Protein 5E65 (pdb70)

B-factor: mean 44.1, std 22.12, range [16.95, 202.79]

Nearest PDB structures (foldseek):
  5e5w-assembly1_A  TM=1.001E+00  e=2.330E-92  Influenza D virus (D/swine/Oklahoma/1334/2011)
  5e64-assembly1_A  TM=1.001E+00  e=3.938E-92  Influenza D virus (D/swine/Oklahoma/1334/2011)
  5e64-assembly2_C  TM=9.935E-01  e=4.552E-89  Influenza D virus (D/swine/Oklahoma/1334/2011)
  1flc-assembly1_A  TM=9.755E-01  e=2.519E-59  Influenza C virus (C/Johannesburg/1/66)
  5jil-assembly1_A  TM=8.194E-01  e=3.064E-30  Rat coronavirus

CATH classification: 2.20.70.20

Solvent-accessible surface area: 49848 Å² total; per-residue (Å²): 43,43,6,9,0,26,4,45,5,23,134,58,16,47,84,22,73,18,145,63,12,35,0,44,0,70,118,53,79,98,9,17,26,61,4,125,59,68,150,12,0,0,3,50,56,45,191,55,12,9,0,0,0,2,21,5,2,6,70,98,34,150,73,49,92,28,3,2,1,4,81,87,75,6,3,125,73,9,82,16,68,34,24,0,0,0,0,0,0,3,0,7,6,37,88,76,50,69,50,63,0,69,5,60,0,80,1,1,0,2,0,2,0,3,23,6,5,44,69,36,58,30,69,3,41,14,50,80,30,53,101,11,3,51,26,0,0,3,77,0,1,68,10,0,58,50,0,36,22,1,0,1,2,64,61,2,111,41,124,41,72,25,136,102,12,78,87,10,90,6,110,32,2,87,81,47,23,8,120,4,2,44,23,45,20,16,99,71,2,74,56,118,174,66,61,42,113,71,2,27,1,26,0,44,2,36,102,59,54,72,158,24,104,5,45,70,0,1,0,10,0,0,12,4,8,10,50,58,110,70,81,2,45,84,76,1,34,40,20,0,24,0,2,0,48,38,69,143,44,90,110,37,10,24,22,26,17,129,132,41,88,51,142,14,125,81,129,43,41,40,52,5,37,3,35,2,71,52,20,80,37,29,74,15,40,0,64,0,1,14,66,21,0,0,0,1,42,16,4,2,2,0,6,73,90,28,12,24,2,0,1,1,0,21,4,49,40,7,60,86,86,147,40,20,71,3,6,22,69,0,0,102,109,8,71,0,0,3,14,8,108,18,66,55,26,11,31,2,80,7,18,9,20,14,1,5,134,36,2,67,130,20,0,55,0,0,47,48,140,59,6,31,0,2,3,62,32,4,14,2,94,38,94,14,3,0,0,89,92,39,1,43,4,0,3,0,1,94,10,1,25,64,9,59,38,48,157,12,24,41,14,2,3,26,54,2,0,9,24,53,62,123,45,132,166,3,11,92,77,25,36,132,24,76,60,56,80,66,12,0,2,8,8,12,92,50,91,73,79,70,80,40,96,94,83,45,49,117,78,20,62,30,118,48,6,42,124,12,20,125,98,29,88,98,84,16,61,74,44,28,113,38,3,26,50,132,10,84,104,29,86,27,34,85,48,122,58,34,103,137,96,2,51,56,102,5,131,70,33,27,38,62,3,24,102,31,38,21,96,11,0,6,93,9,3,97,53,1,57,64,17,3,60,92,18,5,72,113,14,29,157,107,2,58,77,59,0,109,92,37,41,43,2,8,1,119,1,88,64,155,83,2,91,77,80,27,14,80,121,1,2,85,122,51,55,6,8,0,22,3,57,2,28,136,37,17,38,86,16,67,17,144,66,13,35,0,25,0,41,41,11,70,59,6,14,22,44,5,127,61,68,151,10,0,0,2,50,69,39,185,49,11,6,0,0,0,2,20,6,2,6,67,100,34,148,91,48,87,35,2,2,1,4,82,90,74,9,2,124,62,11,83,16,66,36,25,0,0,0,0,0,0,3,0,4,5,36,88,71,53,54,53,59,0,70,5,64,2,67,1,1,0,1,0,2,1,3,22,6,5,47,68,34,58,29,66,3,40,14,51,80,32,54,87,10,3,52,32,0,0,1,67,0,1,88,8,0,53,56,0,20,21,1,0,1,0,61,64,1,109,36,152,28,68,25,136,90,16,76,76,8,88,14,110,38,2,85,85,43,22,9,106,4,2,45,22,45,15,10,94,64,4,101,51,184,112,81,45,48,111,66,0,36,4,53,0,44,2,36,101,61,53,74,160,25,102,4,48,71,0,1,0,11,0,0,20,3,7,8,36,55,100,76,86,0,46,95,65,0,28,30,34,0,9,1,3,0,48,34,71,134,48,82,112,35,16,26,22,24,15,137,131,50,86,47,126,14,144,78,116,46,42,31,60,4,37,3,36,6,81,50,24,79,37,31,70,15,41,0,82,0,0,13,51,18,0,0,0,2,42,19,4,1,2,1,6,75,81,26,14,45,0,0,1,2,0,21,4,48,42,12,98,100,94,144,40,21,68,2,6,16,68,0,0,94,103,11,103,0,0,3,15,8,108,14,80,35,42,11,96,12,107,25,62,74,13,14,1,5,126,27,2,72,116,21,0,61,0,0,36,49,144,52,8,31,0,0,2,64,32,3,15,2,93,35,103,16,1,2,0,80,98,39,1,45,4,0,2,0,1,96,9,0,23,67,11,95,14,46,109,7,26,23,8,2,0,14,52,4,0,11,21,55,64,123,49,132,167,4,12,96,68,9,35,152,27,86,54,58,82,60,10,0,3,5,11,11,102,34,89,76,76,64,82,49,107,71,98,48,56,109,85,22,57,31,89,52,8,32,116,26,15,117,111,29,80,96,83,13,62,78,43,33,117,39,8,20,46,150,8,83,102,26,66,26,24,96,59,116,59,33,96,134,96,4,51,59,99,4,107,57,33,14,38,95,2,22,100,43,38,22,96,12,0,7,90,9,3,96,50,1,60,63,16,2,56,91,21,5,80,109,16,30,164,119,11,44,79,74,0,103,86,34,39,41,1,9,1,124,1,90,101,138,46,12,114,68,82,28,21,75,123,4,5,68,151

Secondary structure (DSSP, 8-state):
-EEEEEEEE-TT-EEE--TT-EEEEEEEEES--BPP-B-S---S-TTSEEEEESGGG-TTSTTTTTT-SS-HHHHTTEEE-TT--HHHHHH--TTS-----EEE-SEEEEE--TTSSGGG---TTBS-HHHHHHHHHHHHHHHHHT-SEEEEE---EEEES-SS-EE--BGGGTTB--SSSEEEE-TT-B---B----EEEEEEE-SEETTEE-SEEEEE--EEE-S-HHHHTTTSSSS-EEEEE-SS--EEEEEETTTSPP-PPTTT--EEE--EEEE-SEEEEEEE-SSEEEE---EEEE-SS--PPEEEE-----TTS----HHHHHHHTSTTEEEE--SS---EEEETTEEEHHHHHHHGGGG-S---EEETTEEE-SS-SEESS--PSSEEEE--EE--GGGS-EEEEEEEEEE-S---/--SS-EEE--SS---EEEEEE--SSSS----B-S----HHHHHHHHHHHHTTHHHHHHHHT---EEEE--SS--HHHHHHHHHHHHHHHHHHHHHHHHHHHHHHHHHHHHHHHHHHHHSTTTS-BSSTTEEE--TTT--SHHHHHHH--/-EEEEEEEE-TT-EEE--TT-EEEEEEEEES--BPP-B-S---S-TTSEEEEESGGG-TTSTTTTTT-SS-HHHHTTEEE-TT--HHHHHH--TTS-----EEE-SEEEEE--TTSSGGG---TTBS-HHHHHHHHHHHHHHHHHT-SEEEEE---EEEES-SS-EE--BGGGTTB--SSSEEEE-TT-B---B----EEEEEEE-SEETTEE-SEEEEE--EEE-S-HHHHTTTSSS--EEEEE-TTS-EEEEEETTTSPP---TT---EEE--EEEE-SEEEEEEE-TTEEEE---EEEE--S--PPEEEE-----TTS----HHHHHHHTSTTEEEE--SS---BTTTBSS-BHHHHHHHGGGG-S-EEEEETTEEEESS-SEESS--PSSEEEE--EE--GGG--EEEEEEEEEE-S---/--SS--EE--SS---EEEEE---SSSS----B-S----HHHHHHHHHHHHTTHHHHHHHHT---EEEE--SS--HHHHHHHHHHHHHHHHHHHHHHHHHHHHHHHHHHHHHHHHHHHHS-SSS-BSSTTEEE--TTS--STTHHHHT--

InterPro domains:
  IPR003860 Haemagglutinin-esterase glycoprotein, haemagglutinin domain [PF02710] (154-310)
  IPR007142 Haemagglutinin-esterase glycoprotein, core [PF03996] (50-422)
  IPR008980 Viral capsid/haemagglutinin protein [SSF49818] (180-325)
  IPR014831 Haemagglutinin stalk, influenza C [PF08720] (456-628)

Radius of gyration: 42.48 Å; Cα contacts (8 Å, |Δi|>4): 2815; chains: 4; bounding box: 79×120×115 Å

Structure (mmCIF, N/CA/C/O backbone):
data_5E65
#
_entry.id   5E65
#
_cell.length_a   164.897
_cell.length_b   164.897
_cell.length_c   164.897
_cell.angle_alpha   90.00
_cell.angle_beta   90.00
_cell.angle_gamma   90.00
#
_symmetry.space_group_name_H-M   'P 21 3'
#
loop_
_entity.id
_entity.type
_entity.pdbx_description
1 polymer Hemagglutinin-esterase
2 polymer Hemagglutinin-esterase
3 branched alpha-D-mannopyranose-(1-3)-[alpha-D-mannopyranose-(1-6)]alpha-D-mannopyranose-(1-6)-beta-D-mannopyranose-(1-4)-2-acetamido-2-deoxy-beta-D-glucopyranose-(1-4)-2-acetamido-2-deoxy-beta-D-glucopyranose
4 branched 2-acetamido-2-deoxy-beta-D-glucopyranose-(1-4)-2-acetamido-2-deoxy-beta-D-glucopyranose
5 branched '9-O-acetyl-5-acetamido-3,5-dideoxy-D-glycero-alpha-D-galacto-non-2-ulopyranosonic acid-(2-3)-beta-D-galactopyranose'
6 non-polymer 2-acetamido-2-deoxy-beta-D-glucopyranose
7 water water
#
loop_
_atom_site.group_PDB
_atom_site.id
_atom_site.type_symbol
_atom_site.label_atom_id
_atom_site.label_alt_id
_atom_site.label_comp_id
_atom_site.label_asym_id
_atom_site.label_entity_id
_atom_site.label_seq_id
_atom_site.pdbx_PDB_ins_code
_atom_site.Cartn_x
_atom_site.Cartn_y
_atom_site.Cartn_z
_atom_site.occupancy
_atom_site.B_iso_or_equiv
_atom_site.auth_seq_id
_atom_site.auth_comp_id
_atom_site.auth_asym_id
_atom_site.auth_atom_id
_atom_site.pdbx_PDB_model_num
ATOM 1 N N . GLU A 1 1 ? 22.278 32.830 15.049 1.00 70.27 3 GLU A N 1
ATOM 2 C CA . GLU A 1 1 ? 21.565 32.930 13.781 1.00 69.65 3 GLU A CA 1
ATOM 3 C C . GLU A 1 1 ? 20.937 31.602 13.379 1.00 66.54 3 GLU A C 1
ATOM 4 O O . GLU A 1 1 ? 21.571 30.549 13.457 1.00 57.22 3 GLU A O 1
ATOM 10 N N . LEU A 1 2 ? 19.684 31.668 12.944 1.00 65.39 4 LEU A N 1
ATOM 11 C CA . LEU A 1 2 ? 18.967 30.498 12.462 1.00 59.95 4 LEU A CA 1
ATOM 12 C C . LEU A 1 2 ? 19.202 30.294 10.969 1.00 56.27 4 LEU A C 1
ATOM 13 O O . LEU A 1 2 ? 18.868 31.158 10.156 1.00 57.48 4 LEU A O 1
ATOM 18 N N . ILE A 1 3 ? 19.783 29.152 10.615 1.00 53.10 5 ILE A N 1
ATOM 19 C CA . ILE A 1 3 ? 20.026 28.820 9.215 1.00 56.81 5 ILE A CA 1
ATOM 20 C C . ILE A 1 3 ? 19.254 27.566 8.811 1.00 53.54 5 ILE A C 1
ATOM 21 O O . ILE A 1 3 ? 19.393 26.511 9.433 1.00 46.72 5 ILE A O 1
ATOM 26 N N . CYS A 1 4 ? 18.442 27.688 7.764 1.00 56.21 6 CYS A N 1
ATOM 27 C CA . CYS A 1 4 ? 17.546 26.607 7.368 1.00 54.98 6 CYS A CA 1
ATOM 28 C C . CYS A 1 4 ? 17.561 26.321 5.875 1.00 54.76 6 CYS A C 1
ATOM 29 O O . CYS A 1 4 ? 17.634 27.236 5.053 1.00 54.95 6 CYS A O 1
ATOM 32 N N . ILE A 1 5 ? 17.480 25.040 5.533 1.00 50.03 7 ILE A N 1
ATOM 33 C CA . ILE A 1 5 ? 17.121 24.643 4.181 1.00 49.67 7 ILE A CA 1
ATOM 34 C C . ILE A 1 5 ? 15.640 24.945 3.998 1.00 45.63 7 ILE A C 1
ATOM 35 O O . ILE A 1 5 ? 14.816 24.532 4.812 1.00 48.61 7 ILE A O 1
ATOM 40 N N . VAL A 1 6 ? 15.297 25.679 2.947 1.00 47.13 8 VAL A N 1
ATOM 41 C CA . VAL A 1 6 ? 13.902 26.039 2.725 1.00 48.47 8 VAL A CA 1
ATOM 42 C C . VAL A 1 6 ? 13.374 25.414 1.430 1.00 45.51 8 VAL A C 1
ATOM 43 O O . VAL A 1 6 ? 14.038 25.428 0.391 1.00 44.42 8 VAL A O 1
ATOM 47 N N . GLN A 1 7 ? 12.180 24.840 1.522 1.00 44.63 9 GLN A N 1
ATOM 48 C CA . GLN A 1 7 ? 11.537 24.184 0.392 1.00 44.43 9 GLN A CA 1
ATOM 49 C C . GLN A 1 7 ? 10.422 25.058 -0.167 1.00 43.41 9 GLN A C 1
ATOM 50 O O . GLN A 1 7 ? 9.511 25.452 0.563 1.00 43.96 9 GLN A O 1
ATOM 56 N N . ARG A 1 8 ? 10.488 25.364 -1.458 1.00 42.50 10 ARG A N 1
ATOM 57 C CA . ARG A 1 8 ? 9.449 26.185 -2.077 1.00 49.79 10 ARG A CA 1
ATOM 58 C C . ARG A 1 8 ? 9.027 25.676 -3.452 1.00 43.91 10 ARG A C 1
ATOM 59 O O . ARG A 1 8 ? 9.833 25.126 -4.200 1.00 41.86 10 ARG A O 1
ATOM 67 N N . VAL A 1 9 ? 7.753 25.875 -3.776 1.00 46.52 11 VAL A N 1
ATOM 68 C CA . VAL A 1 9 ? 7.220 25.482 -5.073 1.00 47.79 11 VAL A CA 1
ATOM 69 C C . VAL A 1 9 ? 6.631 26.669 -5.819 1.00 53.61 11 VAL A C 1
ATOM 70 O O . VAL A 1 9 ? 6.287 27.687 -5.216 1.00 53.16 11 VAL A O 1
ATOM 74 N N . ASN A 1 10 ? 6.520 26.519 -7.137 1.00 64.67 12 ASN A N 1
ATOM 75 C CA . ASN A 1 10 ? 5.940 27.530 -8.014 1.00 68.75 12 ASN A CA 1
ATOM 76 C C . ASN A 1 10 ? 4.488 27.239 -8.358 1.00 66.91 12 ASN A C 1
ATOM 77 O O . ASN A 1 10 ? 3.916 26.259 -7.888 1.00 65.55 12 ASN A O 1
ATOM 82 N N . GLU A 1 11 ? 3.899 28.091 -9.190 1.00 54.99 13 GLU A N 1
ATOM 83 C CA . GLU A 1 11 ? 2.584 27.822 -9.754 1.00 52.78 13 GLU A CA 1
ATOM 84 C C . GLU A 1 11 ? 2.698 26.671 -10.743 1.00 49.10 13 GLU A C 1
ATOM 85 O O . GLU A 1 11 ? 1.704 26.030 -11.092 1.00 46.20 13 GLU A O 1
ATOM 91 N N . SER A 1 12 ? 3.928 26.428 -11.193 1.00 45.22 14 SER A N 1
ATOM 92 C CA . SER A 1 12 ? 4.230 25.379 -12.157 1.00 45.15 14 SER A CA 1
ATOM 93 C C . SER A 1 12 ? 4.239 24.001 -11.504 1.00 42.44 14 SER A C 1
ATOM 94 O O . SER A 1 12 ? 4.145 22.984 -12.187 1.00 41.77 14 SER A O 1
ATOM 97 N N . PHE A 1 13 ? 4.370 23.978 -10.182 1.00 47.57 15 PHE A N 1
ATOM 98 C CA . PHE A 1 13 ? 4.350 22.733 -9.425 1.00 44.84 15 PHE A CA 1
ATOM 99 C C . PHE A 1 13 ? 2.921 22.298 -9.127 1.00 49.67 15 PHE A C 1
ATOM 100 O O . PHE A 1 13 ? 2.091 23.102 -8.700 1.00 50.99 15 PHE A O 1
ATOM 108 N N . SER A 1 14 ? 2.639 21.020 -9.352 1.00 51.13 16 SER A N 1
ATOM 109 C CA . SER A 1 14 ? 1.353 20.444 -8.985 1.00 49.34 16 SER A CA 1
ATOM 110 C C . SER A 1 14 ? 1.563 19.314 -7.980 1.00 47.37 16 SER A C 1
ATOM 111 O O . SER A 1 14 ? 2.588 18.630 -8.005 1.00 49.79 16 SER A O 1
ATOM 114 N N . LEU A 1 15 ? 0.593 19.130 -7.092 1.00 44.51 17 LEU A N 1
ATOM 115 C CA . LEU A 1 15 ? 0.720 18.173 -6.000 1.00 40.79 17 LEU A CA 1
ATOM 116 C C . LEU A 1 15 ? 0.222 16.785 -6.398 1.00 39.42 17 LEU A C 1
ATOM 117 O O . LEU A 1 15 ? -0.894 16.637 -6.885 1.00 36.28 17 LEU A O 1
ATOM 122 N N . HIS A 1 16 ? 1.060 15.773 -6.186 1.00 41.23 18 HIS A N 1
ATOM 123 C CA . HIS A 1 16 ? 0.676 14.386 -6.432 1.00 39.22 18 HIS A CA 1
ATOM 124 C C . HIS A 1 16 ? 0.562 13.616 -5.123 1.00 36.51 18 HIS A C 1
ATOM 125 O O . HIS A 1 16 ? 1.510 13.560 -4.341 1.00 36.12 18 HIS A O 1
ATOM 132 N N . SER A 1 17 ? -0.606 13.033 -4.883 1.00 31.53 19 SER A N 1
ATOM 133 C CA . SER A 1 17 ? -0.880 12.377 -3.609 1.00 31.06 19 SER A CA 1
ATOM 134 C C . SER A 1 17 ? -0.317 10.959 -3.533 1.00 31.70 19 SER A C 1
ATOM 135 O O . SER A 1 17 ? -0.229 10.248 -4.536 1.00 32.63 19 SER A O 1
ATOM 138 N N . GLY A 1 18 ? 0.067 10.559 -2.327 1.00 28.05 20 GLY A N 1
ATOM 139 C CA . GLY A 1 18 ? 0.562 9.220 -2.085 1.00 26.61 20 GLY A CA 1
ATOM 140 C C . GLY A 1 18 ? 0.022 8.702 -0.769 1.00 27.61 20 GLY A C 1
ATOM 141 O O . GLY A 1 18 ? -0.430 9.484 0.068 1.00 27.69 20 GLY A O 1
ATOM 142 N N . PHE A 1 19 ? 0.040 7.385 -0.600 1.00 26.30 21 PHE A N 1
ATOM 143 C CA . PHE A 1 19 ? -0.276 6.768 0.684 1.00 30.43 21 PHE A CA 1
ATOM 144 C C . PHE A 1 19 ? 0.958 6.755 1.575 1.00 31.37 21 PHE A C 1
ATOM 145 O O . PHE A 1 19 ? 1.707 5.776 1.598 1.00 27.80 21 PHE A O 1
ATOM 153 N N . GLY A 1 20 ? 1.180 7.843 2.302 1.00 29.66 22 GLY A N 1
ATOM 154 C CA . GLY A 1 20 ? 2.361 7.942 3.140 1.00 32.94 22 GLY A CA 1
ATOM 155 C C . GLY A 1 20 ? 3.347 8.983 2.644 1.00 36.05 22 GLY A C 1
ATOM 156 O O . GLY A 1 20 ? 4.549 8.858 2.859 1.00 41.31 22 GLY A O 1
ATOM 157 N N . GLY A 1 21 ? 2.839 10.014 1.978 1.00 31.17 23 GLY A N 1
ATOM 158 C CA . GLY A 1 21 ? 3.680 11.103 1.517 1.00 31.85 23 GLY A CA 1
ATOM 159 C C . GLY A 1 21 ? 3.295 11.604 0.141 1.00 30.68 23 GLY A C 1
ATOM 160 O O . GLY A 1 21 ? 3.095 10.820 -0.780 1.00 32.77 23 GLY A O 1
ATOM 161 N N . ASN A 1 22 ? 3.189 12.919 0.007 1.00 31.51 24 ASN A N 1
ATOM 162 C CA . ASN A 1 22 ? 2.863 13.540 -1.266 1.00 31.84 24 ASN A CA 1
ATOM 163 C C . ASN A 1 22 ? 4.123 14.067 -1.948 1.00 35.04 24 ASN A C 1
ATOM 164 O O . ASN A 1 22 ? 5.187 14.144 -1.328 1.00 33.89 24 ASN A O 1
ATOM 169 N N . VAL A 1 23 ? 3.994 14.431 -3.221 1.00 28.68 25 VAL A N 1
ATOM 170 C CA . VAL A 1 23 ? 5.123 14.918 -4.012 1.00 34.58 25 VAL A CA 1
ATOM 171 C C . VAL A 1 23 ? 4.729 16.116 -4.876 1.00 36.69 25 VAL A C 1
ATOM 172 O O . VAL A 1 23 ? 3.734 16.065 -5.598 1.00 35.43 25 VAL A O 1
ATOM 176 N N . TYR A 1 24 ? 5.506 17.194 -4.786 1.00 37.45 26 TYR A N 1
ATOM 177 C CA . TYR A 1 24 ? 5.385 18.320 -5.710 1.00 37.36 26 TYR A CA 1
ATOM 178 C C . TYR A 1 24 ? 6.333 18.135 -6.886 1.00 38.16 26 TYR A C 1
ATOM 179 O O . TYR A 1 24 ? 7.501 17.807 -6.694 1.00 37.83 26 TYR A O 1
ATOM 188 N N . SER A 1 25 ? 5.834 18.356 -8.098 1.00 36.24 27 SER A N 1
ATOM 189 C CA . SER A 1 25 ? 6.674 18.309 -9.288 1.00 36.57 27 SER A CA 1
ATOM 190 C C . SER A 1 25 ? 6.103 19.199 -10.385 1.00 34.57 27 SER A C 1
ATOM 191 O O . SER A 1 25 ? 4.941 19.593 -10.332 1.00 37.05 27 SER A O 1
ATOM 194 N N . MET A 1 26 ? 6.928 19.516 -11.377 1.00 49.16 28 MET A N 1
ATOM 195 C CA . MET A 1 26 ? 6.498 20.357 -12.490 1.00 54.57 28 MET A CA 1
ATOM 196 C C . MET A 1 26 ? 6.111 19.530 -13.700 1.00 54.72 28 MET A C 1
ATOM 197 O O . MET A 1 26 ? 5.257 19.930 -14.490 1.00 60.69 28 MET A O 1
ATOM 202 N N . LYS A 1 27 ? 6.757 18.379 -13.844 1.00 46.35 29 LYS A N 1
ATOM 203 C CA . LYS A 1 27 ? 6.528 17.511 -14.986 1.00 48.17 29 LYS A CA 1
ATOM 204 C C . LYS A 1 27 ? 5.961 16.170 -14.536 1.00 47.20 29 LYS A C 1
ATOM 205 O O . LYS A 1 27 ? 6.197 15.727 -13.411 1.00 46.01 29 LYS A O 1
ATOM 211 N N . THR A 1 28 ? 5.203 15.532 -15.417 1.00 45.12 30 THR A N 1
ATOM 212 C CA . THR A 1 28 ? 4.727 14.182 -15.170 1.00 45.48 30 THR A CA 1
ATOM 213 C C . THR A 1 28 ? 5.071 13.312 -16.365 1.00 43.60 30 THR A C 1
ATOM 214 O O . THR A 1 28 ? 5.268 13.813 -17.468 1.00 45.88 30 THR A O 1
ATOM 218 N N . GLU A 1 29 ? 5.161 12.008 -16.132 1.00 40.39 31 GLU A N 1
ATOM 219 C CA . GLU A 1 29 ? 5.345 11.044 -17.207 1.00 37.59 31 GLU A CA 1
ATOM 220 C C . GLU A 1 29 ? 4.352 9.909 -17.013 1.00 36.61 31 GLU A C 1
ATOM 221 O O . GLU A 1 29 ? 4.132 9.459 -15.887 1.00 35.73 31 GLU A O 1
ATOM 227 N N . PRO A 1 30 ? 3.725 9.458 -18.106 1.00 34.71 32 PRO A N 1
ATOM 228 C CA . PRO A 1 30 ? 2.788 8.339 -17.983 1.00 33.12 32 PRO A CA 1
ATOM 229 C C . PRO A 1 30 ? 3.487 7.093 -17.431 1.00 31.60 32 PRO A C 1
ATOM 230 O O . PRO A 1 30 ? 4.652 6.844 -17.741 1.00 30.54 32 PRO A O 1
ATOM 234 N N . MET A 1 31 ? 2.779 6.338 -16.600 1.00 34.89 33 MET A N 1
ATOM 235 C CA . MET A 1 31 ? 3.358 5.189 -15.914 1.00 38.34 33 MET A CA 1
ATOM 236 C C . MET A 1 3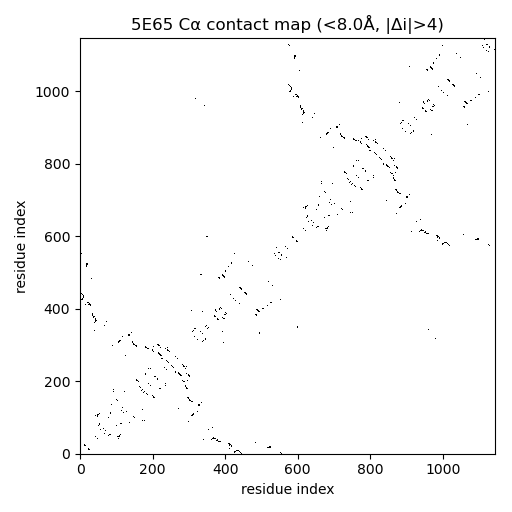1 ? 3.568 4.014 -16.855 1.00 37.62 33 MET A C 1
ATOM 237 O O . MET A 1 31 ? 4.502 3.236 -16.677 1.00 38.05 33 MET A O 1
ATOM 242 N N . THR A 1 32 ? 2.683 3.879 -17.840 1.00 30.97 34 THR A N 1
ATOM 243 C CA . THR A 1 32 ? 2.811 2.842 -18.862 1.00 28.35 34 THR A CA 1
ATOM 244 C C . THR A 1 32 ? 2.032 3.258 -20.107 1.00 28.94 34 THR A C 1
ATOM 245 O O . THR A 1 32 ? 1.538 4.378 -20.175 1.00 30.16 34 THR A O 1
ATOM 249 N N . GLY A 1 33 ? 1.919 2.368 -21.089 1.00 31.05 35 GLY A N 1
ATOM 250 C CA . GLY A 1 33 ? 1.335 2.745 -22.366 1.00 30.37 35 GLY A CA 1
ATOM 251 C C . GLY A 1 33 ? 0.700 1.615 -23.151 1.00 33.45 35 GLY A C 1
ATOM 252 O O . GLY A 1 33 ? 0.366 0.568 -22.597 1.00 30.90 35 GLY A O 1
ATOM 253 N N . PHE A 1 34 ? 0.526 1.833 -24.450 1.00 29.67 36 PHE A N 1
ATOM 254 C CA . PHE A 1 34 ? -0.133 0.859 -25.305 1.00 31.69 36 PHE A CA 1
ATOM 255 C C . PHE A 1 34 ? 0.866 -0.048 -26.006 1.00 34.77 36 PHE A C 1
ATOM 256 O O . PHE A 1 34 ? 1.968 0.378 -26.334 1.00 29.78 36 PHE A O 1
ATOM 264 N N . THR A 1 35 ? 0.462 -1.293 -26.241 1.00 25.64 37 THR A N 1
ATOM 265 C CA . THR A 1 35 ? 1.258 -2.234 -27.021 1.00 30.74 37 THR A CA 1
ATOM 266 C C . THR A 1 35 ? 0.804 -2.217 -28.477 1.00 30.82 37 THR A C 1
ATOM 267 O O . THR A 1 35 ? -0.397 -2.270 -28.750 1.00 29.95 37 THR A O 1
ATOM 271 N N . ASN A 1 36 ? 1.753 -2.136 -29.409 1.00 29.41 38 ASN A N 1
ATOM 272 C CA . ASN A 1 36 ? 1.411 -2.150 -30.828 1.00 33.82 38 ASN A CA 1
ATOM 273 C C . ASN A 1 36 ? 0.671 -3.430 -31.211 1.00 32.96 38 ASN A C 1
ATOM 274 O O . ASN A 1 36 ? 0.859 -4.480 -30.594 1.00 33.02 38 ASN A O 1
ATOM 279 N N . VAL A 1 37 ? -0.189 -3.324 -32.216 1.00 27.79 39 VAL A N 1
ATOM 280 C CA . VAL A 1 37 ? -0.891 -4.477 -32.760 1.00 27.00 39 VAL A CA 1
ATOM 281 C C . VAL A 1 37 ? -0.489 -4.657 -34.217 1.00 30.45 39 VAL A C 1
ATOM 282 O O . VAL A 1 37 ? -0.574 -3.718 -35.007 1.00 30.03 39 VAL A O 1
ATOM 286 N N . THR A 1 38 ? -0.044 -5.861 -34.563 1.00 28.67 40 THR A N 1
ATOM 287 C CA . THR A 1 38 ? 0.398 -6.164 -35.922 1.00 25.61 40 THR A CA 1
ATOM 288 C C . THR A 1 38 ? -0.635 -7.009 -36.663 1.00 27.89 40 THR A C 1
ATOM 289 O O . THR A 1 38 ? -1.026 -8.070 -36.183 1.00 26.67 40 THR A O 1
ATOM 293 N N . LYS A 1 39 ? -1.074 -6.547 -37.832 1.00 28.48 41 LYS A N 1
ATOM 294 C CA . LYS A 1 39 ? -2.027 -7.316 -38.628 1.00 31.81 41 LYS A CA 1
ATOM 295 C C . LYS A 1 39 ? -1.398 -8.582 -39.190 1.00 32.14 41 LYS A C 1
ATOM 296 O O . LYS A 1 39 ? -0.208 -8.611 -39.492 1.00 34.29 41 LYS A O 1
ATOM 302 N N . GLY A 1 40 ? -2.201 -9.629 -39.335 1.00 28.48 42 GLY A N 1
ATOM 303 C CA . GLY A 1 40 ? -1.714 -10.864 -39.917 1.00 29.93 42 GLY A CA 1
ATOM 304 C C . GLY A 1 40 ? -1.822 -12.054 -38.986 1.00 30.88 42 GLY A C 1
ATOM 305 O O . GLY A 1 40 ? -2.475 -11.982 -37.947 1.00 27.09 42 GLY A O 1
ATOM 306 N N . ALA A 1 41 ? -1.173 -13.149 -39.360 1.00 26.30 43 ALA A N 1
ATOM 307 C CA . ALA A 1 41 ? -1.261 -14.393 -38.601 1.00 26.04 43 ALA A CA 1
ATOM 308 C C . ALA A 1 41 ? -0.025 -14.607 -37.740 1.00 24.96 43 ALA A C 1
ATOM 309 O O . ALA A 1 41 ? 1.066 -14.154 -38.078 1.00 26.87 43 ALA A O 1
ATOM 311 N N . SER A 1 42 ? -0.204 -15.292 -36.616 1.00 25.95 44 SER A N 1
ATOM 312 C CA . SER A 1 42 ? 0.920 -15.643 -35.757 1.00 25.53 44 SER A CA 1
ATOM 313 C C . SER A 1 42 ? 0.511 -16.757 -34.804 1.00 24.48 44 SER A C 1
ATOM 314 O O . SER A 1 42 ? -0.592 -17.300 -34.912 1.00 28.63 44 SER A O 1
ATOM 317 N N . VAL A 1 43 ? 1.397 -17.097 -33.872 1.00 25.19 45 VAL A N 1
ATOM 318 C CA . VAL A 1 43 ? 1.116 -18.141 -32.889 1.00 24.90 45 VAL A CA 1
ATOM 319 C C . VAL A 1 43 ? 1.717 -17.768 -31.541 1.00 28.87 45 VAL A C 1
ATOM 320 O O . VAL A 1 43 ? 2.741 -17.090 -31.483 1.00 29.28 45 VAL A O 1
ATOM 324 N N . ILE A 1 44 ? 1.079 -18.201 -30.455 1.00 28.29 46 ILE A N 1
ATOM 325 C CA . ILE A 1 44 ? 1.613 -17.947 -29.115 1.00 28.37 46 ILE A CA 1
ATOM 326 C C . ILE A 1 44 ? 2.539 -19.068 -28.651 1.00 28.69 46 ILE A C 1
ATOM 327 O O . ILE A 1 44 ? 3.333 -18.879 -27.730 1.00 25.91 46 ILE A O 1
ATOM 332 N N . ASN A 1 45 ? 2.447 -20.227 -29.297 1.00 27.54 47 ASN A N 1
ATOM 333 C CA . ASN A 1 45 ? 3.287 -21.369 -28.940 1.00 33.26 47 ASN A CA 1
ATOM 334 C C . ASN A 1 45 ? 3.876 -22.068 -30.175 1.00 28.17 47 ASN A C 1
ATOM 335 O O . ASN A 1 45 ? 3.197 -22.853 -30.829 1.00 25.34 47 ASN A O 1
ATOM 340 N N . GLN A 1 46 ? 5.143 -21.792 -30.471 1.00 28.82 48 GLN A N 1
ATOM 341 C CA . GLN A 1 46 ? 5.797 -22.331 -31.661 1.00 34.25 48 GLN A CA 1
ATOM 342 C C . GLN A 1 46 ? 5.902 -23.858 -31.674 1.00 38.58 48 GLN A C 1
ATOM 343 O O . GLN A 1 46 ? 6.119 -24.451 -32.727 1.00 35.29 48 GLN A O 1
ATOM 349 N N . LYS A 1 47 ? 5.737 -24.492 -30.517 1.00 41.25 49 LYS A N 1
ATOM 350 C CA . LYS A 1 47 ? 5.884 -25.942 -30.423 1.00 42.07 49 LYS A CA 1
ATOM 351 C C . LYS A 1 47 ? 4.549 -26.688 -30.495 1.00 42.93 49 LYS A C 1
ATOM 352 O O . LYS A 1 47 ? 4.520 -27.914 -30.447 1.00 42.82 49 LYS A O 1
ATOM 358 N N . ASP A 1 48 ? 3.440 -25.964 -30.600 1.00 35.04 50 ASP A N 1
ATOM 359 C CA . ASP A 1 48 ? 2.150 -26.640 -30.715 1.00 39.61 50 ASP A CA 1
ATOM 360 C C . ASP A 1 48 ? 1.213 -25.956 -31.711 1.00 34.45 50 ASP A C 1
ATOM 361 O O . ASP A 1 48 ? 0.150 -25.455 -31.329 1.00 31.52 50 ASP A O 1
ATOM 366 N N . TRP A 1 49 ? 1.600 -25.939 -32.984 1.00 30.53 51 TRP A N 1
ATOM 367 C CA . TRP A 1 49 ? 0.709 -25.440 -34.028 1.00 30.41 51 TRP A CA 1
ATOM 368 C C . TRP A 1 49 ? 0.930 -26.163 -35.347 1.00 29.69 51 TRP A C 1
ATOM 369 O O . TRP A 1 49 ? 2.006 -26.699 -35.593 1.00 28.03 51 TRP A O 1
ATOM 380 N N . ILE A 1 50 ? -0.097 -26.159 -36.195 1.00 27.94 52 ILE A N 1
ATOM 381 C CA . ILE A 1 50 ? -0.056 -26.883 -37.459 1.00 27.49 52 ILE A CA 1
ATOM 382 C C . ILE A 1 50 ? -0.697 -26.069 -38.587 1.00 31.23 52 ILE A C 1
ATOM 383 O O . ILE A 1 50 ? -1.710 -25.396 -38.390 1.00 24.23 52 ILE A O 1
ATOM 388 N N . GLY A 1 51 ? -0.089 -26.119 -39.768 1.00 30.17 53 GLY A N 1
ATOM 389 C CA . GLY A 1 51 ? -0.623 -25.424 -40.921 1.00 23.58 53 GLY A CA 1
ATOM 390 C C . GLY A 1 51 ? -1.056 -26.404 -41.987 1.00 28.48 53 GLY A C 1
ATOM 391 O O . GLY A 1 51 ? -0.437 -27.459 -42.156 1.00 28.31 53 GLY A O 1
ATOM 392 N N . PHE A 1 52 ? -2.128 -26.066 -42.697 1.00 24.99 54 PHE A N 1
ATOM 393 C CA . PHE A 1 52 ? -2.581 -26.859 -43.837 1.00 26.38 54 PHE A CA 1
ATOM 394 C C . PHE A 1 52 ? -2.658 -25.960 -45.061 1.00 30.33 54 PHE A C 1
ATOM 395 O O . PHE A 1 52 ? -3.317 -24.918 -45.027 1.00 22.43 54 PHE A O 1
ATOM 403 N N . GLY A 1 53 ? -1.994 -26.346 -46.148 1.00 30.96 55 GLY A N 1
ATOM 404 C CA . GLY A 1 53 ? -1.911 -25.453 -47.289 1.00 29.51 55 GLY A CA 1
ATOM 405 C C . GLY A 1 53 ? -1.749 -26.065 -48.664 1.00 30.83 55 GLY A C 1
ATOM 406 O O . GLY A 1 53 ? -2.032 -27.243 -48.887 1.00 31.35 55 GLY A O 1
ATOM 407 N N . ASP A 1 54 ? -1.299 -25.229 -49.595 1.00 26.48 56 ASP A N 1
ATOM 408 C CA . ASP A 1 54 ? -1.113 -25.621 -50.983 1.00 31.22 56 ASP A CA 1
ATOM 409 C C . ASP A 1 54 ? 0.294 -25.227 -51.444 1.00 27.83 56 ASP A C 1
ATOM 410 O O . ASP A 1 54 ? 1.224 -25.208 -50.639 1.00 28.38 56 ASP A O 1
ATOM 415 N N . ALA A 1 55 ? 0.445 -24.895 -52.722 1.00 25.37 57 ALA A N 1
ATOM 416 C CA . ALA A 1 55 ? 1.753 -24.528 -53.273 1.00 26.05 57 ALA A CA 1
ATOM 417 C C . ALA A 1 55 ? 2.423 -23.375 -52.522 1.00 28.51 57 ALA A C 1
ATOM 418 O O . ALA A 1 55 ? 3.651 -23.328 -52.407 1.00 27.51 57 ALA A O 1
ATOM 420 N N . ARG A 1 56 ? 1.615 -22.450 -52.010 1.00 23.37 58 ARG A N 1
ATOM 421 C CA . ARG A 1 56 ? 2.134 -21.222 -51.415 1.00 24.85 58 ARG A CA 1
ATOM 422 C C . ARG A 1 56 ? 2.814 -21.462 -50.060 1.00 23.43 58 ARG A C 1
ATOM 423 O O . ARG A 1 56 ? 3.390 -20.545 -49.486 1.00 25.36 58 ARG A O 1
ATOM 431 N N . THR A 1 57 ? 2.729 -22.688 -49.547 1.00 25.03 59 THR A N 1
ATOM 432 C CA . THR A 1 57 ? 3.467 -23.069 -48.343 1.00 27.71 59 THR A CA 1
ATOM 433 C C . THR A 1 57 ? 4.126 -24.437 -48.516 1.00 32.65 59 THR A C 1
ATOM 434 O O . THR A 1 57 ? 4.415 -25.125 -47.538 1.00 29.26 59 THR A O 1
ATOM 438 N N . ASP A 1 58 ? 4.360 -24.823 -49.765 1.00 30.27 60 ASP A N 1
ATOM 439 C CA . ASP A 1 58 ? 4.933 -26.129 -50.082 1.00 29.28 60 ASP A CA 1
ATOM 440 C C . ASP A 1 58 ? 6.424 -25.995 -50.404 1.00 30.48 60 ASP A C 1
ATOM 441 O O . ASP A 1 58 ? 6.794 -25.534 -51.484 1.00 26.06 60 ASP A O 1
ATOM 446 N N . LEU A 1 59 ? 7.278 -26.397 -49.464 1.00 31.65 61 LEU A N 1
ATOM 447 C CA . LEU A 1 59 ? 8.723 -26.265 -49.654 1.00 33.83 61 LEU A CA 1
ATOM 448 C C . LEU A 1 59 ? 9.281 -27.174 -50.761 1.00 32.00 61 LEU A C 1
ATOM 449 O O . LEU A 1 59 ? 10.417 -26.984 -51.199 1.00 33.11 61 LEU A O 1
ATOM 454 N N . THR A 1 60 ? 8.493 -28.150 -51.209 1.00 27.13 62 THR A N 1
ATOM 455 C CA . THR A 1 60 ? 8.937 -29.059 -52.267 1.00 30.46 62 THR A CA 1
ATOM 456 C C . THR A 1 60 ? 8.596 -28.561 -53.670 1.00 34.44 62 THR A C 1
ATOM 457 O O . THR A 1 60 ? 8.952 -29.209 -54.655 1.00 32.51 62 THR A O 1
ATOM 461 N N . ASN A 1 61 ? 7.899 -27.430 -53.761 1.00 34.64 63 ASN A N 1
ATOM 462 C CA . ASN A 1 61 ? 7.600 -26.823 -55.058 1.00 35.29 63 ASN A CA 1
ATOM 463 C C . ASN A 1 61 ? 8.885 -26.457 -55.790 1.00 31.72 63 ASN A C 1
ATOM 464 O O . ASN A 1 61 ? 9.833 -25.969 -55.170 1.00 29.18 63 ASN A O 1
ATOM 469 N N . ASP A 1 62 ? 8.907 -26.692 -57.103 1.00 40.49 64 ASP A N 1
ATOM 470 C CA . ASP A 1 62 ? 10.095 -26.462 -57.933 1.00 36.19 64 ASP A CA 1
ATOM 471 C C . ASP A 1 62 ? 10.619 -25.030 -57.858 1.00 40.63 64 ASP A C 1
ATOM 472 O O . ASP A 1 62 ? 11.807 -24.792 -58.072 1.00 36.68 64 ASP A O 1
ATOM 477 N N . GLN A 1 63 ? 9.735 -24.079 -57.564 1.00 32.55 65 GLN A N 1
ATOM 478 C CA . GLN A 1 63 ? 10.118 -22.669 -57.564 1.00 30.72 65 GLN A CA 1
ATOM 479 C C . GLN A 1 63 ? 10.299 -22.094 -56.153 1.00 33.57 65 GLN A C 1
ATOM 480 O O . GLN A 1 63 ? 10.357 -20.875 -55.981 1.00 35.91 65 GLN A O 1
ATOM 486 N N . PHE A 1 64 ? 10.386 -22.960 -55.147 1.00 31.84 66 PHE A N 1
ATOM 487 C CA . PHE A 1 64 ? 10.661 -22.513 -53.777 1.00 31.20 66 PHE A CA 1
ATOM 488 C C . PHE A 1 64 ? 12.035 -21.858 -53.728 1.00 33.96 66 PHE A C 1
ATOM 489 O O . PHE A 1 64 ? 12.977 -22.367 -54.331 1.00 37.08 66 PHE A O 1
ATOM 497 N N . PRO A 1 65 ? 12.170 -20.735 -52.997 1.00 40.09 67 PRO A N 1
ATOM 498 C CA . PRO A 1 65 ? 11.170 -20.074 -52.152 1.00 37.40 67 PRO A CA 1
ATOM 499 C C . PRO A 1 65 ? 10.388 -18.961 -52.853 1.00 40.72 67 PRO A C 1
ATOM 500 O O . PRO A 1 65 ? 9.617 -18.266 -52.187 1.00 34.96 67 PRO A O 1
ATOM 504 N N . ALA A 1 66 ? 10.586 -18.790 -54.159 1.00 32.46 68 ALA A N 1
ATOM 505 C CA . ALA A 1 66 ? 9.903 -17.733 -54.905 1.00 31.51 68 ALA A CA 1
ATOM 506 C C . ALA A 1 66 ? 8.397 -17.960 -54.939 1.00 27.92 68 ALA A C 1
ATOM 507 O O . ALA A 1 66 ? 7.615 -17.015 -55.049 1.00 25.68 68 ALA A O 1
ATOM 509 N N . SER A 1 67 ? 7.998 -19.221 -54.847 1.00 30.76 69 SER A N 1
ATOM 510 C CA . SER A 1 67 ? 6.589 -19.589 -54.889 1.00 33.80 69 SER A CA 1
ATOM 511 C C . SER A 1 67 ? 5.937 -19.633 -53.507 1.00 26.51 69 SER A C 1
ATOM 512 O O . SER A 1 67 ? 4.785 -20.037 -53.380 1.00 34.08 69 SER A O 1
ATOM 515 N N . SER A 1 68 ? 6.667 -19.220 -52.479 1.00 29.48 70 SER A N 1
ATOM 516 C CA . SER A 1 68 ? 6.202 -19.389 -51.104 1.00 30.29 70 SER A CA 1
ATOM 517 C C . SER A 1 68 ? 5.829 -18.077 -50.418 1.00 26.50 70 SER A C 1
ATOM 518 O O . SER A 1 68 ? 6.490 -17.055 -50.600 1.00 27.31 70 SER A O 1
ATOM 521 N N . ASP A 1 69 ? 4.777 -18.117 -49.609 1.00 29.24 71 ASP A N 1
ATOM 522 C CA . ASP A 1 69 ? 4.378 -16.945 -48.840 1.00 29.61 71 ASP A CA 1
ATOM 523 C C . ASP A 1 69 ? 4.949 -17.008 -47.431 1.00 30.72 71 ASP A C 1
ATOM 524 O O . ASP A 1 69 ? 4.698 -16.120 -46.609 1.00 27.48 71 ASP A O 1
ATOM 529 N N . VAL A 1 70 ? 5.722 -18.059 -47.158 1.00 24.57 72 VAL A N 1
ATOM 530 C CA . VAL A 1 70 ? 6.394 -18.207 -45.865 1.00 27.19 72 VAL A CA 1
ATOM 531 C C . VAL A 1 70 ? 7.828 -18.703 -46.035 1.00 27.26 72 VAL A C 1
ATOM 532 O O . VAL A 1 70 ? 8.130 -19.415 -46.985 1.00 24.89 72 VAL A O 1
ATOM 536 N N . PRO A 1 71 ? 8.721 -18.328 -45.107 1.00 31.51 73 PRO A N 1
ATOM 537 C CA . PRO A 1 71 ? 10.092 -18.842 -45.175 1.00 32.04 73 PRO A CA 1
ATOM 538 C C . PRO A 1 71 ? 10.164 -20.335 -44.858 1.00 30.72 73 PRO A C 1
ATOM 539 O O . PRO A 1 71 ? 9.181 -20.913 -44.390 1.00 29.42 73 PRO A O 1
ATOM 543 N N . LEU A 1 72 ? 11.322 -20.938 -45.116 1.00 31.30 74 LEU A N 1
ATOM 544 C CA . LEU A 1 72 ? 11.535 -22.374 -44.942 1.00 29.16 74 LEU A CA 1
ATOM 545 C C . LEU A 1 72 ? 11.090 -22.905 -43.575 1.00 30.07 74 LEU A C 1
ATOM 546 O O . LEU A 1 72 ? 10.349 -23.888 -43.501 1.00 24.81 74 LEU A O 1
ATOM 551 N N . ALA A 1 73 ? 11.535 -22.252 -42.503 1.00 25.64 75 ALA A N 1
ATOM 552 C CA . ALA A 1 73 ? 11.266 -22.731 -41.146 1.00 28.94 75 ALA A CA 1
ATOM 553 C C . ALA A 1 73 ? 9.771 -22.805 -40.850 1.00 30.38 75 ALA A C 1
ATOM 554 O O . ALA A 1 73 ? 9.307 -23.715 -40.164 1.00 32.50 75 ALA A O 1
ATOM 556 N N . VAL A 1 74 ? 9.019 -21.844 -41.373 1.00 28.81 76 VAL A N 1
ATOM 557 C CA . VAL A 1 74 ? 7.570 -21.861 -41.238 1.00 29.43 76 VAL A CA 1
ATOM 558 C C . VAL A 1 74 ? 6.946 -22.923 -42.144 1.00 26.81 76 VAL A C 1
ATOM 559 O O . VAL A 1 74 ? 5.992 -23.598 -41.757 1.00 26.25 76 VAL A O 1
ATOM 563 N N . ALA A 1 75 ? 7.487 -23.078 -43.349 1.00 27.43 77 ALA A N 1
ATOM 564 C CA . ALA A 1 75 ? 6.974 -24.086 -44.280 1.00 28.36 77 ALA A CA 1
ATOM 565 C C . ALA A 1 75 ? 7.094 -25.506 -43.715 1.00 28.37 77 ALA A C 1
ATOM 566 O O . ALA A 1 75 ? 6.263 -26.363 -43.998 1.00 27.44 77 ALA A O 1
ATOM 568 N N . LYS A 1 76 ? 8.125 -25.756 -42.914 1.00 25.41 78 LYS A N 1
ATOM 569 C CA . LYS A 1 76 ? 8.297 -27.080 -42.317 1.00 29.00 78 LYS A CA 1
ATOM 570 C C . LYS A 1 76 ? 7.143 -27.418 -41.369 1.00 29.94 78 LYS A C 1
ATOM 571 O O . LYS A 1 76 ? 6.858 -28.590 -41.120 1.00 27.23 78 LYS A O 1
ATOM 577 N N . LYS A 1 77 ? 6.474 -26.385 -40.859 1.00 26.42 79 LYS A N 1
ATOM 578 C CA . LYS A 1 77 ? 5.355 -26.568 -39.934 1.00 29.04 79 LYS A CA 1
ATOM 579 C C . LYS A 1 77 ? 4.026 -26.756 -40.659 1.00 27.01 79 LYS A C 1
ATOM 580 O O . LYS A 1 77 ? 2.996 -26.967 -40.023 1.00 28.07 79 LYS A O 1
ATOM 586 N N . PHE A 1 78 ? 4.044 -26.664 -41.987 1.00 26.48 80 PHE A N 1
ATOM 587 C CA . PHE A 1 78 ? 2.832 -26.834 -42.791 1.00 24.73 80 PHE A CA 1
ATOM 588 C C . PHE A 1 78 ? 2.736 -28.236 -43.373 1.00 27.04 80 PHE A C 1
ATOM 589 O O . PHE A 1 78 ? 3.748 -28.878 -43.658 1.00 27.58 80 PHE A O 1
ATOM 597 N N . ARG A 1 79 ? 1.507 -28.706 -43.542 1.00 29.16 81 ARG A N 1
ATOM 598 C CA . ARG A 1 79 ? 1.234 -29.897 -44.328 1.00 30.61 81 ARG A CA 1
ATOM 599 C C . ARG A 1 79 ? 0.607 -29.418 -45.627 1.00 30.81 81 ARG A C 1
ATOM 600 O O . ARG A 1 79 ? -0.586 -29.126 -45.671 1.00 30.05 81 ARG A O 1
ATOM 608 N N . SER A 1 80 ? 1.420 -29.315 -46.675 1.00 29.77 82 SER A N 1
ATOM 609 C CA . SER A 1 80 ? 0.976 -28.723 -47.935 1.00 29.91 82 SER A CA 1
ATOM 610 C C . SER A 1 80 ? 1.459 -29.508 -49.145 1.00 29.68 82 SER A C 1
ATOM 611 O O . SER A 1 80 ? 2.518 -30.126 -49.111 1.00 30.43 82 SER A O 1
ATOM 614 N N . LEU A 1 81 ? 0.669 -29.466 -50.211 1.00 30.28 83 LEU A N 1
ATOM 615 C CA . LEU A 1 81 ? 1.087 -29.958 -51.516 1.00 30.15 83 LEU A CA 1
ATOM 616 C C . LEU A 1 81 ? 0.543 -29.026 -52.586 1.00 32.69 83 LEU A C 1
ATOM 617 O O . LEU A 1 81 ? -0.610 -28.582 -52.513 1.00 31.43 83 LEU A O 1
ATOM 622 N N . SER A 1 82 ? 1.384 -28.717 -53.565 1.00 29.91 84 SER A N 1
ATOM 623 C CA . SER A 1 82 ? 0.992 -27.892 -54.695 1.00 30.80 84 SER A CA 1
ATOM 624 C C . SER A 1 82 ? -0.251 -28.454 -55.374 1.00 27.66 84 SER A C 1
ATOM 625 O O . SER A 1 82 ? -0.335 -29.655 -55.632 1.00 29.86 84 SER A O 1
ATOM 628 N N . GLY A 1 83 ? -1.216 -27.582 -55.648 1.00 26.79 85 GLY A N 1
ATOM 629 C CA . GLY A 1 83 ? -2.450 -27.978 -56.300 1.00 27.28 85 GLY A CA 1
ATOM 630 C C . GLY A 1 83 ? -3.543 -28.515 -55.392 1.00 24.61 85 GLY A C 1
ATOM 631 O O . GLY A 1 83 ? -4.649 -28.776 -55.854 1.00 29.62 85 GLY A O 1
ATOM 632 N N . ALA A 1 84 ? -3.254 -28.674 -54.103 1.00 24.04 86 ALA A N 1
ATOM 633 C CA . ALA A 1 84 ? -4.199 -29.331 -53.192 1.00 24.97 86 ALA A CA 1
ATOM 634 C C . ALA A 1 84 ? -5.158 -28.370 -52.494 1.00 23.90 86 ALA A C 1
ATOM 635 O O . ALA A 1 84 ? -4.917 -27.165 -52.446 1.00 25.25 86 ALA A O 1
ATOM 637 N N . SER A 1 85 ? -6.244 -28.925 -51.956 1.00 28.61 87 SER A N 1
ATOM 638 C CA . SER A 1 85 ? -7.136 -28.205 -51.046 1.00 27.24 87 SER A CA 1
ATOM 639 C C . SER A 1 85 ? -7.933 -29.208 -50.223 1.00 29.02 87 SER A C 1
ATOM 640 O O . SER A 1 85 ? -8.151 -30.336 -50.667 1.00 25.51 87 SER A O 1
ATOM 643 N N . LEU A 1 86 ? -8.358 -28.800 -49.026 1.00 28.11 88 LEU A N 1
ATOM 644 C CA . LEU A 1 86 ? -9.168 -29.666 -48.170 1.00 28.75 88 LEU A CA 1
ATOM 645 C C . LEU A 1 86 ? -10.368 -30.173 -48.932 1.00 27.70 88 LEU A C 1
ATOM 646 O O . LEU A 1 86 ? -10.694 -31.354 -48.878 1.00 27.82 88 LEU A O 1
ATOM 651 N N . MET A 1 87 ? -11.022 -29.263 -49.648 1.00 31.05 89 MET A N 1
ATOM 652 C CA . MET A 1 87 ? -12.230 -29.607 -50.380 1.00 31.72 89 MET A CA 1
ATOM 653 C C . MET A 1 87 ? -11.922 -30.563 -51.527 1.00 30.84 89 MET A C 1
ATOM 654 O O . MET A 1 87 ? -12.666 -31.512 -51.761 1.00 30.45 89 MET A O 1
ATOM 659 N N . LEU A 1 88 ? -10.831 -30.313 -52.244 1.00 27.57 90 LEU A N 1
ATOM 660 C CA . LEU A 1 88 ? -10.429 -31.227 -53.310 1.00 32.68 90 LEU A CA 1
ATOM 661 C C . LEU A 1 88 ? -10.243 -32.647 -52.771 1.00 32.08 90 LEU A C 1
ATOM 662 O O . LEU A 1 88 ? -10.671 -33.615 -53.396 1.00 28.97 90 LEU A O 1
ATOM 667 N N . SER A 1 89 ? -9.625 -32.758 -51.599 1.00 28.34 91 SER A N 1
ATOM 668 C CA . SER A 1 89 ? -9.367 -34.063 -50.988 1.00 29.92 91 SER A CA 1
ATOM 669 C C . SER A 1 89 ? -10.635 -34.681 -50.417 1.00 32.76 91 SER A C 1
ATOM 670 O O . SER A 1 89 ? -10.723 -35.900 -50.276 1.00 30.78 91 SER A O 1
ATOM 673 N N . ALA A 1 90 ? -11.617 -33.844 -50.089 1.00 32.96 92 ALA A N 1
ATOM 674 C CA . ALA A 1 90 ? -12.880 -34.339 -49.546 1.00 33.27 92 ALA A CA 1
ATOM 675 C C . ALA A 1 90 ? -13.658 -35.129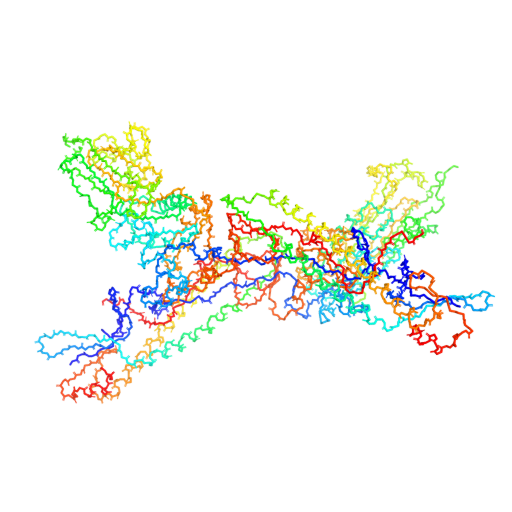 -50.590 1.00 31.13 92 ALA A C 1
ATOM 676 O O . ALA A 1 90 ? -14.206 -36.186 -50.290 1.00 31.12 92 ALA A O 1
ATOM 678 N N . PHE A 1 91 ? -13.702 -34.607 -51.812 1.00 32.63 93 PHE A N 1
ATOM 679 C CA . PHE A 1 91 ? -14.482 -35.214 -52.891 1.00 33.38 93 PHE A CA 1
ATOM 680 C C . PHE A 1 91 ? -13.634 -36.052 -53.833 1.00 35.95 93 PHE A C 1
ATOM 681 O O . PHE A 1 91 ? -14.097 -37.062 -54.368 1.00 36.95 93 PHE A O 1
ATOM 689 N N . GLY A 1 92 ? -12.402 -35.607 -54.057 1.00 26.66 94 GLY A N 1
ATOM 690 C CA . GLY A 1 92 ? -11.523 -36.257 -55.011 1.00 31.47 94 GLY A CA 1
ATOM 691 C C . GLY A 1 92 ? -12.074 -36.258 -56.427 1.00 35.27 94 GLY A C 1
ATOM 692 O O . GLY A 1 92 ? -12.405 -37.313 -56.962 1.00 38.67 94 GLY A O 1
ATOM 693 N N . PRO A 1 93 ? -12.178 -35.071 -57.046 1.00 35.79 95 PRO A N 1
ATOM 694 C CA . PRO A 1 93 ? -12.639 -35.007 -58.436 1.00 41.29 95 PRO A CA 1
ATOM 695 C C . PRO A 1 93 ? -11.558 -35.509 -59.387 1.00 38.50 95 PRO A C 1
ATOM 696 O O . PRO A 1 93 ? -10.377 -35.409 -59.058 1.00 37.64 95 PRO A O 1
ATOM 700 N N . PRO A 1 94 ? -11.960 -36.051 -60.547 1.00 38.03 96 PRO A N 1
ATOM 701 C CA . PRO A 1 94 ? -11.055 -36.595 -61.565 1.00 37.61 96 PRO A CA 1
ATOM 702 C C . PRO A 1 94 ? -9.932 -35.648 -61.960 1.00 38.24 96 PRO A C 1
ATOM 703 O O . PRO A 1 94 ? -10.195 -34.493 -62.294 1.00 37.76 96 PRO A O 1
ATOM 707 N N . GLY A 1 95 ? -8.696 -36.136 -61.915 1.00 41.07 97 GLY A N 1
ATOM 708 C CA . GLY A 1 95 ? -7.554 -35.378 -62.391 1.00 36.74 97 GLY A CA 1
ATOM 709 C C . GLY A 1 95 ? -7.021 -34.297 -61.465 1.00 39.78 97 GLY A C 1
ATOM 710 O O . GLY A 1 95 ? -6.028 -33.643 -61.786 1.00 39.08 97 GLY A O 1
ATOM 711 N N . LYS A 1 96 ? -7.672 -34.094 -60.324 1.00 37.03 98 LYS A N 1
ATOM 712 C CA . LYS A 1 96 ? -7.213 -33.082 -59.372 1.00 38.58 98 LYS A CA 1
ATOM 713 C C . LYS A 1 96 ? -6.232 -33.705 -58.380 1.00 34.49 98 LYS A C 1
ATOM 714 O O . LYS A 1 96 ? -6.221 -34.920 -58.203 1.00 34.95 98 LYS A O 1
ATOM 720 N N . VAL A 1 97 ? -5.396 -32.898 -57.736 1.00 34.40 99 VAL A N 1
ATOM 721 C CA . VAL A 1 97 ? -4.447 -33.493 -56.808 1.00 35.34 99 VAL A CA 1
ATOM 722 C C . VAL A 1 97 ? -5.171 -33.832 -55.493 1.00 37.90 99 VAL A C 1
ATOM 723 O O . VAL A 1 97 ? -6.078 -33.118 -55.049 1.00 38.21 99 VAL A O 1
ATOM 727 N N . ASP A 1 98 ? -4.782 -34.963 -54.912 1.00 31.89 100 ASP A N 1
ATOM 728 C CA . ASP A 1 98 ? -5.520 -35.595 -53.825 1.00 36.84 100 ASP A CA 1
ATOM 729 C C . ASP A 1 98 ? -4.600 -35.814 -52.621 1.00 33.01 100 ASP A C 1
ATOM 730 O O . ASP A 1 98 ? -4.107 -36.913 -52.398 1.00 36.92 100 ASP A O 1
ATOM 735 N N . TYR A 1 99 ? -4.383 -34.755 -51.848 1.00 36.21 101 TYR A N 1
ATOM 736 C CA . TYR A 1 99 ? -3.449 -34.783 -50.725 1.00 32.61 101 TYR A CA 1
ATOM 737 C C . TYR A 1 99 ? -4.129 -35.245 -49.442 1.00 32.39 101 TYR A C 1
ATOM 738 O O . TYR A 1 99 ? -5.246 -34.818 -49.131 1.00 26.23 101 TYR A O 1
ATOM 747 N N . LEU A 1 100 ? -3.459 -36.131 -48.708 1.00 27.76 102 LEU A N 1
ATOM 748 C CA . LEU A 1 100 ? -3.976 -36.600 -47.431 1.00 27.83 102 LEU A CA 1
ATOM 749 C C . LEU A 1 100 ? -3.530 -35.645 -46.329 1.00 29.09 102 LEU A C 1
ATOM 750 O O . LEU A 1 100 ? -2.462 -35.806 -45.730 1.00 27.98 102 LEU A O 1
ATOM 755 N N . TYR A 1 101 ? -4.348 -34.633 -46.081 1.00 24.87 103 TYR A N 1
ATOM 756 C CA . TYR A 1 101 ? -4.069 -33.680 -45.020 1.00 25.94 103 TYR A CA 1
ATOM 757 C C . TYR A 1 101 ? -4.191 -34.355 -43.664 1.00 22.00 103 TYR A C 1
ATOM 758 O O . TYR A 1 101 ? -5.208 -34.977 -43.374 1.00 21.92 103 TYR A O 1
ATOM 767 N N . GLN A 1 102 ? -3.166 -34.236 -42.832 1.00 22.82 104 GLN A N 1
ATOM 768 C CA . GLN A 1 102 ? -3.284 -34.712 -41.461 1.00 25.48 104 GLN A CA 1
ATOM 769 C C . GLN A 1 102 ? -2.239 -34.064 -40.584 1.00 25.96 104 GLN A C 1
ATOM 770 O O . GLN A 1 102 ? -1.114 -33.828 -41.013 1.00 30.18 104 GLN A O 1
ATOM 776 N N . GLY A 1 103 ? -2.624 -33.751 -39.354 1.00 29.16 105 GLY A N 1
ATOM 777 C CA . GLY A 1 103 ? -1.691 -33.165 -38.415 1.00 28.73 105 GLY A CA 1
ATOM 778 C C . GLY A 1 103 ? -2.319 -32.852 -37.076 1.00 29.50 105 GLY A C 1
ATOM 779 O O . GLY A 1 103 ? -3.525 -32.979 -36.897 1.00 30.18 105 GLY A O 1
ATOM 780 N N . CYS A 1 104 ? -1.478 -32.445 -36.134 1.00 30.33 106 CYS A N 1
ATOM 781 C CA . CYS A 1 104 ? -1.911 -32.063 -34.802 1.00 27.30 106 CYS A CA 1
ATOM 782 C C . CYS A 1 104 ? -1.314 -30.720 -34.451 1.00 28.53 106 CYS A C 1
ATOM 783 O O . CYS A 1 104 ? -0.170 -30.434 -34.802 1.00 29.63 106 CYS A O 1
ATOM 786 N N . GLY A 1 105 ? -2.087 -29.906 -33.743 1.00 29.12 107 GLY A N 1
ATOM 787 C CA . GLY A 1 105 ? -1.638 -28.597 -33.306 1.00 25.11 107 GLY A CA 1
ATOM 788 C C . GLY A 1 105 ? -2.792 -27.868 -32.649 1.00 27.63 107 GLY A C 1
ATOM 789 O O . GLY A 1 105 ? -3.876 -27.775 -33.218 1.00 26.56 107 GLY A O 1
ATOM 790 N N . LYS A 1 106 ? -2.573 -27.367 -31.441 1.00 34.48 108 LYS A N 1
ATOM 791 C CA . LYS A 1 106 ? -3.633 -26.669 -30.725 1.00 33.97 108 LYS A CA 1
ATOM 792 C C . LYS A 1 106 ? -3.980 -25.367 -31.445 1.00 30.44 108 LYS A C 1
ATOM 793 O O . LYS A 1 106 ? -5.146 -24.977 -31.503 1.00 31.41 108 LYS A O 1
ATOM 799 N N . GLU A 1 107 ? -2.962 -24.699 -31.985 1.00 25.11 109 GLU A N 1
ATOM 800 C CA . GLU A 1 107 ? -3.179 -23.563 -32.878 1.00 27.64 109 GLU A CA 1
ATOM 801 C C . GLU A 1 107 ? -3.147 -24.055 -34.331 1.00 29.66 109 GLU A C 1
ATOM 802 O O . GLU A 1 107 ? -2.277 -24.838 -34.710 1.00 27.73 109 GLU A O 1
ATOM 808 N N . LYS A 1 108 ? -4.101 -23.608 -35.140 1.00 30.87 110 LYS A N 1
ATOM 809 C CA . LYS A 1 108 ? -4.236 -24.118 -36.504 1.00 25.70 110 LYS A CA 1
ATOM 810 C C . LYS A 1 108 ? -4.321 -22.997 -37.536 1.00 28.95 110 LYS A C 1
ATOM 811 O O . LYS A 1 108 ? -5.059 -22.024 -37.357 1.00 26.00 110 LYS A O 1
ATOM 817 N N . VAL A 1 109 ? -3.572 -23.145 -38.623 1.00 25.64 111 VAL A N 1
ATOM 818 C CA . VAL A 1 109 ? -3.612 -22.182 -39.720 1.00 23.21 111 VAL A CA 1
ATOM 819 C C . VAL A 1 109 ? -4.081 -22.855 -41.008 1.00 28.92 111 VAL A C 1
ATOM 820 O O . VAL A 1 109 ? -3.428 -23.770 -41.530 1.00 27.69 111 VAL A O 1
ATOM 824 N N . PHE A 1 110 ? -5.229 -22.417 -41.510 1.00 24.08 112 PHE A N 1
ATOM 825 C CA . PHE A 1 110 ? -5.738 -22.923 -42.777 1.00 23.24 112 PHE A CA 1
ATOM 826 C C . PHE A 1 110 ? -5.456 -21.924 -43.904 1.00 29.02 112 PHE A C 1
ATOM 827 O O . PHE A 1 110 ? -6.103 -20.878 -43.995 1.00 26.36 112 PHE A O 1
ATOM 835 N N . TYR A 1 111 ? -4.492 -22.254 -44.762 1.00 26.25 113 TYR A N 1
ATOM 836 C CA . TYR A 1 111 ? -4.151 -21.407 -45.906 1.00 25.39 113 TYR A CA 1
ATOM 837 C C . TYR A 1 111 ? -4.274 -22.199 -47.208 1.00 25.32 113 TYR A C 1
ATOM 838 O O . TYR A 1 111 ? -3.280 -22.562 -47.834 1.00 23.01 113 TYR A O 1
ATOM 847 N N . GLU A 1 112 ? -5.507 -22.412 -47.630 1.00 29.71 114 GLU A N 1
ATOM 848 C CA . GLU A 1 112 ? -5.802 -23.355 -48.684 1.00 31.73 114 GLU A CA 1
ATOM 849 C C . GLU A 1 112 ? -7.245 -23.128 -49.139 1.00 31.91 114 GLU A C 1
ATOM 850 O O . GLU A 1 112 ? -8.014 -22.483 -48.430 1.00 31.79 114 GLU A O 1
ATOM 856 N N . GLY A 1 113 ? -7.609 -23.629 -50.317 1.00 26.01 115 GLY A N 1
ATOM 857 C CA . GLY A 1 113 ? -8.981 -23.535 -50.784 1.00 26.75 115 GLY A CA 1
ATOM 858 C C . GLY A 1 113 ? -9.078 -23.049 -52.216 1.00 25.09 115 GLY A C 1
ATOM 859 O O . GLY A 1 113 ? -9.970 -23.449 -52.953 1.00 25.00 115 GLY A O 1
ATOM 860 N N . VAL A 1 114 ? -8.134 -22.197 -52.607 1.00 22.37 116 VAL A N 1
ATOM 861 C CA . VAL A 1 114 ? -8.149 -21.563 -53.924 1.00 27.89 116 VAL A CA 1
ATOM 862 C C . VAL A 1 114 ? -8.114 -22.583 -55.069 1.00 28.04 116 VAL A C 1
ATOM 863 O O . VAL A 1 114 ? -8.603 -22.311 -56.168 1.00 26.85 116 VAL A O 1
ATOM 867 N N . ASN A 1 115 ? -7.580 -23.773 -54.805 1.00 31.21 117 ASN A N 1
ATOM 868 C CA . ASN A 1 115 ? -7.437 -24.776 -55.860 1.00 29.89 117 ASN A CA 1
ATOM 869 C C . ASN A 1 115 ? -8.741 -25.449 -56.276 1.00 32.32 117 ASN A C 1
ATOM 870 O O . ASN A 1 115 ? -8.771 -26.204 -57.250 1.00 32.46 117 ASN A O 1
ATOM 875 N N . TRP A 1 116 ? -9.818 -25.187 -55.544 1.00 28.62 118 TRP A N 1
ATOM 876 C CA . TRP A 1 116 ? -11.149 -25.481 -56.068 1.00 32.40 118 TRP A CA 1
ATOM 877 C C . TRP A 1 116 ? -12.013 -24.226 -55.945 1.00 33.66 118 TRP A C 1
ATOM 878 O O . TRP A 1 116 ? -12.792 -24.067 -55.005 1.00 33.26 118 TRP A O 1
ATOM 889 N N . SER A 1 117 ? -11.840 -23.336 -56.914 1.00 38.68 119 SER A N 1
ATOM 890 C CA . SER A 1 117 ? -12.600 -22.103 -57.024 1.00 34.83 119 SER A CA 1
ATOM 891 C C . SER A 1 117 ? -13.410 -22.203 -58.320 1.00 39.48 119 SER A C 1
ATOM 892 O O . SER A 1 117 ? -13.324 -23.226 -59.000 1.00 39.66 119 SER A O 1
ATOM 895 N N . PRO A 1 118 ? -14.205 -21.168 -58.670 1.00 32.78 120 PRO A N 1
ATOM 896 C CA . PRO A 1 118 ? -14.889 -21.265 -59.969 1.00 34.48 120 PRO A CA 1
ATOM 897 C C . PRO A 1 118 ? -13.935 -21.454 -61.157 1.00 34.90 120 PRO A C 1
ATOM 898 O O . PRO A 1 118 ? -14.333 -22.038 -62.163 1.00 37.33 120 PRO A O 1
ATOM 902 N N . GLU A 1 119 ? -12.696 -20.984 -61.024 1.00 37.55 121 GLU A N 1
ATOM 903 C CA . GLU A 1 119 ? -11.676 -21.127 -62.064 1.00 40.38 121 GLU A CA 1
ATOM 904 C C . GLU A 1 119 ? -11.406 -22.584 -62.440 1.00 42.62 121 GLU A C 1
ATOM 905 O O . GLU A 1 119 ? -11.025 -22.880 -63.572 1.00 40.29 121 GLU A O 1
ATOM 911 N N . ALA A 1 120 ? -11.605 -23.485 -61.484 1.00 38.39 122 ALA A N 1
ATOM 912 C CA . ALA A 1 120 ? -11.345 -24.903 -61.694 1.00 42.85 122 ALA A CA 1
ATOM 913 C C . ALA A 1 120 ? -12.269 -25.486 -62.763 1.00 38.27 122 ALA A C 1
ATOM 914 O O . ALA A 1 120 ? -11.885 -26.398 -63.490 1.00 41.54 122 ALA A O 1
ATOM 916 N N . GLY A 1 121 ? -13.486 -24.957 -62.847 1.00 44.36 123 GLY A N 1
ATOM 917 C CA . GLY A 1 121 ? -14.444 -25.388 -63.850 1.00 44.96 123 GLY A CA 1
ATOM 918 C C . GLY A 1 121 ? -14.940 -26.808 -63.653 1.00 48.04 123 GLY A C 1
ATOM 919 O O . GLY A 1 121 ? -15.355 -27.464 -64.605 1.00 46.12 123 GLY A O 1
ATOM 920 N N . ILE A 1 122 ? -14.893 -27.287 -62.415 1.00 47.45 124 ILE A N 1
ATOM 921 C CA . ILE A 1 122 ? -15.385 -28.622 -62.099 1.00 44.15 124 ILE A CA 1
ATOM 922 C C . ILE A 1 122 ? -16.905 -28.628 -62.146 1.00 38.71 124 ILE A C 1
ATOM 923 O O . ILE A 1 122 ? -17.553 -27.808 -61.502 1.00 43.74 124 ILE A O 1
ATOM 928 N N . ASP A 1 123 ? -17.464 -29.552 -62.920 1.00 40.95 125 ASP A N 1
ATOM 929 C CA . ASP A 1 123 ? -18.908 -29.641 -63.118 1.00 39.69 125 ASP A CA 1
ATOM 930 C C . ASP A 1 123 ? -19.477 -30.757 -62.255 1.00 40.84 125 ASP A C 1
ATOM 931 O O . ASP A 1 123 ? -19.883 -30.519 -61.117 1.00 43.02 125 ASP A O 1
ATOM 936 N N . CYS A 1 124 ? -19.507 -31.968 -62.809 1.00 37.36 126 CYS A N 1
ATOM 937 C CA . CYS A 1 124 ? -19.982 -33.157 -62.099 1.00 43.78 126 CYS A CA 1
ATOM 938 C C . CYS A 1 124 ? -21.383 -32.971 -61.521 1.00 46.05 126 CYS A C 1
ATOM 939 O O . CYS A 1 124 ? -21.638 -33.365 -60.381 1.00 45.26 126 CYS A O 1
ATOM 942 N N . PHE A 1 125 ? -22.271 -32.359 -62.304 1.00 46.12 127 PHE A N 1
ATOM 943 C CA . PHE A 1 125 ? -23.655 -32.078 -61.899 1.00 45.88 127 PHE A CA 1
ATOM 944 C C . PHE A 1 125 ? -23.767 -31.134 -60.700 1.00 47.24 127 PHE A C 1
ATOM 945 O O . PHE A 1 125 ? -24.825 -31.043 -60.085 1.00 49.32 127 PHE A O 1
ATOM 953 N N . GLY A 1 126 ? -22.687 -30.437 -60.364 1.00 42.56 128 GLY A N 1
ATOM 954 C CA . GLY A 1 126 ? -22.696 -29.557 -59.209 1.00 36.77 128 GLY A CA 1
ATOM 955 C C . GLY A 1 126 ? -23.720 -28.440 -59.333 1.00 44.79 128 GLY A C 1
ATOM 956 O O . GLY A 1 126 ? -23.689 -27.666 -60.288 1.00 40.59 128 GLY A O 1
ATOM 957 N N . SER A 1 127 ? -24.636 -28.367 -58.371 1.00 49.81 129 SER A N 1
ATOM 958 C CA . SER A 1 127 ? -25.653 -27.320 -58.352 1.00 47.27 129 SER A CA 1
ATOM 959 C C . SER A 1 127 ? -25.000 -25.961 -58.169 1.00 48.76 129 SER A C 1
ATOM 960 O O . SER A 1 127 ? -25.334 -24.999 -58.862 1.00 49.83 129 SER A O 1
ATOM 963 N N . ASN A 1 128 ? -24.055 -25.901 -57.237 1.00 46.30 130 ASN A N 1
ATOM 964 C CA . ASN A 1 128 ? -23.343 -24.674 -56.913 1.00 40.26 130 ASN A CA 1
ATOM 965 C C . ASN A 1 128 ? -22.196 -24.996 -55.958 1.00 41.48 130 ASN A C 1
ATOM 966 O O . ASN A 1 128 ? -22.377 -25.015 -54.737 1.00 40.19 130 ASN A O 1
ATOM 971 N N . TRP A 1 129 ? -21.019 -25.247 -56.524 1.00 38.99 131 TRP A N 1
ATOM 972 C CA . TRP A 1 129 ? -19.868 -25.689 -55.745 1.00 40.52 131 TRP A CA 1
ATOM 973 C C . TRP A 1 129 ? -19.394 -24.619 -54.769 1.00 41.19 131 TRP A C 1
ATOM 974 O O . TRP A 1 129 ? -18.884 -24.937 -53.695 1.00 40.58 131 TRP A O 1
ATOM 985 N N . THR A 1 130 ? -19.574 -23.355 -55.138 1.00 41.57 132 THR A N 1
ATOM 986 C CA . THR A 1 130 ? -19.256 -22.250 -54.243 1.00 35.35 132 THR A CA 1
ATOM 987 C C . THR A 1 130 ? -20.090 -22.349 -52.965 1.00 40.17 132 THR A C 1
ATOM 988 O O . THR A 1 130 ? -19.572 -22.157 -51.865 1.00 41.87 132 THR A O 1
ATOM 992 N N . GLN A 1 131 ? -21.373 -22.671 -53.111 1.00 39.37 133 GLN A N 1
ATOM 993 C CA . GLN A 1 131 ? -22.230 -22.934 -51.954 1.00 43.86 133 GLN A CA 1
ATOM 994 C C . GLN A 1 131 ? -21.757 -24.168 -51.174 1.00 42.67 133 GLN A C 1
ATOM 995 O O . GLN A 1 131 ? -21.673 -24.147 -49.944 1.00 37.63 133 GLN A O 1
ATOM 1001 N N . THR A 1 132 ? -21.457 -25.243 -51.895 1.00 34.67 134 THR A N 1
ATOM 1002 C CA . THR A 1 132 ? -20.930 -26.453 -51.273 1.00 33.92 134 THR A CA 1
ATOM 1003 C C . THR A 1 132 ? -19.618 -26.160 -50.535 1.00 33.86 134 THR A C 1
ATOM 1004 O O . THR A 1 132 ? -19.395 -26.642 -49.423 1.00 35.24 134 THR A O 1
ATOM 1008 N N . LYS A 1 133 ? -18.770 -25.347 -51.159 1.00 35.93 135 LYS A N 1
ATOM 1009 C CA . LYS A 1 133 ? -17.495 -24.925 -50.581 1.00 32.92 135 LYS A CA 1
ATOM 1010 C C . LYS A 1 133 ? -17.673 -24.223 -49.234 1.00 34.03 135 LYS A C 1
ATOM 1011 O O . LYS A 1 133 ? -17.062 -24.607 -48.234 1.00 31.25 135 LYS A O 1
ATOM 1017 N N . LYS A 1 134 ? -18.507 -23.188 -49.219 1.00 31.49 136 LYS A N 1
ATOM 1018 C CA . LYS A 1 134 ? -18.804 -22.447 -48.001 1.00 30.73 136 LYS A CA 1
ATOM 1019 C C . LYS A 1 134 ? -19.331 -23.369 -46.900 1.00 30.35 136 LYS A C 1
ATOM 1020 O O . LYS A 1 134 ? -18.920 -23.272 -45.743 1.00 32.79 136 LYS A O 1
ATOM 1026 N N . ASP A 1 135 ? -20.234 -24.267 -47.274 1.00 25.30 137 ASP A N 1
ATOM 1027 C CA . ASP A 1 135 ? -20.834 -25.193 -46.329 1.00 32.90 137 ASP A CA 1
ATOM 1028 C C . ASP A 1 135 ? -19.801 -26.189 -45.795 1.00 34.89 137 ASP A C 1
ATOM 1029 O O . ASP A 1 135 ? -19.812 -26.535 -44.615 1.00 33.25 137 ASP A O 1
ATOM 1034 N N . PHE A 1 136 ? -18.904 -26.636 -46.666 1.00 31.76 138 PHE A N 1
ATOM 1035 C CA . PHE A 1 136 ? -17.891 -27.612 -46.280 1.00 30.03 138 PHE A CA 1
ATOM 1036 C C . PHE A 1 136 ? -16.900 -27.025 -45.285 1.00 28.76 138 PHE A C 1
ATOM 1037 O O . PHE A 1 136 ? -16.646 -27.611 -44.233 1.00 28.93 138 PHE A O 1
ATOM 1045 N N . TYR A 1 137 ? -16.345 -25.861 -45.608 1.00 28.32 139 TYR A N 1
ATOM 1046 C CA . TYR A 1 137 ? -15.358 -25.249 -44.730 1.00 28.16 139 TYR A CA 1
ATOM 1047 C C . TYR A 1 137 ? -15.968 -24.795 -43.405 1.00 31.73 139 TYR A C 1
ATOM 1048 O O . TYR A 1 137 ? -15.279 -24.783 -42.387 1.00 28.60 139 TYR A O 1
ATOM 1057 N N . SER A 1 138 ? -17.254 -24.446 -43.413 1.00 29.33 140 SER A N 1
ATOM 1058 C CA . SER A 1 138 ? -17.963 -24.128 -42.169 1.00 35.49 140 SER A CA 1
ATOM 1059 C C . SER A 1 138 ? -17.909 -25.300 -41.187 1.00 28.69 140 SER A C 1
ATOM 1060 O O . SER A 1 138 ? -17.574 -25.128 -40.018 1.00 31.32 140 SER A O 1
ATOM 1063 N N . ARG A 1 139 ? -18.235 -26.491 -41.677 1.00 32.06 141 ARG A N 1
ATOM 1064 C CA . ARG A 1 139 ? -18.193 -27.697 -40.862 1.00 32.14 141 ARG A CA 1
ATOM 1065 C C . ARG A 1 139 ? -16.776 -28.022 -40.393 1.00 30.60 141 ARG A C 1
ATOM 1066 O O . ARG A 1 139 ? -16.574 -28.422 -39.247 1.00 31.59 141 ARG A O 1
ATOM 1074 N N . ILE A 1 140 ? -15.802 -27.845 -41.282 1.00 30.22 142 ILE A N 1
ATOM 1075 C CA . ILE A 1 140 ? -14.400 -28.083 -40.952 1.00 30.40 142 ILE A CA 1
ATOM 1076 C C . ILE A 1 140 ? -13.945 -27.175 -39.814 1.00 31.22 142 ILE A C 1
ATOM 1077 O O . ILE A 1 140 ? -13.357 -27.640 -38.836 1.00 29.20 142 ILE A O 1
ATOM 1082 N N . TYR A 1 141 ? -14.224 -25.880 -39.952 1.00 31.27 143 TYR A N 1
ATOM 1083 C CA . TYR A 1 141 ? -13.774 -24.875 -38.992 1.00 30.87 143 TYR A CA 1
ATOM 1084 C C . TYR A 1 141 ? -14.428 -25.075 -37.627 1.00 29.21 143 TYR A C 1
ATOM 1085 O O . TYR A 1 141 ? -13.786 -24.912 -36.589 1.00 33.01 143 TYR A O 1
ATOM 1094 N N . GLU A 1 142 ? -15.712 -25.414 -37.634 1.00 29.22 144 GLU A N 1
ATOM 1095 C CA . GLU A 1 142 ? -16.430 -25.682 -36.391 1.00 37.27 144 GLU A CA 1
ATOM 1096 C C . GLU A 1 142 ? -15.834 -26.888 -35.667 1.00 36.42 144 GLU A C 1
ATOM 1097 O O . GLU A 1 142 ? -15.603 -26.850 -34.458 1.00 37.00 144 GLU A O 1
ATOM 1103 N N . ALA A 1 143 ? -15.576 -27.958 -36.413 1.00 31.06 145 ALA A N 1
ATOM 1104 C CA . ALA A 1 143 ? -15.017 -29.172 -35.824 1.00 35.15 145 ALA A CA 1
ATOM 1105 C C . ALA A 1 143 ? -13.563 -28.976 -35.392 1.00 30.74 145 ALA A C 1
ATOM 1106 O O . ALA A 1 143 ? -13.148 -29.476 -34.345 1.00 31.58 145 ALA A O 1
ATOM 1108 N N . ALA A 1 144 ? -12.801 -28.238 -36.196 1.00 25.78 146 ALA A N 1
ATOM 1109 C CA . ALA A 1 144 ? -11.385 -28.004 -35.921 1.00 29.93 146 ALA A CA 1
ATOM 1110 C C . ALA A 1 144 ? -11.197 -27.152 -34.681 1.00 32.46 146 ALA A C 1
ATOM 1111 O O . ALA A 1 144 ? -10.189 -27.257 -33.973 1.00 29.90 146 ALA A O 1
ATOM 1113 N N . ARG A 1 145 ? -12.179 -26.301 -34.426 1.00 30.25 147 ARG A N 1
ATOM 1114 C CA . ARG A 1 145 ? -12.120 -25.371 -33.316 1.00 33.90 147 ARG A CA 1
ATOM 1115 C C . ARG A 1 145 ? -11.994 -26.083 -31.970 1.00 31.58 147 ARG A C 1
ATOM 1116 O O . ARG A 1 145 ? -11.352 -25.572 -31.055 1.00 33.75 147 ARG A O 1
ATOM 1124 N N . SER A 1 146 ? -12.597 -27.264 -31.852 1.00 32.05 148 SER A N 1
ATOM 1125 C CA . SER A 1 146 ? -12.596 -27.991 -30.581 1.00 34.07 148 SER A CA 1
ATOM 1126 C C . SER A 1 146 ? -11.769 -29.266 -30.648 1.00 36.55 148 SER A C 1
ATOM 1127 O O . SER A 1 146 ? -11.895 -30.144 -29.785 1.00 38.44 148 SER A O 1
ATOM 1130 N N . SER A 1 147 ? -10.934 -29.368 -31.676 1.00 29.42 149 SER A N 1
ATOM 1131 C CA . SER A 1 147 ? -10.108 -30.549 -31.873 1.00 29.52 149 SER A CA 1
ATOM 1132 C C . SER A 1 147 ? -8.634 -30.193 -31.811 1.00 31.42 149 SER A C 1
ATOM 1133 O O . SER A 1 147 ? -8.232 -29.075 -32.152 1.00 28.07 149 SER A O 1
ATOM 1136 N N . THR A 1 148 ? -7.825 -31.149 -31.374 1.00 30.24 150 THR A N 1
ATOM 1137 C CA . THR A 1 148 ? -6.382 -30.965 -31.359 1.00 26.02 150 THR A CA 1
ATOM 1138 C C . THR A 1 148 ? -5.790 -31.324 -32.723 1.00 28.98 150 THR A C 1
ATOM 1139 O O . THR A 1 148 ? -4.848 -30.678 -33.192 1.00 29.31 150 THR A O 1
ATOM 1143 N N . CYS A 1 149 ? -6.368 -32.346 -33.356 1.00 26.37 151 CYS A N 1
ATOM 1144 C CA . CYS A 1 149 ? -5.846 -32.894 -34.603 1.00 26.61 151 CYS A CA 1
ATOM 1145 C C . CYS A 1 149 ? -6.904 -32.934 -35.697 1.00 27.59 151 CYS A C 1
ATOM 1146 O O . CYS A 1 149 ? -8.093 -32.739 -35.449 1.00 28.01 151 CYS A O 1
ATOM 1149 N N . MET A 1 150 ? -6.449 -33.202 -36.914 1.00 24.86 152 MET A N 1
ATOM 1150 C CA . MET A 1 150 ? -7.330 -33.386 -38.053 1.00 27.04 152 MET A CA 1
ATOM 1151 C C . MET A 1 150 ? -6.681 -34.349 -39.030 1.00 29.88 152 MET A C 1
ATOM 1152 O O . MET A 1 150 ? -5.475 -34.288 -39.258 1.00 28.58 152 MET A O 1
ATOM 1157 N N . THR A 1 151 ? -7.473 -35.238 -39.613 1.00 25.83 153 THR A N 1
ATOM 1158 C CA . THR A 1 151 ? -6.957 -36.051 -40.696 1.00 29.12 153 THR A CA 1
ATOM 1159 C C . THR A 1 151 ? -8.039 -36.343 -41.717 1.00 26.42 153 THR A C 1
ATOM 1160 O O . THR A 1 151 ? -9.196 -36.558 -41.371 1.00 28.56 153 THR A O 1
ATOM 1164 N N . LEU A 1 152 ? -7.657 -36.320 -42.987 1.00 26.59 154 LEU A N 1
ATOM 1165 C CA . LEU A 1 152 ? -8.505 -36.882 -44.019 1.00 28.19 154 LEU A CA 1
ATOM 1166 C C . LEU A 1 152 ? -8.660 -38.370 -43.730 1.00 28.44 154 LEU A C 1
ATOM 1167 O O . LEU A 1 152 ? -7.712 -39.019 -43.285 1.00 28.86 154 LEU A O 1
ATOM 1172 N N . VAL A 1 153 ? -9.861 -38.897 -43.928 1.00 25.82 155 VAL A N 1
ATOM 1173 C CA . VAL A 1 153 ? -10.056 -40.339 -43.962 1.00 28.48 155 VAL A CA 1
ATOM 1174 C C . VAL A 1 153 ? -10.357 -40.659 -45.415 1.00 28.93 155 VAL A C 1
ATOM 1175 O O . VAL A 1 153 ? -11.439 -40.359 -45.905 1.00 26.19 155 VAL A O 1
ATOM 1179 N N . ASN A 1 154 ? -9.383 -41.236 -46.112 1.00 30.65 156 ASN A N 1
ATOM 1180 C CA . ASN A 1 154 ? -9.442 -41.302 -47.568 1.00 29.47 156 ASN A CA 1
ATOM 1181 C C . ASN A 1 154 ? -10.317 -42.437 -48.102 1.00 32.37 156 ASN A C 1
ATOM 1182 O O . ASN A 1 154 ? -10.521 -42.549 -49.313 1.00 32.42 156 ASN A O 1
ATOM 1187 N N . SER A 1 155 ? -10.842 -43.264 -47.203 1.00 30.63 157 SER A N 1
ATOM 1188 C CA . SER A 1 155 ? -11.700 -44.377 -47.601 1.00 33.69 157 SER A CA 1
ATOM 1189 C C . SER A 1 155 ? -12.506 -44.934 -46.431 1.00 32.55 157 SER A C 1
ATOM 1190 O O . SER A 1 155 ? -11.951 -45.539 -45.515 1.00 37.92 157 SER A O 1
ATOM 1193 N N . LEU A 1 156 ? -13.818 -44.714 -46.468 1.00 32.77 158 LEU A N 1
ATOM 1194 C CA . LEU A 1 156 ? -14.744 -45.292 -45.495 1.00 30.57 158 LEU A CA 1
ATOM 1195 C C . LEU A 1 156 ? -15.081 -46.722 -45.879 1.00 31.74 158 LEU A C 1
ATOM 1196 O O . LEU A 1 156 ? -15.180 -47.031 -47.063 1.00 30.56 158 LEU A O 1
ATOM 1201 N N . ASP A 1 157 ? -15.268 -47.590 -44.889 1.00 33.27 159 ASP A N 1
ATOM 1202 C CA . ASP A 1 157 ? -15.837 -48.909 -45.148 1.00 36.41 159 ASP A CA 1
ATOM 1203 C C . ASP A 1 157 ? -17.274 -48.754 -45.642 1.00 39.34 159 ASP A C 1
ATOM 1204 O O . ASP A 1 157 ? -18.114 -48.168 -44.954 1.00 38.90 159 ASP A O 1
ATOM 1209 N N . THR A 1 158 ? -17.557 -49.273 -46.833 1.00 38.46 160 THR A N 1
ATOM 1210 C CA . THR A 1 158 ? -18.899 -49.176 -47.405 1.00 41.98 160 THR A CA 1
ATOM 1211 C C . THR A 1 158 ? -19.388 -50.512 -47.958 1.00 44.93 160 THR A C 1
ATOM 1212 O O . THR A 1 158 ? -18.595 -51.356 -48.371 1.00 45.33 160 THR A O 1
ATOM 1216 N N . LYS A 1 159 ? -20.705 -50.687 -47.964 1.00 49.69 161 LYS A N 1
ATOM 1217 C CA . LYS A 1 159 ? -21.328 -51.890 -48.500 1.00 51.99 161 LYS A CA 1
ATOM 1218 C C . LYS A 1 159 ? -22.705 -51.570 -49.074 1.00 53.95 161 LYS A C 1
ATOM 1219 O O . LYS A 1 159 ? -23.558 -51.014 -48.383 1.00 57.98 161 LYS A O 1
ATOM 1225 N N . ILE A 1 160 ? -22.915 -51.918 -50.337 1.00 48.98 162 ILE A N 1
ATOM 1226 C CA . ILE A 1 160 ? -24.220 -51.749 -50.964 1.00 54.39 162 ILE A CA 1
ATOM 1227 C C . ILE A 1 160 ? -24.960 -53.085 -51.027 1.00 55.55 162 ILE A C 1
ATOM 1228 O O . ILE A 1 160 ? -24.341 -54.147 -51.124 1.00 54.23 162 ILE A O 1
ATOM 1233 N N . SER A 1 161 ? -26.286 -53.028 -50.966 1.00 46.85 163 SER A N 1
ATOM 1234 C CA . SER A 1 161 ? -27.096 -54.239 -50.943 1.00 47.40 163 SER A CA 1
ATOM 1235 C C . SER A 1 161 ? -27.239 -54.836 -52.333 1.00 46.24 163 SER A C 1
ATOM 1236 O O . SER A 1 161 ? -27.261 -56.054 -52.494 1.00 58.21 163 SER A O 1
ATOM 1239 N N . SER A 1 162 ? -27.334 -53.974 -53.336 1.00 49.04 164 SER A N 1
ATOM 1240 C CA . SER A 1 162 ? -27.564 -54.426 -54.700 1.00 53.12 164 SER A CA 1
ATOM 1241 C C . SER A 1 162 ? -26.378 -55.206 -55.253 1.00 56.44 164 SER A C 1
ATOM 1242 O O . SER A 1 162 ? -25.229 -54.939 -54.907 1.00 55.29 164 SER A O 1
ATOM 1245 N N . THR A 1 163 ? -26.676 -56.172 -56.116 1.00 74.31 165 THR A N 1
ATOM 1246 C CA . THR A 1 163 ? -25.654 -56.990 -56.758 1.00 72.62 165 THR A CA 1
ATOM 1247 C C . THR A 1 163 ? -25.566 -56.639 -58.240 1.00 74.04 165 THR A C 1
ATOM 1248 O O . THR A 1 163 ? -24.596 -56.976 -58.919 1.00 74.32 165 THR A O 1
ATOM 1252 N N . THR A 1 164 ? -26.590 -55.952 -58.732 1.00 65.78 166 THR A N 1
ATOM 1253 C CA . THR A 1 164 ? -26.666 -55.586 -60.140 1.00 64.84 166 THR A CA 1
ATOM 1254 C C . THR A 1 164 ? -26.151 -54.171 -60.377 1.00 64.84 166 THR A C 1
ATOM 1255 O O . THR A 1 164 ? -25.671 -53.852 -61.466 1.00 64.47 166 THR A O 1
ATOM 1259 N N . ALA A 1 165 ? -26.254 -53.332 -59.350 1.00 68.66 167 ALA A N 1
ATOM 1260 C CA . ALA A 1 165 ? -25.821 -51.940 -59.435 1.00 71.66 167 ALA A CA 1
ATOM 1261 C C . ALA A 1 165 ? -24.341 -51.839 -59.793 1.00 68.47 167 ALA A C 1
ATOM 1262 O O . ALA A 1 165 ? -23.536 -52.669 -59.372 1.00 69.94 167 ALA A O 1
ATOM 1264 N N . THR A 1 166 ? -23.992 -50.822 -60.577 1.00 59.76 168 THR A N 1
ATOM 1265 C CA . THR A 1 166 ? -22.615 -50.632 -61.023 1.00 56.53 168 THR A CA 1
ATOM 1266 C C . THR A 1 166 ? -22.151 -49.186 -60.831 1.00 55.67 168 THR A C 1
ATOM 1267 O O . THR A 1 166 ? -22.964 -48.290 -60.604 1.00 56.70 168 THR A O 1
ATOM 1271 N N . ALA A 1 167 ? -20.841 -48.972 -60.931 1.00 57.45 169 ALA A N 1
ATOM 1272 C CA . ALA A 1 167 ? -20.237 -47.667 -60.661 1.00 54.09 169 ALA A CA 1
ATOM 1273 C C . ALA A 1 167 ? -20.668 -46.600 -61.666 1.00 58.75 169 ALA A C 1
ATOM 1274 O O . ALA A 1 167 ? -20.737 -46.857 -62.865 1.00 61.18 169 ALA A O 1
ATOM 1276 N N . GLY A 1 168 ? -20.935 -45.396 -61.168 1.00 65.99 170 GLY A N 1
ATOM 1277 C CA . GLY A 1 168 ? -21.460 -44.319 -61.991 1.00 67.23 170 GLY A CA 1
ATOM 1278 C C . GLY A 1 168 ? -20.433 -43.485 -62.738 1.00 68.55 170 GLY A C 1
ATOM 1279 O O . GLY A 1 168 ? -19.336 -43.226 -62.239 1.00 66.00 170 GLY A O 1
ATOM 1280 N N . THR A 1 169 ? -20.808 -43.047 -63.936 1.00 62.97 171 THR A N 1
ATOM 1281 C CA . THR A 1 169 ? -19.933 -42.257 -64.798 1.00 61.43 171 THR A CA 1
ATOM 1282 C C . THR A 1 169 ? -20.737 -41.150 -65.478 1.00 66.30 171 THR A C 1
ATOM 1283 O O . THR A 1 169 ? -21.889 -41.363 -65.849 1.00 65.68 171 THR A O 1
ATOM 1287 N N . ALA A 1 170 ? -20.143 -39.966 -65.623 1.00 58.00 172 ALA A N 1
ATOM 1288 C CA . ALA A 1 170 ? -20.843 -38.846 -66.246 1.00 59.06 172 ALA A CA 1
ATOM 1289 C C . ALA A 1 170 ? -19.958 -38.026 -67.175 1.00 57.51 172 ALA A C 1
ATOM 1290 O O . ALA A 1 170 ? -18.817 -37.700 -66.837 1.00 55.80 172 ALA A O 1
ATOM 1292 N N . SER A 1 171 ? -20.508 -37.682 -68.338 1.00 57.24 173 SER A N 1
ATOM 1293 C CA . SER A 1 171 ? -19.823 -36.826 -69.306 1.00 53.29 173 SER A CA 1
ATOM 1294 C C . SER A 1 171 ? -19.418 -35.484 -68.699 1.00 50.38 173 SER A C 1
ATOM 1295 O O . SER A 1 171 ? -18.431 -34.889 -69.115 1.00 47.54 173 SER A O 1
ATOM 1298 N N . SER A 1 172 ? -20.173 -35.024 -67.704 1.00 61.26 174 SER A N 1
ATOM 1299 C CA . SER A 1 172 ? -19.906 -33.749 -67.054 1.00 57.32 174 SER A CA 1
ATOM 1300 C C . SER A 1 172 ? -18.801 -33.857 -66.016 1.00 58.03 174 SER A C 1
ATOM 1301 O O . SER A 1 172 ? -18.321 -32.845 -65.505 1.00 55.27 174 SER A O 1
ATOM 1304 N N . CYS A 1 173 ? -18.399 -35.085 -65.711 1.00 47.68 175 CYS A N 1
ATOM 1305 C CA . CYS A 1 173 ? -17.355 -35.318 -64.728 1.00 48.72 175 CYS A CA 1
ATOM 1306 C C . CYS A 1 173 ? -16.201 -36.089 -65.359 1.00 48.04 175 CYS A C 1
ATOM 1307 O O . CYS A 1 173 ? -15.815 -37.148 -64.865 1.00 47.39 175 CYS A O 1
ATOM 1310 N N . SER A 1 174 ? -15.674 -35.556 -66.461 1.00 51.06 176 SER A N 1
ATOM 1311 C CA . SER A 1 174 ? -14.519 -36.132 -67.157 1.00 52.90 176 SER A CA 1
ATOM 1312 C C . SER A 1 174 ? -14.727 -37.594 -67.541 1.00 53.40 176 SER A C 1
ATOM 1313 O O . SER A 1 174 ? -13.770 -38.370 -67.584 1.00 51.82 176 SER A O 1
ATOM 1316 N N . SER A 1 175 ? -15.978 -37.957 -67.816 1.00 50.16 177 SER A N 1
ATOM 1317 C CA . SER A 1 175 ? -16.353 -39.337 -68.125 1.00 58.51 177 SER A CA 1
ATOM 1318 C C . SER A 1 175 ? -15.929 -40.277 -66.999 1.00 53.85 177 SER A C 1
ATOM 1319 O O . SER A 1 175 ? -15.524 -41.414 -67.238 1.00 49.24 177 SER A O 1
ATOM 1322 N N . SER A 1 176 ? -16.024 -39.781 -65.771 1.00 56.80 178 SER A N 1
ATOM 1323 C CA . SER A 1 176 ? -15.660 -40.541 -64.586 1.00 52.98 178 SER A CA 1
ATOM 1324 C C . SER A 1 176 ? -16.533 -40.066 -63.435 1.00 57.29 178 SER A C 1
ATOM 1325 O O . SER A 1 176 ? -17.673 -39.646 -63.654 1.00 56.96 178 SER A O 1
ATOM 1328 N N . TRP A 1 177 ? -16.007 -40.122 -62.214 1.00 42.29 179 TRP A N 1
ATOM 1329 C CA . TRP A 1 177 ? -16.756 -39.647 -61.059 1.00 41.00 179 TRP A CA 1
ATOM 1330 C C . TRP A 1 177 ? -15.853 -39.294 -59.869 1.00 39.22 179 TRP A C 1
ATOM 1331 O O . TRP A 1 177 ? -14.671 -39.626 -59.852 1.00 38.85 179 TRP A O 1
ATOM 1342 N N . MET A 1 178 ? -16.430 -38.600 -58.892 1.00 44.81 180 MET A N 1
ATOM 1343 C CA . MET A 1 178 ? -15.762 -38.281 -57.635 1.00 44.04 180 MET A CA 1
ATOM 1344 C C . MET A 1 178 ? -15.259 -39.532 -56.928 1.00 38.83 180 MET A C 1
ATOM 1345 O O . MET A 1 178 ? -15.787 -40.619 -57.137 1.00 41.33 180 MET A O 1
ATOM 1350 N N . LYS A 1 179 ? -14.248 -39.368 -56.083 1.00 38.31 181 LYS A N 1
ATOM 1351 C CA . LYS A 1 179 ? -13.876 -40.409 -55.139 1.00 37.78 181 LYS A CA 1
ATOM 1352 C C . LYS A 1 179 ? -14.944 -40.501 -54.050 1.00 40.69 181 LYS A C 1
ATOM 1353 O O . LYS A 1 179 ? -15.263 -41.584 -53.568 1.00 41.69 181 LYS A O 1
ATOM 1359 N N . SER A 1 180 ? -15.488 -39.348 -53.667 1.00 33.88 182 SER A N 1
ATOM 1360 C CA . SER A 1 180 ? -16.566 -39.275 -52.685 1.00 31.24 182 SER A CA 1
ATOM 1361 C C . SER A 1 180 ? -17.542 -38.149 -53.036 1.00 35.77 182 SER A C 1
ATOM 1362 O O . SER A 1 180 ? -17.131 -37.002 -53.228 1.00 29.44 182 SER A O 1
ATOM 1365 N N . PRO A 1 181 ? -18.842 -38.466 -53.102 1.00 31.21 183 PRO A N 1
ATOM 1366 C CA . PRO A 1 181 ? -19.436 -39.779 -52.830 1.00 36.66 183 PRO A CA 1
ATOM 1367 C C . PRO A 1 181 ? -19.278 -40.762 -53.982 1.00 36.66 183 PRO A C 1
ATOM 1368 O O . PRO A 1 181 ? -19.013 -40.350 -55.107 1.00 38.32 183 PRO A O 1
ATOM 1372 N N . LEU A 1 182 ? -19.444 -42.049 -53.698 1.00 40.00 184 LEU A N 1
ATOM 1373 C CA . LEU A 1 182 ? -19.494 -43.050 -54.754 1.00 42.24 184 LEU A CA 1
ATOM 1374 C C . LEU A 1 182 ? -20.879 -43.078 -55.379 1.00 44.75 184 LEU A C 1
ATOM 1375 O O . LEU A 1 182 ? -21.878 -42.787 -54.722 1.00 45.41 184 LEU A O 1
ATOM 1380 N N . TRP A 1 183 ? -20.927 -43.436 -56.655 1.00 51.64 185 TRP A N 1
ATOM 1381 C CA . TRP A 1 183 ? -22.161 -43.392 -57.426 1.00 52.18 185 TRP A CA 1
ATOM 1382 C C . TRP A 1 183 ? -22.516 -44.779 -57.938 1.00 53.71 185 TRP A C 1
ATOM 1383 O O . TRP A 1 183 ? -21.759 -45.370 -58.704 1.00 49.95 185 TRP A O 1
ATOM 1394 N N . TYR A 1 184 ? -23.664 -45.298 -57.514 1.00 53.77 186 TYR A N 1
ATOM 1395 C CA . TYR A 1 184 ? -24.102 -46.616 -57.958 1.00 61.43 186 TYR A CA 1
ATOM 1396 C C . TYR A 1 184 ? -25.427 -46.543 -58.703 1.00 63.18 186 TYR A C 1
ATOM 1397 O O . TYR A 1 184 ? -26.400 -45.973 -58.212 1.00 66.09 186 TYR A O 1
ATOM 1406 N N . ALA A 1 185 ? -25.455 -47.133 -59.892 1.00 63.76 187 ALA A N 1
ATOM 1407 C CA . ALA A 1 185 ? -26.627 -47.043 -60.749 1.00 65.87 187 ALA A CA 1
ATOM 1408 C C . ALA A 1 185 ? -27.145 -48.412 -61.178 1.00 68.27 187 ALA A C 1
ATOM 1409 O O . ALA A 1 185 ? -26.367 -49.332 -61.437 1.00 59.14 187 ALA A O 1
ATOM 1411 N N . GLU A 1 186 ? -28.471 -48.527 -61.244 1.00 79.53 188 GLU A N 1
ATOM 1412 C CA . GLU A 1 186 ? -29.136 -49.715 -61.771 1.00 76.61 188 GLU A CA 1
ATOM 1413 C C . GLU A 1 186 ? -29.600 -49.461 -63.201 1.00 82.07 188 GLU A C 1
ATOM 1414 O O . GLU A 1 186 ? -30.491 -48.642 -63.439 1.00 88.12 188 GLU A O 1
ATOM 1420 N N . SER A 1 187 ? -28.999 -50.173 -64.149 1.00 76.75 189 SER A N 1
ATOM 1421 C CA . SER A 1 187 ? -29.257 -49.952 -65.569 1.00 78.68 189 SER A CA 1
ATOM 1422 C C . SER A 1 187 ? -30.661 -50.371 -66.019 1.00 84.79 189 SER A C 1
ATOM 1423 O O . SER A 1 187 ? -31.116 -49.983 -67.096 1.00 82.40 189 SER A O 1
ATOM 1426 N N . SER A 1 188 ? -31.346 -51.155 -65.193 1.00 87.50 190 SER A N 1
ATOM 1427 C CA . SER A 1 188 ? -32.598 -51.783 -65.607 1.00 87.82 190 SER A CA 1
ATOM 1428 C C . SER A 1 188 ? -33.842 -50.972 -65.253 1.00 93.20 190 SER A C 1
ATOM 1429 O O . SER A 1 188 ? -34.942 -51.291 -65.704 1.00 96.88 190 SER A O 1
ATOM 1432 N N . VAL A 1 189 ? -33.681 -49.931 -64.446 1.00 72.24 191 VAL A N 1
ATOM 1433 C CA . VAL A 1 189 ? -34.831 -49.119 -64.063 1.00 79.33 191 VAL A CA 1
ATOM 1434 C C . VAL A 1 189 ? -35.209 -48.150 -65.182 1.00 85.23 191 VAL A C 1
ATOM 1435 O O . VAL A 1 189 ? -34.479 -47.201 -65.465 1.00 84.37 191 VAL A O 1
ATOM 1439 N N . ASN A 1 190 ? -36.357 -48.399 -65.809 1.00 97.49 192 ASN A N 1
ATOM 1440 C CA . ASN A 1 190 ? -36.835 -47.583 -66.921 1.00 96.23 192 ASN A CA 1
ATOM 1441 C C . ASN A 1 190 ? -38.330 -47.281 -66.799 1.00 101.17 192 ASN A C 1
ATOM 1442 O O . ASN A 1 190 ? -39.159 -48.183 -66.933 1.00 103.19 192 ASN A O 1
ATOM 1447 N N . PRO A 1 191 ? -38.673 -46.003 -66.570 1.00 127.50 193 PRO A N 1
ATOM 1448 C CA . PRO A 1 191 ? -40.072 -45.585 -66.401 1.00 129.60 193 PRO A CA 1
ATOM 1449 C C . PRO A 1 191 ? -40.916 -45.827 -67.646 1.00 128.58 193 PRO A C 1
ATOM 1450 O O . PRO A 1 191 ? -40.798 -45.074 -68.615 1.00 126.77 193 PRO A O 1
ATOM 1454 N N . PRO A 1 195 ? -41.712 -47.797 -70.298 1.00 128.67 197 PRO A N 1
ATOM 1455 C CA . PRO A 1 195 ? -42.040 -49.224 -70.396 1.00 131.15 197 PRO A CA 1
ATOM 1456 C C . PRO A 1 195 ? -42.553 -49.832 -69.088 1.00 134.29 197 PRO A C 1
ATOM 1457 O O . PRO A 1 195 ? -43.615 -49.432 -68.605 1.00 136.16 197 PRO A O 1
ATOM 1461 N N . GLN A 1 196 ? -41.804 -50.771 -68.517 1.00 118.49 198 GLN A N 1
ATOM 1462 C CA . GLN A 1 196 ? -42.368 -51.672 -67.513 1.00 116.92 198 GLN A CA 1
ATOM 1463 C C . GLN A 1 196 ? -41.667 -51.689 -66.151 1.00 113.98 198 GLN A C 1
ATOM 1464 O O . GLN A 1 196 ? -42.261 -52.105 -65.157 1.00 112.97 198 GLN A O 1
ATOM 1470 N N . VAL A 1 197 ? -40.417 -51.239 -66.093 1.00 112.14 199 VAL A N 1
ATOM 1471 C CA . VAL A 1 197 ? -39.564 -51.555 -64.947 1.00 107.29 199 VAL A CA 1
ATOM 1472 C C . VAL A 1 197 ? -39.332 -50.402 -63.965 1.00 105.93 199 VAL A C 1
ATOM 1473 O O . VAL A 1 197 ? -38.980 -49.289 -64.359 1.00 103.51 199 VAL A O 1
ATOM 1477 N N . CYS A 1 198 ? -39.510 -50.688 -62.677 1.00 96.04 200 CYS A N 1
ATOM 1478 C CA . CYS A 1 198 ? -39.290 -49.694 -61.630 1.00 99.35 200 CYS A CA 1
ATOM 1479 C C . CYS A 1 198 ? -38.123 -50.064 -60.714 1.00 96.34 200 CYS A C 1
ATOM 1480 O O . CYS A 1 198 ? -37.596 -49.214 -59.994 1.00 85.94 200 CYS A O 1
ATOM 1483 N N . GLY A 1 199 ? -37.725 -51.332 -60.743 1.00 100.50 201 GLY A N 1
ATOM 1484 C CA . GLY A 1 199 ? -36.598 -51.796 -59.953 1.00 88.42 201 GLY A CA 1
ATOM 1485 C C . GLY A 1 199 ? -36.871 -51.850 -58.462 1.00 86.50 201 GLY A C 1
ATOM 1486 O O . GLY A 1 199 ? -38.005 -51.657 -58.016 1.00 84.45 201 GLY A O 1
ATOM 1487 N N . THR A 1 200 ? -35.819 -52.112 -57.690 1.00 84.62 202 THR A N 1
ATOM 1488 C CA . THR A 1 200 ? -35.932 -52.253 -56.242 1.00 77.50 202 THR A CA 1
ATOM 1489 C C . THR A 1 200 ? -35.141 -51.167 -55.518 1.00 77.46 202 THR A C 1
ATOM 1490 O O . THR A 1 200 ? -34.048 -50.788 -55.944 1.00 76.09 202 THR A O 1
ATOM 1494 N N . GLU A 1 201 ? -35.714 -50.671 -54.428 1.00 67.29 203 GLU A N 1
ATOM 1495 C CA . GLU A 1 201 ? -35.085 -49.670 -53.581 1.00 66.05 203 GLU A CA 1
ATOM 1496 C C . GLU A 1 201 ? -33.668 -50.076 -53.171 1.00 65.05 203 GLU A C 1
ATOM 1497 O O . GLU A 1 201 ? -33.429 -51.208 -52.752 1.00 68.04 203 GLU A O 1
ATOM 1503 N N . GLN A 1 202 ? -32.727 -49.150 -53.329 1.00 64.07 204 GLN A N 1
ATOM 1504 C CA . GLN A 1 202 ? -31.318 -49.437 -53.086 1.00 62.02 204 GLN A CA 1
ATOM 1505 C C . GLN A 1 202 ? -30.924 -49.173 -51.644 1.00 55.67 204 GLN A C 1
ATOM 1506 O O . GLN A 1 202 ? -31.432 -48.250 -51.007 1.00 59.23 204 GLN A O 1
ATOM 1512 N N . SER A 1 203 ? -30.002 -49.986 -51.140 1.00 63.47 205 SER A N 1
ATOM 1513 C CA . SER A 1 203 ? -29.559 -49.876 -49.758 1.00 63.21 205 SER A CA 1
ATOM 1514 C C . SER A 1 203 ? -28.035 -49.864 -49.662 1.00 55.35 205 SER A C 1
ATOM 1515 O O . SER A 1 203 ? -27.342 -50.425 -50.509 1.00 53.31 205 SER A O 1
ATOM 1518 N N . ALA A 1 204 ? -27.521 -49.219 -48.622 1.00 48.30 206 ALA A N 1
ATOM 1519 C CA . ALA A 1 204 ? -26.086 -49.162 -48.395 1.00 47.69 206 ALA A CA 1
ATOM 1520 C C . ALA A 1 204 ? -25.764 -48.781 -46.956 1.00 45.75 206 ALA A C 1
ATOM 1521 O O . ALA A 1 204 ? -26.571 -48.159 -46.267 1.00 45.71 206 ALA A O 1
ATOM 1523 N N . THR A 1 205 ? -24.582 -49.173 -46.499 1.00 45.94 207 THR A N 1
ATOM 1524 C CA . THR A 1 205 ? -24.087 -48.710 -45.215 1.00 44.60 207 THR A CA 1
ATOM 1525 C C . THR A 1 205 ? -22.701 -48.109 -45.380 1.00 44.38 207 THR A C 1
ATOM 1526 O O . THR A 1 205 ? -21.929 -48.535 -46.239 1.00 43.10 207 THR A O 1
ATOM 1530 N N . PHE A 1 206 ? -22.393 -47.113 -44.561 1.00 34.15 208 PHE A N 1
ATOM 1531 C CA . PHE A 1 206 ? -21.039 -46.596 -44.483 1.00 33.39 208 PHE A CA 1
ATOM 1532 C C . PHE A 1 206 ? -20.665 -46.410 -43.021 1.00 35.10 208 PHE A C 1
ATOM 1533 O O . PHE A 1 206 ? -21.504 -46.051 -42.191 1.00 36.32 208 PHE A O 1
ATOM 1541 N N . THR A 1 207 ? -19.405 -46.680 -42.702 1.00 34.71 209 THR A N 1
ATOM 1542 C CA . THR A 1 207 ? -18.952 -46.613 -41.323 1.00 31.82 209 THR A CA 1
ATOM 1543 C C . THR A 1 207 ? -17.968 -45.470 -41.124 1.00 33.22 209 THR A C 1
ATOM 1544 O O . THR A 1 207 ? -17.017 -45.311 -41.887 1.00 32.65 209 THR A O 1
ATOM 1548 N N . LEU A 1 208 ? -18.219 -44.662 -40.102 1.00 32.71 210 LEU A N 1
ATOM 1549 C CA . LEU A 1 208 ? -17.259 -43.664 -39.668 1.00 31.16 210 LEU A CA 1
ATOM 1550 C C . LEU A 1 208 ? -16.457 -44.287 -38.535 1.00 30.98 210 LEU A C 1
ATOM 1551 O O . LEU A 1 208 ? -17.021 -44.638 -37.504 1.00 30.86 210 LEU A O 1
ATOM 1556 N N . PRO A 1 209 ? -15.140 -44.441 -38.726 1.00 30.13 211 PRO A N 1
ATOM 1557 C CA . PRO A 1 209 ? -14.329 -45.165 -37.745 1.00 31.45 211 PRO A CA 1
ATOM 1558 C C . PRO A 1 209 ? -14.135 -44.390 -36.447 1.00 34.71 211 PRO A C 1
ATOM 1559 O O . PRO A 1 209 ? -14.332 -43.171 -36.410 1.00 33.86 211 PRO A O 1
ATOM 1563 N N . THR A 1 210 ? -13.744 -45.097 -35.392 1.00 31.15 212 THR A N 1
ATOM 1564 C CA . THR A 1 210 ? -13.417 -44.451 -34.130 1.00 31.49 212 THR A CA 1
ATOM 1565 C C . THR A 1 210 ? -11.978 -43.942 -34.169 1.00 31.24 212 THR A C 1
ATOM 1566 O O . THR A 1 210 ? -11.566 -43.147 -33.324 1.00 27.65 212 THR A O 1
ATOM 1570 N N . SER A 1 211 ? -11.213 -44.402 -35.157 1.00 24.02 213 SER A N 1
ATOM 1571 C CA . SER A 1 211 ? -9.856 -43.907 -35.339 1.00 23.58 213 SER A CA 1
ATOM 1572 C C . SER A 1 211 ? -9.376 -44.123 -36.765 1.00 24.87 213 SER A C 1
ATOM 1573 O O . SER A 1 211 ? -9.973 -44.876 -37.531 1.00 24.98 213 SER A O 1
ATOM 1576 N N . PHE A 1 212 ? -8.288 -43.446 -37.112 1.00 27.73 214 PHE A N 1
ATOM 1577 C CA . PHE A 1 212 ? -7.672 -43.578 -38.424 1.00 25.85 214 PHE A CA 1
ATOM 1578 C C . PHE A 1 212 ? -6.177 -43.362 -38.255 1.00 21.31 214 PHE A C 1
ATOM 1579 O O . PHE A 1 212 ? -5.736 -42.260 -37.933 1.00 26.06 214 PHE A O 1
ATOM 1587 N N . GLY A 1 213 ? -5.399 -44.420 -38.445 1.00 28.93 215 GLY A N 1
ATOM 1588 C CA . GLY A 1 213 ? -3.991 -44.376 -38.106 1.00 26.65 215 GLY A CA 1
ATOM 1589 C C . GLY A 1 213 ? -3.834 -44.014 -36.640 1.00 25.68 215 GLY A C 1
ATOM 1590 O O . GLY A 1 213 ? -4.517 -44.566 -35.781 1.00 26.03 215 GLY A O 1
ATOM 1591 N N . ILE A 1 214 ? -2.953 -43.063 -36.357 1.00 21.76 216 ILE A N 1
ATOM 1592 C CA . ILE A 1 214 ? -2.677 -42.670 -34.984 1.00 26.73 216 ILE A CA 1
ATOM 1593 C C . ILE A 1 214 ? -3.696 -41.660 -34.453 1.00 30.27 216 ILE A C 1
ATOM 1594 O O . ILE A 1 214 ? -3.602 -41.227 -33.308 1.00 33.95 216 ILE A O 1
ATOM 1599 N N . TYR A 1 215 ? -4.668 -41.292 -35.283 1.00 29.88 217 TYR A N 1
ATOM 1600 C CA . TYR A 1 215 ? -5.612 -40.230 -34.937 1.00 27.39 217 TYR A CA 1
ATOM 1601 C C . TYR A 1 215 ? -6.921 -40.764 -34.374 1.00 29.28 217 TYR A C 1
ATOM 1602 O O . TYR A 1 215 ? -7.589 -41.588 -34.997 1.00 27.99 217 TYR A O 1
ATOM 1611 N N . LYS A 1 216 ? -7.274 -40.281 -33.187 1.00 23.72 218 LYS A N 1
ATOM 1612 C CA . LYS A 1 216 ? -8.552 -40.595 -32.564 1.00 27.74 218 LYS A CA 1
ATOM 1613 C C . LYS A 1 216 ? -9.666 -39.790 -33.215 1.00 27.76 218 LYS A C 1
ATOM 1614 O O . LYS A 1 216 ? -9.523 -38.586 -33.433 1.00 26.91 218 LYS A O 1
ATOM 1620 N N . CYS A 1 217 ? -10.771 -40.458 -33.520 1.00 28.71 219 CYS A N 1
ATOM 1621 C CA . CYS A 1 217 ? -11.919 -39.806 -34.129 1.00 29.61 219 CYS A CA 1
ATOM 1622 C C . CYS A 1 217 ? -13.080 -39.720 -33.142 1.00 32.93 219 CYS A C 1
ATOM 1623 O O . CYS A 1 217 ? -13.606 -40.748 -32.707 1.00 26.90 219 CYS A O 1
ATOM 1626 N N . ASN A 1 218 ? -13.472 -38.498 -32.784 1.00 25.60 220 ASN A N 1
ATOM 1627 C CA . ASN A 1 218 ? -14.686 -38.273 -31.997 1.00 27.59 220 ASN A CA 1
ATOM 1628 C C . ASN A 1 218 ? -15.789 -37.697 -32.872 1.00 31.07 220 ASN A C 1
ATOM 1629 O O . ASN A 1 218 ? -16.973 -37.836 -32.563 1.00 31.42 220 ASN A O 1
ATOM 1634 N N . LYS A 1 219 ? -15.390 -37.034 -33.956 1.00 33.64 221 LYS A N 1
ATOM 1635 C CA . LYS A 1 219 ? -16.329 -36.369 -34.861 1.00 33.21 221 LYS A CA 1
ATOM 1636 C C . LYS A 1 219 ? -15.879 -36.508 -36.316 1.00 31.98 221 LYS A C 1
ATOM 1637 O O . LYS A 1 219 ? -14.682 -36.494 -36.606 1.00 26.73 221 LYS A O 1
ATOM 1643 N N . HIS A 1 220 ? -16.846 -36.632 -37.221 1.00 32.27 222 HIS A N 1
ATOM 1644 C CA . HIS A 1 220 ? -16.572 -36.721 -38.651 1.00 31.96 222 HIS A CA 1
ATOM 1645 C C . HIS A 1 220 ? -17.339 -35.675 -39.451 1.00 34.94 222 HIS A C 1
ATOM 1646 O O . HIS A 1 220 ? -18.544 -35.515 -39.278 1.00 34.44 222 HIS A O 1
ATOM 1653 N N . VAL A 1 221 ? -16.634 -34.964 -40.326 1.00 33.96 223 VAL A N 1
ATOM 1654 C CA . VAL A 1 221 ? -17.285 -34.134 -41.333 1.00 33.29 223 VAL A CA 1
ATOM 1655 C C . VAL A 1 221 ? -17.460 -34.951 -42.607 1.00 35.15 223 VAL A C 1
ATOM 1656 O O . VAL A 1 221 ? -16.476 -35.374 -43.226 1.00 31.77 223 VAL A O 1
ATOM 1660 N N . VAL A 1 222 ? -18.712 -35.192 -42.983 1.00 33.01 224 VAL A N 1
ATOM 1661 C CA . VAL A 1 222 ? -19.022 -35.953 -44.192 1.00 35.82 224 VAL A CA 1
ATOM 1662 C C . VAL A 1 222 ? -20.066 -35.222 -45.029 1.00 37.65 224 VAL A C 1
ATOM 1663 O O . VAL A 1 222 ? -20.758 -34.339 -44.531 1.00 42.53 224 VAL A O 1
ATOM 1667 N N . GLN A 1 223 ? -20.179 -35.592 -46.299 1.00 35.07 225 GLN A N 1
ATOM 1668 C CA . GLN A 1 223 ? -21.235 -35.052 -47.144 1.00 37.76 225 GLN A CA 1
ATOM 1669 C C . GLN A 1 223 ? -22.336 -36.084 -47.331 1.00 42.36 225 GLN A C 1
ATOM 1670 O O . GLN A 1 223 ? -22.082 -37.221 -47.744 1.00 41.56 225 GLN A O 1
ATOM 1676 N N . LEU A 1 224 ? -23.558 -35.686 -47.003 1.00 43.52 226 LEU A N 1
ATOM 1677 C CA . LEU A 1 224 ? -24.725 -36.518 -47.246 1.00 42.84 226 LEU A CA 1
ATOM 1678 C C . LEU A 1 224 ? -25.406 -36.030 -48.517 1.00 43.00 226 LEU A C 1
ATOM 1679 O O . LEU A 1 224 ? -26.407 -35.310 -48.470 1.00 50.24 226 LEU A O 1
ATOM 1684 N N . CYS A 1 225 ? -24.837 -36.418 -49.652 1.00 44.09 227 CYS A N 1
ATOM 1685 C CA . CYS A 1 225 ? -25.260 -35.914 -50.951 1.00 47.29 227 CYS A CA 1
ATOM 1686 C C . CYS A 1 225 ? -26.599 -36.489 -51.403 1.00 54.00 227 CYS A C 1
ATOM 1687 O O . CYS A 1 225 ? -27.025 -37.554 -50.955 1.00 48.15 227 CYS A O 1
ATOM 1690 N N . TYR A 1 226 ? -27.253 -35.759 -52.300 1.00 44.82 228 TYR A N 1
ATOM 1691 C CA . TYR A 1 226 ? -28.493 -36.193 -52.923 1.00 50.58 228 TYR A CA 1
ATOM 1692 C C . TYR A 1 226 ? -28.630 -35.494 -54.269 1.00 52.46 228 TYR A C 1
ATOM 1693 O O . TYR A 1 226 ? -28.046 -34.431 -54.485 1.00 50.47 228 TYR A O 1
ATOM 1702 N N . PHE A 1 227 ? -29.392 -36.088 -55.177 1.00 49.72 229 PHE A N 1
ATOM 1703 C CA . PHE A 1 227 ? -29.624 -35.457 -56.464 1.00 54.37 229 PHE A CA 1
ATOM 1704 C C . PHE A 1 227 ? -30.822 -34.520 -56.401 1.00 59.66 229 PHE A C 1
ATOM 1705 O O . PHE A 1 227 ? -31.791 -34.776 -55.687 1.00 59.64 229 PHE A O 1
ATOM 1713 N N . VAL A 1 228 ? -30.732 -33.420 -57.141 1.00 61.41 230 VAL A N 1
ATOM 1714 C CA . VAL A 1 228 ? -31.794 -32.428 -57.168 1.00 62.07 230 VAL A CA 1
ATOM 1715 C C . VAL A 1 228 ? -32.421 -32.349 -58.552 1.00 64.13 230 VAL A C 1
ATOM 1716 O O . VAL A 1 228 ? -31.747 -32.049 -59.541 1.00 65.07 230 VAL A O 1
ATOM 1720 N N . TYR A 1 229 ? -33.715 -32.645 -58.605 1.00 78.03 231 TYR A N 1
ATOM 1721 C CA . TYR A 1 229 ? -34.516 -32.528 -59.821 1.00 81.19 231 TYR A CA 1
ATOM 1722 C C . TYR A 1 229 ? -35.489 -31.374 -59.625 1.00 83.70 231 TYR A C 1
ATOM 1723 O O . TYR A 1 229 ? -35.764 -30.975 -58.490 1.00 88.26 231 TYR A O 1
ATOM 1732 N N . GLU A 1 230 ? -36.013 -30.834 -60.721 1.00 85.19 232 GLU A N 1
ATOM 1733 C CA . GLU A 1 230 ? -36.828 -29.629 -60.615 1.00 92.36 232 GLU A CA 1
ATOM 1734 C C . GLU A 1 230 ? -38.299 -29.949 -60.374 1.00 91.73 232 GLU A C 1
ATOM 1735 O O . GLU A 1 230 ? -39.012 -29.191 -59.721 1.00 89.57 232 GLU A O 1
ATOM 1741 N N . ASN A 1 231 ? -38.732 -31.080 -60.918 1.00 78.36 233 ASN A N 1
ATOM 1742 C CA . ASN A 1 231 ? -40.031 -31.671 -60.554 1.00 81.89 233 ASN A CA 1
ATOM 1743 C C . ASN A 1 231 ? -40.056 -33.187 -60.774 1.00 82.18 233 ASN A C 1
ATOM 1744 O O . ASN A 1 231 ? -39.153 -33.760 -61.383 1.00 79.64 233 ASN A O 1
ATOM 1749 N N . LYS A 1 232 ? -41.098 -33.819 -60.243 1.00 86.69 234 LYS A N 1
ATOM 1750 C CA . LYS A 1 232 ? -41.248 -35.268 -60.226 1.00 85.51 234 LYS A CA 1
ATOM 1751 C C . LYS A 1 232 ? -41.464 -35.792 -61.638 1.00 86.27 234 LYS A C 1
ATOM 1752 O O . LYS A 1 232 ? -41.084 -36.912 -61.971 1.00 82.53 234 LYS A O 1
ATOM 1758 N N . ALA A 1 233 ? -42.083 -34.959 -62.461 1.00 105.94 235 ALA A N 1
ATOM 1759 C CA . ALA A 1 233 ? -42.228 -35.253 -63.878 1.00 106.41 235 ALA A CA 1
ATOM 1760 C C . ALA A 1 233 ? -40.854 -35.338 -64.532 1.00 102.70 235 ALA A C 1
ATOM 1761 O O . ALA A 1 233 ? -40.580 -36.243 -65.318 1.00 100.08 235 ALA A O 1
ATOM 1763 N N . LYS A 1 234 ? -39.991 -34.390 -64.176 1.00 108.40 236 LYS A N 1
ATOM 1764 C CA . LYS A 1 234 ? -38.618 -34.378 -64.667 1.00 106.80 236 LYS A CA 1
ATOM 1765 C C . LYS A 1 234 ? -37.825 -35.552 -64.102 1.00 106.15 236 LYS A C 1
ATOM 1766 O O . LYS A 1 234 ? -36.904 -36.051 -64.750 1.00 101.10 236 LYS A O 1
ATOM 1772 N N . PHE A 1 235 ? -38.180 -35.995 -62.897 1.00 82.60 237 PHE A N 1
ATOM 1773 C CA . PHE A 1 235 ? -37.494 -37.135 -62.293 1.00 79.97 237 PHE A CA 1
ATOM 1774 C C . PHE A 1 235 ? -37.952 -38.452 -62.894 1.00 80.53 237 PHE A C 1
ATOM 1775 O O . PHE A 1 235 ? -37.155 -39.378 -63.065 1.00 74.26 237 PHE A O 1
ATOM 1783 N N . ASN A 1 236 ? -39.241 -38.532 -63.217 1.00 94.15 238 ASN A N 1
ATOM 1784 C CA . ASN A 1 236 ? -39.813 -39.747 -63.788 1.00 99.34 238 ASN A CA 1
ATOM 1785 C C . ASN A 1 236 ? -39.300 -40.020 -65.199 1.00 94.48 238 ASN A C 1
ATOM 1786 O O . ASN A 1 236 ? -39.778 -40.927 -65.875 1.00 99.28 238 ASN A O 1
ATOM 1791 N N . THR A 1 237 ? -38.334 -39.222 -65.638 1.00 89.83 239 THR A N 1
ATOM 1792 C CA . THR A 1 237 ? -37.594 -39.505 -66.853 1.00 87.95 239 THR A CA 1
ATOM 1793 C C . THR A 1 237 ? -36.549 -40.575 -66.544 1.00 84.19 239 THR A C 1
ATOM 1794 O O . THR A 1 237 ? -36.036 -41.233 -67.447 1.00 81.25 239 THR A O 1
ATOM 1798 N N . PHE A 1 238 ? -36.249 -40.750 -65.256 1.00 82.03 240 PHE A N 1
ATOM 1799 C CA . PHE A 1 238 ? -35.251 -41.726 -64.823 1.00 81.53 240 PHE A CA 1
ATOM 1800 C C . PHE A 1 238 ? -35.794 -42.778 -63.853 1.00 83.40 240 PHE A C 1
ATOM 1801 O O . PHE A 1 238 ? -35.494 -43.964 -63.990 1.00 81.49 240 PHE A O 1
ATOM 1809 N N . GLY A 1 239 ? -36.584 -42.348 -62.875 1.00 115.43 241 GLY A N 1
ATOM 1810 C CA . GLY A 1 239 ? -37.051 -43.257 -61.840 1.00 116.04 241 GLY A CA 1
ATOM 1811 C C . GLY A 1 239 ? -38.549 -43.274 -61.594 1.00 120.61 241 GLY A C 1
ATOM 1812 O O . GLY A 1 239 ? -39.249 -42.305 -61.891 1.00 120.32 241 GLY A O 1
ATOM 1813 N N . CYS A 1 240 ? -39.039 -44.386 -61.049 1.00 86.08 242 CYS A N 1
ATOM 1814 C CA . CYS A 1 240 ? -40.450 -44.515 -60.694 1.00 88.80 242 CYS A CA 1
ATOM 1815 C C . CYS A 1 240 ? -40.733 -43.856 -59.351 1.00 89.76 242 CYS A C 1
ATOM 1816 O O . CYS A 1 240 ? -39.937 -43.959 -58.417 1.00 91.00 242 CYS A O 1
ATOM 1819 N N . GLY A 1 241 ? -41.873 -43.181 -59.259 1.00 92.41 243 GLY A N 1
ATOM 1820 C CA . GLY A 1 241 ? -42.210 -42.416 -58.075 1.00 90.39 243 GLY A CA 1
ATOM 1821 C C . GLY A 1 241 ? -41.291 -41.220 -57.929 1.00 92.69 243 GLY A C 1
ATOM 1822 O O . GLY A 1 241 ? -40.482 -40.930 -58.810 1.00 93.41 243 GLY A O 1
ATOM 1823 N N . ASP A 1 242 ? -41.415 -40.523 -56.809 1.00 128.82 244 ASP A N 1
ATOM 1824 C CA . ASP A 1 242 ? -40.573 -39.369 -56.538 1.00 132.45 244 ASP A CA 1
ATOM 1825 C C . ASP A 1 242 ? -39.133 -39.787 -56.252 1.00 126.35 244 ASP A C 1
ATOM 1826 O O . ASP A 1 242 ? -38.858 -40.959 -55.986 1.00 127.37 244 ASP A O 1
ATOM 1831 N N . TYR A 1 243 ? -38.221 -38.821 -56.291 1.00 84.44 245 TYR A N 1
ATOM 1832 C CA . TYR A 1 243 ? -36.843 -39.068 -55.887 1.00 80.39 245 TYR A CA 1
ATOM 1833 C C . TYR A 1 243 ? -36.728 -39.092 -54.375 1.00 80.88 245 TYR A C 1
ATOM 1834 O O . TYR A 1 243 ? -37.364 -38.298 -53.680 1.00 80.66 245 TYR A O 1
ATOM 1843 N N . TYR A 1 244 ? -35.916 -40.009 -53.865 1.00 70.17 246 TYR A N 1
ATOM 1844 C CA . TYR A 1 244 ? -35.544 -39.960 -52.463 1.00 67.72 246 TYR A CA 1
ATOM 1845 C C . TYR A 1 244 ? -34.184 -40.603 -52.251 1.00 60.27 246 TYR A C 1
ATOM 1846 O O . TYR A 1 244 ? -33.849 -41.612 -52.864 1.00 56.97 246 TYR A O 1
ATOM 1855 N N . GLN A 1 245 ? -33.396 -39.966 -51.398 1.00 68.39 247 GLN A N 1
ATOM 1856 C CA . GLN A 1 245 ? -32.119 -40.485 -50.945 1.00 60.99 247 GLN A CA 1
ATOM 1857 C C . GLN A 1 245 ? -32.010 -40.082 -49.489 1.00 56.77 247 GLN A C 1
ATOM 1858 O O . GLN A 1 245 ? -31.777 -38.915 -49.182 1.00 55.81 247 GLN A O 1
ATOM 1864 N N . ASN A 1 246 ? -32.220 -41.035 -48.589 1.00 57.08 248 ASN A N 1
ATOM 1865 C CA . ASN A 1 246 ? -32.268 -40.716 -47.167 1.00 59.18 248 ASN A CA 1
ATOM 1866 C C . ASN A 1 246 ? -31.132 -41.344 -46.368 1.00 54.71 248 ASN A C 1
ATOM 1867 O O . ASN A 1 246 ? -30.660 -42.437 -46.683 1.00 53.89 248 ASN A O 1
ATOM 1872 N N . TYR A 1 247 ? -30.701 -40.635 -45.331 1.00 52.00 249 TYR A N 1
ATOM 1873 C CA . TYR A 1 247 ? -29.603 -41.080 -44.488 1.00 47.21 249 TYR A CA 1
ATOM 1874 C C . TYR A 1 247 ? -30.080 -41.328 -43.058 1.00 48.16 249 TYR A C 1
ATOM 1875 O O . TYR A 1 247 ? -30.726 -40.472 -42.452 1.00 51.17 249 TYR A O 1
ATOM 1884 N N . TYR A 1 248 ? -29.759 -42.500 -42.523 1.00 45.31 250 TYR A N 1
ATOM 1885 C CA . TYR A 1 248 ? -30.187 -42.876 -41.179 1.00 44.57 250 TYR A CA 1
ATOM 1886 C C . TYR A 1 248 ? -28.998 -43.291 -40.323 1.00 41.31 250 TYR A C 1
ATOM 1887 O O . TYR A 1 248 ? -28.029 -43.850 -40.840 1.00 39.00 250 TYR A O 1
ATOM 1896 N N . ASP A 1 249 ? -29.072 -43.033 -39.018 1.00 49.79 251 ASP A N 1
ATOM 1897 C CA . ASP A 1 249 ? -28.080 -43.580 -38.097 1.00 48.94 251 ASP A CA 1
ATOM 1898 C C . ASP A 1 249 ? -28.434 -45.029 -37.768 1.00 52.03 251 ASP A C 1
ATOM 1899 O O . ASP A 1 249 ? -29.320 -45.612 -38.395 1.00 54.55 251 ASP A O 1
ATOM 1904 N N . GLY A 1 250 ? -27.749 -45.603 -36.786 1.00 50.45 252 GLY A N 1
ATOM 1905 C CA . GLY A 1 250 ? -27.937 -47.002 -36.443 1.00 60.05 252 GLY A CA 1
ATOM 1906 C C . GLY A 1 250 ? -29.355 -47.396 -36.062 1.00 68.43 252 GLY A C 1
ATOM 1907 O O . GLY A 1 250 ? -29.774 -48.531 -36.295 1.00 68.80 252 GLY A O 1
ATOM 1908 N N . ASN A 1 251 ? -30.101 -46.459 -35.487 1.00 66.10 253 ASN A N 1
ATOM 1909 C CA . ASN A 1 251 ? -31.435 -46.757 -34.969 1.00 72.59 253 ASN A CA 1
ATOM 1910 C C . ASN A 1 251 ? -32.556 -46.484 -35.968 1.00 73.49 253 ASN A C 1
ATOM 1911 O O . ASN A 1 251 ? -33.642 -47.059 -35.864 1.00 77.89 253 ASN A O 1
ATOM 1916 N N . GLY A 1 252 ? -32.295 -45.603 -36.930 1.00 59.96 254 GLY A N 1
ATOM 1917 C CA . GLY A 1 252 ? -33.274 -45.292 -37.955 1.00 59.54 254 GLY A CA 1
ATOM 1918 C C . GLY A 1 252 ? -33.684 -43.833 -37.983 1.00 52.60 254 GLY A C 1
ATOM 1919 O O . GLY A 1 252 ? -34.612 -43.456 -38.695 1.00 60.02 254 GLY A O 1
ATOM 1920 N N . ASN A 1 253 ? -32.995 -43.006 -37.207 1.00 58.91 255 ASN A N 1
ATOM 1921 C CA . ASN A 1 253 ? -33.269 -41.575 -37.208 1.00 58.05 255 ASN A CA 1
ATOM 1922 C C . ASN A 1 253 ? -32.735 -40.902 -38.464 1.00 55.52 255 ASN A C 1
ATOM 1923 O O . ASN A 1 253 ? -31.531 -40.925 -38.721 1.00 56.76 255 ASN A O 1
ATOM 1928 N N . LEU A 1 254 ? -33.641 -40.317 -39.244 1.00 47.12 256 LEU A N 1
ATOM 1929 C CA . LEU A 1 254 ? -33.286 -39.555 -40.441 1.00 47.28 256 LEU A CA 1
ATOM 1930 C C . LEU A 1 254 ? -32.328 -38.414 -40.102 1.00 46.78 256 LEU A C 1
ATOM 1931 O O . LEU A 1 254 ? -32.636 -37.566 -39.262 1.00 44.79 256 LEU A O 1
ATOM 1936 N N . ILE A 1 255 ? -31.164 -38.393 -40.744 1.00 55.35 257 ILE A N 1
ATOM 1937 C CA . ILE A 1 255 ? -30.152 -37.390 -40.412 1.00 53.38 257 ILE A CA 1
ATOM 1938 C C . ILE A 1 255 ? -29.746 -36.533 -41.603 1.00 47.95 257 ILE A C 1
ATOM 1939 O O . ILE A 1 255 ? -28.998 -35.568 -41.450 1.00 48.78 257 ILE A O 1
ATOM 1944 N N . GLY A 1 256 ? -30.233 -36.883 -42.786 1.00 43.75 258 GLY A N 1
ATOM 1945 C CA . GLY A 1 256 ? -29.891 -36.127 -43.974 1.00 45.44 258 GLY A CA 1
ATOM 1946 C C . GLY A 1 256 ? -30.517 -36.680 -45.234 1.00 44.57 258 GLY A C 1
ATOM 1947 O O . GLY A 1 256 ? -31.255 -37.662 -45.192 1.00 52.96 258 GLY A O 1
ATOM 1948 N N . GLY A 1 257 ? -30.220 -36.038 -46.358 1.00 44.49 259 GLY A N 1
ATOM 1949 C CA . GLY A 1 257 ? -30.723 -36.472 -47.647 1.00 47.35 259 GLY A CA 1
ATOM 1950 C C . GLY A 1 257 ? -31.866 -35.615 -48.160 1.00 54.82 259 GLY A C 1
ATOM 1951 O O . GLY A 1 257 ? -32.191 -34.582 -47.574 1.00 48.76 259 GLY A O 1
ATOM 1952 N N . MET A 1 258 ? -32.471 -36.049 -49.262 1.00 57.14 260 MET A N 1
ATOM 1953 C CA . MET A 1 258 ? -33.610 -35.351 -49.849 1.00 64.38 260 MET A CA 1
ATOM 1954 C C . MET A 1 258 ? -34.733 -36.334 -50.170 1.00 69.29 260 MET A C 1
ATOM 1955 O O . MET A 1 258 ? -34.570 -37.236 -50.993 1.00 68.78 260 MET A O 1
ATOM 1960 N N . ASP A 1 259 ? -35.871 -36.154 -49.509 1.00 71.08 261 ASP A N 1
ATOM 1961 C CA . ASP A 1 259 ? -37.025 -37.020 -49.716 1.00 82.06 261 ASP A CA 1
ATOM 1962 C C . ASP A 1 259 ? -38.166 -36.221 -50.334 1.00 84.96 261 ASP A C 1
ATOM 1963 O O . ASP A 1 259 ? -38.705 -35.310 -49.705 1.00 81.66 261 ASP A O 1
ATOM 1968 N N . ASN A 1 260 ? -38.534 -36.563 -51.565 1.00 77.99 262 ASN A N 1
ATOM 1969 C CA . ASN A 1 260 ? -39.543 -35.795 -52.286 1.00 84.75 262 ASN A CA 1
ATOM 1970 C C . ASN A 1 260 ? -40.958 -36.336 -52.124 1.00 86.75 262 ASN A C 1
ATOM 1971 O O . ASN A 1 260 ? -41.886 -35.858 -52.773 1.00 89.27 262 ASN A O 1
ATOM 1976 N N . ARG A 1 261 ? -41.113 -37.348 -51.273 1.00 87.89 263 ARG A N 1
ATOM 1977 C CA . ARG A 1 261 ? -42.433 -37.834 -50.888 1.00 86.34 263 ARG A CA 1
ATOM 1978 C C . ARG A 1 261 ? -43.126 -36.838 -49.969 1.00 85.76 263 ARG A C 1
ATOM 1979 O O . ARG A 1 261 ? -44.352 -36.860 -49.839 1.00 94.83 263 ARG A O 1
ATOM 1987 N N . VAL A 1 262 ? -42.330 -35.981 -49.327 1.00 91.89 264 VAL A N 1
ATOM 1988 C CA . VAL A 1 262 ? -42.811 -35.023 -48.329 1.00 94.74 264 VAL A CA 1
ATOM 1989 C C . VAL A 1 262 ? -42.299 -33.589 -48.542 1.00 94.43 264 VAL A C 1
ATOM 1990 O O . VAL A 1 262 ? -42.963 -32.622 -48.155 1.00 92.75 264 VAL A O 1
ATOM 1994 N N . ALA A 1 263 ? -41.114 -33.459 -49.134 1.00 110.14 265 ALA A N 1
ATOM 1995 C CA . ALA A 1 263 ? -40.511 -32.147 -49.368 1.00 118.13 265 ALA A CA 1
ATOM 1996 C C . ALA A 1 263 ? -40.736 -31.712 -50.805 1.00 119.59 265 ALA A C 1
ATOM 1997 O O . ALA A 1 263 ? -40.724 -32.536 -51.721 1.00 119.38 265 ALA A O 1
ATOM 1999 N N . ALA A 1 264 ? -40.951 -30.415 -50.992 1.00 74.89 266 ALA A N 1
ATOM 2000 C CA . ALA A 1 264 ? -41.112 -29.851 -52.324 1.00 80.43 266 ALA A CA 1
ATOM 2001 C C . ALA A 1 264 ? -39.808 -29.925 -53.113 1.00 78.97 266 ALA A C 1
ATOM 2002 O O . ALA A 1 264 ? -38.724 -29.800 -52.544 1.00 69.90 266 ALA A O 1
ATOM 2004 N N . TYR A 1 265 ? -39.920 -30.139 -54.421 1.00 92.34 267 TYR A N 1
ATOM 2005 C CA . TYR A 1 265 ? -38.770 -30.057 -55.316 1.00 87.94 267 TYR A CA 1
ATOM 2006 C C . TYR A 1 265 ? -38.263 -28.619 -55.374 1.00 83.26 267 TYR A C 1
ATOM 2007 O O . TYR A 1 265 ? -39.046 -27.676 -55.259 1.00 84.92 267 TYR A O 1
ATOM 2016 N N . ARG A 1 266 ? -36.957 -28.447 -55.550 1.00 92.45 268 ARG A N 1
ATOM 2017 C CA . ARG A 1 266 ? -36.388 -27.109 -55.663 1.00 94.83 268 ARG A CA 1
ATOM 2018 C C . ARG A 1 266 ? -35.305 -27.045 -56.732 1.00 88.37 268 ARG A C 1
ATOM 2019 O O . ARG A 1 266 ? -34.379 -26.239 -56.641 1.00 84.49 268 ARG A O 1
ATOM 2027 N N . GLY A 1 267 ? -35.420 -27.895 -57.745 1.00 68.43 269 GLY A N 1
ATOM 2028 C CA . GLY A 1 267 ? -34.483 -27.860 -58.850 1.00 68.42 269 GLY A CA 1
ATOM 2029 C C . GLY A 1 267 ? -34.709 -26.619 -59.686 1.00 73.15 269 GLY A C 1
ATOM 2030 O O . GLY A 1 267 ? -35.847 -26.199 -59.894 1.00 76.45 269 GLY A O 1
ATOM 2031 N N . ILE A 1 268 ? -33.618 -26.026 -60.154 1.00 83.81 270 ILE A N 1
ATOM 2032 C CA . ILE A 1 268 ? -33.677 -24.809 -60.957 1.00 80.38 270 ILE A CA 1
ATOM 2033 C C . ILE A 1 268 ? -34.254 -25.113 -62.339 1.00 82.71 270 ILE A C 1
ATOM 2034 O O . ILE A 1 268 ? -33.999 -26.180 -62.902 1.00 82.77 270 ILE A O 1
ATOM 2039 N N . ALA A 1 269 ? -35.037 -24.172 -62.863 1.00 88.53 271 ALA A N 1
ATOM 2040 C CA . ALA A 1 269 ? -35.767 -24.331 -64.120 1.00 90.66 271 ALA A CA 1
ATOM 2041 C C . ALA A 1 269 ? -34.889 -24.743 -65.299 1.00 85.52 271 ALA A C 1
ATOM 2042 O O . ALA A 1 269 ? -33.946 -24.036 -65.664 1.00 83.46 271 ALA A O 1
ATOM 2044 N N . ASN A 1 270 ? -35.215 -25.897 -65.881 1.00 79.27 272 ASN A N 1
ATOM 2045 C CA . ASN A 1 270 ? -34.509 -26.447 -67.041 1.00 82.52 272 ASN A CA 1
ATOM 2046 C C . ASN A 1 270 ? -32.993 -26.579 -66.853 1.00 79.31 272 ASN A C 1
ATOM 2047 O O . ASN A 1 270 ? -32.246 -26.736 -67.823 1.00 76.48 272 ASN A O 1
ATOM 2052 N N . ALA A 1 271 ? -32.537 -26.495 -65.608 1.00 84.38 273 ALA A N 1
ATOM 2053 C CA . ALA A 1 271 ? -31.121 -26.655 -65.312 1.00 77.84 273 ALA A CA 1
ATOM 2054 C C . ALA A 1 271 ? -30.707 -28.098 -65.561 1.00 72.71 273 ALA A C 1
ATOM 2055 O O . ALA A 1 271 ? -29.581 -28.370 -65.973 1.00 69.45 273 ALA A O 1
ATOM 2057 N N . GLY A 1 272 ? -31.638 -29.017 -65.323 1.00 81.81 274 GLY A N 1
ATOM 2058 C CA . GLY A 1 272 ? -31.365 -30.437 -65.441 1.00 77.49 274 GLY A CA 1
ATOM 2059 C C . GLY A 1 272 ? -31.048 -31.022 -64.080 1.00 71.91 274 GLY A C 1
ATOM 2060 O O . GLY A 1 272 ? -31.312 -30.396 -63.053 1.00 73.08 274 GLY A O 1
ATOM 2061 N N . VAL A 1 273 ? -30.475 -32.221 -64.067 1.00 69.34 275 VAL A N 1
ATOM 2062 C CA . VAL A 1 273 ? -30.116 -32.863 -62.810 1.00 68.51 275 VAL A CA 1
ATOM 2063 C C . VAL A 1 273 ? -28.937 -32.147 -62.152 1.00 60.99 275 VAL A C 1
ATOM 2064 O O . VAL A 1 273 ? -27.946 -31.808 -62.803 1.00 59.65 275 VAL A O 1
ATOM 2068 N N . LYS A 1 274 ? -29.069 -31.889 -60.858 1.00 67.53 276 LYS A N 1
ATOM 2069 C CA . LYS A 1 274 ? -27.989 -31.295 -60.084 1.00 64.76 276 LYS A CA 1
ATOM 2070 C C . LYS A 1 274 ? -27.718 -32.134 -58.841 1.00 63.28 276 LYS A C 1
ATOM 2071 O O . LYS A 1 274 ? -28.590 -32.874 -58.379 1.00 59.49 276 LYS A O 1
ATOM 2077 N N . ILE A 1 275 ? -26.508 -32.026 -58.305 1.00 53.10 277 ILE A N 1
ATOM 2078 C CA . ILE A 1 275 ? -26.187 -32.707 -57.060 1.00 49.92 277 ILE A CA 1
ATOM 2079 C C . ILE A 1 275 ? -25.879 -31.684 -55.969 1.00 48.32 277 ILE A C 1
ATOM 2080 O O . ILE A 1 275 ? -25.184 -30.691 -56.200 1.00 51.86 277 ILE A O 1
ATOM 2085 N N . GLU A 1 276 ? -26.446 -31.907 -54.789 1.00 49.17 278 GLU A N 1
ATOM 2086 C CA . GLU A 1 276 ? -26.144 -31.082 -53.628 1.00 54.88 278 GLU A CA 1
ATOM 2087 C C . GLU A 1 276 ? -25.416 -31.938 -52.606 1.00 47.94 278 GLU A C 1
ATOM 2088 O O . GLU A 1 276 ? -25.720 -33.117 -52.449 1.00 47.62 278 GLU A O 1
ATOM 2094 N N . CYS A 1 277 ? -24.444 -31.346 -51.923 1.00 51.43 279 CYS A N 1
ATOM 2095 C CA . CYS A 1 277 ? -23.616 -32.095 -50.987 1.00 51.33 279 CYS A CA 1
ATOM 2096 C C . CYS A 1 277 ? -23.372 -31.315 -49.707 1.00 47.86 279 CYS A C 1
ATOM 2097 O O . CYS A 1 277 ? -22.251 -30.863 -49.454 1.00 41.68 279 CYS A O 1
ATOM 2100 N N . PRO A 1 278 ? -24.428 -31.149 -48.893 1.00 40.82 280 PRO A N 1
ATOM 2101 C CA . PRO A 1 278 ? -24.252 -30.483 -47.605 1.00 40.49 280 PRO A CA 1
ATOM 2102 C C . PRO A 1 278 ? -23.360 -31.316 -46.698 1.00 40.18 280 PRO A C 1
ATOM 2103 O O . PRO A 1 278 ? -23.443 -32.546 -46.715 1.00 40.92 280 PRO A O 1
ATOM 2107 N N . SER A 1 279 ? -22.504 -30.653 -45.935 1.00 38.20 281 SER A N 1
ATOM 2108 C CA . SER A 1 279 ? -21.633 -31.341 -45.000 1.00 42.83 281 SER A CA 1
ATOM 2109 C C . SER A 1 279 ? -22.266 -31.379 -43.618 1.00 45.36 281 SER A C 1
ATOM 2110 O O . SER A 1 279 ? -22.862 -30.398 -43.168 1.00 46.72 281 SER A O 1
ATOM 2113 N N . LYS A 1 280 ? -22.139 -32.514 -42.943 1.00 42.80 282 LYS A N 1
ATOM 2114 C CA . LYS A 1 280 ? -22.647 -32.626 -41.585 1.00 43.89 282 LYS A CA 1
ATOM 2115 C C . LYS A 1 280 ? -21.581 -33.182 -40.658 1.00 42.36 282 LYS A C 1
ATOM 2116 O O . LYS A 1 280 ? -20.703 -33.931 -41.088 1.00 39.31 282 LYS A O 1
ATOM 2122 N N . ILE A 1 281 ? -21.646 -32.786 -39.391 1.00 40.40 283 ILE A N 1
ATOM 2123 C CA . ILE A 1 281 ? -20.763 -33.337 -38.376 1.00 38.05 283 ILE A CA 1
ATOM 2124 C C . ILE A 1 281 ? -21.455 -34.515 -37.698 1.00 43.04 283 ILE A C 1
ATOM 2125 O O . ILE A 1 281 ? -22.498 -34.356 -37.060 1.00 44.04 283 ILE A O 1
ATOM 2130 N N . LEU A 1 282 ? -20.875 -35.701 -37.859 1.00 41.66 284 LEU A N 1
ATOM 2131 C CA . LEU A 1 282 ? -21.474 -36.930 -37.356 1.00 37.48 284 LEU A CA 1
ATOM 2132 C C . LEU A 1 282 ? -20.536 -37.667 -36.408 1.00 37.82 284 LEU A C 1
ATOM 2133 O O . LEU A 1 282 ? -19.317 -37.609 -36.566 1.00 35.05 284 LEU A O 1
ATOM 2138 N N . ASN A 1 283 ? -21.106 -38.353 -35.420 1.00 40.93 285 ASN A N 1
ATOM 2139 C CA . ASN A 1 283 ? -20.323 -39.202 -34.523 1.00 36.99 285 ASN A CA 1
ATOM 2140 C C . ASN A 1 283 ? -19.854 -40.454 -35.259 1.00 33.76 285 ASN A C 1
ATOM 2141 O O . ASN A 1 283 ? -20.408 -40.800 -36.300 1.00 37.52 285 ASN A O 1
ATOM 2146 N N . PRO A 1 284 ? -18.822 -41.129 -34.730 1.00 32.52 286 PRO A N 1
ATOM 2147 C CA . PRO A 1 284 ? -18.429 -42.417 -35.313 1.00 27.57 286 PRO A CA 1
ATOM 2148 C C . PRO A 1 284 ? -19.542 -43.452 -35.173 1.00 31.87 286 PRO A C 1
ATOM 2149 O O . PRO A 1 284 ? -20.258 -43.438 -34.175 1.00 32.79 286 PRO A O 1
ATOM 2153 N N . GLY A 1 285 ? -19.686 -44.330 -36.161 1.00 33.03 287 GLY A N 1
ATOM 2154 C CA . GLY A 1 285 ? -20.672 -45.393 -36.102 1.00 34.74 287 GLY A CA 1
ATOM 2155 C C . GLY A 1 285 ? -21.009 -45.906 -37.485 1.00 37.25 287 GLY A C 1
ATOM 2156 O O . GLY A 1 285 ? -20.377 -45.517 -38.462 1.00 39.46 287 GLY A O 1
ATOM 2157 N N . THR A 1 286 ? -22.010 -46.776 -37.573 1.00 32.96 288 THR A N 1
ATOM 2158 C CA . THR A 1 286 ? -22.438 -47.312 -38.859 1.00 35.65 288 THR A CA 1
ATOM 2159 C C . THR A 1 286 ? -23.759 -46.672 -39.277 1.00 42.71 288 THR A C 1
ATOM 2160 O O . THR A 1 286 ? -24.692 -46.596 -38.482 1.00 43.66 288 THR A O 1
ATOM 2164 N N . TYR A 1 287 ? -23.833 -46.219 -40.526 1.00 39.14 289 TYR A N 1
ATOM 2165 C CA . TYR A 1 287 ? -24.986 -45.465 -41.004 1.00 44.39 289 TYR A CA 1
ATOM 2166 C C . TYR A 1 287 ? -25.627 -46.131 -42.217 1.00 44.20 289 TYR A C 1
ATOM 2167 O O . TYR A 1 287 ? -24.939 -46.736 -43.031 1.00 43.40 289 TYR A O 1
ATOM 2176 N N . SER A 1 288 ? -26.947 -46.012 -42.332 1.00 43.52 290 SER A N 1
ATOM 2177 C CA . SER A 1 288 ? -27.691 -46.664 -43.409 1.00 46.99 290 SER A CA 1
ATOM 2178 C C . SER A 1 288 ? -28.148 -45.668 -44.467 1.00 50.11 290 SER A C 1
ATOM 2179 O O . SER A 1 288 ? -28.267 -44.471 -44.203 1.00 47.95 290 SER A O 1
ATOM 2182 N N . ILE A 1 289 ? -28.409 -46.177 -45.665 1.00 46.82 291 ILE A N 1
ATOM 2183 C CA . ILE A 1 289 ? -28.902 -45.355 -46.760 1.00 49.46 291 ILE A CA 1
ATOM 2184 C C . ILE A 1 289 ? -30.044 -46.049 -47.484 1.00 53.71 291 ILE A C 1
ATOM 2185 O O . ILE A 1 289 ? -29.963 -47.233 -47.801 1.00 49.96 291 ILE A O 1
ATOM 2190 N N . LYS A 1 290 ? -31.107 -45.300 -47.746 1.00 62.05 292 LYS A N 1
ATOM 2191 C CA . LYS A 1 290 ? -32.204 -45.790 -48.562 1.00 64.81 292 LYS A CA 1
ATOM 2192 C C . LYS A 1 290 ? -32.402 -44.815 -49.719 1.00 65.34 292 LYS A C 1
ATOM 2193 O O . LYS A 1 290 ? -32.443 -43.603 -49.502 1.00 67.73 292 LYS A O 1
ATOM 2199 N N . SER A 1 291 ? -32.500 -45.331 -50.942 1.00 55.78 293 SER A N 1
ATOM 2200 C CA . SER A 1 291 ? -32.607 -44.474 -52.120 1.00 55.41 293 SER A CA 1
ATOM 2201 C C . SER A 1 291 ? -33.547 -45.042 -53.180 1.00 64.99 293 SER A C 1
ATOM 2202 O O . SER A 1 291 ? -33.924 -46.213 -53.126 1.00 64.03 293 SER A O 1
ATOM 2205 N N . THR A 1 292 ? -33.918 -44.197 -54.142 1.00 80.25 294 THR A N 1
ATOM 2206 C CA . THR A 1 292 ? -34.623 -44.640 -55.340 1.00 85.26 294 THR A CA 1
ATOM 2207 C C . THR A 1 292 ? -33.818 -45.733 -56.034 1.00 80.66 294 THR A C 1
ATOM 2208 O O . THR A 1 292 ? -32.590 -45.724 -55.983 1.00 82.06 294 THR A O 1
ATOM 2212 N N . PRO A 1 293 ? -34.512 -46.685 -56.678 1.00 70.70 295 PRO A N 1
ATOM 2213 C CA . PRO A 1 293 ? -33.888 -47.859 -57.299 1.00 67.90 295 PRO A CA 1
ATOM 2214 C C . PRO A 1 293 ? -32.723 -47.566 -58.246 1.00 68.82 295 PRO A C 1
ATOM 2215 O O . PRO A 1 293 ? -31.712 -48.263 -58.173 1.00 67.68 295 PRO A O 1
ATOM 2219 N N . ARG A 1 294 ? -32.847 -46.570 -59.115 1.00 78.69 296 ARG A N 1
ATOM 2220 C CA . ARG A 1 294 ? -31.827 -46.375 -60.143 1.00 80.99 296 ARG A CA 1
ATOM 2221 C C . ARG A 1 294 ? -30.545 -45.714 -59.624 1.00 75.64 296 ARG A C 1
ATOM 2222 O O . ARG A 1 294 ? -29.451 -46.095 -60.026 1.00 73.86 296 ARG A O 1
ATOM 2230 N N . PHE A 1 295 ? -30.668 -44.736 -58.733 1.00 68.37 297 PHE A N 1
ATOM 2231 C CA . PHE A 1 295 ? -29.486 -44.000 -58.283 1.00 65.89 297 PHE A CA 1
ATOM 2232 C C . PHE A 1 295 ? -29.246 -44.097 -56.779 1.00 62.22 297 PHE A C 1
ATOM 2233 O O . PHE A 1 295 ? -30.166 -43.927 -55.980 1.00 63.27 297 PHE A O 1
ATOM 2241 N N . LEU A 1 296 ? -27.998 -44.375 -56.409 1.00 59.56 298 LEU A N 1
ATOM 2242 C CA . LEU A 1 296 ? -27.591 -44.428 -55.007 1.00 56.15 298 LEU A CA 1
ATOM 2243 C C . LEU A 1 296 ? -26.282 -43.670 -54.796 1.00 49.49 298 LEU A C 1
ATOM 2244 O O . LEU A 1 296 ? -25.302 -43.901 -55.504 1.00 49.99 298 LEU A O 1
ATOM 2249 N N . LEU A 1 297 ? -26.272 -42.762 -53.827 1.00 48.24 299 LEU A N 1
ATOM 2250 C CA . LEU A 1 297 ? -25.059 -42.033 -53.476 1.00 49.04 299 LEU A CA 1
ATOM 2251 C C . LEU A 1 297 ? -24.589 -42.464 -52.094 1.00 41.56 299 LEU A C 1
ATOM 2252 O O . LEU A 1 297 ? -25.382 -42.523 -51.158 1.00 42.87 299 LEU A O 1
ATOM 2257 N N . VAL A 1 298 ? -23.302 -42.782 -51.976 1.00 46.96 300 VAL A N 1
ATOM 2258 C CA . VAL A 1 298 ? -22.731 -43.257 -50.716 1.00 41.23 300 VAL A CA 1
ATOM 2259 C C . VAL A 1 298 ? -21.451 -42.503 -50.369 1.00 37.68 300 VAL A C 1
ATOM 2260 O O . VAL A 1 298 ? -20.520 -42.455 -51.174 1.00 36.61 300 VAL A O 1
ATOM 2264 N N . PRO A 1 299 ? -21.403 -41.908 -49.166 1.00 39.80 301 PRO A N 1
ATOM 2265 C CA . PRO A 1 299 ? -20.209 -41.188 -48.715 1.00 34.77 301 PRO A CA 1
ATOM 2266 C C . PRO A 1 299 ? -19.029 -42.140 -48.614 1.00 36.05 301 PRO A C 1
ATOM 2267 O O . PRO A 1 299 ? -19.203 -43.259 -48.132 1.00 37.06 301 PRO A O 1
ATOM 2271 N N . LYS A 1 300 ? -17.855 -41.706 -49.061 1.00 37.22 302 LYS A N 1
ATOM 2272 C CA . LYS A 1 300 ? -16.702 -42.594 -49.153 1.00 35.31 302 LYS A CA 1
ATOM 2273 C C . LYS A 1 300 ? -15.482 -41.993 -48.460 1.00 34.88 302 LYS A C 1
ATOM 2274 O O . LYS A 1 300 ? -14.455 -42.655 -48.302 1.00 35.32 302 LYS A O 1
ATOM 2280 N N . ARG A 1 301 ? -15.597 -40.735 -48.048 1.00 34.28 303 ARG A N 1
ATOM 2281 C CA . ARG A 1 301 ? -14.516 -40.066 -47.331 1.00 30.82 303 ARG A CA 1
ATOM 2282 C C . ARG A 1 301 ? -15.047 -39.223 -46.182 1.00 30.35 303 ARG A C 1
ATOM 2283 O O . ARG A 1 301 ? -16.240 -38.942 -46.103 1.00 31.60 303 ARG A O 1
ATOM 2291 N N . SER A 1 302 ? -14.153 -38.834 -45.282 1.00 33.43 304 SER A N 1
ATOM 2292 C CA . SER A 1 302 ? -14.508 -37.917 -44.210 1.00 30.51 304 SER A CA 1
ATOM 2293 C C . SER A 1 302 ? -13.281 -37.166 -43.745 1.00 31.56 304 SER A C 1
ATOM 2294 O O . SER A 1 302 ? -12.161 -37.456 -44.171 1.00 28.37 304 SER A O 1
ATOM 2297 N N . TYR A 1 303 ? -13.506 -36.196 -42.869 1.00 28.82 305 TYR A N 1
ATOM 2298 C CA . TYR A 1 303 ? -12.433 -35.608 -42.097 1.00 26.31 305 TYR A CA 1
ATOM 2299 C C . TYR A 1 303 ? -12.662 -35.948 -40.633 1.00 29.30 305 TYR A C 1
ATOM 2300 O O . TYR A 1 303 ? -13.726 -35.679 -40.069 1.00 28.99 305 TYR A O 1
ATOM 2309 N N . CYS A 1 304 ? -11.648 -36.563 -40.039 1.00 31.33 306 CYS A N 1
ATOM 2310 C CA . CYS A 1 304 ? -11.701 -37.048 -38.670 1.00 27.78 306 CYS A CA 1
ATOM 2311 C C . CYS A 1 304 ? -11.145 -36.012 -37.707 1.00 27.59 306 CYS A C 1
ATOM 2312 O O . CYS A 1 304 ? -10.060 -35.477 -37.925 1.00 25.74 306 CYS A O 1
ATOM 2315 N N . PHE A 1 305 ? -11.903 -35.722 -36.652 1.00 27.46 307 PHE A N 1
ATOM 2316 C CA .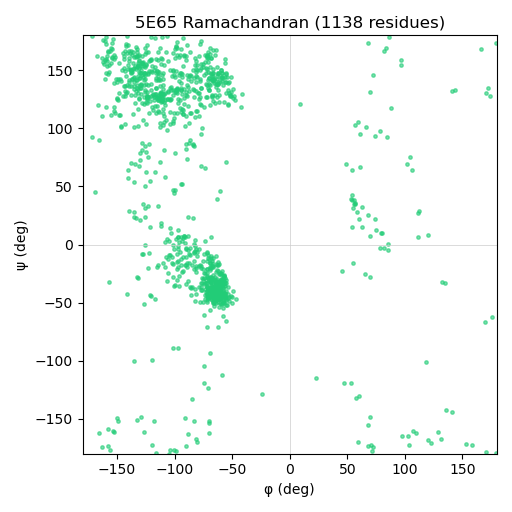 PHE A 1 305 ? -11.474 -34.801 -35.603 1.00 23.39 307 PHE A CA 1
ATOM 2317 C C . PHE A 1 305 ? -11.610 -35.446 -34.232 1.00 26.86 307 PHE A C 1
ATOM 2318 O O . PHE A 1 305 ? -12.409 -36.360 -34.039 1.00 25.67 307 PHE A O 1
ATOM 2326 N N . ASP A 1 306 ? -10.849 -34.946 -33.268 1.00 30.40 308 ASP A N 1
ATOM 2327 C CA . ASP A 1 306 ? -11.064 -35.336 -31.886 1.00 31.97 308 ASP A CA 1
ATOM 2328 C C . ASP A 1 306 ? -11.856 -34.248 -31.162 1.00 35.89 308 ASP A C 1
ATOM 2329 O O . ASP A 1 306 ? -12.267 -33.263 -31.775 1.00 32.19 308 ASP A O 1
ATOM 2334 N N . THR A 1 307 ? -12.072 -34.434 -29.862 1.00 31.91 309 THR A N 1
ATOM 2335 C CA . THR A 1 307 ? -12.698 -33.406 -29.030 1.00 33.09 309 THR A CA 1
ATOM 2336 C C . THR A 1 307 ? -11.815 -33.103 -27.823 1.00 36.11 309 THR A C 1
ATOM 2337 O O . THR A 1 307 ? -12.309 -32.760 -26.752 1.00 37.59 309 THR A O 1
ATOM 2341 N N . ASP A 1 308 ? -10.506 -33.234 -28.000 1.00 30.02 310 ASP A N 1
ATOM 2342 C CA . ASP A 1 308 ? -9.568 -32.936 -26.925 1.00 34.38 310 ASP A CA 1
ATOM 2343 C C . ASP A 1 308 ? -9.328 -31.436 -26.765 1.00 37.50 310 ASP A C 1
ATOM 2344 O O . ASP A 1 308 ? -8.608 -31.010 -25.863 1.00 35.03 310 ASP A O 1
ATOM 2349 N N . GLY A 1 309 ? -9.918 -30.638 -27.650 1.00 34.49 311 GLY A N 1
ATOM 2350 C CA . GLY A 1 309 ? -9.825 -29.195 -27.531 1.00 31.33 311 GLY A CA 1
ATOM 2351 C C . GLY A 1 309 ? -8.741 -28.558 -28.383 1.00 35.72 311 GLY A C 1
ATOM 2352 O O . GLY A 1 309 ? -7.745 -29.194 -28.738 1.00 26.91 311 GLY A O 1
ATOM 2353 N N . GLY A 1 310 ? -8.952 -27.287 -28.709 1.00 29.85 312 GLY A N 1
ATOM 2354 C CA . GLY A 1 310 ? -7.992 -26.492 -29.447 1.00 32.32 312 GLY A CA 1
ATOM 2355 C C . GLY A 1 310 ? -8.282 -25.014 -29.253 1.00 33.78 312 GLY A C 1
ATOM 2356 O O . GLY A 1 310 ? -9.264 -24.646 -28.611 1.00 34.92 312 GLY A O 1
ATOM 2357 N N . TYR A 1 311 ? -7.416 -24.167 -29.797 1.00 30.04 313 TYR A N 1
ATOM 2358 C CA . TYR A 1 311 ? -7.589 -22.721 -29.739 1.00 30.47 313 TYR A CA 1
ATOM 2359 C C . TYR A 1 311 ? -8.458 -22.262 -30.906 1.00 28.63 313 TYR A C 1
ATOM 2360 O O . TYR A 1 311 ? -8.686 -23.029 -31.843 1.00 29.22 313 TYR A O 1
ATOM 2369 N N . PRO A 1 312 ? -8.959 -21.014 -30.856 1.00 31.72 314 PRO A N 1
ATOM 2370 C CA . PRO A 1 312 ? -9.578 -20.481 -32.075 1.00 30.30 314 PRO A CA 1
ATOM 2371 C C . PRO A 1 312 ? -8.625 -20.614 -33.263 1.00 29.73 314 PRO A C 1
ATOM 2372 O O . PRO A 1 312 ? -7.422 -20.434 -33.094 1.00 28.84 314 PRO A O 1
ATOM 2376 N N . ILE A 1 313 ? -9.147 -20.967 -34.429 1.00 28.75 315 ILE A N 1
ATOM 2377 C CA . ILE A 1 313 ? -8.304 -21.222 -35.593 1.00 31.36 315 ILE A CA 1
ATOM 2378 C C . ILE A 1 313 ? -8.081 -19.949 -36.401 1.00 32.61 315 ILE A C 1
ATOM 2379 O O . ILE A 1 313 ? -8.816 -18.972 -36.247 1.00 27.39 315 ILE A O 1
ATOM 2384 N N . GLN A 1 314 ? -7.057 -19.967 -37.249 1.00 26.54 316 GLN A N 1
ATOM 2385 C CA . GLN A 1 314 ? -6.806 -18.885 -38.194 1.00 23.25 316 GLN A CA 1
ATOM 2386 C C . GLN A 1 314 ? -7.001 -19.367 -39.627 1.00 28.94 316 GLN A C 1
ATOM 2387 O O . GLN A 1 314 ? -6.414 -20.368 -40.039 1.00 24.36 316 GLN A O 1
ATOM 2393 N N . VAL A 1 315 ? -7.831 -18.658 -40.383 1.00 26.59 317 VAL A N 1
ATOM 2394 C CA . VAL A 1 315 ? -8.040 -18.979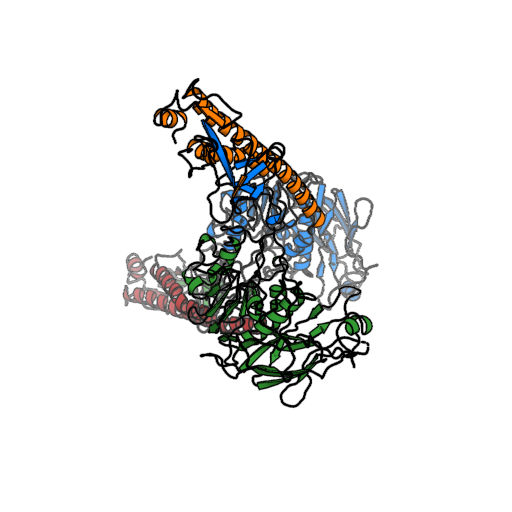 -41.784 1.00 24.06 317 VAL A CA 1
ATOM 2395 C C . VAL A 1 315 ? -7.517 -17.851 -42.666 1.00 29.47 317 VAL A C 1
ATOM 2396 O O . VAL A 1 315 ? -7.861 -16.682 -42.479 1.00 25.50 317 VAL A O 1
ATOM 2400 N N . VAL A 1 316 ? -6.670 -18.214 -43.622 1.00 29.78 318 VAL A N 1
ATOM 2401 C CA . VAL A 1 316 ? -6.021 -17.241 -44.487 1.00 28.14 318 VAL A CA 1
ATOM 2402 C C . VAL A 1 316 ? -6.756 -17.183 -45.819 1.00 28.62 318 VAL A C 1
ATOM 2403 O O . VAL A 1 316 ? -7.106 -18.221 -46.394 1.00 24.43 318 VAL A O 1
ATOM 2407 N N . GLN A 1 317 ? -7.027 -15.964 -46.277 1.00 27.50 319 GLN A N 1
ATOM 2408 C CA . GLN A 1 317 ? -7.680 -15.734 -47.562 1.00 25.09 319 GLN A CA 1
ATOM 2409 C C . GLN A 1 317 ? -6.997 -16.540 -48.666 1.00 23.37 319 GLN A C 1
ATOM 2410 O O . GLN A 1 317 ? -5.783 -16.457 -48.841 1.00 25.87 319 GLN A O 1
ATOM 2416 N N . SER A 1 318 ? -7.776 -17.328 -49.396 1.00 26.05 320 SER A N 1
ATOM 2417 C CA . SER A 1 318 ? -7.218 -18.180 -50.439 1.00 29.62 320 SER A CA 1
ATOM 2418 C C . SER A 1 318 ? -7.843 -17.872 -51.796 1.00 26.33 320 SER A C 1
ATOM 2419 O O . SER A 1 318 ? -8.815 -18.510 -52.207 1.00 28.12 320 SER A O 1
ATOM 2422 N N . GLU A 1 319 ? -7.267 -16.894 -52.488 1.00 27.23 321 GLU A N 1
ATOM 2423 C CA . GLU A 1 319 ? -7.789 -16.433 -53.768 1.00 29.73 321 GLU A CA 1
ATOM 2424 C C . GLU A 1 319 ? -6.690 -16.363 -54.821 1.00 29.40 321 GLU A C 1
ATOM 2425 O O . GLU A 1 319 ? -5.510 -16.274 -54.494 1.00 29.48 321 GLU A O 1
ATOM 2431 N N . TRP A 1 320 ? -7.094 -16.393 -56.087 1.00 29.49 322 TRP A N 1
ATOM 2432 C CA . TRP A 1 320 ? -6.164 -16.249 -57.200 1.00 30.13 322 TRP A CA 1
ATOM 2433 C C . TRP A 1 320 ? -5.735 -14.797 -57.423 1.00 30.80 322 TRP A C 1
ATOM 2434 O O . TRP A 1 320 ? -6.237 -13.873 -56.779 1.00 32.29 322 TRP A O 1
ATOM 2445 N N . SER A 1 321 ? -4.808 -14.608 -58.358 1.00 33.82 323 SER A N 1
ATOM 2446 C CA . SER A 1 321 ? -4.511 -13.288 -58.900 1.00 31.90 323 SER A CA 1
ATOM 2447 C C . SER A 1 321 ? -5.720 -12.806 -59.688 1.00 33.56 323 SER A C 1
ATOM 2448 O O . SER A 1 321 ? -6.617 -13.597 -59.985 1.00 34.12 323 SER A O 1
ATOM 2451 N N . ALA A 1 322 ? -5.735 -11.521 -60.036 1.00 36.30 324 ALA A N 1
ATOM 2452 C CA . ALA A 1 322 ? -6.911 -10.894 -60.647 1.00 46.09 324 ALA A CA 1
ATOM 2453 C C . ALA A 1 322 ? -7.362 -11.586 -61.934 1.00 42.28 324 ALA A C 1
ATOM 2454 O O . ALA A 1 322 ? -8.550 -11.618 -62.247 1.00 48.76 324 ALA A O 1
ATOM 2456 N N . SER A 1 323 ? -6.411 -12.155 -62.663 1.00 44.77 325 SER A N 1
ATOM 2457 C CA . SER A 1 323 ? -6.692 -12.769 -63.961 1.00 53.35 325 SER A CA 1
ATOM 2458 C C . SER A 1 323 ? -7.576 -14.015 -63.884 1.00 54.72 325 SER A C 1
ATOM 2459 O O . SER A 1 323 ? -8.177 -14.420 -64.882 1.00 54.97 325 SER A O 1
ATOM 2462 N N . ARG A 1 324 ? -7.661 -14.626 -62.706 1.00 47.62 326 ARG A N 1
ATOM 2463 C CA . ARG A 1 324 ? -8.448 -15.845 -62.557 1.00 43.68 326 ARG A CA 1
ATOM 2464 C C . ARG A 1 324 ? -9.741 -15.613 -61.774 1.00 39.55 326 ARG A C 1
ATOM 2465 O O . ARG A 1 324 ? -9.903 -14.586 -61.117 1.00 42.03 326 ARG A O 1
ATOM 2473 N N . ARG A 1 325 ? -10.654 -16.577 -61.848 1.00 33.29 327 ARG A N 1
ATOM 2474 C CA . ARG A 1 325 ? -11.947 -16.471 -61.177 1.00 40.77 327 ARG A CA 1
ATOM 2475 C C . ARG A 1 325 ? -11.927 -17.101 -59.780 1.00 37.03 327 ARG A C 1
ATOM 2476 O O . ARG A 1 325 ? -11.821 -18.320 -59.636 1.00 37.56 327 ARG A O 1
ATOM 2484 N N . SER A 1 326 ? -12.044 -16.255 -58.760 1.00 38.02 328 SER A N 1
ATOM 2485 C CA . SER A 1 326 ? -11.974 -16.683 -57.367 1.00 36.20 328 SER A CA 1
ATOM 2486 C C . SER A 1 326 ? -13.336 -16.664 -56.683 1.00 38.42 328 SER A C 1
ATOM 2487 O O . SER A 1 326 ? -14.351 -16.314 -57.286 1.00 37.23 328 SER A O 1
ATOM 2490 N N . ASP A 1 327 ? -13.347 -17.048 -55.413 1.00 37.58 329 ASP A N 1
ATOM 2491 C CA . ASP A 1 327 ? -14.530 -16.912 -54.575 1.00 31.11 329 ASP A CA 1
ATOM 2492 C C . ASP A 1 327 ? -14.087 -16.483 -53.189 1.00 34.01 329 ASP A C 1
ATOM 2493 O O . ASP A 1 327 ? -12.893 -16.478 -52.895 1.00 31.90 329 ASP A O 1
ATOM 2498 N N . ASN A 1 328 ? -15.043 -16.135 -52.333 1.00 33.45 330 ASN A N 1
ATOM 2499 C CA . ASN A 1 328 ? -14.720 -15.782 -50.961 1.00 24.90 330 ASN A CA 1
ATOM 2500 C C . ASN A 1 328 ? -15.479 -16.677 -49.988 1.00 28.87 330 ASN A C 1
ATOM 2501 O O . ASN A 1 328 ? -15.855 -16.259 -48.894 1.00 31.03 330 ASN A O 1
ATOM 2506 N N . ALA A 1 329 ? -15.693 -17.919 -50.410 1.00 27.81 331 ALA A N 1
ATOM 2507 C CA . ALA A 1 329 ? -16.394 -18.922 -49.614 1.00 30.61 331 ALA A CA 1
ATOM 2508 C C . ALA A 1 329 ? -15.726 -19.234 -48.267 1.00 26.89 331 ALA A C 1
ATOM 2509 O O . ALA A 1 329 ? -16.418 -19.393 -47.261 1.00 26.16 331 ALA A O 1
ATOM 2511 N N . THR A 1 330 ? -14.398 -19.335 -48.232 1.00 28.68 332 THR A N 1
ATOM 2512 C CA . THR A 1 330 ? -13.741 -19.651 -46.961 1.00 31.25 332 THR A CA 1
ATOM 2513 C C . THR A 1 330 ? -13.799 -18.446 -46.024 1.00 28.66 332 THR A C 1
ATOM 2514 O O . THR A 1 330 ? -13.800 -18.605 -44.804 1.00 30.91 332 THR A O 1
ATOM 2518 N N . GLU A 1 331 ? -13.861 -17.244 -46.595 1.00 32.64 333 GLU A N 1
ATOM 2519 C CA . GLU A 1 331 ? -14.042 -16.032 -45.795 1.00 29.27 333 GLU A CA 1
ATOM 2520 C C . GLU A 1 331 ? -15.391 -16.040 -45.089 1.00 29.20 333 GLU A C 1
ATOM 2521 O O . GLU A 1 331 ? -15.487 -15.775 -43.889 1.00 33.85 333 GLU A O 1
ATOM 2527 N N . GLU A 1 332 ? -16.437 -16.348 -45.841 1.00 27.27 334 GLU A N 1
ATOM 2528 C CA . GLU A 1 332 ? -17.782 -16.312 -45.293 1.00 33.21 334 GLU A CA 1
ATOM 2529 C C . GLU A 1 332 ? -18.035 -17.514 -44.389 1.00 33.83 334 GLU A C 1
ATOM 2530 O O . GLU A 1 332 ? -18.820 -17.426 -43.447 1.00 28.91 334 GLU A O 1
ATOM 2536 N N . ALA A 1 333 ? -17.368 -18.631 -44.674 1.00 28.72 335 ALA A N 1
ATOM 2537 C CA . ALA A 1 333 ? -17.415 -19.784 -43.782 1.00 29.27 335 ALA A CA 1
ATOM 2538 C C . ALA A 1 333 ? -16.815 -19.402 -42.441 1.00 27.77 335 ALA A C 1
ATOM 2539 O O . ALA A 1 333 ? -17.354 -19.723 -41.381 1.00 28.87 335 ALA A O 1
ATOM 2541 N N . CYS A 1 334 ? -15.696 -18.695 -42.498 1.00 30.91 336 CYS A N 1
ATOM 2542 C CA . CYS A 1 334 ? -14.994 -18.299 -41.293 1.00 34.13 336 CYS A CA 1
ATOM 2543 C C . CYS A 1 334 ? -15.793 -17.274 -40.495 1.00 37.03 336 CYS A C 1
ATOM 2544 O O . CYS A 1 334 ? -15.890 -17.369 -39.270 1.00 33.38 336 CYS A O 1
ATOM 2547 N N . LEU A 1 335 ? -16.369 -16.303 -41.197 1.00 35.05 337 LEU A N 1
ATOM 2548 C CA . LEU A 1 335 ? -17.117 -15.221 -40.557 1.00 35.69 337 LEU A CA 1
ATOM 2549 C C . LEU A 1 335 ? -18.317 -15.716 -39.749 1.00 36.26 337 LEU A C 1
ATOM 2550 O O . LEU A 1 335 ? -18.636 -15.155 -38.703 1.00 34.94 337 LEU A O 1
ATOM 2555 N N . GLN A 1 336 ? -18.988 -16.753 -40.241 1.00 28.87 338 GLN A N 1
ATOM 2556 C CA . GLN A 1 336 ? -20.171 -17.272 -39.562 1.00 32.37 338 GLN A CA 1
ATOM 2557 C C . GLN A 1 336 ? -19.841 -18.383 -38.564 1.00 34.76 338 GLN A C 1
ATOM 2558 O O . GLN A 1 336 ? -20.739 -18.935 -37.929 1.00 34.50 338 GLN A O 1
ATOM 2564 N N . THR A 1 337 ? -18.560 -18.708 -38.415 1.00 32.41 339 THR A N 1
ATOM 2565 C CA . THR A 1 337 ? -18.172 -19.786 -37.512 1.00 33.01 339 THR A CA 1
ATOM 2566 C C . THR A 1 337 ? -17.467 -19.265 -36.268 1.00 34.33 339 THR A C 1
ATOM 2567 O O . THR A 1 337 ? -16.448 -18.574 -36.359 1.00 28.71 339 THR A O 1
ATOM 2571 N N . GLU A 1 338 ? -18.022 -19.606 -35.107 1.00 34.41 340 GLU A N 1
ATOM 2572 C CA . GLU A 1 338 ? -17.420 -19.275 -33.815 1.00 38.97 340 GLU A CA 1
ATOM 2573 C C . GLU A 1 338 ? -15.978 -19.754 -33.725 1.00 35.40 340 GLU A C 1
ATOM 2574 O O . GLU A 1 338 ? -15.661 -20.854 -34.167 1.00 35.19 340 GLU A O 1
ATOM 2580 N N . GLY A 1 339 ? -15.115 -18.931 -33.141 1.00 32.08 341 GLY A N 1
ATOM 2581 C CA . GLY A 1 339 ? -13.739 -19.323 -32.903 1.00 28.34 341 GLY A CA 1
ATOM 2582 C C . GLY A 1 339 ? -12.877 -19.356 -34.151 1.00 35.73 341 GLY A C 1
ATOM 2583 O O . GLY A 1 339 ? -11.857 -20.031 -34.174 1.00 34.37 341 GLY A O 1
ATOM 2584 N N . CYS A 1 340 ? -13.277 -18.631 -35.191 1.00 32.05 342 CYS A N 1
ATOM 2585 C CA . CYS A 1 340 ? -12.477 -18.566 -36.411 1.00 32.70 342 CYS A CA 1
ATOM 2586 C C . CYS A 1 340 ? -11.977 -17.145 -36.704 1.00 30.45 342 CYS A C 1
ATOM 2587 O O . CYS A 1 340 ? -12.750 -16.186 -36.706 1.00 30.82 342 CYS A O 1
ATOM 2590 N N . ILE A 1 341 ? -10.678 -17.025 -36.950 1.00 28.18 343 ILE A N 1
ATOM 2591 C CA . ILE A 1 341 ? -10.036 -15.739 -37.218 1.00 24.11 343 ILE A CA 1
ATOM 2592 C C . ILE A 1 341 ? -9.570 -15.667 -38.673 1.00 31.01 343 ILE A C 1
ATOM 2593 O O . ILE A 1 341 ? -8.795 -16.511 -39.123 1.00 30.21 343 ILE A O 1
ATOM 2598 N N . PHE A 1 342 ? -10.044 -14.669 -39.411 1.00 29.22 344 PHE A N 1
ATOM 2599 C CA . PHE A 1 342 ? -9.755 -14.590 -40.844 1.00 27.70 344 PHE A CA 1
ATOM 2600 C C . PHE A 1 342 ? -8.679 -13.560 -41.159 1.00 27.08 344 PHE A C 1
ATOM 2601 O O . PHE A 1 342 ? -8.719 -12.442 -40.650 1.00 27.36 344 PHE A O 1
ATOM 2609 N N . ILE A 1 343 ? -7.709 -13.951 -41.985 1.00 25.73 345 ILE A N 1
ATOM 2610 C CA . ILE A 1 343 ? -6.633 -13.056 -42.400 1.00 26.69 345 ILE A CA 1
ATOM 2611 C C . ILE A 1 343 ? -6.836 -12.670 -43.868 1.00 28.69 345 ILE A C 1
ATOM 2612 O O . ILE A 1 343 ? -6.947 -13.536 -44.739 1.00 26.97 345 ILE A O 1
ATOM 2617 N N . LYS A 1 344 ? -6.888 -11.371 -44.135 1.00 28.63 346 LYS A N 1
ATOM 2618 C CA . LYS A 1 344 ? -7.300 -10.872 -45.447 1.00 29.47 346 LYS A CA 1
ATOM 2619 C C . LYS A 1 344 ? -6.348 -9.807 -45.991 1.00 27.58 346 LYS A C 1
ATOM 2620 O O . LYS A 1 344 ? -5.962 -8.888 -45.272 1.00 29.55 346 LYS A O 1
ATOM 2626 N N . LYS A 1 345 ? -5.970 -9.948 -47.259 1.00 29.98 347 LYS A N 1
ATOM 2627 C CA . LYS A 1 345 ? -5.139 -8.963 -47.955 1.00 29.12 347 LYS A CA 1
ATOM 2628 C C . LYS A 1 345 ? -5.954 -7.721 -48.330 1.00 30.79 347 LYS A C 1
ATOM 2629 O O . LYS A 1 345 ? -7.163 -7.808 -48.525 1.00 28.77 347 LYS A O 1
ATOM 2635 N N . THR A 1 346 ? -5.286 -6.576 -48.442 1.00 31.68 348 THR A N 1
ATOM 2636 C CA . THR A 1 346 ? -5.943 -5.341 -48.866 1.00 30.12 348 THR A CA 1
ATOM 2637 C C . THR A 1 346 ? -5.600 -4.985 -50.319 1.00 36.84 348 THR A C 1
ATOM 2638 O O . THR A 1 346 ? -6.181 -4.065 -50.900 1.00 37.65 348 THR A O 1
ATOM 2642 N N . THR A 1 347 ? -4.643 -5.706 -50.894 1.00 28.56 349 THR A N 1
ATOM 2643 C CA . THR A 1 347 ? -4.234 -5.490 -52.280 1.00 35.58 349 THR A CA 1
ATOM 2644 C C . THR A 1 347 ? -4.344 -6.816 -53.042 1.00 33.64 349 THR A C 1
ATOM 2645 O O . THR A 1 347 ? -4.482 -7.867 -52.419 1.00 30.51 349 THR A O 1
ATOM 2649 N N . PRO A 1 348 ? -4.305 -6.781 -54.388 1.00 39.80 350 PRO A N 1
ATOM 2650 C CA . PRO A 1 348 ? -4.466 -8.058 -55.098 1.00 40.23 350 PRO A CA 1
ATOM 2651 C C . PRO A 1 348 ? -3.279 -9.006 -54.924 1.00 31.74 350 PRO A C 1
ATOM 2652 O O . PRO A 1 348 ? -2.195 -8.588 -54.512 1.00 30.81 350 PRO A O 1
ATOM 2656 N N . TYR A 1 349 ? -3.488 -10.277 -55.244 1.00 31.75 351 TYR A N 1
ATOM 2657 C CA . TYR A 1 349 ? -2.417 -11.260 -55.141 1.00 30.71 351 TYR A CA 1
ATOM 2658 C C . TYR A 1 349 ? -1.508 -11.198 -56.369 1.00 33.16 351 TYR A C 1
ATOM 2659 O O . TYR A 1 349 ? -1.936 -11.493 -57.484 1.00 32.97 351 TYR A O 1
ATOM 2668 N N . VAL A 1 350 ? -0.255 -10.811 -56.151 1.00 33.20 352 VAL A N 1
ATOM 2669 C CA . VAL A 1 350 ? 0.734 -10.728 -57.220 1.00 33.31 352 VAL A CA 1
ATOM 2670 C C . VAL A 1 350 ? 1.971 -11.556 -56.878 1.00 34.04 352 VAL A C 1
ATOM 2671 O O . VAL A 1 350 ? 2.803 -11.136 -56.076 1.00 33.17 352 VAL A O 1
ATOM 2675 N N . GLY A 1 351 ? 2.096 -12.726 -57.495 1.00 33.52 353 GLY A N 1
ATOM 2676 C CA . GLY A 1 351 ? 3.139 -13.665 -57.121 1.00 35.92 353 GLY A CA 1
ATOM 2677 C C . GLY A 1 351 ? 4.499 -13.401 -57.736 1.00 38.99 353 GLY A C 1
ATOM 2678 O O . GLY A 1 351 ? 4.608 -12.811 -58.812 1.00 40.75 353 GLY A O 1
ATOM 2679 N N . GLU A 1 352 ? 5.543 -13.857 -57.051 1.00 42.77 354 GLU A N 1
ATOM 2680 C CA . GLU A 1 352 ? 6.909 -13.702 -57.531 1.00 36.83 354 GLU A CA 1
ATOM 2681 C C . GLU A 1 352 ? 7.307 -14.836 -58.473 1.00 44.32 354 GLU A C 1
ATOM 2682 O O . GLU A 1 352 ? 7.937 -14.603 -59.506 1.00 47.76 354 GLU A O 1
ATOM 2688 N N . ALA A 1 353 ? 6.944 -16.063 -58.109 1.00 50.69 355 ALA A N 1
ATOM 2689 C CA . ALA A 1 353 ? 7.211 -17.222 -58.957 1.00 52.25 355 ALA A CA 1
ATOM 2690 C C . ALA A 1 353 ? 6.468 -17.077 -60.275 1.00 53.74 355 ALA A C 1
ATOM 2691 O O . ALA A 1 353 ? 7.075 -16.859 -61.326 1.00 50.97 355 ALA A O 1
ATOM 2693 N N . ALA A 1 354 ? 5.150 -17.219 -60.200 1.00 43.01 356 ALA A N 1
ATOM 2694 C CA . ALA A 1 354 ? 4.264 -16.917 -61.315 1.00 45.50 356 ALA A CA 1
ATOM 2695 C C . ALA A 1 354 ? 3.195 -15.949 -60.810 1.00 46.16 356 ALA A C 1
ATOM 2696 O O . ALA A 1 354 ? 3.384 -15.314 -59.773 1.00 47.06 356 ALA A O 1
ATOM 2698 N N . ASP A 1 355 ? 2.078 -15.838 -61.524 1.00 36.73 357 ASP A N 1
ATOM 2699 C CA . ASP A 1 355 ? 1.018 -14.909 -61.129 1.00 36.96 357 ASP A CA 1
ATOM 2700 C C . ASP A 1 355 ? 0.450 -15.222 -59.741 1.00 38.42 357 ASP A C 1
ATOM 2701 O O . ASP A 1 355 ? 0.113 -14.315 -58.975 1.00 33.68 357 ASP A O 1
ATOM 2706 N N . ASN A 1 356 ? 0.360 -16.508 -59.416 1.00 34.32 358 ASN A N 1
ATOM 2707 C CA . ASN A 1 356 ? -0.454 -16.943 -58.290 1.00 33.87 358 ASN A CA 1
ATOM 2708 C C . ASN A 1 356 ? 0.303 -17.496 -57.082 1.00 33.37 358 ASN A C 1
ATOM 2709 O O . ASN A 1 356 ? -0.293 -18.165 -56.234 1.00 26.70 358 ASN A O 1
ATOM 2714 N N . ALA A 1 357 ? 1.597 -17.201 -56.984 1.00 32.65 359 ALA A N 1
ATOM 2715 C CA . ALA A 1 357 ? 2.408 -17.738 -55.893 1.00 33.59 359 ALA A CA 1
ATOM 2716 C C . ALA A 1 357 ? 3.597 -16.848 -55.538 1.00 33.57 359 ALA A C 1
ATOM 2717 O O . ALA A 1 357 ? 4.482 -16.622 -56.365 1.00 34.73 359 ALA A O 1
ATOM 2719 N N . GLY A 1 358 ? 3.613 -16.354 -54.300 1.00 28.67 360 GLY A N 1
ATOM 2720 C CA . GLY A 1 358 ? 4.729 -15.577 -53.787 1.00 31.40 360 GLY A CA 1
ATOM 2721 C C . GLY A 1 358 ? 4.446 -14.089 -53.678 1.00 32.71 360 GLY A C 1
ATOM 2722 O O . GLY A 1 358 ? 5.104 -13.285 -54.338 1.00 34.61 360 GLY A O 1
ATOM 2723 N N . ASP A 1 359 ? 3.490 -13.724 -52.824 1.00 29.48 361 ASP A N 1
ATOM 2724 C CA . ASP A 1 359 ? 2.965 -12.353 -52.757 1.00 26.82 361 ASP A CA 1
ATOM 2725 C C . ASP A 1 359 ? 3.574 -11.541 -51.610 1.00 31.18 361 ASP A C 1
ATOM 2726 O O . ASP A 1 359 ? 3.621 -12.006 -50.480 1.00 28.31 361 ASP A O 1
ATOM 2731 N N . ILE A 1 360 ? 4.029 -10.324 -51.898 1.00 31.98 362 ILE A N 1
ATOM 2732 C CA . ILE A 1 360 ? 4.723 -9.506 -50.894 1.00 33.39 362 ILE A CA 1
ATOM 2733 C C . ILE A 1 360 ? 3.863 -9.170 -49.674 1.00 32.83 362 ILE A C 1
ATOM 2734 O O . ILE A 1 360 ? 4.333 -9.252 -48.535 1.00 30.38 362 ILE A O 1
ATOM 2739 N N . GLU A 1 361 ? 2.609 -8.797 -49.906 1.00 32.49 363 GLU A N 1
ATOM 2740 C CA . GLU A 1 361 ? 1.719 -8.456 -48.802 1.00 31.49 363 GLU A CA 1
ATOM 2741 C C . GLU A 1 361 ? 1.431 -9.677 -47.928 1.00 31.46 363 GLU A C 1
ATOM 2742 O O . GLU A 1 361 ? 1.487 -9.595 -46.701 1.00 30.25 363 GLU A O 1
ATOM 2748 N N . MET A 1 362 ? 1.119 -10.806 -48.560 1.00 28.81 364 MET A N 1
ATOM 2749 C CA . MET A 1 362 ? 0.799 -12.011 -47.807 1.00 33.06 364 MET A CA 1
ATOM 2750 C C . MET A 1 362 ? 1.996 -12.473 -46.990 1.00 33.39 364 MET A C 1
ATOM 2751 O O . MET A 1 362 ? 1.841 -12.944 -45.861 1.00 28.29 364 MET A O 1
ATOM 2756 N N . ARG A 1 363 ? 3.191 -12.318 -47.553 1.00 27.29 365 ARG A N 1
ATOM 2757 C CA . ARG A 1 363 ? 4.402 -12.672 -46.829 1.00 32.40 365 ARG A CA 1
ATOM 2758 C C . ARG A 1 363 ? 4.540 -11.807 -45.580 1.00 33.75 365 ARG A C 1
ATOM 2759 O O . ARG A 1 363 ? 4.978 -12.284 -44.531 1.00 32.70 365 ARG A O 1
ATOM 2767 N N . GLN A 1 364 ? 4.143 -10.544 -45.688 1.00 29.89 366 GLN A N 1
ATOM 2768 C CA . GLN A 1 364 ? 4.176 -9.636 -44.553 1.00 34.09 366 GLN A CA 1
ATOM 2769 C C . GLN A 1 364 ? 3.164 -10.084 -43.499 1.00 36.25 366 GLN A C 1
ATOM 2770 O O . GLN A 1 364 ? 3.472 -10.142 -42.305 1.00 28.43 366 GLN A O 1
ATOM 2776 N N . LEU A 1 365 ? 1.962 -10.421 -43.961 1.00 29.09 367 LEU A N 1
ATOM 2777 C CA . LEU A 1 365 ? 0.884 -10.868 -43.086 1.00 31.24 367 LEU A CA 1
ATOM 2778 C C . LEU A 1 365 ? 1.141 -12.233 -42.444 1.00 34.47 367 LEU A C 1
ATOM 2779 O O . LEU A 1 365 ? 0.651 -12.506 -41.344 1.00 34.59 367 LEU A O 1
ATOM 2784 N N . LEU A 1 366 ? 1.906 -13.090 -43.114 1.00 26.24 368 LEU A N 1
ATOM 2785 C CA . LEU A 1 366 ? 2.184 -14.417 -42.571 1.00 25.42 368 LEU A CA 1
ATOM 2786 C C . LEU A 1 366 ? 3.522 -14.496 -41.840 1.00 26.45 368 LEU A C 1
ATOM 2787 O O . LEU A 1 366 ? 3.850 -15.529 -41.258 1.00 23.06 368 LEU A O 1
ATOM 2792 N N . SER A 1 367 ? 4.276 -13.402 -41.861 1.00 28.31 369 SER A N 1
ATOM 2793 C CA . SER A 1 367 ? 5.599 -13.353 -41.250 1.00 30.63 369 SER A CA 1
ATOM 2794 C C . SER A 1 367 ? 5.568 -13.647 -39.752 1.00 37.25 369 SER A C 1
ATOM 2795 O O . SER A 1 367 ? 6.527 -14.177 -39.200 1.00 33.75 369 SER A O 1
ATOM 2798 N N . GLY A 1 368 ? 4.465 -13.294 -39.099 1.00 30.43 370 GLY A N 1
ATOM 2799 C CA . GLY A 1 368 ? 4.309 -13.534 -37.677 1.00 29.77 370 GLY A CA 1
ATOM 2800 C C . GLY A 1 368 ? 4.301 -15.005 -37.291 1.00 28.83 370 GLY A C 1
ATOM 2801 O O . GLY A 1 368 ? 4.498 -15.345 -36.129 1.00 23.09 370 GLY A O 1
ATOM 2802 N N . LEU A 1 369 ? 4.083 -15.883 -38.262 1.00 28.36 371 LEU A N 1
ATOM 2803 C CA . LEU A 1 369 ? 4.067 -17.314 -37.987 1.00 30.98 371 LEU A CA 1
ATOM 2804 C C . LEU A 1 369 ? 5.445 -17.835 -37.568 1.00 29.88 371 LEU A C 1
ATOM 2805 O O . LEU A 1 369 ? 5.571 -18.957 -37.072 1.00 29.28 371 LEU A O 1
ATOM 2810 N N . GLY A 1 370 ? 6.471 -17.010 -37.748 1.00 30.36 372 GLY A N 1
ATOM 2811 C CA . GLY A 1 370 ? 7.823 -17.393 -37.384 1.00 29.51 372 GLY A CA 1
ATOM 2812 C C . GLY A 1 370 ? 8.344 -16.697 -36.140 1.00 37.23 372 GLY A C 1
ATOM 2813 O O . GLY A 1 370 ? 9.504 -16.869 -35.779 1.00 35.40 372 GLY A O 1
ATOM 2814 N N . ASN A 1 371 ? 7.495 -15.910 -35.480 1.00 33.18 373 ASN A N 1
ATOM 2815 C CA . ASN A 1 371 ? 7.924 -15.161 -34.298 1.00 31.80 373 ASN A CA 1
ATOM 2816 C C . ASN A 1 371 ? 7.917 -16.030 -33.050 1.00 33.00 373 ASN A C 1
ATOM 2817 O O . ASN A 1 371 ? 7.124 -16.963 -32.941 1.00 32.65 373 ASN A O 1
ATOM 2822 N N . ASN A 1 372 ? 8.791 -15.716 -32.102 1.00 32.57 374 ASN A N 1
ATOM 2823 C CA . ASN A 1 372 ? 8.849 -16.485 -30.863 1.00 35.36 374 ASN A CA 1
ATOM 2824 C C . ASN A 1 372 ? 8.303 -15.712 -29.661 1.00 38.39 374 ASN A C 1
ATOM 2825 O O . ASN A 1 372 ? 8.307 -16.219 -28.543 1.00 38.45 374 ASN A O 1
ATOM 2830 N N . ASP A 1 373 ? 7.817 -14.493 -29.889 1.00 31.11 375 ASP A N 1
ATOM 2831 C CA . ASP A 1 373 ? 7.409 -13.640 -28.775 1.00 30.89 375 ASP A CA 1
ATOM 2832 C C . ASP A 1 373 ? 5.976 -13.108 -28.866 1.00 28.85 375 ASP A C 1
ATOM 2833 O O . ASP A 1 373 ? 5.653 -12.090 -28.260 1.00 34.02 375 ASP A O 1
ATOM 2838 N N . THR A 1 374 ? 5.118 -13.798 -29.607 1.00 29.34 376 THR A N 1
ATOM 2839 C CA . THR A 1 374 ? 3.712 -13.415 -29.694 1.00 28.10 376 THR A CA 1
ATOM 2840 C C . THR A 1 374 ? 2.946 -13.977 -28.498 1.00 29.16 376 THR A C 1
ATOM 2841 O O . THR A 1 374 ? 3.016 -15.174 -28.233 1.00 29.05 376 THR A O 1
ATOM 2845 N N . VAL A 1 375 ? 2.227 -13.128 -27.766 1.00 27.31 377 VAL A N 1
ATOM 2846 C CA . VAL A 1 375 ? 1.480 -13.613 -26.604 1.00 29.42 377 VAL A CA 1
ATOM 2847 C C . VAL A 1 375 ? -0.030 -13.623 -26.830 1.00 29.72 377 VAL A C 1
ATOM 2848 O O . VAL A 1 375 ? -0.754 -14.322 -26.121 1.00 31.73 377 VAL A O 1
ATOM 2852 N N . CYS A 1 376 ? -0.503 -12.858 -27.811 1.00 25.10 378 CYS A N 1
ATOM 2853 C CA . CYS A 1 376 ? -1.935 -12.772 -28.081 1.00 23.96 378 CYS A CA 1
ATOM 2854 C C . CYS A 1 376 ? -2.208 -12.810 -29.577 1.00 25.62 378 CYS A C 1
ATOM 2855 O O . CYS A 1 376 ? -1.514 -12.162 -30.344 1.00 26.00 378 CYS A O 1
ATOM 2858 N N . VAL A 1 377 ? -3.219 -13.576 -29.978 1.00 25.54 379 VAL A N 1
ATOM 2859 C CA . VAL A 1 377 ? -3.657 -13.634 -31.367 1.00 23.78 379 VAL A CA 1
ATOM 2860 C C . VAL A 1 377 ? -5.141 -13.296 -31.432 1.00 28.10 379 VAL A C 1
ATOM 2861 O O . VAL A 1 377 ? -5.943 -13.892 -30.715 1.00 22.85 379 VAL A O 1
ATOM 2865 N N . SER A 1 378 ? -5.500 -12.333 -32.279 1.00 26.02 380 SER A N 1
ATOM 2866 C CA . SER A 1 378 ? -6.881 -11.859 -32.371 1.00 24.21 380 SER A CA 1
ATOM 2867 C C . SER A 1 378 ? -7.287 -11.534 -33.806 1.00 27.48 380 SER A C 1
ATOM 2868 O O . SER A 1 378 ? -6.458 -11.524 -34.717 1.00 26.14 380 SER A O 1
ATOM 2871 N N . GLN A 1 379 ? -8.570 -11.240 -33.991 1.00 29.43 381 GLN A N 1
ATOM 2872 C CA . GLN A 1 379 ? -9.092 -10.833 -35.291 1.00 24.03 381 GLN A CA 1
ATOM 2873 C C . GLN A 1 379 ? -8.544 -9.454 -35.691 1.00 26.98 381 GLN A C 1
ATOM 2874 O O . GLN A 1 379 ? -8.617 -9.073 -36.855 1.00 32.10 381 GLN A O 1
ATOM 2880 N N . SER A 1 380 ? -7.982 -8.720 -34.727 1.00 27.01 382 SER A N 1
ATOM 2881 C CA . SER A 1 380 ? -7.354 -7.419 -34.995 1.00 28.30 382 SER A CA 1
ATOM 2882 C C . SER A 1 380 ? -5.870 -7.549 -35.331 1.00 26.13 382 SER A C 1
ATOM 2883 O O . SER A 1 380 ? -5.233 -6.583 -35.754 1.00 28.35 382 SER A O 1
ATOM 2886 N N . GLY A 1 381 ? -5.313 -8.737 -35.128 1.00 24.79 383 GLY A N 1
ATOM 2887 C CA . GLY A 1 381 ? -3.881 -8.924 -35.261 1.00 22.60 383 GLY A CA 1
ATOM 2888 C C . GLY A 1 381 ? -3.281 -9.473 -33.974 1.00 28.39 383 GLY A C 1
ATOM 2889 O O . GLY A 1 381 ? -4.010 -9.843 -33.058 1.00 26.00 383 GLY A O 1
ATOM 2890 N N . TYR A 1 382 ? -1.954 -9.518 -33.900 1.00 26.02 384 TYR A N 1
ATOM 2891 C CA . TYR A 1 382 ? -1.277 -10.142 -32.769 1.00 25.79 384 TYR A CA 1
ATOM 2892 C C . TYR A 1 382 ? -0.382 -9.150 -32.046 1.00 21.55 384 TYR A C 1
ATOM 2893 O O . TYR A 1 382 ? 0.019 -8.136 -32.614 1.00 24.42 384 TYR A O 1
ATOM 2902 N N . THR A 1 383 ? -0.069 -9.451 -30.790 1.00 24.60 385 THR A N 1
ATOM 2903 C CA . THR A 1 383 ? 0.724 -8.550 -29.955 1.00 27.58 385 THR A CA 1
ATOM 2904 C C . THR A 1 383 ? 1.836 -9.266 -29.205 1.00 28.87 385 THR A C 1
ATOM 2905 O O . THR A 1 383 ? 1.819 -10.492 -29.055 1.00 26.30 385 THR A O 1
ATOM 2909 N N . LYS A 1 384 ? 2.796 -8.477 -28.730 1.00 26.01 386 LYS A N 1
ATOM 2910 C CA . LYS A 1 384 ? 3.806 -8.944 -27.789 1.00 26.24 386 LYS A CA 1
ATOM 2911 C C . LYS A 1 384 ? 3.386 -8.560 -26.369 1.00 30.48 386 LYS A C 1
ATOM 2912 O O . LYS A 1 384 ? 2.392 -7.852 -26.180 1.00 24.74 386 LYS A O 1
ATOM 2918 N N . GLY A 1 385 ? 4.145 -9.015 -25.378 1.00 31.61 387 GLY A N 1
ATOM 2919 C CA . GLY A 1 385 ? 3.784 -8.804 -23.988 1.00 29.53 387 GLY A CA 1
ATOM 2920 C C . GLY A 1 385 ? 4.429 -7.576 -23.383 1.00 35.50 387 GLY A C 1
ATOM 2921 O O . GLY A 1 385 ? 5.064 -7.657 -22.334 1.00 40.12 387 GLY A O 1
ATOM 2922 N N . GLU A 1 386 ? 4.275 -6.434 -24.044 1.00 32.98 388 GLU A N 1
ATOM 2923 C CA . GLU A 1 386 ? 4.872 -5.199 -23.549 1.00 36.99 388 GLU A CA 1
ATOM 2924 C C . GLU A 1 386 ? 4.108 -4.646 -22.355 1.00 31.61 388 GLU A C 1
ATOM 2925 O O . GLU A 1 386 ? 4.660 -4.498 -21.268 1.00 34.38 388 GLU A O 1
ATOM 2931 N N . THR A 1 387 ? 2.838 -4.327 -22.578 1.00 28.80 389 THR A N 1
ATOM 2932 C CA . THR A 1 387 ? 1.976 -3.760 -21.545 1.00 27.35 389 THR A CA 1
ATOM 2933 C C . THR A 1 387 ? 0.647 -4.507 -21.542 1.00 26.40 389 THR A C 1
ATOM 2934 O O . THR A 1 387 ? 0.378 -5.281 -22.456 1.00 24.05 389 THR A O 1
ATOM 2938 N N . PRO A 1 388 ? -0.185 -4.297 -20.507 1.00 27.07 390 PRO A N 1
ATOM 2939 C CA . PRO A 1 388 ? -1.509 -4.928 -20.542 1.00 28.99 390 PRO A CA 1
ATOM 2940 C C . PRO A 1 388 ? -2.543 -4.162 -21.365 1.00 25.31 390 PRO A C 1
ATOM 2941 O O . PRO A 1 388 ? -3.700 -4.584 -21.397 1.00 28.61 390 PRO A O 1
ATOM 2945 N N . PHE A 1 389 ? -2.137 -3.077 -22.021 1.00 23.75 391 PHE A N 1
ATOM 2946 C CA . PHE A 1 389 ? -3.082 -2.171 -22.686 1.00 26.38 391 PHE A CA 1
ATOM 2947 C C . PHE A 1 389 ? -2.879 -2.000 -24.195 1.00 24.59 391 PHE A C 1
ATOM 2948 O O . PHE A 1 389 ? -1.760 -2.068 -24.693 1.00 25.78 391 PHE A O 1
ATOM 2956 N N . VAL A 1 390 ? -3.980 -1.752 -24.901 1.00 26.32 392 VAL A N 1
ATOM 2957 C CA . VAL A 1 390 ? -3.958 -1.373 -26.313 1.00 24.42 392 VAL A CA 1
ATOM 2958 C C . VAL A 1 390 ? -4.848 -0.155 -26.537 1.00 26.68 392 VAL A C 1
ATOM 2959 O O . VAL A 1 390 ? -5.794 0.080 -25.779 1.00 23.13 392 VAL A O 1
ATOM 2963 N N . LYS A 1 391 ? -4.546 0.616 -27.578 1.00 31.12 393 LYS A N 1
ATOM 2964 C CA . LYS A 1 391 ? -5.281 1.849 -27.846 1.00 26.49 393 LYS A CA 1
ATOM 2965 C C . LYS A 1 391 ? -6.706 1.562 -28.300 1.00 25.20 393 LYS A C 1
ATOM 2966 O O . LYS A 1 391 ? -7.644 2.260 -27.921 1.00 28.87 393 LYS A O 1
ATOM 2972 N N . ASP A 1 392 ? -6.864 0.537 -29.123 1.00 26.68 394 ASP A N 1
ATOM 2973 C CA . ASP A 1 392 ? -8.183 0.112 -29.557 1.00 29.91 394 ASP A CA 1
ATOM 2974 C C . ASP A 1 392 ? -8.402 -1.349 -29.186 1.00 31.28 394 ASP A C 1
ATOM 2975 O O . ASP A 1 392 ? -7.443 -2.091 -28.974 1.00 29.60 394 ASP A O 1
ATOM 2980 N N . TYR A 1 393 ? -9.665 -1.749 -29.097 1.00 23.65 395 TYR A N 1
ATOM 2981 C CA . TYR A 1 393 ? -10.008 -3.125 -28.778 1.00 23.15 395 TYR A CA 1
ATOM 2982 C C . TYR A 1 393 ? -9.287 -4.111 -29.673 1.00 26.93 395 TYR A C 1
ATOM 2983 O O . TYR A 1 393 ? -9.059 -3.848 -30.856 1.00 28.18 395 TYR A O 1
ATOM 2992 N N . LEU A 1 394 ? -8.912 -5.238 -29.088 1.00 25.35 396 LEU A N 1
ATOM 2993 C CA . LEU A 1 394 ? -8.547 -6.405 -29.864 1.00 21.95 396 LEU A CA 1
ATOM 2994 C C . LEU A 1 394 ? -9.837 -7.157 -30.133 1.00 23.56 396 LEU A C 1
ATOM 2995 O O . LEU A 1 394 ? -10.480 -7.645 -29.206 1.00 25.38 396 LEU A O 1
ATOM 3000 N N . SER A 1 395 ? -10.242 -7.213 -31.397 1.00 25.95 397 SER A N 1
ATOM 3001 C CA . SER A 1 395 ? -11.499 -7.854 -31.749 1.00 22.17 397 SER A CA 1
ATOM 3002 C C . SER A 1 395 ? -11.398 -9.365 -31.629 1.00 24.09 397 SER A C 1
ATOM 3003 O O . SER A 1 395 ? -10.397 -9.960 -32.027 1.00 24.01 397 SER A O 1
ATOM 3006 N N . PRO A 1 396 ? -12.445 -9.987 -31.076 1.00 28.39 398 PRO A N 1
ATOM 3007 C CA . PRO A 1 396 ? -12.539 -11.444 -31.009 1.00 26.93 398 PRO A CA 1
ATOM 3008 C C . PRO A 1 396 ? -12.850 -12.017 -32.394 1.00 27.88 398 PRO A C 1
ATOM 3009 O O . PRO A 1 396 ? -13.269 -11.259 -33.264 1.00 27.25 398 PRO A O 1
ATOM 3013 N N . PRO A 1 397 ? -12.640 -13.328 -32.605 1.00 26.30 399 PRO A N 1
ATOM 3014 C CA . PRO A 1 397 ? -12.058 -14.291 -31.663 1.00 23.30 399 PRO A CA 1
ATOM 3015 C C . PRO A 1 397 ? -10.617 -13.955 -31.296 1.00 25.47 399 PRO A C 1
ATOM 3016 O O . PRO A 1 397 ? -9.920 -13.298 -32.071 1.00 25.53 399 PRO A O 1
ATOM 3020 N N . LYS A 1 398 ? -10.203 -14.367 -30.103 1.00 25.64 400 LYS A N 1
ATOM 3021 C CA . LYS A 1 398 ? -8.848 -14.121 -29.633 1.00 26.33 400 LYS A CA 1
ATOM 3022 C C . LYS A 1 398 ? -8.478 -15.070 -28.508 1.00 24.02 400 LYS A C 1
ATOM 3023 O O . LYS A 1 398 ? -9.353 -15.618 -27.840 1.00 23.88 400 LYS A O 1
ATOM 3029 N N . TYR A 1 399 ? -7.175 -15.253 -28.303 1.00 24.23 401 TYR A N 1
ATOM 3030 C CA . TYR A 1 399 ? -6.676 -16.107 -27.233 1.00 26.03 401 TYR A CA 1
ATOM 3031 C C . TYR A 1 399 ? -5.247 -15.722 -26.849 1.00 26.84 401 TYR A C 1
ATOM 3032 O O . TYR A 1 399 ? -4.499 -15.158 -27.659 1.00 24.04 401 TYR A O 1
ATOM 3041 N N . GLY A 1 400 ? -4.874 -16.023 -25.609 1.00 28.23 402 GLY A N 1
ATOM 3042 C CA . GLY A 1 400 ? -3.550 -15.708 -25.100 1.00 25.09 402 GLY A CA 1
ATOM 3043 C C . GLY A 1 400 ? -3.598 -14.593 -24.069 1.00 29.17 402 GLY A C 1
ATOM 3044 O O . GLY A 1 400 ? -4.654 -14.294 -23.519 1.00 30.30 402 GLY A O 1
ATOM 3045 N N . ARG A 1 401 ? -2.451 -13.976 -23.813 1.00 22.35 403 ARG A N 1
ATOM 3046 C CA . ARG A 1 401 ? -2.356 -12.867 -22.871 1.00 23.08 403 ARG A CA 1
ATOM 3047 C C . ARG A 1 401 ? -2.757 -11.583 -23.582 1.00 25.24 403 ARG A C 1
ATOM 3048 O O . ARG A 1 401 ? -1.914 -10.842 -24.075 1.00 24.94 403 ARG A O 1
ATOM 3056 N N . CYS A 1 402 ? -4.055 -11.321 -23.634 1.00 26.10 404 CYS A N 1
ATOM 3057 C CA . CYS A 1 402 ? -4.565 -10.301 -24.533 1.00 27.50 404 CYS A CA 1
ATOM 3058 C C . CYS A 1 402 ? -4.797 -8.976 -23.819 1.00 27.42 404 CYS A C 1
ATOM 3059 O O . CYS A 1 402 ? -5.344 -8.929 -22.712 1.00 22.45 404 CYS A O 1
ATOM 3062 N N . GLN A 1 403 ? -4.338 -7.909 -24.464 1.00 25.84 405 GLN A N 1
ATOM 3063 C CA . GLN A 1 403 ? -4.387 -6.568 -23.905 1.00 27.06 405 GLN A CA 1
ATOM 3064 C C . GLN A 1 403 ? -5.804 -6.019 -23.851 1.00 24.84 405 GLN A C 1
ATOM 3065 O O . GLN A 1 403 ? -6.683 -6.452 -24.600 1.00 24.95 405 GLN A O 1
ATOM 3071 N N . LEU A 1 404 ? -6.007 -5.052 -22.962 1.00 25.54 406 LEU A N 1
ATOM 3072 C CA . LEU A 1 404 ? -7.309 -4.416 -22.784 1.00 26.91 406 LEU A CA 1
ATOM 3073 C C . LEU A 1 404 ? -7.271 -2.971 -23.265 1.00 23.30 406 LEU A C 1
ATOM 3074 O O . LEU A 1 404 ? -6.251 -2.295 -23.129 1.00 23.98 406 LEU A O 1
ATOM 3079 N N . LYS A 1 405 ? -8.381 -2.493 -23.816 1.00 24.83 407 LYS A N 1
ATOM 3080 C CA . LYS A 1 405 ? -8.474 -1.095 -24.213 1.00 26.84 407 LYS A CA 1
ATOM 3081 C C . LYS A 1 405 ? -8.805 -0.180 -23.038 1.00 27.36 407 LYS A C 1
ATOM 3082 O O . LYS A 1 405 ? -9.725 -0.448 -22.272 1.00 27.83 407 LYS A O 1
ATOM 3088 N N . THR A 1 406 ? -8.049 0.902 -22.908 1.00 22.78 408 THR A N 1
ATOM 3089 C CA . THR A 1 406 ? -8.382 1.969 -21.971 1.00 24.27 408 THR A CA 1
ATOM 3090 C C . THR A 1 406 ? -7.988 3.300 -22.609 1.00 28.03 408 THR A C 1
ATOM 3091 O O . THR A 1 406 ? -7.077 3.340 -23.436 1.00 25.77 408 THR A O 1
ATOM 3095 N N . ASP A 1 407 ? -8.675 4.381 -22.247 1.00 33.49 409 ASP A N 1
ATOM 3096 C CA . ASP A 1 407 ? -8.310 5.703 -22.749 1.00 31.59 409 ASP A CA 1
ATOM 3097 C C . ASP A 1 407 ? -6.951 6.095 -22.195 1.00 33.33 409 ASP A C 1
ATOM 3098 O O . ASP A 1 407 ? -6.622 5.766 -21.055 1.00 33.58 409 ASP A O 1
ATOM 3103 N N . SER A 1 408 ? -6.166 6.797 -23.005 1.00 29.33 410 SER A N 1
ATOM 3104 C CA . SER A 1 408 ? -4.841 7.240 -22.600 1.00 33.00 410 SER A CA 1
ATOM 3105 C C . SER A 1 408 ? -4.910 8.136 -21.361 1.00 29.33 410 SER A C 1
ATOM 3106 O O . SER A 1 408 ? -3.993 8.153 -20.544 1.00 31.48 410 SER A O 1
ATOM 3109 N N . GLY A 1 409 ? -6.010 8.866 -21.217 1.00 29.11 411 GLY A N 1
ATOM 3110 C CA . GLY A 1 409 ? -6.190 9.752 -20.080 1.00 31.58 411 GLY A CA 1
ATOM 3111 C C . GLY A 1 409 ? -6.379 9.049 -18.743 1.00 30.06 411 GLY A C 1
ATOM 3112 O O . GLY A 1 409 ? -6.183 9.647 -17.685 1.00 26.86 411 GLY A O 1
ATOM 3113 N N . ARG A 1 410 ? -6.764 7.779 -18.777 1.00 28.63 412 ARG A N 1
ATOM 3114 C CA . ARG A 1 410 ? -6.983 7.044 -17.538 1.00 30.06 412 ARG A CA 1
ATOM 3115 C C . ARG A 1 410 ? -5.708 6.353 -17.059 1.00 32.10 412 ARG A C 1
ATOM 3116 O O . ARG A 1 410 ? -5.682 5.749 -15.989 1.00 35.01 412 ARG A O 1
ATOM 3124 N N . ILE A 1 411 ? -4.650 6.447 -17.856 1.00 28.70 413 ILE A N 1
ATOM 3125 C CA . ILE A 1 411 ? -3.355 5.924 -17.448 1.00 31.05 413 ILE A CA 1
ATOM 3126 C C . ILE A 1 411 ? -2.689 6.924 -16.520 1.00 28.35 413 ILE A C 1
ATOM 3127 O O . ILE A 1 411 ? -2.373 8.040 -16.924 1.00 29.32 413 ILE A O 1
ATOM 3132 N N . PRO A 1 412 ? -2.487 6.530 -15.258 1.00 32.66 414 PRO A N 1
ATOM 3133 C CA . PRO A 1 412 ? -1.967 7.478 -14.272 1.00 35.97 414 PRO A CA 1
ATOM 3134 C C . PRO A 1 412 ? -0.516 7.852 -14.566 1.00 36.10 414 PRO A C 1
ATOM 3135 O O . PRO A 1 412 ? 0.183 7.146 -15.298 1.00 36.79 414 PRO A O 1
ATOM 3139 N N . THR A 1 413 ? -0.082 8.969 -14.000 1.00 34.69 415 THR A N 1
ATOM 3140 C CA . THR A 1 413 ? 1.240 9.511 -14.272 1.00 36.80 415 THR A CA 1
ATOM 3141 C C . THR A 1 413 ? 2.127 9.437 -13.037 1.00 34.78 415 THR A C 1
ATOM 3142 O O . THR A 1 413 ? 1.651 9.169 -11.936 1.00 32.21 415 THR A O 1
ATOM 3146 N N . LEU A 1 414 ? 3.417 9.684 -13.219 1.00 37.22 416 LEU A N 1
ATOM 3147 C CA . LEU A 1 414 ? 4.331 9.784 -12.090 1.00 37.68 416 LEU A CA 1
ATOM 3148 C C . LEU A 1 414 ? 5.089 11.102 -12.181 1.00 38.02 416 LEU A C 1
ATOM 3149 O O . LEU A 1 414 ? 5.345 11.593 -13.279 1.00 40.50 416 LEU A O 1
ATOM 3154 N N . PRO A 1 415 ? 5.432 11.692 -11.027 1.00 38.24 417 PRO A N 1
ATOM 3155 C CA . PRO A 1 415 ? 6.196 12.942 -11.011 1.00 40.49 417 PRO A CA 1
ATOM 3156 C C . PRO A 1 415 ? 7.612 12.776 -11.552 1.00 43.30 417 PRO A C 1
ATOM 3157 O O . PRO A 1 415 ? 8.261 11.752 -11.322 1.00 42.64 417 PRO A O 1
ATOM 3161 N N . SER A 1 416 ? 8.077 13.786 -12.277 1.00 39.17 418 SER A N 1
ATOM 3162 C CA . SER A 1 416 ? 9.432 13.795 -12.810 1.00 41.22 418 SER A CA 1
ATOM 3163 C C . SER A 1 416 ? 10.015 15.202 -12.728 1.00 39.93 418 SER A C 1
ATOM 3164 O O . SER A 1 416 ? 9.343 16.133 -12.283 1.00 35.91 418 SER A O 1
ATOM 3167 N N . GLY A 1 417 ? 11.261 15.356 -13.166 1.00 34.69 419 GLY A N 1
ATOM 3168 C CA . GLY A 1 417 ? 11.942 16.635 -13.069 1.00 29.60 419 GLY A CA 1
ATOM 3169 C C . GLY A 1 417 ? 12.226 16.976 -11.619 1.00 30.55 419 GLY A C 1
ATOM 3170 O O . GLY A 1 417 ? 12.324 16.087 -10.778 1.00 33.62 419 GLY A O 1
ATOM 3171 N N . LEU A 1 418 ? 12.358 18.264 -11.326 1.00 36.93 420 LEU A N 1
ATOM 3172 C CA . LEU A 1 418 ? 12.589 18.719 -9.961 1.00 37.56 420 LEU A CA 1
ATOM 3173 C C . LEU A 1 418 ? 11.426 18.321 -9.064 1.00 40.70 420 LEU A C 1
ATOM 3174 O O . LEU A 1 418 ? 10.270 18.603 -9.373 1.00 40.55 420 LEU A O 1
ATOM 3179 N N . ILE A 1 419 ? 11.747 17.686 -7.941 1.00 37.62 421 ILE A N 1
ATOM 3180 C CA . ILE A 1 419 ? 10.743 17.081 -7.076 1.00 39.95 421 ILE A CA 1
ATOM 3181 C C . ILE A 1 419 ? 10.922 17.498 -5.613 1.00 39.79 421 ILE A C 1
ATOM 3182 O O . ILE A 1 419 ? 12.037 17.504 -5.094 1.00 39.52 421 ILE A O 1
ATOM 3187 N N . ILE A 1 420 ? 9.819 17.854 -4.960 1.00 36.25 422 ILE A N 1
AT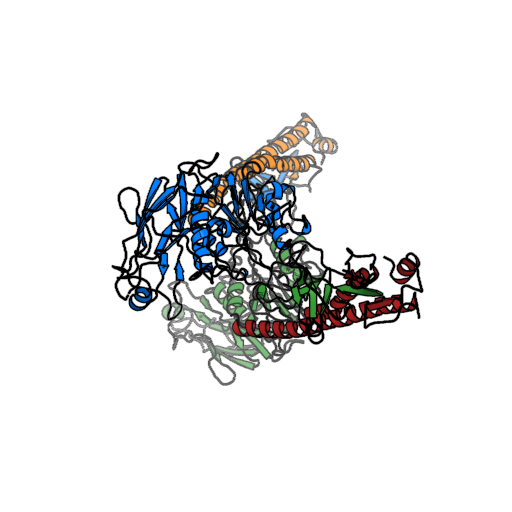OM 3188 C CA . ILE A 1 420 ? 9.832 18.212 -3.541 1.00 38.46 422 ILE A CA 1
ATOM 3189 C C . ILE A 1 420 ? 8.801 17.391 -2.763 1.00 35.95 422 ILE A C 1
ATOM 3190 O O . ILE A 1 420 ? 7.626 17.355 -3.126 1.00 34.53 422 ILE A O 1
ATOM 3195 N N . PRO A 1 421 ? 9.240 16.729 -1.684 1.00 30.35 423 PRO A N 1
ATOM 3196 C CA . PRO A 1 421 ? 8.331 15.918 -0.874 1.00 29.39 423 PRO A CA 1
ATOM 3197 C C . PRO A 1 421 ? 7.464 16.772 0.041 1.00 35.72 423 PRO A C 1
ATOM 3198 O O . PRO A 1 421 ? 7.865 17.867 0.440 1.00 36.77 423 PRO A O 1
ATOM 3202 N N . GLN A 1 422 ? 6.276 16.274 0.360 1.00 34.18 424 GLN A N 1
ATOM 3203 C CA . GLN A 1 422 ? 5.361 16.999 1.225 1.00 36.78 424 GLN A CA 1
ATOM 3204 C C . GLN A 1 422 ? 4.596 16.029 2.109 1.00 40.53 424 GLN A C 1
ATOM 3205 O O . GLN A 1 422 ? 4.138 14.982 1.648 1.00 34.93 424 GLN A O 1
ATOM 3211 N N . ALA A 1 423 ? 4.476 16.381 3.385 1.00 35.74 425 ALA A N 1
ATOM 3212 C CA . ALA A 1 423 ? 3.741 15.571 4.342 1.00 38.40 425 ALA A CA 1
ATOM 3213 C C . ALA A 1 423 ? 3.250 16.460 5.472 1.00 39.03 425 ALA A C 1
ATOM 3214 O O . ALA A 1 423 ? 3.756 17.564 5.662 1.00 44.15 425 ALA A O 1
ATOM 3216 N N . GLY A 1 424 ? 2.258 15.983 6.214 1.00 39.58 426 GLY A N 1
ATOM 3217 C CA . GLY A 1 424 ? 1.617 16.804 7.221 1.00 38.57 426 GLY A CA 1
ATOM 3218 C C . GLY A 1 424 ? 0.766 17.865 6.553 1.00 43.24 426 GLY A C 1
ATOM 3219 O O . GLY A 1 424 ? 0.663 17.911 5.326 1.00 42.95 426 GLY A O 1
ATOM 3220 N N . THR A 1 425 ? 0.156 18.724 7.359 1.00 39.26 427 THR A N 1
ATOM 3221 C CA . THR A 1 425 ? -0.733 19.753 6.841 1.00 41.23 427 THR A CA 1
ATOM 3222 C C . THR A 1 425 ? 0.014 21.042 6.498 1.00 42.02 427 THR A C 1
ATOM 3223 O O . THR A 1 425 ? -0.491 21.868 5.738 1.00 43.96 427 THR A O 1
ATOM 3227 N N . ASP A 1 426 ? 1.210 21.205 7.062 1.00 41.28 428 ASP A N 1
ATOM 3228 C CA . ASP A 1 426 ? 2.065 22.367 6.797 1.00 50.30 428 ASP A CA 1
ATOM 3229 C C . ASP A 1 426 ? 1.403 23.700 7.147 1.00 52.99 428 ASP A C 1
ATOM 3230 O O . ASP A 1 426 ? 1.718 24.732 6.554 1.00 56.80 428 ASP A O 1
ATOM 3235 N N . SER A 1 427 ? 0.490 23.672 8.111 1.00 62.10 429 SER A N 1
ATOM 3236 C CA . SER A 1 427 ? -0.196 24.878 8.553 1.00 68.41 429 SER A CA 1
ATOM 3237 C C . SER A 1 427 ? -0.377 24.860 10.064 1.00 74.96 429 SER A C 1
ATOM 3238 O O . SER A 1 427 ? -1.180 24.082 10.583 1.00 76.54 429 SER A O 1
ATOM 3241 N N . PHE B 2 9 ? 11.725 27.277 5.852 1.00 70.92 9 PHE B N 1
ATOM 3242 C CA . PHE B 2 9 ? 11.330 27.209 7.252 1.00 62.82 9 PHE B CA 1
ATOM 3243 C C . PHE B 2 9 ? 11.779 25.872 7.846 1.00 58.45 9 PHE B C 1
ATOM 3244 O O . PHE B 2 9 ? 11.554 25.598 9.024 1.00 58.86 9 PHE B O 1
ATOM 3252 N N . GLY B 2 10 ? 12.410 25.040 7.017 1.00 51.11 10 GLY B N 1
ATOM 3253 C CA . GLY B 2 10 ? 13.070 23.833 7.494 1.00 53.40 10 GLY B CA 1
ATOM 3254 C C . GLY B 2 10 ? 12.446 22.454 7.290 1.00 57.32 10 GLY B C 1
ATOM 3255 O O . GLY B 2 10 ? 11.913 21.858 8.232 1.00 63.65 10 GLY B O 1
ATOM 3256 N N . LEU B 2 11 ? 12.512 21.954 6.059 1.00 45.93 11 LEU B N 1
ATOM 3257 C CA . LEU B 2 11 ? 12.324 20.529 5.730 1.00 44.82 11 LEU B CA 1
ATOM 3258 C C . LEU B 2 11 ? 11.026 19.835 6.183 1.00 43.61 11 LEU B C 1
ATOM 3259 O O . LEU B 2 11 ? 10.698 18.756 5.685 1.00 40.21 11 LEU B O 1
ATOM 3264 N N . LEU B 2 12 ? 10.296 20.434 7.113 1.00 33.39 12 LEU B N 1
ATOM 3265 C CA . LEU B 2 12 ? 8.989 19.914 7.497 1.00 35.66 12 LEU B CA 1
ATOM 3266 C C . LEU B 2 12 ? 7.895 20.681 6.772 1.00 36.30 12 LEU B C 1
ATOM 3267 O O . LEU B 2 12 ? 6.719 20.319 6.825 1.00 37.50 12 LEU B O 1
ATOM 3272 N N . PHE B 2 13 ? 8.295 21.752 6.096 1.00 41.85 13 PHE B N 1
ATOM 3273 C CA . PHE B 2 13 ? 7.344 22.656 5.466 1.00 40.32 13 PHE B CA 1
ATOM 3274 C C . PHE B 2 13 ? 7.696 22.929 4.015 1.00 35.30 13 PHE B C 1
ATOM 3275 O O . PHE B 2 13 ? 8.867 22.968 3.638 1.00 35.83 13 PHE B O 1
ATOM 3283 N N . VAL B 2 14 ? 6.664 23.134 3.209 1.00 40.69 14 VAL B N 1
ATOM 3284 C CA . VAL B 2 14 ? 6.828 23.580 1.837 1.00 41.77 14 VAL B CA 1
ATOM 3285 C C . VAL B 2 14 ? 6.027 24.861 1.652 1.00 47.76 14 VAL B C 1
ATOM 3286 O O . VAL B 2 14 ? 4.843 24.910 1.989 1.00 49.54 14 VAL B O 1
ATOM 3290 N N . GLY B 2 15 ? 6.672 25.901 1.135 1.00 54.13 15 GLY B N 1
ATOM 3291 C CA . GLY B 2 15 ? 6.013 27.183 0.950 1.00 49.73 15 GLY B CA 1
ATOM 3292 C C . GLY B 2 15 ? 5.813 27.548 -0.508 1.00 51.00 15 GLY B C 1
ATOM 3293 O O . GLY B 2 15 ? 6.480 27.014 -1.394 1.00 48.35 15 GLY B O 1
ATOM 3294 N N . PHE B 2 16 ? 4.890 28.471 -0.754 1.00 54.23 16 PHE B N 1
ATOM 3295 C CA . PHE B 2 16 ? 4.569 28.896 -2.109 1.00 61.18 16 PHE B CA 1
ATOM 3296 C C . PHE B 2 16 ? 5.182 30.259 -2.413 1.00 58.12 16 PHE B C 1
ATOM 3297 O O . PHE B 2 16 ? 5.372 31.075 -1.515 1.00 67.54 16 PHE B O 1
ATOM 3305 N N . VAL B 2 17 ? 5.500 30.493 -3.680 1.00 54.15 17 VAL B N 1
ATOM 3306 C CA . VAL B 2 17 ? 6.011 31.786 -4.123 1.00 55.82 17 VAL B CA 1
ATOM 3307 C C . VAL B 2 17 ? 5.312 32.194 -5.412 1.00 58.84 17 VAL B C 1
ATOM 3308 O O . VAL B 2 17 ? 5.004 31.350 -6.252 1.00 62.18 17 VAL B O 1
ATOM 3312 N N . ALA B 2 18 ? 5.062 33.490 -5.565 1.00 89.82 18 ALA B N 1
ATOM 3313 C CA . ALA B 2 18 ? 4.240 33.985 -6.664 1.00 84.52 18 ALA B CA 1
ATOM 3314 C C . ALA B 2 18 ? 5.062 34.366 -7.891 1.00 87.49 18 ALA B C 1
ATOM 3315 O O . ALA B 2 18 ? 6.290 34.276 -7.878 1.00 90.42 18 ALA B O 1
ATOM 3317 N N . GLY B 2 19 ? 4.359 34.780 -8.945 1.00 88.99 19 GLY B N 1
ATOM 3318 C CA . GLY B 2 19 ? 4.964 35.312 -10.157 1.00 86.05 19 GLY B CA 1
ATOM 3319 C C . GLY B 2 19 ? 6.120 34.503 -10.702 1.00 81.58 19 GLY B C 1
ATOM 3320 O O . GLY B 2 19 ? 5.963 33.337 -11.057 1.00 90.48 19 GLY B O 1
ATOM 3321 N N . GLY B 2 20 ? 7.287 35.134 -10.774 1.00 74.45 20 GLY B N 1
ATOM 3322 C CA . GLY B 2 20 ? 8.504 34.441 -11.145 1.00 74.15 20 GLY B CA 1
ATOM 3323 C C . GLY B 2 20 ? 8.949 33.583 -9.979 1.00 75.01 20 GLY B C 1
ATOM 3324 O O . GLY B 2 20 ? 8.209 32.704 -9.541 1.00 81.98 20 GLY B O 1
ATOM 3325 N N . VAL B 2 21 ? 10.148 33.857 -9.471 1.00 63.27 21 VAL B N 1
ATOM 3326 C CA . VAL B 2 21 ? 10.694 33.184 -8.290 1.00 62.01 21 VAL B CA 1
ATOM 3327 C C . VAL B 2 21 ? 10.808 31.668 -8.463 1.00 62.60 21 VAL B C 1
ATOM 3328 O O . VAL B 2 21 ? 9.813 30.947 -8.402 1.00 57.74 21 VAL B O 1
ATOM 3332 N N . ALA B 2 22 ? 12.034 31.192 -8.658 1.00 60.84 22 ALA B N 1
ATOM 3333 C CA . ALA B 2 22 ? 12.294 29.768 -8.847 1.00 57.24 22 ALA B CA 1
ATOM 3334 C C . ALA B 2 22 ? 11.834 28.927 -7.656 1.00 60.71 22 ALA B C 1
ATOM 3335 O O . ALA B 2 22 ? 11.924 29.356 -6.505 1.00 60.74 22 ALA B O 1
ATOM 3337 N N . GLY B 2 23 ? 11.337 27.727 -7.939 1.00 62.23 23 GLY B N 1
ATOM 3338 C CA . GLY B 2 23 ? 10.979 26.788 -6.893 1.00 53.14 23 GLY B CA 1
ATOM 3339 C C . GLY B 2 23 ? 12.129 25.835 -6.642 1.00 54.44 23 GLY B C 1
ATOM 3340 O O . GLY B 2 23 ? 13.032 25.718 -7.469 1.00 55.97 23 GLY B O 1
ATOM 3341 N N . GLY B 2 24 ? 12.108 25.153 -5.501 1.00 48.41 24 GLY B N 1
ATOM 3342 C CA . GLY B 2 24 ? 13.150 24.189 -5.199 1.00 46.95 24 GLY B CA 1
ATOM 3343 C C . GLY B 2 24 ? 13.690 24.266 -3.786 1.00 46.85 24 GLY B C 1
ATOM 3344 O O . GLY B 2 24 ? 12.947 24.504 -2.833 1.00 46.22 24 GLY B O 1
ATOM 3345 N N . TYR B 2 25 ? 14.996 24.051 -3.656 1.00 43.21 25 TYR B N 1
ATOM 3346 C CA . TYR B 2 25 ? 15.656 24.026 -2.357 1.00 50.26 25 TYR B CA 1
ATOM 3347 C C . TYR B 2 25 ? 16.639 25.185 -2.223 1.00 53.60 25 TYR B C 1
ATOM 3348 O O . TYR B 2 25 ? 17.515 25.358 -3.067 1.00 53.50 25 TYR B O 1
ATOM 3357 N N . PHE B 2 26 ? 16.496 25.973 -1.161 1.00 43.47 26 PHE B N 1
ATOM 3358 C CA . PHE B 2 26 ? 17.300 27.183 -0.996 1.00 46.02 26 PHE B CA 1
ATOM 3359 C C . PHE B 2 26 ? 17.827 27.338 0.432 1.00 49.67 26 PHE B C 1
ATOM 3360 O O . PHE B 2 26 ? 17.365 26.659 1.351 1.00 49.65 26 PHE B O 1
ATOM 3368 N N . TRP B 2 27 ? 18.802 28.225 0.616 1.00 53.81 27 TRP B N 1
ATOM 3369 C CA . TRP B 2 27 ? 19.298 28.538 1.953 1.00 56.37 27 TRP B CA 1
ATOM 3370 C C . TRP B 2 27 ? 18.596 29.767 2.519 1.00 58.59 27 TRP B C 1
ATOM 3371 O O . TRP B 2 27 ? 18.450 30.781 1.836 1.00 59.13 27 TRP B O 1
ATOM 3382 N N . GLY B 2 28 ? 18.157 29.663 3.771 1.00 53.96 28 GLY B N 1
ATOM 3383 C CA . GLY B 2 28 ? 17.439 30.741 4.428 1.00 57.52 28 GLY B CA 1
ATOM 3384 C C . GLY B 2 28 ? 18.057 31.117 5.763 1.00 62.72 28 GLY B C 1
ATOM 3385 O O . GLY B 2 28 ? 18.526 30.249 6.498 1.00 64.80 28 GLY B O 1
ATOM 3386 N N . ARG B 2 29 ? 18.069 32.413 6.069 1.00 55.62 29 ARG B N 1
ATOM 3387 C CA . ARG B 2 29 ? 18.651 32.918 7.314 1.00 64.75 29 ARG B CA 1
ATOM 3388 C C . ARG B 2 29 ? 17.692 33.903 7.976 1.00 68.18 29 ARG B C 1
ATOM 3389 O O . ARG B 2 29 ? 16.792 34.431 7.322 1.00 69.95 29 ARG B O 1
ATOM 3397 N N . SER B 2 30 ? 17.885 34.167 9.264 1.00 88.95 30 SER B N 1
ATOM 3398 C CA . SER B 2 30 ? 16.885 34.927 10.009 1.00 96.63 30 SER B CA 1
ATOM 3399 C C . SER B 2 30 ? 17.384 36.238 10.621 1.00 109.94 30 SER B C 1
ATOM 3400 O O . SER B 2 30 ? 17.470 37.260 9.936 1.00 111.90 30 SER B O 1
ATOM 3403 N N . ASN B 2 31 ? 17.690 36.206 11.915 1.00 96.71 31 ASN B N 1
ATOM 3404 C CA . ASN B 2 31 ? 17.900 37.429 12.688 1.00 102.69 31 ASN B CA 1
ATOM 3405 C C . ASN B 2 31 ? 19.340 37.941 12.707 1.00 111.27 31 ASN B C 1
ATOM 3406 O O . ASN B 2 31 ? 20.211 37.416 12.011 1.00 103.69 31 ASN B O 1
ATOM 3411 N N . GLY B 2 32 ? 19.577 38.975 13.510 1.00 164.10 32 GLY B N 1
ATOM 3412 C CA . GLY B 2 32 ? 20.899 39.564 13.631 1.00 173.67 32 GLY B CA 1
ATOM 3413 C C . GLY B 2 32 ? 20.953 40.799 14.515 1.00 178.83 32 GLY B C 1
ATOM 3414 O O . GLY B 2 32 ? 21.637 40.808 15.540 1.00 181.59 32 GLY B O 1
ATOM 3415 N N . GLY B 2 33 ? 20.232 41.844 14.118 1.00 144.49 33 GLY B N 1
ATOM 3416 C CA . GLY B 2 33 ? 20.263 43.109 14.831 1.00 147.40 33 GLY B CA 1
ATOM 3417 C C . GLY B 2 33 ? 19.181 43.257 15.884 1.00 149.34 33 GLY B C 1
ATOM 3418 O O . GLY B 2 33 ? 19.317 44.051 16.817 1.00 142.06 33 GLY B O 1
ATOM 3419 N N . GLY B 2 34 ? 18.102 42.495 15.733 1.00 199.58 34 GLY B N 1
ATOM 3420 C CA . GLY B 2 34 ? 16.996 42.541 16.673 1.00 198.72 34 GLY B CA 1
ATOM 3421 C C . GLY B 2 34 ? 16.142 43.788 16.527 1.00 202.23 34 GLY B C 1
ATOM 3422 O O . GLY B 2 34 ? 16.442 44.826 17.120 1.00 202.79 34 GLY B O 1
ATOM 3423 N N . GLY B 2 35 ? 15.076 43.690 15.737 1.00 127.82 35 GLY B N 1
ATOM 3424 C CA . GLY B 2 35 ? 14.744 42.461 15.038 1.00 119.09 35 GLY B CA 1
ATOM 3425 C C . GLY B 2 35 ? 15.266 42.470 13.614 1.00 119.34 35 GLY B C 1
ATOM 3426 O O . GLY B 2 35 ? 15.307 43.521 12.975 1.00 118.69 35 GLY B O 1
ATOM 3427 N N . GLY B 2 36 ? 15.666 41.299 13.117 1.00 166.25 36 GLY B N 1
ATOM 3428 C CA . GLY B 2 36 ? 16.165 41.151 11.756 1.00 159.49 36 GLY B CA 1
ATOM 3429 C C . GLY B 2 36 ? 15.059 41.314 10.730 1.00 160.02 36 GLY B C 1
ATOM 3430 O O . GLY B 2 36 ? 14.079 42.010 11.009 1.00 165.66 36 GLY B O 1
ATOM 3431 N N . ALA B 2 37 ? 15.187 40.668 9.565 1.00 171.13 37 ALA B N 1
ATOM 3432 C CA . ALA B 2 37 ? 14.215 40.875 8.471 1.00 167.15 37 ALA B CA 1
ATOM 3433 C C . ALA B 2 37 ? 14.315 39.886 7.279 1.00 161.07 37 ALA B C 1
ATOM 3434 O O . ALA B 2 37 ? 14.261 40.323 6.113 1.00 159.74 37 ALA B O 1
ATOM 3436 N N . SER B 2 38 ? 14.457 38.585 7.578 1.00 140.88 38 SER B N 1
ATOM 3437 C CA . SER B 2 38 ? 14.518 37.494 6.593 1.00 131.49 38 SER B CA 1
ATOM 3438 C C . SER B 2 38 ? 15.765 37.495 5.715 1.00 127.54 38 SER B C 1
ATOM 3439 O O . SER B 2 38 ? 16.576 38.417 5.788 1.00 135.21 38 SER B O 1
ATOM 3442 N N . VAL B 2 39 ? 15.886 36.432 4.910 1.00 67.00 39 VAL B N 1
ATOM 3443 C CA . VAL B 2 39 ? 16.674 36.355 3.672 1.00 69.39 39 VAL B CA 1
ATOM 3444 C C . VAL B 2 39 ? 16.733 34.918 3.122 1.00 62.89 39 VAL B C 1
ATOM 3445 O O . VAL B 2 39 ? 16.949 33.944 3.853 1.00 55.27 39 VAL B O 1
ATOM 3449 N N . SER B 2 40 ? 16.523 34.800 1.816 1.00 61.86 40 SER B N 1
ATOM 3450 C CA . SER B 2 40 ? 16.585 33.516 1.139 1.00 58.92 40 SER B CA 1
ATOM 3451 C C . SER B 2 40 ? 17.491 33.623 -0.077 1.00 60.67 40 SER B C 1
ATOM 3452 O O . SER B 2 40 ? 17.331 34.524 -0.899 1.00 64.87 40 SER B O 1
ATOM 3455 N N . SER B 2 41 ? 18.439 32.700 -0.189 1.00 66.73 41 SER B N 1
ATOM 3456 C CA . SER B 2 41 ? 19.435 32.741 -1.257 1.00 73.99 41 SER B CA 1
ATOM 3457 C C . SER B 2 41 ? 18.839 32.428 -2.627 1.00 78.25 41 SER B C 1
ATOM 3458 O O . SER B 2 41 ? 17.651 32.652 -2.874 1.00 75.57 41 SER B O 1
ATOM 3461 N N . THR B 2 42 ? 19.677 31.910 -3.519 1.00 94.10 42 THR B N 1
ATOM 3462 C CA . THR B 2 42 ? 19.202 31.426 -4.809 1.00 93.58 42 THR B CA 1
ATOM 3463 C C . THR B 2 42 ? 19.829 30.062 -5.146 1.00 94.87 42 THR B C 1
ATOM 3464 O O . THR B 2 42 ? 20.426 29.866 -6.202 1.00 100.20 42 THR B O 1
ATOM 3468 N N . GLN B 2 43 ? 19.664 29.132 -4.207 1.00 113.92 43 GLN B N 1
ATOM 3469 C CA . GLN B 2 43 ? 20.022 27.715 -4.334 1.00 115.06 43 GLN B CA 1
ATOM 3470 C C . GLN B 2 43 ? 21.526 27.468 -4.370 1.00 122.84 43 GLN B C 1
ATOM 3471 O O . GLN B 2 43 ? 22.269 28.103 -5.122 1.00 125.79 43 GLN B O 1
ATOM 3477 N N . ALA B 2 44 ? 21.958 26.521 -3.542 1.00 144.61 44 ALA B N 1
ATOM 3478 C CA . ALA B 2 44 ? 23.369 26.177 -3.418 1.00 147.26 44 ALA B CA 1
ATOM 3479 C C . ALA B 2 44 ? 23.793 25.065 -4.368 1.00 150.38 44 ALA B C 1
ATOM 3480 O O . ALA B 2 44 ? 23.250 24.927 -5.463 1.00 151.94 44 ALA B O 1
ATOM 3482 N N . GLY B 2 45 ? 24.778 24.280 -3.942 1.00 129.84 45 GLY B N 1
ATOM 3483 C CA . GLY B 2 45 ? 25.287 23.187 -4.749 1.00 128.29 45 GLY B CA 1
ATOM 3484 C C . GLY B 2 45 ? 24.746 21.838 -4.314 1.00 127.45 45 GLY B C 1
ATOM 3485 O O . GLY B 2 45 ? 25.498 20.870 -4.173 1.00 125.10 45 GLY B O 1
ATOM 3486 N N . PHE B 2 46 ? 23.435 21.772 -4.100 1.00 100.63 46 PHE B N 1
ATOM 3487 C CA . PHE B 2 46 ? 22.793 20.517 -3.731 1.00 92.86 46 PHE B CA 1
ATOM 3488 C C . PHE B 2 46 ? 22.697 19.569 -4.916 1.00 91.99 46 PHE B C 1
ATOM 3489 O O . PHE B 2 46 ? 21.600 19.258 -5.384 1.00 85.99 46 PHE B O 1
ATOM 3497 N N . ASP B 2 47 ? 23.848 19.112 -5.401 1.00 89.70 47 ASP B N 1
ATOM 3498 C CA . ASP B 2 47 ? 23.873 18.159 -6.499 1.00 85.99 47 ASP B CA 1
ATOM 3499 C C . ASP B 2 47 ? 23.551 16.765 -5.975 1.00 79.48 47 ASP B C 1
ATOM 3500 O O . ASP B 2 47 ? 23.201 15.870 -6.747 1.00 80.13 47 ASP B O 1
ATOM 3505 N N . LYS B 2 48 ? 23.677 16.583 -4.663 1.00 61.38 48 LYS B N 1
ATOM 3506 C CA . LYS B 2 48 ? 23.273 15.334 -4.025 1.00 61.15 48 LYS B CA 1
ATOM 3507 C C . LYS B 2 48 ? 21.787 15.093 -4.240 1.00 58.25 48 LYS B C 1
ATOM 3508 O O . LYS B 2 48 ? 21.374 13.996 -4.615 1.00 59.42 48 LYS B O 1
ATOM 3514 N N . ILE B 2 49 ? 20.990 16.129 -4.001 1.00 53.24 49 ILE B N 1
ATOM 3515 C CA . ILE B 2 49 ? 19.547 16.053 -4.176 1.00 53.37 49 ILE B CA 1
ATOM 3516 C C . ILE B 2 49 ? 19.177 15.710 -5.614 1.00 55.47 49 ILE B C 1
ATOM 3517 O O . ILE B 2 49 ? 18.293 14.889 -5.848 1.00 52.71 49 ILE B O 1
ATOM 3522 N N . GLY B 2 50 ? 19.847 16.341 -6.574 1.00 48.95 50 GLY B N 1
ATOM 3523 C CA . GLY B 2 50 ? 19.581 16.080 -7.977 1.00 48.12 50 GLY B CA 1
ATOM 3524 C C . GLY B 2 50 ? 19.908 14.644 -8.336 1.00 49.52 50 GLY B C 1
ATOM 3525 O O . GLY B 2 50 ? 19.201 14.008 -9.117 1.00 47.06 50 GLY B O 1
ATOM 3526 N N . LYS B 2 51 ? 20.987 14.136 -7.748 1.00 50.99 51 LYS B N 1
ATOM 3527 C CA . LYS B 2 51 ? 21.440 12.773 -7.993 1.00 51.78 51 LYS B CA 1
ATOM 3528 C C . LYS B 2 51 ? 20.499 11.765 -7.329 1.00 49.55 51 LYS B C 1
ATOM 3529 O O . LYS B 2 51 ? 20.182 10.722 -7.899 1.00 46.41 51 LYS B O 1
ATOM 3535 N N . ASP B 2 52 ? 20.043 12.089 -6.125 1.00 44.10 52 ASP B N 1
ATOM 3536 C CA . ASP B 2 52 ? 19.124 11.219 -5.407 1.00 46.58 52 ASP B CA 1
ATOM 3537 C C . ASP B 2 52 ? 17.778 11.144 -6.120 1.00 41.00 52 ASP B C 1
ATOM 3538 O O . ASP B 2 52 ? 17.200 10.066 -6.252 1.00 41.11 52 ASP B O 1
ATOM 3543 N N . ILE B 2 53 ? 17.288 12.293 -6.575 1.00 40.03 53 ILE B N 1
ATOM 3544 C CA . ILE B 2 53 ? 16.069 12.348 -7.371 1.00 38.86 53 ILE B CA 1
ATOM 3545 C C . ILE B 2 53 ? 16.160 11.404 -8.570 1.00 40.54 53 ILE B C 1
ATOM 3546 O O . ILE B 2 53 ? 15.232 10.638 -8.839 1.00 36.89 53 ILE B O 1
ATOM 3551 N N . GLN B 2 54 ? 17.295 11.449 -9.263 1.00 43.28 54 GLN B N 1
ATOM 3552 C CA . GLN B 2 54 ? 17.543 10.607 -10.432 1.00 48.56 54 GLN B CA 1
ATOM 3553 C C . GLN B 2 54 ? 17.460 9.121 -10.090 1.00 44.05 54 GLN B C 1
ATOM 3554 O O . GLN B 2 54 ? 16.861 8.335 -10.824 1.00 39.78 54 GLN B O 1
ATOM 3560 N N . GLN B 2 55 ? 18.066 8.747 -8.969 1.00 46.50 55 GLN B N 1
ATOM 3561 C CA . GLN B 2 55 ? 18.088 7.359 -8.531 1.00 42.56 55 GLN B CA 1
ATOM 3562 C C . GLN B 2 55 ? 16.689 6.891 -8.132 1.00 43.98 55 GLN B C 1
ATOM 3563 O O . GLN B 2 55 ? 16.238 5.829 -8.562 1.00 42.03 55 GLN B O 1
ATOM 3569 N N . LEU B 2 56 ? 16.002 7.696 -7.323 1.00 40.34 56 LEU B N 1
ATOM 3570 C CA . LEU B 2 56 ? 14.649 7.375 -6.882 1.00 35.66 56 LEU B CA 1
ATOM 3571 C C . LEU B 2 56 ? 13.682 7.192 -8.053 1.00 41.48 56 LEU B C 1
ATOM 3572 O O . LEU B 2 56 ? 12.844 6.286 -8.032 1.00 39.06 56 LEU B O 1
ATOM 3577 N N . ARG B 2 57 ? 13.797 8.043 -9.071 1.00 41.78 57 ARG B N 1
ATOM 3578 C CA . ARG B 2 57 ? 12.908 7.954 -10.225 1.00 40.02 57 ARG B CA 1
ATOM 3579 C C . ARG B 2 57 ? 13.158 6.672 -10.995 1.00 42.43 57 ARG B C 1
ATOM 3580 O O . ARG B 2 57 ? 12.220 6.000 -11.433 1.00 40.67 57 ARG B O 1
ATOM 3588 N N . ASN B 2 58 ? 14.430 6.329 -11.153 1.00 39.74 58 ASN B N 1
ATOM 3589 C CA . ASN B 2 58 ? 14.783 5.124 -11.877 1.00 41.88 58 ASN B CA 1
ATOM 3590 C C . ASN B 2 58 ? 14.381 3.875 -11.098 1.00 38.11 58 ASN B C 1
ATOM 3591 O O . ASN B 2 58 ? 14.090 2.836 -11.686 1.00 36.76 58 ASN B O 1
ATOM 3596 N N . ASP B 2 59 ? 14.347 3.986 -9.772 1.00 40.67 59 ASP B N 1
ATOM 3597 C CA . ASP B 2 59 ? 13.945 2.863 -8.929 1.00 39.62 59 ASP B CA 1
ATOM 3598 C C . ASP B 2 59 ? 12.461 2.500 -9.066 1.00 37.78 59 ASP B C 1
ATOM 3599 O O . ASP B 2 59 ? 12.038 1.455 -8.584 1.00 38.10 59 ASP B O 1
ATOM 3604 N N . THR B 2 60 ? 11.674 3.355 -9.715 1.00 32.23 60 THR B N 1
ATOM 3605 C CA . THR B 2 60 ? 10.250 3.079 -9.890 1.00 35.88 60 THR B CA 1
ATOM 3606 C C . THR B 2 60 ? 10.010 2.040 -10.984 1.00 35.47 60 THR B C 1
ATOM 3607 O O . THR B 2 60 ? 8.954 1.412 -11.028 1.00 33.58 60 THR B O 1
ATOM 3611 N N . ASN B 2 61 ? 10.996 1.856 -11.856 1.00 44.21 61 ASN B N 1
ATOM 3612 C CA . ASN B 2 61 ? 10.891 0.878 -12.938 1.00 47.39 61 ASN B CA 1
ATOM 3613 C C . ASN B 2 61 ? 10.524 -0.522 -12.457 1.00 43.62 61 ASN B C 1
ATOM 3614 O O . ASN B 2 61 ? 9.786 -1.238 -13.133 1.00 49.59 61 ASN B O 1
ATOM 3619 N N . ALA B 2 62 ? 11.036 -0.909 -11.293 1.00 38.28 62 ALA B N 1
ATOM 3620 C CA . ALA B 2 62 ? 10.757 -2.232 -10.737 1.00 40.05 62 ALA B CA 1
ATOM 3621 C C . ALA B 2 62 ? 9.258 -2.461 -10.553 1.00 34.45 62 ALA B C 1
ATOM 3622 O O . ALA B 2 62 ? 8.724 -3.487 -10.967 1.00 34.31 62 ALA B O 1
ATOM 3624 N N . ALA B 2 63 ? 8.584 -1.498 -9.933 1.00 41.88 63 ALA B N 1
ATOM 3625 C CA . ALA B 2 63 ? 7.153 -1.620 -9.684 1.00 44.27 63 ALA B CA 1
ATOM 3626 C C . ALA B 2 63 ? 6.360 -1.586 -10.993 1.00 41.49 63 ALA B C 1
ATOM 3627 O O . ALA B 2 63 ? 5.346 -2.264 -11.133 1.00 39.99 63 ALA B O 1
ATOM 3629 N N . ILE B 2 64 ? 6.839 -0.804 -11.954 1.00 38.36 64 ILE B N 1
ATOM 3630 C CA . ILE B 2 64 ? 6.151 -0.645 -13.230 1.00 40.82 64 ILE B CA 1
ATOM 3631 C C . ILE B 2 64 ? 6.271 -1.914 -14.080 1.00 40.70 64 ILE B C 1
ATOM 3632 O O . ILE B 2 64 ? 5.291 -2.374 -14.677 1.00 38.37 64 ILE B O 1
ATOM 3637 N N . GLU B 2 65 ? 7.476 -2.479 -14.120 1.00 33.87 65 GLU B N 1
ATOM 3638 C CA . GLU B 2 65 ? 7.729 -3.728 -14.833 1.00 35.01 65 GLU B CA 1
ATOM 3639 C C . GLU B 2 65 ? 6.902 -4.874 -14.261 1.00 32.50 65 GLU B C 1
ATOM 3640 O O . GLU B 2 65 ? 6.432 -5.740 -14.999 1.00 30.40 65 GLU B O 1
ATOM 3646 N N . GLY B 2 66 ? 6.730 -4.881 -12.944 1.00 32.37 66 GLY B N 1
ATOM 3647 C CA . GLY B 2 66 ? 5.881 -5.872 -12.305 1.00 29.93 66 GLY B CA 1
ATOM 3648 C C . GLY B 2 66 ? 4.469 -5.799 -12.862 1.00 33.05 66 GLY B C 1
ATOM 3649 O O . GLY B 2 66 ? 3.861 -6.822 -13.176 1.00 31.57 66 GLY B O 1
ATOM 3650 N N . PHE B 2 67 ? 3.947 -4.582 -12.997 1.00 35.20 67 PHE B N 1
ATOM 3651 C CA . PHE B 2 67 ? 2.603 -4.392 -13.530 1.00 32.70 67 PHE B CA 1
ATOM 3652 C C . PHE B 2 67 ? 2.523 -4.746 -15.007 1.00 31.19 67 PHE B C 1
ATOM 3653 O O . PHE B 2 67 ? 1.583 -5.407 -15.441 1.00 27.43 67 PHE B O 1
ATOM 3661 N N . ASN B 2 68 ? 3.497 -4.285 -15.783 1.00 30.83 68 ASN B N 1
ATOM 3662 C CA . ASN B 2 68 ? 3.469 -4.520 -17.218 1.00 30.10 68 ASN B CA 1
ATOM 3663 C C . ASN B 2 68 ? 3.576 -6.009 -17.527 1.00 28.45 68 ASN B C 1
ATOM 3664 O O . ASN B 2 68 ? 2.975 -6.491 -18.482 1.00 26.32 68 ASN B O 1
ATOM 3669 N N . GLY B 2 69 ? 4.316 -6.739 -16.694 1.00 32.57 69 GLY B N 1
ATOM 3670 C CA . GLY B 2 69 ? 4.541 -8.157 -16.920 1.00 30.43 69 GLY B CA 1
ATOM 3671 C C . GLY B 2 69 ? 3.321 -9.034 -16.691 1.00 31.98 69 GLY B C 1
ATOM 3672 O O . GLY B 2 69 ? 3.332 -10.219 -17.019 1.00 36.33 69 GLY B O 1
ATOM 3673 N N . ARG B 2 70 ? 2.259 -8.458 -16.140 1.00 33.48 70 ARG B N 1
ATOM 3674 C CA . ARG B 2 70 ? 1.093 -9.243 -15.739 1.00 31.76 70 ARG B CA 1
ATOM 3675 C C . ARG B 2 70 ? -0.100 -9.015 -16.667 1.00 31.61 70 ARG B C 1
ATOM 3676 O O . ARG B 2 70 ? -0.740 -7.964 -16.632 1.00 32.78 70 ARG B O 1
ATOM 3684 N N . ILE B 2 71 ? -0.394 -10.011 -17.499 1.00 29.19 71 ILE B N 1
ATOM 3685 C CA . ILE B 2 71 ? -1.469 -9.917 -18.486 1.00 27.88 71 ILE B CA 1
ATOM 3686 C C . ILE B 2 71 ? -2.292 -11.200 -18.443 1.00 25.91 71 ILE B C 1
ATOM 3687 O O . ILE B 2 71 ? -1.756 -12.286 -18.647 1.00 24.76 71 ILE B O 1
ATOM 3692 N N . ALA B 2 72 ? -3.589 -11.076 -18.178 1.00 22.26 72 ALA B N 1
ATOM 3693 C CA . ALA B 2 72 ? -4.436 -12.244 -17.969 1.00 26.73 72 ALA B CA 1
ATOM 3694 C C . ALA B 2 72 ? -4.677 -13.022 -19.261 1.00 30.50 72 ALA B C 1
ATOM 3695 O O . ALA B 2 72 ? -4.989 -12.447 -20.303 1.00 26.14 72 ALA B O 1
ATOM 3697 N N . HIS B 2 73 ? -4.546 -14.340 -19.181 1.00 31.42 73 HIS B N 1
ATOM 3698 C CA . HIS B 2 73 ? -4.881 -15.197 -20.307 1.00 30.64 73 HIS B CA 1
ATOM 3699 C C . HIS B 2 73 ? -6.383 -15.174 -20.569 1.00 33.50 73 HIS B C 1
ATOM 3700 O O . HIS B 2 73 ? -7.191 -15.144 -19.640 1.00 33.11 73 HIS B O 1
ATOM 3707 N N . ASP B 2 74 ? -6.756 -15.192 -21.841 1.00 30.27 74 ASP B N 1
ATOM 3708 C CA . ASP B 2 74 ? -8.161 -15.184 -22.208 1.00 30.33 74 ASP B CA 1
ATOM 3709 C C . ASP B 2 74 ? -8.369 -16.109 -23.400 1.00 31.16 74 ASP B C 1
ATOM 3710 O O . ASP B 2 74 ? -7.410 -16.511 -24.064 1.00 27.00 74 ASP B O 1
ATOM 3715 N N . GLU B 2 75 ? -9.619 -16.460 -23.657 1.00 20.58 75 GLU B N 1
ATOM 3716 C CA . GLU B 2 75 ? -9.964 -17.163 -24.878 1.00 27.97 75 GLU B CA 1
ATOM 3717 C C . GLU B 2 75 ? -11.404 -16.844 -25.234 1.00 30.33 75 GLU B C 1
ATOM 3718 O O . GLU B 2 75 ? -12.324 -17.185 -24.491 1.00 32.24 75 GLU B O 1
ATOM 3724 N N . GLN B 2 76 ? -11.600 -16.169 -26.361 1.00 26.45 76 GLN B N 1
ATOM 3725 C CA . GLN B 2 76 ? -12.946 -15.849 -26.811 1.00 29.71 76 GLN B CA 1
ATOM 3726 C C . GLN B 2 76 ? -13.166 -16.380 -28.219 1.00 31.83 76 GLN B C 1
ATOM 3727 O O . GLN B 2 76 ? -12.369 -16.117 -29.121 1.00 31.61 76 GLN B O 1
ATOM 3733 N N . ALA B 2 77 ? -14.240 -17.141 -28.394 1.00 26.51 77 ALA B N 1
ATOM 3734 C CA . ALA B 2 77 ? -14.588 -17.700 -29.694 1.00 31.33 77 ALA B CA 1
ATOM 3735 C C . ALA B 2 77 ? -15.646 -16.827 -30.355 1.00 30.33 77 ALA B C 1
ATOM 3736 O O . ALA B 2 77 ? -15.907 -16.926 -31.556 1.00 29.44 77 ALA B O 1
ATOM 3738 N N . ILE B 2 78 ? -16.242 -15.969 -29.538 1.00 30.25 78 ILE B N 1
ATOM 3739 C CA . ILE B 2 78 ? -17.323 -15.089 -29.943 1.00 34.92 78 ILE B CA 1
ATOM 3740 C C . ILE B 2 78 ? -16.856 -14.162 -31.070 1.00 35.97 78 ILE B C 1
ATOM 3741 O O . ILE B 2 78 ? -15.668 -13.844 -31.164 1.00 32.82 78 ILE B O 1
ATOM 3746 N N . LYS B 2 79 ? -17.772 -13.754 -31.944 1.00 33.65 79 LYS B N 1
ATOM 3747 C CA . LYS B 2 79 ? -17.381 -12.978 -33.122 1.00 35.94 79 LYS B CA 1
ATOM 3748 C C . LYS B 2 79 ? -17.645 -11.481 -32.963 1.00 40.92 79 LYS B C 1
ATOM 3749 O O . LYS B 2 79 ? -17.109 -10.666 -33.715 1.00 39.09 79 LYS B O 1
ATOM 3755 N N . ASN B 2 80 ? -18.479 -11.130 -31.991 1.00 38.77 80 ASN B N 1
ATOM 3756 C CA . ASN B 2 80 ? -18.791 -9.735 -31.710 1.00 41.96 80 ASN B CA 1
ATOM 3757 C C . ASN B 2 80 ? -18.214 -9.306 -30.367 1.00 37.75 80 ASN B C 1
ATOM 3758 O O . ASN B 2 80 ? -18.408 -9.983 -29.359 1.00 32.56 80 ASN B O 1
ATOM 3763 N N . LEU B 2 81 ? -17.503 -8.185 -30.366 1.00 32.75 81 LEU B N 1
ATOM 3764 C CA . LEU B 2 81 ? -16.924 -7.623 -29.151 1.00 32.70 81 LEU B CA 1
ATOM 3765 C C . LEU B 2 81 ? -17.926 -7.535 -27.992 1.00 30.65 81 LEU B C 1
ATOM 3766 O O . LEU B 2 81 ? -19.027 -7.017 -28.152 1.00 31.41 81 LEU B O 1
ATOM 3771 N N . ALA B 2 82 ? -17.548 -8.068 -26.835 1.00 26.84 82 ALA B N 1
ATOM 3772 C CA . ALA B 2 82 ? -18.327 -7.872 -25.616 1.00 32.44 82 ALA B CA 1
ATOM 3773 C C . ALA B 2 82 ? -17.810 -6.613 -24.927 1.00 30.31 82 ALA B C 1
ATOM 3774 O O . ALA B 2 82 ? -16.998 -6.684 -24.003 1.00 27.22 82 ALA B O 1
ATOM 3776 N N . LYS B 2 83 ? -18.290 -5.467 -25.401 1.00 30.83 83 LYS B N 1
ATOM 3777 C CA . LYS B 2 83 ? -17.712 -4.167 -25.079 1.00 33.48 83 LYS B CA 1
ATOM 3778 C C . LYS B 2 83 ? -17.766 -3.839 -23.592 1.00 32.88 83 LYS B C 1
ATOM 3779 O O . LYS B 2 83 ? -16.803 -3.326 -23.022 1.00 25.07 83 LYS B O 1
ATOM 3785 N N . GLU B 2 84 ? -18.902 -4.131 -22.973 1.00 27.99 84 GLU B N 1
ATOM 3786 C CA . GLU B 2 84 ? -19.102 -3.819 -21.564 1.00 26.76 84 GLU B CA 1
ATOM 3787 C C . GLU B 2 84 ? -18.187 -4.645 -20.662 1.00 25.96 84 GLU B C 1
ATOM 3788 O O . GLU B 2 84 ? -17.666 -4.138 -19.672 1.00 26.63 84 GLU B O 1
ATOM 3794 N N . ILE B 2 85 ? -17.991 -5.914 -21.010 1.00 25.68 85 ILE B N 1
ATOM 3795 C CA . ILE B 2 85 ? -17.083 -6.791 -20.268 1.00 30.89 85 ILE B CA 1
ATOM 3796 C C . ILE B 2 85 ? -15.629 -6.365 -20.461 1.00 29.37 85 ILE B C 1
ATOM 3797 O O . ILE B 2 85 ? -14.851 -6.287 -19.510 1.00 32.72 85 ILE B O 1
ATOM 3802 N N . GLU B 2 86 ? -15.281 -6.091 -21.709 1.00 34.34 86 GLU B N 1
ATOM 3803 C CA . GLU B 2 86 ? -13.977 -5.547 -22.069 1.00 32.33 86 GLU B CA 1
ATOM 3804 C C . GLU B 2 86 ? -13.660 -4.287 -21.243 1.00 37.22 86 GLU B C 1
ATOM 3805 O O . GLU B 2 86 ? -12.580 -4.172 -20.656 1.00 34.17 86 GLU B O 1
ATOM 3811 N N . ASP B 2 87 ? -14.610 -3.355 -21.176 1.00 24.67 87 ASP B N 1
ATOM 3812 C CA . ASP B 2 87 ? -14.396 -2.105 -20.445 1.00 20.12 87 ASP B CA 1
ATOM 3813 C C . ASP B 2 87 ? -14.284 -2.310 -18.933 1.00 21.38 87 ASP B C 1
ATOM 3814 O O . ASP B 2 87 ? -13.504 -1.629 -18.271 1.00 21.31 87 ASP B O 1
ATOM 3819 N N . ALA B 2 88 ? -15.069 -3.237 -18.393 1.00 22.13 88 ALA B N 1
ATOM 3820 C CA . ALA B 2 88 ? -15.029 -3.541 -16.966 1.00 23.68 88 ALA B CA 1
ATOM 3821 C C . ALA B 2 88 ? -13.656 -4.066 -16.549 1.00 23.67 88 ALA B C 1
ATOM 3822 O O . ALA B 2 88 ? -13.119 -3.664 -15.522 1.00 21.31 88 ALA B O 1
ATOM 3824 N N . ARG B 2 89 ? -13.099 -4.966 -17.351 1.00 24.78 89 ARG B N 1
ATOM 3825 C CA . ARG B 2 89 ? -11.784 -5.538 -17.069 1.00 27.01 89 ARG B CA 1
ATOM 3826 C C . ARG B 2 89 ? -10.701 -4.469 -17.078 1.00 22.66 89 ARG B C 1
ATOM 3827 O O . ARG B 2 89 ? -9.827 -4.458 -16.210 1.00 27.26 89 ARG B O 1
ATOM 3835 N N . ALA B 2 90 ? -10.764 -3.574 -18.061 1.00 21.08 90 ALA B N 1
ATOM 3836 C CA . ALA B 2 90 ? -9.842 -2.445 -18.133 1.00 22.19 90 ALA B CA 1
ATOM 3837 C C . ALA B 2 90 ? -9.959 -1.545 -16.907 1.00 22.81 90 ALA B C 1
ATOM 3838 O O . ALA B 2 90 ? -8.953 -1.121 -16.336 1.00 23.10 90 ALA B O 1
ATOM 3840 N N . GLU B 2 91 ? -11.195 -1.255 -16.511 1.00 21.18 91 GLU B N 1
ATOM 3841 C CA . GLU B 2 91 ? -11.457 -0.383 -15.370 1.00 22.39 91 GLU B CA 1
ATOM 3842 C C . GLU B 2 91 ? -10.864 -0.983 -14.094 1.00 22.76 91 GLU B C 1
ATOM 3843 O O . GLU B 2 91 ? -10.317 -0.271 -13.252 1.00 24.59 91 GLU B O 1
ATOM 3849 N N . ALA B 2 92 ? -10.952 -2.300 -13.961 1.00 22.22 92 ALA B N 1
ATOM 3850 C CA . ALA B 2 92 ? -10.398 -2.964 -12.786 1.00 24.23 92 ALA B CA 1
ATOM 3851 C C . ALA B 2 92 ? -8.872 -2.895 -12.799 1.00 22.66 92 ALA B C 1
ATOM 3852 O O . ALA B 2 92 ? -8.236 -2.668 -11.765 1.00 23.23 92 ALA B O 1
ATOM 3854 N N . LEU B 2 93 ? -8.285 -3.071 -13.977 1.00 21.01 93 LEU B N 1
ATOM 3855 C CA . LEU B 2 93 ? -6.838 -2.998 -14.114 1.00 24.18 93 LEU B CA 1
ATOM 3856 C C . LEU B 2 93 ? -6.330 -1.583 -13.835 1.00 25.20 93 LEU B C 1
ATOM 3857 O O . LEU B 2 93 ? -5.292 -1.402 -13.193 1.00 26.25 93 LEU B O 1
ATOM 3862 N N . VAL B 2 94 ? -7.070 -0.586 -14.312 1.00 21.83 94 VAL B N 1
ATOM 3863 C CA . VAL B 2 94 ? -6.731 0.811 -14.073 1.00 21.30 94 VAL B CA 1
ATOM 3864 C C . VAL B 2 94 ? -6.814 1.126 -12.580 1.00 25.13 94 VAL B C 1
ATOM 3865 O O . VAL B 2 94 ? -5.993 1.869 -12.045 1.00 28.17 94 VAL B O 1
ATOM 3869 N N . GLY B 2 95 ? -7.799 0.535 -11.909 1.00 30.09 95 GLY B N 1
ATOM 3870 C CA . GLY B 2 95 ? -7.926 0.663 -10.467 1.00 29.54 95 GLY B CA 1
ATOM 3871 C C . GLY B 2 95 ? -6.692 0.153 -9.742 1.00 28.99 95 GLY B C 1
ATOM 3872 O O . GLY B 2 95 ? -6.127 0.857 -8.906 1.00 30.32 95 GLY B O 1
ATOM 3873 N N . GLU B 2 96 ? -6.266 -1.065 -10.067 1.00 24.56 96 GLU B N 1
ATOM 3874 C CA . GLU B 2 96 ? -5.026 -1.612 -9.518 1.00 31.44 96 GLU B CA 1
ATOM 3875 C C . GLU B 2 96 ? -3.832 -0.689 -9.783 1.00 29.40 96 GLU B C 1
ATOM 3876 O O . GLU B 2 96 ? -3.049 -0.395 -8.883 1.00 27.11 96 GLU B O 1
ATOM 3882 N N . LEU B 2 97 ? -3.706 -0.231 -11.024 1.00 26.40 97 LEU B N 1
ATOM 3883 C CA . LEU B 2 97 ? -2.625 0.671 -11.407 1.00 24.69 97 LEU B CA 1
ATOM 3884 C C . LEU B 2 97 ? -2.636 1.956 -10.577 1.00 29.35 97 LEU B C 1
ATOM 3885 O O . LEU B 2 97 ? -1.576 2.507 -10.259 1.00 28.04 97 LEU B O 1
ATOM 3890 N N . GLY B 2 98 ? -3.830 2.421 -10.215 1.00 26.54 98 GLY B N 1
ATOM 3891 C CA . GLY B 2 98 ? -3.972 3.627 -9.411 1.00 23.79 98 GLY B CA 1
ATOM 3892 C C . GLY B 2 98 ? -3.462 3.455 -7.991 1.00 28.07 98 GLY B C 1
ATOM 3893 O O . GLY B 2 98 ? -2.891 4.374 -7.409 1.00 28.27 98 GLY B O 1
ATOM 3894 N N . ILE B 2 99 ? -3.672 2.270 -7.429 1.00 28.98 99 ILE B N 1
ATOM 3895 C CA . ILE B 2 99 ? -3.166 1.960 -6.096 1.00 31.25 99 ILE B CA 1
ATOM 3896 C C . ILE B 2 99 ? -1.638 1.878 -6.108 1.00 28.80 99 ILE B C 1
ATOM 3897 O O . ILE B 2 99 ? -0.976 2.454 -5.250 1.00 27.82 99 ILE B O 1
ATOM 3902 N N . ILE B 2 100 ? -1.086 1.168 -7.087 1.00 24.26 100 ILE B N 1
ATOM 3903 C CA . ILE B 2 100 ? 0.364 1.098 -7.272 1.00 25.49 100 ILE B CA 1
ATOM 3904 C C . ILE B 2 100 ? 0.969 2.494 -7.423 1.00 26.26 100 ILE B C 1
ATOM 3905 O O . ILE B 2 100 ? 2.009 2.788 -6.832 1.00 26.33 100 ILE B O 1
ATOM 3910 N N . ARG B 2 101 ? 0.302 3.349 -8.197 1.00 27.19 101 ARG B N 1
ATOM 3911 C CA . ARG B 2 101 ? 0.708 4.741 -8.360 1.00 27.81 101 ARG B CA 1
ATOM 3912 C C . ARG B 2 101 ? 0.824 5.467 -7.022 1.00 31.83 101 ARG B C 1
ATOM 3913 O O . ARG B 2 101 ? 1.839 6.103 -6.730 1.00 28.71 101 ARG B O 1
ATOM 3921 N N . SER B 2 102 ? -0.236 5.379 -6.224 1.00 28.13 102 SER B N 1
ATOM 3922 C CA . SER B 2 102 ? -0.274 6.005 -4.907 1.00 30.14 102 SER B CA 1
ATOM 3923 C C . SER B 2 102 ? 0.796 5.438 -3.978 1.00 31.03 102 SER B C 1
ATOM 3924 O O . SER B 2 102 ? 1.306 6.140 -3.102 1.00 30.77 102 SER B O 1
ATOM 3927 N N . LEU B 2 103 ? 1.130 4.168 -4.163 1.00 25.82 103 LEU B N 1
ATOM 3928 C CA . LEU B 2 103 ? 2.204 3.564 -3.389 1.00 23.17 103 LEU B CA 1
ATOM 3929 C C . LEU B 2 103 ? 3.552 4.103 -3.850 1.00 31.16 103 LEU B C 1
ATOM 3930 O O . LEU B 2 103 ? 4.410 4.429 -3.027 1.00 31.68 103 LEU B O 1
ATOM 3935 N N . ILE B 2 104 ? 3.730 4.220 -5.165 1.00 25.75 104 ILE B N 1
ATOM 3936 C CA . ILE B 2 104 ? 4.992 4.706 -5.712 1.00 28.99 104 ILE B CA 1
ATOM 3937 C C . ILE B 2 104 ? 5.253 6.169 -5.333 1.00 27.87 104 ILE B C 1
ATOM 3938 O O . ILE B 2 104 ? 6.344 6.512 -4.888 1.00 29.20 104 ILE B O 1
ATOM 3943 N N . VAL B 2 105 ? 4.250 7.023 -5.503 1.00 34.87 105 VAL B N 1
ATOM 3944 C CA . VAL B 2 105 ? 4.384 8.438 -5.168 1.00 32.34 105 VAL B CA 1
ATOM 3945 C C . VAL B 2 105 ? 4.790 8.619 -3.706 1.00 35.29 105 VAL B C 1
ATOM 3946 O O . VAL B 2 105 ? 5.668 9.425 -3.394 1.00 36.47 105 VAL B O 1
ATOM 3950 N N . ALA B 2 106 ? 4.171 7.852 -2.815 1.00 26.44 106 ALA B N 1
ATOM 3951 C CA . ALA B 2 106 ? 4.532 7.899 -1.404 1.00 27.73 106 ALA B CA 1
ATOM 3952 C C . ALA B 2 106 ? 5.929 7.339 -1.157 1.00 30.22 106 ALA B C 1
ATOM 3953 O O . ALA B 2 106 ? 6.655 7.812 -0.279 1.00 31.70 106 ALA B O 1
ATOM 3955 N N . ASN B 2 107 ? 6.304 6.323 -1.922 1.00 27.47 107 ASN B N 1
ATOM 3956 C CA . ASN B 2 107 ? 7.607 5.712 -1.738 1.00 29.87 107 ASN B CA 1
ATOM 3957 C C . ASN B 2 107 ? 8.714 6.683 -2.158 1.00 33.26 107 ASN B C 1
ATOM 3958 O O . ASN B 2 107 ? 9.770 6.750 -1.524 1.00 30.73 107 ASN B O 1
ATOM 3963 N N . ILE B 2 108 ? 8.459 7.439 -3.223 1.00 33.38 108 ILE B N 1
ATOM 3964 C CA . ILE B 2 108 ? 9.352 8.522 -3.626 1.00 38.34 108 ILE B CA 1
ATOM 3965 C C . ILE B 2 108 ? 9.431 9.608 -2.553 1.00 39.12 108 ILE B C 1
ATOM 3966 O O . ILE B 2 108 ? 10.514 10.090 -2.216 1.00 37.34 108 ILE B O 1
ATOM 3971 N N . SER B 2 109 ? 8.275 9.984 -2.017 1.00 30.79 109 SER B N 1
ATOM 3972 C CA . SER B 2 109 ? 8.199 11.099 -1.083 1.00 32.89 109 SER B CA 1
ATOM 3973 C C . SER B 2 109 ? 8.981 10.796 0.183 1.00 35.72 109 SER B C 1
ATOM 3974 O O . SER B 2 109 ? 9.808 11.596 0.625 1.00 36.53 109 SER B O 1
ATOM 3977 N N . MET B 2 110 ? 8.714 9.627 0.752 1.00 33.59 110 MET B N 1
ATOM 3978 C CA . MET B 2 110 ? 9.371 9.186 1.970 1.00 34.38 110 MET B CA 1
ATOM 3979 C C . MET B 2 110 ? 10.880 9.013 1.788 1.00 38.59 110 MET B C 1
ATOM 3980 O O . MET B 2 110 ? 11.659 9.386 2.664 1.00 35.46 110 MET B O 1
ATOM 3985 N N . ASN B 2 111 ? 11.294 8.437 0.662 1.00 30.36 111 ASN B N 1
ATOM 3986 C CA . ASN B 2 111 ? 12.716 8.209 0.428 1.00 32.40 111 ASN B CA 1
ATOM 3987 C C . ASN B 2 111 ? 13.477 9.482 0.043 1.00 32.31 111 ASN B C 1
ATOM 3988 O O . ASN B 2 111 ? 14.672 9.595 0.316 1.00 34.14 111 ASN B O 1
ATOM 3993 N N . LEU B 2 112 ? 12.792 10.434 -0.584 1.00 30.58 112 LEU B N 1
ATOM 3994 C CA . LEU B 2 112 ? 13.390 11.743 -0.856 1.00 35.24 112 LEU B CA 1
ATOM 3995 C C . LEU B 2 112 ? 13.538 12.543 0.437 1.00 38.77 112 LEU B C 1
ATOM 3996 O O . LEU B 2 112 ? 14.591 13.128 0.701 1.00 36.88 112 LEU B O 1
ATOM 4001 N N . LYS B 2 113 ? 12.478 12.559 1.239 1.00 36.25 113 LYS B N 1
ATOM 4002 C CA . LYS B 2 113 ? 12.507 13.213 2.542 1.00 35.74 113 LYS B CA 1
ATOM 4003 C C . LYS B 2 113 ? 13.641 12.661 3.408 1.00 41.25 113 LYS B C 1
ATOM 4004 O O . LYS B 2 113 ? 14.376 13.424 4.040 1.00 41.74 113 LYS B O 1
ATOM 4010 N N . GLU B 2 114 ? 13.797 11.340 3.414 1.00 35.60 114 GLU B N 1
ATOM 4011 C CA . GLU B 2 114 ? 14.887 10.706 4.146 1.00 35.33 114 GLU B CA 1
ATOM 4012 C C . GLU B 2 114 ? 16.248 11.113 3.578 1.00 40.23 114 GLU B C 1
ATOM 4013 O O . GLU B 2 114 ? 17.178 11.401 4.329 1.00 38.68 114 GLU B O 1
ATOM 4019 N N . SER B 2 115 ? 16.361 11.139 2.253 1.00 37.14 115 SER B N 1
ATOM 4020 C CA . SER B 2 115 ? 17.593 11.577 1.603 1.00 40.28 115 SER B CA 1
ATOM 4021 C C . SER B 2 115 ? 17.922 13.022 1.971 1.00 41.70 115 SER B C 1
ATOM 4022 O O . SER B 2 115 ? 19.089 13.392 2.081 1.00 41.75 115 SER B O 1
ATOM 4025 N N . LEU B 2 116 ? 16.889 13.835 2.166 1.00 36.09 116 LEU B N 1
ATOM 4026 C CA . LEU B 2 116 ? 17.087 15.215 2.588 1.00 37.50 116 LEU B CA 1
ATOM 4027 C C . LEU B 2 116 ? 17.556 15.266 4.040 1.00 42.21 116 LEU B C 1
ATOM 4028 O O . LEU B 2 116 ? 18.406 16.084 4.392 1.00 43.19 116 LEU B O 1
ATOM 4033 N N . TYR B 2 117 ? 17.008 14.385 4.876 1.00 43.38 117 TYR B N 1
ATOM 4034 C CA . TYR B 2 117 ? 17.448 14.280 6.266 1.00 44.90 117 TYR B CA 1
ATOM 4035 C C . TYR B 2 117 ? 18.914 13.874 6.301 1.00 47.99 117 TYR B C 1
ATOM 4036 O O . TYR B 2 117 ? 19.680 14.330 7.150 1.00 48.62 117 TYR B O 1
ATOM 4045 N N . GLU B 2 118 ? 19.295 13.009 5.368 1.00 44.57 118 GLU B N 1
ATOM 4046 C CA . GLU B 2 118 ? 20.661 12.511 5.305 1.00 50.62 118 GLU B CA 1
ATOM 4047 C C . GLU B 2 118 ? 21.611 13.611 4.825 1.00 52.05 118 GLU B C 1
ATOM 4048 O O . GLU B 2 118 ? 22.788 13.614 5.173 1.00 49.90 118 GLU B O 1
ATOM 4054 N N . LEU B 2 119 ? 21.092 14.560 4.054 1.00 46.41 119 LEU B N 1
ATOM 4055 C CA . LEU B 2 119 ? 21.893 15.703 3.636 1.00 48.66 119 LEU B CA 1
ATOM 4056 C C . LEU B 2 119 ? 22.127 16.643 4.816 1.00 52.78 119 LEU B C 1
ATOM 4057 O O . LEU B 2 119 ? 23.254 17.072 5.073 1.00 51.63 119 LEU B O 1
ATOM 4062 N N . ALA B 2 120 ? 21.051 16.946 5.535 1.00 45.54 120 ALA B N 1
ATOM 4063 C CA . ALA B 2 120 ? 21.117 17.824 6.695 1.00 49.69 120 ALA B CA 1
ATOM 4064 C C . ALA B 2 120 ? 21.997 17.231 7.795 1.00 51.08 120 ALA B C 1
ATOM 4065 O O . ALA B 2 120 ? 22.681 17.962 8.515 1.00 48.57 120 ALA B O 1
ATOM 4067 N N . ASN B 2 121 ? 21.977 15.906 7.915 1.00 47.72 121 ASN B N 1
ATOM 4068 C CA . ASN B 2 121 ? 22.764 15.219 8.933 1.00 49.05 121 ASN B CA 1
ATOM 4069 C C . ASN B 2 121 ? 24.260 15.373 8.691 1.00 50.76 121 ASN B C 1
ATOM 4070 O O . ASN B 2 121 ? 25.030 15.517 9.636 1.00 51.44 121 ASN B O 1
ATOM 4075 N N . GLN B 2 122 ? 24.665 15.342 7.425 1.00 52.45 122 GLN B N 1
ATOM 4076 C CA . GLN B 2 122 ? 26.066 15.545 7.066 1.00 58.67 122 GLN B CA 1
ATOM 4077 C C . GLN B 2 122 ? 26.522 16.954 7.431 1.00 60.31 122 GLN B C 1
ATOM 4078 O O . GLN B 2 122 ? 27.664 17.162 7.834 1.00 61.46 122 GLN B O 1
ATOM 4084 N N . ILE B 2 123 ? 25.621 17.919 7.278 1.00 52.60 123 ILE B N 1
ATOM 4085 C CA . ILE B 2 123 ? 25.914 19.301 7.626 1.00 52.55 123 ILE B CA 1
ATOM 4086 C C . ILE B 2 123 ? 26.105 19.446 9.136 1.00 53.97 123 ILE B C 1
ATOM 4087 O O . ILE B 2 123 ? 27.023 20.128 9.588 1.00 55.52 123 ILE B O 1
ATOM 4092 N N . THR B 2 124 ? 25.251 18.782 9.909 1.00 51.06 124 THR B N 1
ATOM 4093 C CA . THR B 2 124 ? 25.347 18.812 11.363 1.00 52.56 124 THR B CA 1
ATOM 4094 C C . THR B 2 124 ? 26.701 18.281 11.834 1.00 55.74 124 THR B C 1
ATOM 4095 O O . THR B 2 124 ? 27.334 18.855 12.721 1.00 63.03 124 THR B O 1
ATOM 4099 N N . LYS B 2 125 ? 27.154 17.194 11.222 1.00 57.35 125 LYS B N 1
ATOM 4100 C CA . LYS B 2 125 ? 28.398 16.558 11.636 1.00 64.00 125 LYS B CA 1
ATOM 4101 C C . LYS B 2 125 ? 29.618 17.241 11.018 1.00 69.37 125 LYS B C 1
ATOM 4102 O O . LYS B 2 125 ? 30.758 16.919 11.353 1.00 73.06 125 LYS B O 1
ATOM 4108 N N . ARG B 2 126 ? 29.372 18.189 10.121 1.00 62.07 126 ARG B N 1
ATOM 4109 C CA . ARG B 2 126 ? 30.451 18.953 9.507 1.00 65.01 126 ARG B CA 1
ATOM 4110 C C . ARG B 2 126 ? 30.905 20.073 10.436 1.00 68.75 126 ARG B C 1
ATOM 4111 O O . ARG B 2 126 ? 32.101 20.321 10.591 1.00 67.98 126 ARG B O 1
ATOM 4119 N N . GLY B 2 127 ? 29.939 20.745 11.050 1.00 87.89 127 GLY B N 1
ATOM 4120 C CA . GLY B 2 127 ? 30.223 21.754 12.052 1.00 91.68 127 GLY B CA 1
ATOM 4121 C C . GLY B 2 127 ? 29.732 21.269 13.398 1.00 93.84 127 GLY B C 1
ATOM 4122 O O . GLY B 2 127 ? 28.735 21.765 13.924 1.00 99.38 127 GLY B O 1
ATOM 4123 N N . GLY B 2 128 ? 30.424 20.283 13.955 1.00 59.15 128 GLY B N 1
ATOM 4124 C CA . GLY B 2 128 ? 29.975 19.658 15.182 1.00 61.23 128 GLY B CA 1
ATOM 4125 C C . GLY B 2 128 ? 30.865 19.936 16.372 1.00 65.11 128 GLY B C 1
ATOM 4126 O O . GLY B 2 128 ? 32.080 19.772 16.296 1.00 77.13 128 GLY B O 1
ATOM 4127 N N . GLY B 2 129 ? 30.259 20.358 17.478 1.00 65.26 129 GLY B N 1
ATOM 4128 C CA . GLY B 2 129 ? 28.823 20.557 17.541 1.00 55.51 129 GLY B CA 1
ATOM 4129 C C . GLY B 2 129 ? 28.437 22.015 17.392 1.00 55.20 129 GLY B C 1
ATOM 4130 O O . GLY B 2 129 ? 27.594 22.523 18.131 1.00 54.59 129 GLY B O 1
ATOM 4131 N N . ILE B 2 130 ? 29.058 22.689 16.429 1.00 60.48 130 ILE B N 1
ATOM 4132 C CA . ILE B 2 130 ? 28.766 24.093 16.154 1.00 62.68 130 ILE B CA 1
ATOM 4133 C C . ILE B 2 130 ? 27.333 24.255 15.652 1.00 61.40 130 ILE B C 1
ATOM 4134 O O . ILE B 2 130 ? 26.676 25.263 15.924 1.00 60.08 130 ILE B O 1
ATOM 4139 N N . ALA B 2 131 ? 26.859 23.237 14.936 1.00 99.96 131 ALA B N 1
ATOM 4140 C CA . ALA B 2 131 ? 25.582 23.281 14.229 1.00 94.93 131 ALA B CA 1
ATOM 4141 C C . ALA B 2 131 ? 24.382 23.564 15.128 1.00 90.72 131 ALA B C 1
ATOM 4142 O O . ALA B 2 131 ? 23.702 24.568 14.935 1.00 100.19 131 ALA B O 1
ATOM 4144 N N . GLN B 2 132 ? 24.119 22.679 16.087 1.00 61.88 132 GLN B N 1
ATOM 4145 C CA . GLN B 2 132 ? 22.934 22.777 16.948 1.00 62.35 132 GLN B CA 1
ATOM 4146 C C . GLN B 2 132 ? 21.635 22.704 16.144 1.00 60.94 132 GLN B C 1
ATOM 4147 O O . GLN B 2 132 ? 21.142 23.711 15.639 1.00 62.99 132 GLN B O 1
ATOM 4153 N N . GLU B 2 133 ? 21.081 21.500 16.050 1.00 58.85 133 GLU B N 1
ATOM 4154 C CA . GLU B 2 133 ? 19.893 21.243 15.242 1.00 60.13 133 GLU B CA 1
ATOM 4155 C C . GLU B 2 133 ? 18.623 21.859 15.820 1.00 56.39 133 GLU B C 1
ATOM 4156 O O . GLU B 2 133 ? 18.389 21.804 17.022 1.00 62.23 133 GLU B O 1
ATOM 4162 N N . ALA B 2 134 ? 17.799 22.434 14.951 1.00 60.14 134 ALA B N 1
ATOM 4163 C CA . ALA B 2 134 ? 16.509 22.981 15.357 1.00 59.79 134 ALA B CA 1
ATOM 4164 C C . ALA B 2 134 ? 15.402 22.363 14.513 1.00 59.95 134 ALA B C 1
ATOM 4165 O O . ALA B 2 134 ? 14.703 23.062 13.778 1.00 58.53 134 ALA B O 1
ATOM 4167 N N . GLY B 2 135 ? 15.249 21.048 14.623 1.00 52.44 135 GLY B N 1
ATOM 4168 C CA . GLY B 2 135 ? 14.370 20.317 13.733 1.00 45.23 135 GLY B CA 1
ATOM 4169 C C . GLY B 2 135 ? 15.105 20.042 12.437 1.00 51.74 135 GLY B C 1
ATOM 4170 O O . GLY B 2 135 ? 16.157 20.632 12.182 1.00 52.33 135 GLY B O 1
ATOM 4171 N N . PRO B 2 136 ? 14.562 19.144 11.606 1.00 49.57 136 PRO B N 1
ATOM 4172 C CA . PRO B 2 136 ? 15.277 18.764 10.384 1.00 48.55 136 PRO B CA 1
ATOM 4173 C C . PRO B 2 136 ? 15.485 19.936 9.432 1.00 51.14 136 PRO B C 1
ATOM 4174 O O . PRO B 2 136 ? 14.557 20.706 9.177 1.00 50.72 136 PRO B O 1
ATOM 4178 N N . GLY B 2 137 ? 16.713 20.070 8.937 1.00 41.75 137 GLY B N 1
ATOM 4179 C CA . GLY B 2 137 ? 17.054 21.099 7.973 1.00 43.52 137 GLY B CA 1
ATOM 4180 C C . GLY B 2 137 ? 17.172 22.499 8.543 1.00 47.68 137 GLY B C 1
ATOM 4181 O O . GLY B 2 137 ? 17.221 23.466 7.787 1.00 48.97 137 GLY B O 1
ATOM 4182 N N . CYS B 2 138 ? 17.212 22.611 9.870 1.00 49.08 138 CYS B N 1
ATOM 4183 C CA . CYS B 2 138 ? 17.375 23.902 10.537 1.00 46.83 138 CYS B CA 1
ATOM 4184 C C . CYS B 2 138 ? 18.446 23.843 11.629 1.00 53.90 138 CYS B C 1
ATOM 4185 O O . CYS B 2 138 ? 18.559 22.850 12.347 1.00 51.47 138 CYS B O 1
ATOM 4188 N N . TRP B 2 139 ? 19.225 24.915 11.756 1.00 57.01 139 TRP B N 1
ATOM 4189 C CA . TRP B 2 139 ? 20.293 24.969 12.752 1.00 55.59 139 TRP B CA 1
ATOM 4190 C C . TRP B 2 139 ? 20.396 26.321 13.456 1.00 64.41 139 TRP B C 1
ATOM 4191 O O . TRP B 2 139 ? 20.059 27.362 12.886 1.00 59.13 139 TRP B O 1
ATOM 4202 N N . TYR B 2 140 ? 20.877 26.292 14.697 1.00 66.66 140 TYR B N 1
ATOM 4203 C CA . TYR B 2 140 ? 21.196 27.509 15.437 1.00 69.98 140 TYR B CA 1
ATOM 4204 C C . TYR B 2 140 ? 22.699 27.667 15.600 1.00 71.70 140 TYR B C 1
ATOM 4205 O O . TYR B 2 140 ? 23.340 26.914 16.334 1.00 70.46 140 TYR B O 1
ATOM 4214 N N . VAL B 2 141 ? 23.257 28.654 14.910 1.00 76.31 141 VAL B N 1
ATOM 4215 C CA . VAL B 2 141 ? 24.672 28.967 15.040 1.00 82.04 141 VAL B CA 1
ATOM 4216 C C . VAL B 2 141 ? 24.840 30.340 15.694 1.00 87.99 141 VAL B C 1
ATOM 4217 O O . VAL B 2 141 ? 24.273 31.343 15.250 1.00 87.92 141 VAL B O 1
ATOM 4221 N N . ASP B 2 142 ? 25.595 30.353 16.787 1.00 70.70 142 ASP B N 1
ATOM 4222 C CA . ASP B 2 142 ? 25.945 31.569 17.525 1.00 77.74 142 ASP B CA 1
ATOM 4223 C C . ASP B 2 142 ? 27.018 32.343 16.792 1.00 79.62 142 ASP B C 1
ATOM 4224 O O . ASP B 2 142 ? 28.186 32.018 16.917 1.00 82.18 142 ASP B O 1
ATOM 4229 N N . SER B 2 143 ? 26.639 33.388 16.060 1.00 86.31 143 SER B N 1
ATOM 4230 C CA . SER B 2 143 ? 27.589 34.167 15.242 1.00 91.35 143 SER B CA 1
ATOM 4231 C C . SER B 2 143 ? 28.693 34.819 16.087 1.00 97.34 143 SER B C 1
ATOM 4232 O O . SER B 2 143 ? 28.984 36.018 15.970 1.00 99.33 143 SER B O 1
ATOM 4235 N N . GLU B 2 144 ? 29.244 33.999 16.977 1.00 116.56 144 GLU B N 1
ATOM 4236 C CA . GLU B 2 144 ? 30.386 34.295 17.813 1.00 119.86 144 GLU B CA 1
ATOM 4237 C C . GLU B 2 144 ? 31.385 33.166 17.585 1.00 118.69 144 GLU B C 1
ATOM 4238 O O . GLU B 2 144 ? 32.563 33.406 17.310 1.00 115.05 144 GLU B O 1
ATOM 4244 N N . ASN B 2 145 ? 30.893 31.929 17.711 1.00 171.52 145 ASN B N 1
ATOM 4245 C CA . ASN B 2 145 ? 31.672 30.724 17.456 1.00 171.47 145 ASN B CA 1
ATOM 4246 C C . ASN B 2 145 ? 32.126 30.673 16.000 1.00 169.30 145 ASN B C 1
ATOM 4247 O O . ASN B 2 145 ? 33.240 30.243 15.694 1.00 170.08 145 ASN B O 1
ATOM 4252 N N . CYS B 2 146 ? 31.263 31.157 15.112 1.00 101.56 146 CYS B N 1
ATOM 4253 C CA . CYS B 2 146 ? 31.478 31.005 13.686 1.00 99.02 146 CYS B CA 1
ATOM 4254 C C . CYS B 2 146 ? 31.473 32.344 12.948 1.00 96.49 146 CYS B C 1
ATOM 4255 O O . CYS B 2 146 ? 30.498 33.097 12.983 1.00 95.45 146 CYS B O 1
ATOM 4258 N N . ASP B 2 147 ? 32.591 32.599 12.278 1.00 119.20 147 ASP B N 1
ATOM 4259 C CA . ASP B 2 147 ? 32.868 33.805 11.497 1.00 120.61 147 ASP B CA 1
ATOM 4260 C C . ASP B 2 147 ? 31.875 34.074 10.349 1.00 113.76 147 ASP B C 1
ATOM 4261 O O . ASP B 2 147 ? 30.716 34.423 10.577 1.00 115.02 147 ASP B O 1
ATOM 4266 N N . ALA B 2 148 ? 32.371 33.955 9.122 1.00 71.05 148 ALA B N 1
ATOM 4267 C CA . ALA B 2 148 ? 31.556 33.810 7.930 1.00 68.02 148 ALA B CA 1
ATOM 4268 C C . ALA B 2 148 ? 32.120 32.664 7.083 1.00 67.56 148 ALA B C 1
ATOM 4269 O O . ALA B 2 148 ? 31.383 32.004 6.353 1.00 67.08 148 ALA B O 1
ATOM 4271 N N . SER B 2 149 ? 33.427 32.422 7.209 1.00 83.39 149 SER B N 1
ATOM 4272 C CA . SER B 2 149 ? 34.115 31.350 6.475 1.00 83.07 149 SER B CA 1
ATOM 4273 C C . SER B 2 149 ? 33.934 29.978 7.140 1.00 75.84 149 SER B C 1
ATOM 4274 O O . SER B 2 149 ? 34.122 28.941 6.504 1.00 71.68 149 SER B O 1
ATOM 4277 N N . CYS B 2 150 ? 33.580 29.980 8.421 1.00 87.30 150 CYS B N 1
ATOM 4278 C CA . CYS B 2 150 ? 33.187 28.767 9.136 1.00 89.97 150 CYS B CA 1
ATOM 4279 C C . CYS B 2 150 ? 31.772 28.353 8.734 1.00 83.80 150 CYS B C 1
ATOM 4280 O O . CYS B 2 150 ? 31.529 27.191 8.410 1.00 78.55 150 CYS B O 1
ATOM 4283 N N . LYS B 2 151 ? 30.841 29.306 8.764 1.00 78.32 151 LYS B N 1
ATOM 4284 C CA . LYS B 2 151 ? 29.493 29.061 8.256 1.00 72.72 151 LYS B CA 1
ATOM 4285 C C . LYS B 2 151 ? 29.572 28.655 6.798 1.00 72.35 151 LYS B C 1
ATOM 4286 O O . LYS B 2 151 ? 28.797 27.818 6.333 1.00 75.02 151 LYS B O 1
ATOM 4292 N N . GLU B 2 152 ? 30.519 29.251 6.081 1.00 78.52 152 GLU B N 1
ATOM 4293 C CA . GLU B 2 152 ? 30.785 28.866 4.704 1.00 75.21 152 GLU B CA 1
ATOM 4294 C C . GLU B 2 152 ? 31.273 27.428 4.657 1.00 75.82 152 GLU B C 1
ATOM 4295 O O . GLU B 2 152 ? 30.987 26.694 3.714 1.00 74.68 152 GLU B O 1
ATOM 4301 N N . TYR B 2 153 ? 32.012 27.024 5.683 1.00 74.83 153 TYR B N 1
ATOM 4302 C CA . TYR B 2 153 ? 32.492 25.655 5.756 1.00 75.96 153 TYR B CA 1
ATOM 4303 C C . TYR B 2 153 ? 31.359 24.702 6.117 1.00 72.43 153 TYR B C 1
ATOM 4304 O O . TYR B 2 153 ? 31.227 23.638 5.523 1.00 71.20 153 TYR B O 1
ATOM 4313 N N . ILE B 2 154 ? 30.539 25.095 7.087 1.00 62.16 154 ILE B N 1
ATOM 4314 C CA . ILE B 2 154 ? 29.506 24.216 7.623 1.00 59.17 154 ILE B CA 1
ATOM 4315 C C . ILE B 2 154 ? 28.332 24.029 6.663 1.00 58.58 154 ILE B C 1
ATOM 4316 O O . ILE B 2 154 ? 27.894 22.904 6.426 1.00 56.39 154 ILE B O 1
ATOM 4321 N N . PHE B 2 155 ? 27.833 25.126 6.103 1.00 59.68 155 PHE B N 1
ATOM 4322 C CA . PHE B 2 155 ? 26.622 25.079 5.290 1.00 57.93 155 PHE B CA 1
ATOM 4323 C C . PHE B 2 155 ? 26.904 25.193 3.795 1.00 61.99 155 PHE B C 1
ATOM 4324 O O . PHE B 2 155 ? 26.008 25.000 2.970 1.00 57.75 155 PHE B O 1
ATOM 4332 N N . ASN B 2 156 ? 28.151 25.506 3.458 1.00 90.53 156 ASN B N 1
ATOM 4333 C CA . ASN B 2 156 ? 28.580 25.649 2.069 1.00 87.45 156 ASN B CA 1
ATOM 4334 C C . ASN B 2 156 ? 27.708 26.613 1.266 1.00 93.38 156 ASN B C 1
ATOM 4335 O O . ASN B 2 156 ? 27.396 26.337 0.109 1.00 94.16 156 ASN B O 1
ATOM 4340 N N . PHE B 2 157 ? 27.307 27.707 1.923 1.00 107.51 157 PHE B N 1
ATOM 4341 C CA . PHE B 2 157 ? 26.687 28.905 1.333 1.00 110.32 157 PHE B CA 1
ATOM 4342 C C . PHE B 2 157 ? 26.122 29.795 2.438 1.00 108.40 157 PHE B C 1
ATOM 4343 O O . PHE B 2 157 ? 26.346 29.550 3.625 1.00 104.88 157 PHE B O 1
ATOM 4351 N N . GLU C 1 1 ? 19.163 -29.137 -94.027 1.00 61.68 3 GLU C N 1
ATOM 4352 C CA . GLU C 1 1 ? 18.579 -29.240 -92.693 1.00 66.64 3 GLU C CA 1
ATOM 4353 C C . GLU C 1 1 ? 17.930 -27.924 -92.269 1.00 63.77 3 GLU C C 1
ATOM 4354 O O . GLU C 1 1 ? 18.448 -26.843 -92.549 1.00 58.14 3 GLU C O 1
ATOM 4360 N N . LEU C 1 2 ? 16.790 -28.021 -91.595 1.00 62.24 4 LEU C N 1
ATOM 4361 C CA . LEU C 1 2 ? 16.103 -26.842 -91.089 1.00 59.37 4 LEU C CA 1
ATOM 4362 C C . LEU C 1 2 ? 16.472 -26.578 -89.632 1.00 54.87 4 LEU C C 1
ATOM 4363 O O . LEU C 1 2 ? 16.316 -27.447 -88.783 1.00 57.48 4 LEU C O 1
ATOM 4368 N N . ILE C 1 3 ? 16.972 -25.380 -89.350 1.00 49.58 5 ILE C N 1
ATOM 4369 C CA . ILE C 1 3 ? 17.307 -24.995 -87.982 1.00 51.28 5 ILE C CA 1
ATOM 4370 C C . ILE C 1 3 ? 16.514 -23.757 -87.563 1.00 43.72 5 ILE C C 1
ATOM 4371 O O . ILE C 1 3 ? 16.526 -22.743 -88.260 1.00 42.44 5 ILE C O 1
ATOM 4376 N N . CYS C 1 4 ? 15.829 -23.837 -86.425 1.00 49.44 6 CYS C N 1
ATOM 4377 C CA . CYS C 1 4 ? 14.950 -22.751 -86.003 1.00 47.51 6 CYS C CA 1
ATOM 4378 C C . CYS C 1 4 ? 15.083 -22.370 -84.538 1.00 44.09 6 CYS C C 1
ATOM 4379 O O . CYS C 1 4 ? 15.429 -23.193 -83.695 1.00 45.56 6 CYS C O 1
ATOM 4382 N N . ILE C 1 5 ? 14.796 -21.106 -84.247 1.00 44.55 7 ILE C N 1
ATOM 4383 C CA . ILE C 1 5 ? 14.528 -20.677 -82.882 1.00 42.23 7 ILE C CA 1
ATOM 4384 C C . ILE C 1 5 ? 13.097 -21.068 -82.543 1.00 36.97 7 ILE C C 1
ATOM 4385 O O . ILE C 1 5 ? 12.168 -20.709 -83.261 1.00 43.70 7 ILE C O 1
ATOM 4390 N N . VAL C 1 6 ? 12.910 -21.814 -81.464 1.00 39.27 8 VAL C N 1
ATOM 4391 C CA . VAL C 1 6 ? 11.570 -22.256 -81.100 1.00 44.11 8 VAL C CA 1
ATOM 4392 C C . VAL C 1 6 ? 11.085 -21.550 -79.829 1.00 42.89 8 VAL C C 1
ATOM 4393 O O . VAL C 1 6 ? 11.821 -21.434 -78.847 1.00 42.66 8 VAL C O 1
ATOM 4397 N N . GLN C 1 7 ? 9.848 -21.060 -79.869 1.00 37.91 9 GLN C N 1
ATOM 4398 C CA . GLN C 1 7 ? 9.260 -20.341 -78.742 1.00 38.48 9 GLN C CA 1
ATOM 4399 C C . GLN C 1 7 ? 8.220 -21.223 -78.052 1.00 37.05 9 GLN C C 1
ATOM 4400 O O . GLN C 1 7 ? 7.299 -21.719 -78.697 1.00 42.63 9 GLN C O 1
ATOM 4406 N N . ARG C 1 8 ? 8.377 -21.419 -76.745 1.00 40.26 10 ARG C N 1
ATOM 4407 C CA . ARG C 1 8 ? 7.533 -22.343 -75.987 1.00 45.01 10 ARG C CA 1
ATOM 4408 C C . ARG C 1 8 ? 6.950 -21.709 -74.736 1.00 39.41 10 ARG C C 1
ATOM 4409 O O . ARG C 1 8 ? 7.652 -21.022 -74.000 1.00 38.33 10 ARG C O 1
ATOM 4417 N N . VAL C 1 9 ? 5.675 -21.967 -74.471 1.00 38.21 11 VAL C N 1
ATOM 4418 C CA . VAL C 1 9 ? 5.089 -21.530 -73.213 1.00 42.32 11 VAL C CA 1
ATOM 4419 C C . VAL C 1 9 ? 4.551 -22.706 -72.406 1.00 47.30 11 VAL C C 1
ATOM 4420 O O . VAL C 1 9 ? 4.286 -23.784 -72.942 1.00 44.91 11 VAL C O 1
ATOM 4424 N N . ASN C 1 10 ? 4.399 -22.467 -71.109 1.00 55.62 12 ASN C N 1
ATOM 4425 C CA . ASN C 1 10 ? 3.971 -23.467 -70.145 1.00 54.90 12 ASN C CA 1
ATOM 4426 C C . ASN C 1 10 ? 2.584 -23.183 -69.612 1.00 56.52 12 ASN C C 1
ATOM 4427 O O . ASN C 1 10 ? 1.972 -22.175 -69.961 1.00 55.36 12 ASN C O 1
ATOM 4432 N N . GLU C 1 11 ? 2.111 -24.068 -68.740 1.00 43.45 13 GLU C N 1
ATOM 4433 C CA . GLU C 1 11 ? 0.917 -23.810 -67.947 1.00 49.58 13 GLU C CA 1
ATOM 4434 C C . GLU C 1 11 ? 1.155 -22.610 -67.030 1.00 44.39 13 GLU C C 1
ATOM 4435 O O . GLU C 1 11 ? 0.212 -21.967 -66.571 1.00 45.05 13 GLU C O 1
ATOM 4441 N N . SER C 1 12 ? 2.428 -22.318 -66.772 1.00 41.63 14 SER C N 1
ATOM 4442 C CA . SER C 1 12 ? 2.817 -21.181 -65.947 1.00 41.89 14 SER C CA 1
ATOM 4443 C C . SER C 1 12 ? 2.666 -19.851 -66.686 1.00 36.10 14 SER C C 1
ATOM 4444 O O . SER C 1 12 ? 2.699 -18.791 -66.069 1.00 34.93 14 SER C O 1
ATOM 4447 N N . PHE C 1 13 ? 2.507 -19.912 -68.005 1.00 41.28 15 PHE C N 1
ATOM 4448 C CA . PHE C 1 13 ? 2.363 -18.706 -68.819 1.00 42.37 15 PHE C CA 1
ATOM 4449 C C . PHE C 1 13 ? 0.900 -18.361 -69.092 1.00 41.93 15 PHE C C 1
ATOM 4450 O O . PHE C 1 13 ? 0.077 -19.244 -69.336 1.00 43.10 15 PHE C O 1
ATOM 4458 N N . SER C 1 14 ? 0.585 -17.070 -69.060 1.00 44.08 16 SER C N 1
ATOM 4459 C CA . SER C 1 14 ? -0.737 -16.603 -69.455 1.00 47.37 16 SER C CA 1
ATOM 4460 C C . SER C 1 14 ? -0.612 -15.512 -70.516 1.00 48.11 16 SER C C 1
ATOM 4461 O O . SER C 1 14 ? 0.402 -14.811 -70.596 1.00 43.75 16 SER C O 1
ATOM 4464 N N . LEU C 1 15 ? -1.647 -15.385 -71.337 1.00 46.28 17 LEU C N 1
ATOM 4465 C CA . LEU C 1 15 ? -1.622 -14.468 -72.465 1.00 39.26 17 LEU C CA 1
ATOM 4466 C C . LEU C 1 15 ? -2.142 -13.100 -72.059 1.00 39.70 17 LEU C C 1
ATOM 4467 O O . LEU C 1 15 ? -3.214 -12.987 -71.471 1.00 43.40 17 LEU C O 1
ATOM 4472 N N . HIS C 1 16 ? -1.369 -12.064 -72.365 1.00 33.99 18 HIS C N 1
ATOM 4473 C CA . HIS C 1 16 ? -1.807 -10.696 -72.145 1.00 32.32 18 HIS C CA 1
ATOM 4474 C C . HIS C 1 16 ? -2.066 -10.030 -73.479 1.00 31.04 18 HIS C C 1
ATOM 4475 O O . HIS C 1 16 ? -1.225 -10.066 -74.371 1.00 31.20 18 HIS C O 1
ATOM 4482 N N . SER C 1 17 ? -3.236 -9.422 -73.613 1.00 30.81 19 SER C N 1
ATOM 4483 C CA . SER C 1 17 ? -3.655 -8.870 -74.893 1.00 31.69 19 SER C CA 1
ATOM 4484 C C . SER C 1 17 ? -3.180 -7.431 -75.076 1.00 32.38 19 SER C C 1
ATOM 4485 O O . SER C 1 17 ? -3.147 -6.649 -74.129 1.00 27.58 19 SER C O 1
ATOM 4488 N N . GLY C 1 18 ? -2.800 -7.091 -76.300 1.00 25.80 20 GLY C N 1
ATOM 4489 C CA . GLY C 1 18 ? -2.370 -5.741 -76.605 1.00 25.28 20 GLY C CA 1
ATOM 4490 C C . GLY C 1 18 ? -2.979 -5.293 -77.916 1.00 27.96 20 GLY C C 1
ATOM 4491 O O . GLY C 1 18 ? -3.463 -6.116 -78.692 1.00 24.81 20 GLY C O 1
ATOM 4492 N N . PHE C 1 19 ? -2.973 -3.987 -78.159 1.00 30.59 21 PHE C N 1
ATOM 4493 C CA . PHE C 1 19 ? -3.421 -3.450 -79.440 1.00 31.20 21 PHE C CA 1
ATOM 4494 C C . PHE C 1 19 ? -2.254 -3.416 -80.420 1.00 31.11 21 PHE C C 1
ATOM 4495 O O . PHE C 1 19 ? -1.556 -2.411 -80.525 1.00 33.20 21 PHE C O 1
ATOM 4503 N N . GLY C 1 20 ? -2.039 -4.519 -81.129 1.00 34.08 22 GLY C N 1
ATOM 4504 C CA . GLY C 1 20 ? -0.938 -4.610 -82.068 1.00 33.29 22 GLY C CA 1
ATOM 4505 C C . GLY C 1 20 ? 0.125 -5.590 -81.605 1.00 40.17 22 GLY C C 1
ATOM 4506 O O . GLY C 1 20 ? 1.300 -5.462 -81.949 1.00 39.41 22 GLY C O 1
ATOM 4507 N N . GLY C 1 21 ? -0.287 -6.573 -80.814 1.00 29.49 23 GLY C N 1
ATOM 4508 C CA . GLY C 1 21 ? 0.632 -7.584 -80.331 1.00 30.88 23 GLY C CA 1
ATOM 4509 C C . GLY C 1 21 ? 0.320 -8.025 -78.917 1.00 32.68 23 GLY C C 1
ATOM 4510 O O . GLY C 1 21 ? 0.096 -7.197 -78.030 1.00 29.10 23 GLY C O 1
ATOM 4511 N N . ASN C 1 22 ? 0.299 -9.338 -78.713 1.00 29.51 24 ASN C N 1
ATOM 4512 C CA . ASN C 1 22 ? 0.096 -9.916 -77.395 1.00 26.98 24 ASN C CA 1
ATOM 4513 C C . ASN C 1 22 ? 1.420 -10.330 -76.772 1.00 27.31 24 ASN C C 1
ATOM 4514 O O . ASN C 1 22 ? 2.460 -10.320 -77.430 1.00 26.81 24 ASN C O 1
ATOM 4519 N N . VAL C 1 23 ? 1.374 -10.700 -75.498 1.00 27.56 25 VAL C N 1
ATOM 4520 C CA . VAL C 1 23 ? 2.565 -11.142 -74.784 1.00 28.74 25 VAL C CA 1
ATOM 4521 C C . VAL C 1 23 ? 2.233 -12.299 -73.841 1.00 32.41 25 VAL C C 1
ATOM 4522 O O . VAL C 1 23 ? 1.257 -12.233 -73.100 1.00 30.97 25 VAL C O 1
ATOM 4526 N N . TYR C 1 24 ? 3.032 -13.363 -73.901 1.00 32.17 26 TYR C N 1
ATOM 4527 C CA . TYR C 1 24 ? 3.006 -14.425 -72.896 1.00 31.18 26 TYR C CA 1
ATOM 4528 C C . TYR C 1 24 ? 3.979 -14.105 -71.761 1.00 33.45 26 TYR C C 1
ATOM 4529 O O . TYR C 1 24 ? 5.096 -13.662 -72.011 1.00 29.42 26 TYR C O 1
ATOM 4538 N N . SER C 1 25 ? 3.561 -14.332 -70.517 1.00 29.34 27 SER C N 1
ATOM 4539 C CA . SER C 1 25 ? 4.468 -14.167 -69.384 1.00 34.80 27 SER C CA 1
ATOM 4540 C C . SER C 1 25 ? 4.053 -15.022 -68.194 1.00 37.45 27 SER C C 1
ATOM 4541 O O . SER C 1 25 ? 2.907 -15.461 -68.088 1.00 34.88 27 SER C O 1
ATOM 4544 N N . MET C 1 26 ? 5.005 -15.251 -67.298 1.00 44.48 28 MET C N 1
ATOM 4545 C CA . MET C 1 26 ? 4.759 -16.011 -66.082 1.00 48.52 28 MET C CA 1
ATOM 4546 C C . MET C 1 26 ? 4.318 -15.097 -64.947 1.00 42.65 28 MET C C 1
ATOM 4547 O O . MET C 1 26 ? 3.510 -15.483 -64.106 1.00 46.71 28 MET C O 1
ATOM 4552 N N . LYS C 1 27 ? 4.857 -13.884 -64.939 1.00 45.53 29 LYS C N 1
ATOM 4553 C CA . LYS C 1 27 ? 4.598 -12.920 -63.878 1.00 45.33 29 LYS C CA 1
ATOM 4554 C C . LYS C 1 27 ? 3.846 -11.708 -64.393 1.00 47.88 29 LYS C C 1
ATOM 4555 O O . LYS C 1 27 ? 3.861 -11.408 -65.589 1.00 44.63 29 LYS C O 1
ATOM 4561 N N . THR C 1 28 ? 3.192 -11.007 -63.475 1.00 47.26 30 THR C N 1
ATOM 4562 C CA . THR C 1 28 ? 2.645 -9.696 -63.766 1.00 46.50 30 THR C CA 1
ATOM 4563 C C . THR C 1 28 ? 3.117 -8.726 -62.702 1.00 49.77 30 THR C C 1
ATOM 4564 O O . THR C 1 28 ? 3.571 -9.142 -61.636 1.00 48.42 30 THR C O 1
ATOM 4568 N N . GLU C 1 29 ? 3.021 -7.435 -63.001 1.00 49.42 31 GLU C N 1
ATOM 4569 C CA . GLU C 1 29 ? 3.295 -6.392 -62.022 1.00 44.80 31 GLU C CA 1
ATOM 4570 C C . GLU C 1 29 ? 2.317 -5.243 -62.221 1.00 48.90 31 GLU C C 1
ATOM 4571 O O . GLU C 1 29 ? 2.126 -4.776 -63.344 1.00 45.96 31 GLU C O 1
ATOM 4577 N N . PRO C 1 30 ? 1.682 -4.793 -61.127 1.00 49.74 32 PRO C N 1
ATOM 4578 C CA . PRO C 1 30 ? 0.639 -3.761 -61.195 1.00 47.62 32 PRO C CA 1
ATOM 4579 C C . PRO C 1 30 ? 1.171 -2.445 -61.739 1.00 40.64 32 PRO C C 1
ATOM 4580 O O . PRO C 1 30 ? 2.336 -2.111 -61.524 1.00 42.78 32 PRO C O 1
ATOM 4584 N N . MET C 1 31 ? 0.319 -1.719 -62.450 1.00 50.69 33 MET C N 1
ATOM 4585 C CA . MET C 1 31 ? 0.700 -0.449 -63.050 1.00 54.90 33 MET C CA 1
ATOM 4586 C C . MET C 1 31 ? 0.593 0.683 -62.042 1.00 53.29 33 MET C C 1
ATOM 4587 O O . MET C 1 31 ? 1.208 1.735 -62.199 1.00 56.14 33 MET C O 1
ATOM 4592 N N . THR C 1 32 ? -0.199 0.457 -61.004 1.00 53.33 34 THR C N 1
ATOM 4593 C CA . THR C 1 32 ? -0.492 1.499 -60.039 1.00 54.38 34 THR C CA 1
ATOM 4594 C C . THR C 1 32 ? -0.892 0.868 -58.711 1.00 50.52 34 THR C C 1
ATOM 4595 O O . THR C 1 32 ? -0.862 -0.352 -58.568 1.00 48.31 34 THR C O 1
ATOM 4599 N N . GLY C 1 33 ? -1.256 1.696 -57.738 1.00 47.77 35 GLY C N 1
ATOM 4600 C CA . GLY C 1 33 ? -1.640 1.193 -56.433 1.00 48.75 35 GLY C CA 1
ATOM 4601 C C . GLY C 1 33 ? -2.344 2.245 -55.601 1.00 46.41 35 GLY C C 1
ATOM 4602 O O . GLY C 1 33 ? -2.816 3.251 -56.130 1.00 34.88 35 GLY C O 1
ATOM 4603 N N . PHE C 1 34 ? -2.412 2.010 -54.295 1.00 37.75 36 PHE C N 1
ATOM 4604 C CA . PHE C 1 34 ? -3.077 2.938 -53.393 1.00 39.34 36 PHE C CA 1
ATOM 4605 C C . PHE C 1 34 ? -2.081 3.929 -52.798 1.00 37.79 36 PHE C C 1
ATOM 4606 O O . PHE C 1 34 ? -0.928 3.590 -52.537 1.00 38.19 36 PHE C O 1
ATOM 4614 N N . THR C 1 35 ? -2.531 5.162 -52.601 1.00 39.10 37 THR C N 1
ATOM 4615 C CA . THR C 1 35 ? -1.720 6.174 -51.942 1.00 37.88 37 THR C CA 1
ATOM 4616 C C . THR C 1 35 ? -2.111 6.262 -50.466 1.00 37.08 37 THR C C 1
ATOM 4617 O O . THR C 1 35 ? -3.296 6.343 -50.136 1.00 34.29 37 THR C O 1
ATOM 4621 N N . ASN C 1 36 ? -1.115 6.227 -49.585 1.00 36.00 38 ASN C N 1
ATOM 4622 C CA . ASN C 1 36 ? -1.359 6.349 -48.152 1.00 38.62 38 ASN C CA 1
ATOM 4623 C C . ASN C 1 36 ? -2.071 7.655 -47.818 1.00 35.48 38 ASN C C 1
ATOM 4624 O O . ASN C 1 36 ? -1.832 8.683 -48.451 1.00 32.37 38 ASN C O 1
ATOM 4629 N N . VAL C 1 37 ? -2.968 7.591 -46.840 1.00 31.10 39 VAL C N 1
ATOM 4630 C CA . VAL C 1 37 ? -3.676 8.763 -46.348 1.00 27.42 39 VAL C CA 1
ATOM 4631 C C . VAL C 1 37 ? -3.193 9.087 -44.937 1.00 29.03 39 VAL C C 1
ATOM 4632 O O . VAL C 1 37 ? -3.248 8.241 -44.041 1.00 29.06 39 VAL C O 1
ATOM 4636 N N . THR C 1 38 ? -2.704 10.308 -44.743 1.00 31.17 40 THR C N 1
ATOM 4637 C CA . THR C 1 38 ? -2.203 10.715 -43.434 1.00 29.55 40 THR C CA 1
ATOM 4638 C C . THR C 1 38 ? -3.223 11.615 -42.739 1.00 27.24 40 THR C C 1
ATOM 4639 O O . THR C 1 38 ? -3.656 12.618 -43.306 1.00 26.82 40 THR C O 1
ATOM 4643 N N . LYS C 1 39 ? -3.615 11.244 -41.521 1.00 25.89 41 LYS C N 1
ATOM 4644 C CA . LYS C 1 39 ? -4.521 12.060 -40.713 1.00 32.81 41 LYS C CA 1
ATOM 4645 C C . LYS C 1 39 ? -3.867 13.368 -40.279 1.00 28.83 41 LYS C C 1
ATOM 4646 O O . LYS C 1 39 ? -2.683 13.399 -39.953 1.00 27.80 41 LYS C O 1
ATOM 4652 N N . GLY C 1 40 ? -4.638 14.447 -40.277 1.00 26.28 42 GLY C N 1
ATOM 4653 C CA . GLY C 1 40 ? -4.156 15.706 -39.741 1.00 27.23 42 GLY C CA 1
ATOM 4654 C C . GLY C 1 40 ? -4.338 16.876 -40.683 1.00 27.00 42 GLY C C 1
ATOM 4655 O O . GLY C 1 40 ? -5.128 16.817 -41.626 1.00 26.93 42 GLY C O 1
ATOM 4656 N N . ALA C 1 41 ? -3.593 17.942 -40.424 1.00 25.78 43 ALA C N 1
ATOM 4657 C CA . ALA C 1 41 ? -3.697 19.165 -41.203 1.00 24.41 43 ALA C CA 1
ATOM 4658 C C . ALA C 1 41 ? -2.548 19.285 -42.191 1.00 25.40 43 ALA C C 1
ATOM 4659 O O . ALA C 1 41 ? -1.430 18.874 -41.908 1.00 23.02 43 ALA C O 1
ATOM 4661 N N . SER C 1 42 ? -2.834 19.844 -43.358 1.00 27.51 44 SER C N 1
ATOM 4662 C CA . SER C 1 42 ? -1.794 20.114 -44.332 1.00 27.40 44 SER C CA 1
ATOM 4663 C C . SER C 1 42 ? -2.288 21.170 -45.308 1.00 25.78 44 SER C C 1
ATOM 4664 O O . SER C 1 42 ? -3.420 21.650 -45.199 1.00 26.46 44 SER C O 1
ATOM 4667 N N . VAL C 1 43 ? -1.434 21.544 -46.251 1.00 24.42 45 VAL C N 1
ATOM 4668 C CA . VAL C 1 43 ? -1.806 22.514 -47.268 1.00 23.40 45 VAL C CA 1
ATOM 4669 C C . VAL C 1 43 ? -1.232 22.091 -48.611 1.00 26.15 45 VAL C C 1
ATOM 4670 O O . VAL C 1 43 ? -0.225 21.385 -48.655 1.00 28.54 45 VAL C O 1
ATOM 4674 N N . ILE C 1 44 ? -1.869 22.523 -49.700 1.00 29.02 46 ILE C N 1
ATOM 4675 C CA . ILE C 1 44 ? -1.417 22.171 -51.045 1.00 28.62 46 ILE C CA 1
ATOM 4676 C C . ILE C 1 44 ? -0.554 23.281 -51.642 1.00 30.23 46 ILE C C 1
ATOM 4677 O O . ILE C 1 44 ? 0.201 23.058 -52.589 1.00 30.16 46 ILE C O 1
ATOM 4682 N N . ASN C 1 45 ? -0.671 24.478 -51.082 1.00 27.25 47 ASN C N 1
ATOM 4683 C CA . ASN C 1 45 ? 0.139 25.603 -51.519 1.00 32.40 47 ASN C CA 1
ATOM 4684 C C . ASN C 1 45 ? 0.752 26.312 -50.319 1.00 28.09 47 ASN C C 1
ATOM 4685 O O . ASN C 1 45 ? 0.077 27.092 -49.646 1.00 25.19 47 ASN C O 1
ATOM 4690 N N . GLN C 1 46 ? 2.031 26.048 -50.066 1.00 27.86 48 GLN C N 1
ATOM 4691 C CA . GLN C 1 46 ? 2.731 26.632 -48.919 1.00 32.40 48 GLN C CA 1
ATOM 4692 C C . GLN C 1 46 ? 2.805 28.152 -48.990 1.00 28.33 48 GLN C C 1
ATOM 4693 O O . GLN C 1 46 ? 3.102 28.810 -47.995 1.00 28.27 48 GLN C O 1
ATOM 4699 N N . LYS C 1 47 ? 2.526 28.707 -50.166 1.00 30.96 49 LYS C N 1
ATOM 4700 C CA . LYS C 1 47 ? 2.648 30.144 -50.377 1.00 30.41 49 LYS C CA 1
ATOM 4701 C C . LYS C 1 47 ? 1.306 30.859 -50.346 1.00 33.28 49 LYS C C 1
ATOM 4702 O O . LYS C 1 47 ? 1.241 32.076 -50.506 1.00 33.36 49 LYS C O 1
ATOM 4708 N N . ASP C 1 48 ? 0.232 30.111 -50.139 1.00 28.81 50 ASP C N 1
ATOM 4709 C CA . ASP C 1 48 ? -1.086 30.724 -50.116 1.00 30.24 50 ASP C CA 1
ATOM 4710 C C . ASP C 1 48 ? -1.962 30.120 -49.023 1.00 30.26 50 ASP C C 1
ATOM 4711 O O . ASP C 1 48 ? -3.045 29.596 -49.298 1.00 26.48 50 ASP C O 1
ATOM 4716 N N . TRP C 1 49 ? -1.491 30.187 -47.783 1.00 26.16 51 TRP C N 1
ATOM 4717 C CA . TRP C 1 49 ? -2.344 29.843 -46.653 1.00 26.34 51 TRP C CA 1
ATOM 4718 C C . TRP C 1 49 ? -2.057 30.724 -45.448 1.00 26.10 51 TRP C C 1
ATOM 4719 O O . TRP C 1 49 ? -0.999 31.343 -45.347 1.00 23.56 51 TRP C O 1
ATOM 4730 N N . ILE C 1 50 ? -3.032 30.780 -44.547 1.00 26.03 52 ILE C N 1
ATOM 4731 C CA . ILE C 1 50 ? -2.939 31.571 -43.333 1.00 29.31 52 ILE C CA 1
ATOM 4732 C C . ILE C 1 50 ? -3.483 30.752 -42.155 1.00 26.82 52 ILE C C 1
ATOM 4733 O O . ILE C 1 50 ? -4.442 29.987 -42.299 1.00 24.50 52 ILE C O 1
ATOM 4738 N N . GLY C 1 51 ? -2.848 30.887 -41.000 1.00 21.24 53 GLY C N 1
ATOM 4739 C CA . GLY C 1 51 ? -3.333 30.253 -39.790 1.00 19.64 53 GLY C CA 1
ATOM 4740 C C . GLY C 1 51 ? -3.730 31.314 -38.781 1.00 20.17 53 GLY C C 1
ATOM 4741 O O . GLY C 1 51 ? -3.136 32.393 -38.749 1.00 18.70 53 GLY C O 1
ATOM 4742 N N . PHE C 1 52 ? -4.744 31.016 -37.973 1.00 18.01 54 PHE C N 1
ATOM 4743 C CA . PHE C 1 52 ? -5.151 31.896 -36.877 1.00 18.45 54 PHE C CA 1
ATOM 4744 C C . PHE C 1 52 ? -5.131 31.124 -35.557 1.00 17.27 54 PHE C C 1
ATOM 4745 O O . PHE C 1 52 ? -5.740 30.061 -35.441 1.00 16.95 54 PHE C O 1
ATOM 4753 N N . GLY C 1 53 ? -4.434 31.642 -34.553 1.00 20.46 55 GLY C N 1
ATOM 4754 C CA . GLY C 1 53 ? -4.257 30.855 -33.348 1.00 22.06 55 GLY C CA 1
ATOM 4755 C C . GLY C 1 53 ? -3.929 31.568 -32.060 1.00 22.83 55 GLY C C 1
ATOM 4756 O O . GLY C 1 53 ? -4.178 32.761 -31.899 1.00 22.87 55 GLY C O 1
ATOM 4757 N N . ASP C 1 54 ? -3.362 30.808 -31.133 1.00 23.67 56 ASP C N 1
ATOM 4758 C CA . ASP C 1 54 ? -3.074 31.301 -29.797 1.00 23.50 56 ASP C CA 1
ATOM 4759 C C . ASP C 1 54 ? -1.641 30.927 -29.422 1.00 21.63 56 ASP C C 1
ATOM 4760 O O . ASP C 1 54 ? -0.784 30.804 -30.299 1.00 24.40 56 ASP C O 1
ATOM 4765 N N . ALA C 1 55 ? -1.382 30.747 -28.131 1.00 22.79 57 ALA C N 1
ATOM 4766 C CA . ALA C 1 55 ? -0.033 30.445 -27.645 1.00 24.37 57 ALA C CA 1
ATOM 4767 C C . ALA C 1 55 ? 0.565 29.217 -28.324 1.00 25.00 57 ALA C C 1
ATOM 4768 O O . ALA C 1 55 ? 1.775 29.124 -28.505 1.00 25.87 57 ALA C O 1
ATOM 4770 N N . ARG C 1 56 ? -0.293 28.278 -28.706 1.00 24.56 58 ARG C N 1
ATOM 4771 C CA . ARG C 1 56 ? 0.155 27.013 -29.275 1.00 23.76 58 ARG C CA 1
ATOM 4772 C C . ARG C 1 56 ? 0.752 27.153 -30.682 1.00 23.33 58 ARG C C 1
ATOM 4773 O O . ARG C 1 56 ? 1.384 26.222 -31.184 1.00 21.63 58 ARG C O 1
ATOM 4781 N N . THR C 1 57 ? 0.565 28.312 -31.310 1.00 18.72 59 THR C N 1
ATOM 4782 C CA . THR C 1 57 ? 1.259 28.612 -32.564 1.00 20.97 59 THR C CA 1
ATOM 4783 C C . THR C 1 57 ? 1.948 29.984 -32.523 1.00 23.98 59 THR C C 1
ATOM 4784 O O . THR C 1 57 ? 2.235 30.570 -33.562 1.00 20.46 59 THR C O 1
ATOM 4788 N N . ASP C 1 58 ? 2.201 30.497 -31.322 1.00 24.93 60 ASP C N 1
ATOM 4789 C CA . ASP C 1 58 ? 2.779 31.830 -31.157 1.00 24.82 60 ASP C CA 1
ATOM 4790 C C . ASP C 1 58 ? 4.276 31.746 -30.874 1.00 27.82 60 ASP C C 1
ATOM 4791 O O . ASP C 1 58 ? 4.691 31.348 -29.782 1.00 27.55 60 ASP C O 1
ATOM 4796 N N . LEU C 1 59 ? 5.081 32.142 -31.855 1.00 24.36 61 LEU C N 1
ATOM 4797 C CA . LEU C 1 59 ? 6.532 32.030 -31.737 1.00 28.68 61 LEU C CA 1
ATOM 4798 C C . LEU C 1 59 ? 7.142 33.040 -30.755 1.00 28.45 61 LEU C C 1
ATOM 4799 O O . LEU C 1 59 ? 8.298 32.898 -30.361 1.00 30.54 61 LEU C O 1
ATOM 4804 N N . THR C 1 60 ? 6.371 34.051 -30.360 1.00 26.08 62 THR C N 1
ATOM 4805 C CA . THR C 1 60 ? 6.873 35.067 -29.440 1.00 28.74 62 THR C CA 1
ATOM 4806 C C . THR C 1 60 ? 6.648 34.676 -27.988 1.00 29.31 62 THR C C 1
ATOM 4807 O O . THR C 1 60 ? 7.073 35.389 -27.085 1.00 29.78 62 THR C O 1
ATOM 4811 N N . ASN C 1 61 ? 5.971 33.555 -27.763 1.00 27.12 63 ASN C N 1
ATOM 4812 C CA . ASN C 1 61 ? 5.783 33.052 -26.409 1.00 29.69 63 ASN C CA 1
ATOM 4813 C C . ASN C 1 61 ? 7.141 32.801 -25.758 1.00 32.29 63 ASN C C 1
ATOM 4814 O O . ASN C 1 61 ? 8.071 32.328 -26.415 1.00 29.72 63 ASN C O 1
ATOM 4819 N N . ASP C 1 62 ? 7.248 33.135 -24.474 1.00 36.07 64 ASP C N 1
ATOM 4820 C CA . ASP C 1 62 ? 8.494 32.978 -23.724 1.00 41.48 64 ASP C CA 1
ATOM 4821 C C . ASP C 1 62 ? 9.017 31.551 -23.753 1.00 37.58 64 ASP C C 1
ATOM 4822 O O . ASP C 1 62 ? 10.221 31.330 -23.751 1.00 39.64 64 ASP C O 1
ATOM 4827 N N . GLN C 1 63 ? 8.109 30.583 -23.787 1.00 32.38 65 GLN C N 1
ATOM 4828 C CA . GLN C 1 63 ? 8.509 29.184 -23.721 1.00 36.96 65 GLN C CA 1
ATOM 4829 C C . GLN C 1 63 ? 8.598 28.500 -25.088 1.00 29.96 65 GLN C C 1
ATOM 4830 O O . GLN C 1 63 ? 8.706 27.279 -25.161 1.00 27.73 65 GLN C O 1
ATOM 4836 N N . PHE C 1 64 ? 8.555 29.278 -26.165 1.00 28.90 66 PHE C N 1
ATOM 4837 C CA . PHE C 1 64 ? 8.726 28.719 -27.508 1.00 33.58 66 PHE C CA 1
ATOM 4838 C C . PHE C 1 64 ? 10.112 28.086 -27.638 1.00 31.66 66 PHE C C 1
ATOM 4839 O O . PHE C 1 64 ? 11.099 28.668 -27.185 1.00 33.86 66 PHE C O 1
ATOM 4847 N N . PRO C 1 65 ? 10.202 26.903 -28.271 1.00 31.71 67 PRO C N 1
ATOM 4848 C CA . PRO C 1 65 ? 9.138 26.123 -28.914 1.00 30.52 67 PRO C CA 1
ATOM 4849 C C . PRO C 1 65 ? 8.470 25.063 -28.035 1.00 33.18 67 PRO C C 1
ATOM 4850 O O . PRO C 1 65 ? 7.615 24.334 -28.541 1.00 30.43 67 PRO C O 1
ATOM 4854 N N . ALA C 1 66 ? 8.850 24.967 -26.763 1.00 27.98 68 ALA C N 1
ATOM 4855 C CA . ALA C 1 66 ? 8.250 23.986 -25.864 1.00 29.76 68 ALA C CA 1
ATOM 4856 C C . ALA C 1 66 ? 6.737 24.179 -25.746 1.00 28.05 68 ALA C C 1
ATOM 4857 O O . ALA C 1 66 ? 6.000 23.232 -25.466 1.00 29.85 68 ALA C O 1
ATOM 4859 N N . SER C 1 67 ? 6.283 25.408 -25.969 1.00 27.48 69 SER C N 1
ATOM 4860 C CA . SER C 1 67 ? 4.869 25.750 -25.843 1.00 31.33 69 SER C CA 1
ATOM 4861 C C . SER C 1 67 ? 4.120 25.729 -27.178 1.00 24.94 69 SER C C 1
ATOM 4862 O O . SER C 1 67 ? 2.953 26.110 -27.243 1.00 28.68 69 SER C O 1
ATOM 4865 N N . SER C 1 68 ? 4.792 25.290 -28.235 1.00 23.98 70 SER C N 1
ATOM 4866 C CA . SER C 1 68 ? 4.201 25.314 -29.568 1.00 25.43 70 SER C CA 1
ATOM 4867 C C . SER C 1 68 ? 3.888 23.926 -30.099 1.00 26.55 70 SER C C 1
ATOM 4868 O O . SER C 1 68 ? 4.602 22.965 -29.812 1.00 24.90 70 SER C O 1
ATOM 4871 N N . ASP C 1 69 ? 2.822 23.835 -30.888 1.00 23.80 71 ASP C N 1
ATOM 4872 C CA . ASP C 1 69 ? 2.445 22.583 -31.519 1.00 25.10 71 ASP C CA 1
ATOM 4873 C C . ASP C 1 69 ? 2.923 22.534 -32.967 1.00 27.70 71 ASP C C 1
ATOM 4874 O O . ASP C 1 69 ? 2.629 21.580 -33.697 1.00 24.67 71 ASP C O 1
ATOM 4879 N N . VAL C 1 70 ? 3.663 23.567 -33.374 1.00 24.74 72 VAL C N 1
ATOM 4880 C CA . VAL C 1 70 ? 4.276 23.623 -34.702 1.00 23.93 72 VAL C CA 1
ATOM 4881 C C . VAL C 1 70 ? 5.683 24.233 -34.650 1.00 29.30 72 VAL C C 1
ATOM 4882 O O . VAL C 1 70 ? 5.978 25.060 -33.778 1.00 22.42 72 VAL C O 1
ATOM 4886 N N . PRO C 1 71 ? 6.556 23.824 -35.586 1.00 25.99 73 PRO C N 1
ATOM 4887 C CA . PRO C 1 71 ? 7.909 24.385 -35.676 1.00 26.17 73 PRO C CA 1
ATOM 4888 C C . PRO C 1 71 ? 7.908 25.811 -36.202 1.00 29.35 73 PRO C C 1
ATOM 4889 O O . PRO C 1 71 ? 6.930 26.246 -36.821 1.00 25.63 73 PRO C O 1
ATOM 4893 N N . LEU C 1 72 ? 9.013 26.513 -35.970 1.00 28.45 74 LEU C N 1
ATOM 4894 C CA . LEU C 1 72 ? 9.145 27.928 -36.300 1.00 28.61 74 LEU C CA 1
ATOM 4895 C C . LEU C 1 72 ? 8.648 28.293 -37.701 1.00 28.85 74 LEU C C 1
ATOM 4896 O O . LEU C 1 72 ? 7.907 29.264 -37.863 1.00 27.81 74 LEU C O 1
ATOM 4901 N N . ALA C 1 73 ? 9.052 27.512 -38.703 1.00 31.08 75 ALA C N 1
ATOM 4902 C CA . ALA C 1 73 ? 8.713 27.804 -40.094 1.00 33.34 75 ALA C CA 1
ATOM 4903 C C . ALA C 1 73 ? 7.203 27.785 -40.326 1.00 34.03 75 ALA C C 1
ATOM 4904 O O . ALA C 1 73 ? 6.691 28.522 -41.166 1.00 36.65 75 ALA C O 1
ATOM 4906 N N . VAL C 1 74 ? 6.493 26.941 -39.583 1.00 26.40 76 VAL C N 1
ATOM 4907 C CA . VAL C 1 74 ? 5.036 26.890 -39.683 1.00 24.35 76 VAL C CA 1
ATOM 4908 C C . VAL C 1 74 ? 4.383 27.985 -38.833 1.00 24.79 76 VAL C C 1
ATOM 4909 O O . VAL C 1 74 ? 3.391 28.589 -39.240 1.00 21.93 76 VAL C O 1
ATOM 4913 N N . ALA C 1 75 ? 4.953 28.252 -37.660 1.00 21.31 77 ALA C N 1
ATOM 4914 C CA . ALA C 1 75 ? 4.432 29.294 -36.778 1.00 20.92 77 ALA C CA 1
ATOM 4915 C C . ALA C 1 75 ? 4.392 30.659 -37.468 1.00 22.20 77 ALA C C 1
ATOM 4916 O O . ALA C 1 75 ? 3.495 31.458 -37.207 1.00 22.72 77 ALA C O 1
ATOM 4918 N N . LYS C 1 76 ? 5.358 30.909 -38.355 1.00 26.58 78 LYS C N 1
ATOM 4919 C CA . LYS C 1 76 ? 5.441 32.166 -39.113 1.00 30.37 78 LYS C CA 1
ATOM 4920 C C . LYS C 1 76 ? 4.236 32.400 -40.017 1.00 29.88 78 LYS C C 1
ATOM 4921 O O . LYS C 1 76 ? 3.952 33.530 -40.409 1.00 30.69 78 LYS C O 1
ATOM 4927 N N . LYS C 1 77 ? 3.548 31.319 -40.362 1.00 29.78 79 LYS C N 1
ATOM 4928 C CA . LYS C 1 77 ? 2.379 31.392 -41.224 1.00 29.93 79 LYS C CA 1
ATOM 4929 C C . LYS C 1 77 ? 1.117 31.663 -40.416 1.00 30.65 79 LYS C C 1
ATOM 4930 O O . LYS C 1 77 ? 0.056 31.921 -40.982 1.00 29.13 79 LYS C O 1
ATOM 4936 N N . PHE C 1 78 ? 1.232 31.602 -39.091 1.00 20.66 80 PHE C N 1
ATOM 4937 C CA . PHE C 1 78 ? 0.084 31.836 -38.218 1.00 24.57 80 PHE C CA 1
ATOM 4938 C C . PHE C 1 78 ? -0.005 33.284 -37.757 1.00 25.86 80 PHE C C 1
ATOM 4939 O O . PHE C 1 78 ? 1.011 33.959 -37.589 1.00 25.50 80 PHE C O 1
ATOM 4947 N N . ARG C 1 79 ? -1.232 33.755 -37.568 1.00 30.56 81 ARG C N 1
ATOM 4948 C CA . ARG C 1 79 ? -1.483 34.997 -36.855 1.00 27.93 81 ARG C CA 1
ATOM 4949 C C . ARG C 1 79 ? -2.001 34.618 -35.474 1.00 28.74 81 ARG C C 1
ATOM 4950 O O . ARG C 1 79 ? -3.151 34.208 -35.334 1.00 28.11 81 ARG C O 1
ATOM 4958 N N . SER C 1 80 ? -1.150 34.735 -34.461 1.00 21.82 82 SER C N 1
ATOM 4959 C CA . SER C 1 80 ? -1.472 34.197 -33.147 1.00 26.96 82 SER C CA 1
ATOM 4960 C C . SER C 1 80 ? -0.922 35.052 -32.020 1.00 24.70 82 SER C C 1
ATOM 4961 O O . SER C 1 80 ? 0.108 35.693 -32.170 1.00 23.46 82 SER C O 1
ATOM 4964 N N . LEU C 1 81 ? -1.615 35.040 -30.890 1.00 22.25 83 LEU C N 1
ATOM 4965 C CA . LEU C 1 81 ? -1.104 35.653 -29.674 1.00 25.98 83 LEU C CA 1
ATOM 4966 C C . LEU C 1 81 ? -1.511 34.796 -28.493 1.00 26.54 83 LEU C C 1
ATOM 4967 O O . LEU C 1 81 ? -2.644 34.312 -28.435 1.00 26.58 83 LEU C O 1
ATOM 4972 N N . SER C 1 82 ? -0.578 34.587 -27.570 1.00 25.08 84 SER C N 1
ATOM 4973 C CA . SER C 1 82 ? -0.859 33.862 -26.337 1.00 26.09 84 SER C CA 1
ATOM 4974 C C . SER C 1 82 ? -2.062 34.455 -25.612 1.00 26.88 84 SER C C 1
ATOM 4975 O O . SER C 1 82 ? -2.137 35.666 -25.420 1.00 25.59 84 SER C O 1
ATOM 4978 N N . GLY C 1 83 ? -3.002 33.595 -25.223 1.00 23.44 85 GLY C N 1
ATOM 4979 C CA . GLY C 1 83 ? -4.181 34.019 -24.486 1.00 26.73 85 GLY C CA 1
ATOM 4980 C C . GLY C 1 83 ? -5.333 34.504 -25.352 1.00 28.50 85 GLY C C 1
ATOM 4981 O O . GLY C 1 83 ? -6.385 34.877 -24.835 1.00 28.65 85 GLY C O 1
ATOM 4982 N N . ALA C 1 84 ? -5.148 34.481 -26.667 1.00 23.26 86 ALA C N 1
ATOM 4983 C CA . ALA C 1 84 ? -6.131 35.050 -27.590 1.00 20.41 86 ALA C CA 1
ATOM 4984 C C . ALA C 1 84 ? -7.077 34.012 -28.189 1.00 19.42 86 ALA C C 1
ATOM 4985 O O . ALA C 1 84 ? -6.805 32.817 -28.151 1.00 20.92 86 ALA C O 1
ATOM 4987 N N . SER C 1 85 ? -8.189 34.492 -28.738 1.00 20.36 87 SER C N 1
ATOM 4988 C CA . SER C 1 85 ? -9.102 33.679 -29.537 1.00 18.29 87 SER C CA 1
ATOM 4989 C C . SER C 1 85 ? -9.986 34.617 -30.350 1.00 22.45 87 SER C C 1
ATOM 4990 O O . SER C 1 85 ? -10.152 35.782 -29.988 1.00 22.01 87 SER C O 1
ATOM 4993 N N . LEU C 1 86 ? -10.535 34.123 -31.459 1.00 20.30 88 LEU C N 1
ATOM 4994 C CA . LEU C 1 86 ? -11.397 34.947 -32.301 1.00 21.96 88 LEU C CA 1
ATOM 4995 C C . LEU C 1 86 ? -12.559 35.529 -31.508 1.00 24.13 88 LEU C C 1
ATOM 4996 O O . LEU C 1 86 ? -12.926 36.689 -31.681 1.00 23.84 88 LEU C O 1
ATOM 5001 N N . MET C 1 87 ? -13.128 34.718 -30.626 1.00 22.57 89 MET C N 1
ATOM 5002 C CA . MET C 1 87 ? -14.316 35.122 -29.891 1.00 25.36 89 MET C CA 1
ATOM 5003 C C . MET C 1 87 ? -14.000 36.182 -28.839 1.00 25.28 89 MET C C 1
ATOM 5004 O O . MET C 1 87 ? -14.801 37.086 -28.599 1.00 24.11 89 MET C O 1
ATOM 5009 N N . LEU C 1 88 ? -12.840 36.063 -28.205 1.00 19.14 90 LEU C N 1
ATOM 5010 C CA . LEU C 1 88 ? -12.399 37.072 -27.251 1.00 23.47 90 LEU C CA 1
ATOM 5011 C C . LEU C 1 88 ? -12.255 38.428 -27.932 1.00 24.88 90 LEU C C 1
ATOM 5012 O O . LEU C 1 88 ? -12.626 39.455 -27.369 1.00 24.69 90 LEU C O 1
ATOM 5017 N N . SER C 1 89 ? -11.727 38.433 -29.150 1.00 21.11 91 SER C N 1
ATOM 5018 C CA . SER C 1 89 ? -11.550 39.693 -29.869 1.00 25.41 91 SER C CA 1
ATOM 5019 C C . SER C 1 89 ? -12.894 40.251 -30.347 1.00 28.79 91 SER C C 1
ATOM 5020 O O . SER C 1 89 ? -13.074 41.467 -30.436 1.00 25.38 91 SER C O 1
ATOM 5023 N N . ALA C 1 90 ? -13.836 39.354 -30.637 1.00 27.92 92 ALA C N 1
ATOM 5024 C CA . ALA C 1 90 ? -15.179 39.745 -31.062 1.00 27.30 92 ALA C CA 1
ATOM 5025 C C . ALA C 1 90 ? -15.911 40.566 -30.004 1.00 27.44 92 ALA C C 1
ATOM 5026 O O . ALA C 1 90 ? -16.612 41.520 -30.333 1.00 26.90 92 ALA C O 1
ATOM 5028 N N . PHE C 1 91 ? -15.747 40.186 -28.738 1.00 23.73 93 PHE C N 1
ATOM 5029 C CA . PHE C 1 91 ? -16.467 40.818 -27.633 1.00 23.99 93 PHE C CA 1
ATOM 5030 C C . PHE C 1 91 ? -15.577 41.726 -26.794 1.00 29.06 93 PHE C C 1
ATOM 5031 O O . PHE C 1 91 ? -16.046 42.714 -26.234 1.00 27.78 93 PHE C O 1
ATOM 5039 N N . GLY C 1 92 ? -14.299 41.370 -26.700 1.00 29.38 94 GLY C N 1
ATOM 5040 C CA . GLY C 1 92 ? -13.363 42.061 -25.835 1.00 29.66 94 GLY C CA 1
ATOM 5041 C C . GLY C 1 92 ? -13.826 42.146 -24.390 1.00 33.69 94 GLY C C 1
ATOM 5042 O O . GLY C 1 92 ? -14.064 43.243 -23.893 1.00 33.01 94 GLY C O 1
ATOM 5043 N N . PRO C 1 93 ? -13.962 40.994 -23.706 1.00 28.82 95 PRO C N 1
ATOM 5044 C CA . PRO C 1 93 ? -14.370 41.029 -22.295 1.00 29.61 95 PRO C CA 1
ATOM 5045 C C . PRO C 1 93 ? -13.265 41.605 -21.420 1.00 29.28 95 PRO C C 1
ATOM 5046 O O . PRO C 1 93 ? -12.098 41.496 -21.788 1.00 32.14 95 PRO C O 1
ATOM 5050 N N . PRO C 1 94 ? -13.625 42.215 -20.281 1.00 28.76 96 PRO C N 1
ATOM 5051 C CA . PRO C 1 94 ? -12.638 42.857 -19.400 1.00 26.97 96 PRO C CA 1
ATOM 5052 C C . PRO C 1 94 ? -11.463 41.951 -19.015 1.00 30.38 96 PRO C C 1
ATOM 5053 O O . PRO C 1 94 ? -11.664 40.816 -18.567 1.00 27.49 96 PRO C O 1
ATOM 5057 N N . GLY C 1 95 ? -10.249 42.457 -19.217 1.00 31.07 97 GLY C N 1
ATOM 5058 C CA . GLY C 1 95 ? -9.037 41.798 -18.761 1.00 28.46 97 GLY C CA 1
ATOM 5059 C C . GLY C 1 95 ? -8.501 40.685 -19.644 1.00 25.26 97 GLY C C 1
ATOM 5060 O O . GLY C 1 95 ? -7.458 40.112 -19.351 1.00 27.05 97 GLY C O 1
ATOM 5061 N N . LYS C 1 96 ? -9.216 40.366 -20.717 1.00 28.67 98 LYS C N 1
ATOM 5062 C CA . LYS C 1 96 ? -8.810 39.283 -21.601 1.00 28.85 98 LYS C CA 1
ATOM 5063 C C . LYS C 1 96 ? -7.954 39.850 -22.727 1.00 28.38 98 LYS C C 1
ATOM 5064 O O . LYS C 1 96 ? -8.090 41.021 -23.066 1.00 30.12 98 LYS C O 1
ATOM 5070 N N . VAL C 1 97 ? -7.064 39.048 -23.304 1.00 31.76 99 VAL C N 1
ATOM 5071 C CA . VAL C 1 97 ? -6.238 39.592 -24.375 1.00 33.87 99 VAL C CA 1
ATOM 5072 C C . VAL C 1 97 ? -7.091 39.769 -25.636 1.00 30.46 99 VAL C C 1
ATOM 5073 O O . VAL C 1 97 ? -8.038 39.019 -25.893 1.00 28.36 99 VAL C O 1
ATOM 5077 N N . ASP C 1 98 ? -6.746 40.794 -26.401 1.00 31.16 100 ASP C N 1
ATOM 5078 C CA . ASP C 1 98 ? -7.585 41.304 -27.472 1.00 32.19 100 ASP C CA 1
ATOM 5079 C C . ASP C 1 98 ? -6.743 41.436 -28.737 1.00 30.95 100 ASP C C 1
ATOM 5080 O O . ASP C 1 98 ? -6.296 42.525 -29.086 1.00 33.42 100 ASP C O 1
ATOM 5085 N N . TYR C 1 99 ? -6.507 40.313 -29.405 1.00 24.71 101 TYR C N 1
ATOM 5086 C CA . TYR C 1 99 ? -5.618 40.287 -30.558 1.00 24.61 101 TYR C CA 1
ATOM 5087 C C . TYR C 1 99 ? -6.381 40.611 -31.835 1.00 25.39 101 TYR C C 1
ATOM 5088 O O . TYR C 1 99 ? -7.452 40.056 -32.084 1.00 22.54 101 TYR C O 1
ATOM 5097 N N . LEU C 1 100 ? -5.833 41.521 -32.635 1.00 29.02 102 LEU C N 1
ATOM 5098 C CA . LEU C 1 100 ? -6.463 41.907 -33.892 1.00 30.62 102 LEU C CA 1
ATOM 5099 C C . LEU C 1 100 ? -6.073 40.923 -34.994 1.00 27.95 102 LEU C C 1
ATOM 5100 O O . LEU C 1 100 ? -5.110 41.150 -35.732 1.00 27.03 102 LEU C O 1
ATOM 5105 N N . TYR C 1 101 ? -6.823 39.829 -35.093 1.00 24.97 103 TYR C N 1
ATOM 5106 C CA . TYR C 1 101 ? -6.598 38.826 -36.131 1.00 20.44 103 TYR C CA 1
ATOM 5107 C C . TYR C 1 101 ? -6.819 39.404 -37.521 1.00 24.10 103 TYR C C 1
ATOM 5108 O O . TYR C 1 101 ? -7.876 39.974 -37.794 1.00 25.90 103 TYR C O 1
ATOM 5117 N N . GLN C 1 102 ? -5.833 39.254 -38.400 1.00 26.78 104 GLN C N 1
ATOM 5118 C CA . GLN C 1 102 ? -6.009 39.627 -39.800 1.00 29.57 104 GLN C CA 1
ATOM 5119 C C . GLN C 1 102 ? -5.004 38.901 -40.687 1.00 31.36 104 GLN C C 1
ATOM 5120 O O . GLN C 1 102 ? -3.886 38.609 -40.263 1.00 28.59 104 GLN C O 1
ATOM 5126 N N . GLY C 1 103 ? -5.417 38.589 -41.913 1.00 27.83 105 GLY C N 1
ATOM 5127 C CA . GLY C 1 103 ? -4.535 37.924 -42.855 1.00 28.38 105 GLY C CA 1
ATOM 5128 C C . GLY C 1 103 ? -5.250 37.351 -44.066 1.00 33.48 105 GLY C C 1
ATOM 5129 O O . GLY C 1 103 ? -6.480 37.253 -44.091 1.00 28.59 105 GLY C O 1
ATOM 5130 N N . CYS C 1 104 ? -4.466 36.961 -45.066 1.00 30.12 106 CYS C N 1
ATOM 5131 C CA . CYS C 1 104 ? -4.994 36.435 -46.318 1.00 29.42 106 CYS C CA 1
ATOM 5132 C C . CYS C 1 104 ? -4.403 35.070 -46.636 1.00 27.61 106 CYS C C 1
ATOM 5133 O O . CYS C 1 104 ? -3.239 34.810 -46.348 1.00 25.83 106 CYS C O 1
ATOM 5136 N N . GLY C 1 105 ? -5.203 34.210 -47.254 1.00 27.82 107 GLY C N 1
ATOM 5137 C CA . GLY C 1 105 ? -4.728 32.911 -47.699 1.00 25.42 107 GLY C CA 1
ATOM 5138 C C . GLY C 1 105 ? -5.905 32.068 -48.147 1.00 28.05 107 GLY C C 1
ATOM 5139 O O . GLY C 1 105 ? -6.898 31.975 -47.426 1.00 27.62 107 GLY C O 1
ATOM 5140 N N . LYS C 1 106 ? -5.803 31.471 -49.334 1.00 27.66 108 LYS C N 1
ATOM 5141 C CA . LYS C 1 106 ? -6.889 30.657 -49.882 1.00 27.03 108 LYS C CA 1
ATOM 5142 C C . LYS C 1 106 ? -7.174 29.446 -48.991 1.00 23.48 108 LYS C C 1
ATOM 5143 O O . LYS C 1 106 ? -8.325 29.041 -48.830 1.00 26.14 108 LYS C O 1
ATOM 5149 N N . GLU C 1 107 ? -6.124 28.872 -48.415 1.00 25.23 109 GLU C N 1
ATOM 5150 C CA . GLU C 1 107 ? -6.292 27.818 -47.420 1.00 26.07 109 GLU C CA 1
ATOM 5151 C C . GLU C 1 107 ? -6.191 28.409 -46.020 1.00 26.66 109 GLU C C 1
ATOM 5152 O O . GLU C 1 107 ? -5.293 29.196 -45.737 1.00 28.41 109 GLU C O 1
ATOM 5158 N N . LYS C 1 108 ? -7.115 28.038 -45.143 1.00 27.45 110 LYS C N 1
ATOM 5159 C CA . LYS C 1 108 ? -7.135 28.602 -43.799 1.00 23.68 110 LYS C CA 1
ATOM 5160 C C . LYS C 1 108 ? -7.088 27.514 -42.739 1.00 25.90 110 LYS C C 1
ATOM 5161 O O . LYS C 1 108 ? -7.728 26.469 -42.868 1.00 22.71 110 LYS C O 1
ATOM 5167 N N . VAL C 1 109 ? -6.301 27.761 -41.700 1.00 24.07 111 VAL C N 1
ATOM 5168 C CA . VAL C 1 109 ? -6.236 26.862 -40.560 1.00 20.50 111 VAL C CA 1
ATOM 5169 C C . VAL C 1 109 ? -6.606 27.612 -39.287 1.00 22.21 111 VAL C C 1
ATOM 5170 O O . VAL C 1 109 ? -5.893 28.518 -38.859 1.00 23.53 111 VAL C O 1
ATOM 5174 N N . PHE C 1 110 ? -7.734 27.240 -38.694 1.00 20.71 112 PHE C N 1
ATOM 5175 C CA . PHE C 1 110 ? -8.177 27.834 -37.441 1.00 21.76 112 PHE C CA 1
ATOM 5176 C C . PHE C 1 110 ? -7.782 26.937 -36.269 1.00 25.26 112 PHE C C 1
ATOM 5177 O O . PHE C 1 110 ? -8.292 25.826 -36.140 1.00 23.33 112 PHE C O 1
ATOM 5185 N N . TYR C 1 111 ? -6.867 27.411 -35.426 1.00 26.06 113 TYR C N 1
ATOM 5186 C CA . TYR C 1 111 ? -6.440 26.644 -34.252 1.00 21.78 113 TYR C CA 1
ATOM 5187 C C . TYR C 1 111 ? -6.480 27.529 -33.013 1.00 23.92 113 TYR C C 1
ATOM 5188 O O . TYR C 1 111 ? -5.445 27.862 -32.433 1.00 24.33 113 TYR C O 1
ATOM 5197 N N . GLU C 1 112 ? -7.688 27.908 -32.620 1.00 23.81 114 GLU C N 1
ATOM 5198 C CA . GLU C 1 112 ? -7.891 28.809 -31.497 1.00 24.63 114 GLU C CA 1
ATOM 5199 C C . GLU C 1 112 ? -9.286 28.553 -30.952 1.00 22.89 114 GLU C C 1
ATOM 5200 O O . GLU C 1 112 ? -10.080 27.853 -31.582 1.00 21.80 114 GLU C O 1
ATOM 5206 N N . GLY C 1 113 ? -9.586 29.120 -29.794 1.00 20.59 115 GLY C N 1
ATOM 5207 C CA . GLY C 1 113 ? -10.922 29.032 -29.235 1.00 24.45 115 GLY C CA 1
ATOM 5208 C C . GLY C 1 113 ? -10.908 28.692 -27.758 1.00 22.33 115 GLY C C 1
ATOM 5209 O O . GLY C 1 113 ? -11.748 29.164 -26.991 1.00 20.64 115 GLY C O 1
ATOM 5210 N N . VAL C 1 114 ? -9.927 27.894 -27.359 1.00 18.17 116 VAL C N 1
ATOM 5211 C CA . VAL C 1 114 ? -9.844 27.397 -25.994 1.00 18.31 116 VAL C CA 1
ATOM 5212 C C . VAL C 1 114 ? -9.727 28.527 -24.956 1.00 22.39 116 VAL C C 1
ATOM 5213 O O . VAL C 1 114 ? -10.123 28.357 -23.798 1.00 21.44 116 VAL C O 1
ATOM 5217 N N . ASN C 1 115 ? -9.216 29.688 -25.359 1.00 22.76 117 ASN C N 1
ATOM 5218 C CA . ASN C 1 115 ? -9.024 30.768 -24.391 1.00 25.97 117 ASN C CA 1
ATOM 5219 C C . ASN C 1 115 ? -10.334 31.407 -23.917 1.00 28.29 117 ASN C C 1
ATOM 5220 O O . ASN C 1 115 ? -10.346 32.173 -22.951 1.00 28.18 117 ASN C O 1
ATOM 5225 N N . TRP C 1 116 ? -11.438 31.086 -24.585 1.00 24.99 118 TRP C N 1
ATOM 5226 C CA . TRP C 1 116 ? -12.755 31.376 -24.025 1.00 23.66 118 TRP C CA 1
ATOM 5227 C C . TRP C 1 116 ? -13.556 30.077 -23.998 1.00 28.18 118 TRP C C 1
ATOM 5228 O O . TRP C 1 116 ? -14.315 29.768 -24.921 1.00 22.30 118 TRP C O 1
ATOM 5239 N N . SER C 1 117 ? -13.343 29.312 -22.933 1.00 25.98 119 SER C N 1
ATOM 5240 C CA . SER C 1 117 ? -14.085 28.093 -22.662 1.00 23.19 119 SER C CA 1
ATOM 5241 C C . SER C 1 117 ? -14.775 28.291 -21.308 1.00 28.34 119 SER C C 1
ATOM 5242 O O . SER C 1 117 ? -14.619 29.352 -20.702 1.00 27.55 119 SER C O 1
ATOM 5245 N N . PRO C 1 118 ? -15.555 27.303 -20.827 1.00 22.81 120 PRO C N 1
ATOM 5246 C CA . PRO C 1 118 ? -16.147 27.561 -19.506 1.00 25.66 120 PRO C CA 1
ATOM 5247 C C . PRO C 1 118 ? -15.102 27.811 -18.409 1.00 28.31 120 PRO C C 1
ATOM 5248 O O . PRO C 1 118 ? -15.425 28.455 -17.412 1.00 31.94 120 PRO C O 1
ATOM 5252 N N . GLU C 1 119 ? -13.873 27.337 -18.608 1.00 29.12 121 GLU C N 1
ATOM 5253 C CA . GLU C 1 119 ? -12.784 27.568 -17.658 1.00 28.85 121 GLU C CA 1
ATOM 5254 C C . GLU C 1 119 ? -12.549 29.056 -17.414 1.00 30.97 121 GLU C C 1
ATOM 5255 O O . GLU C 1 119 ? -12.227 29.457 -16.298 1.00 27.38 121 GLU C O 1
ATOM 5261 N N . ALA C 1 120 ? -12.720 29.870 -18.455 1.00 27.99 122 ALA C N 1
ATOM 5262 C CA . ALA C 1 120 ? -12.509 31.315 -18.352 1.00 30.39 122 ALA C CA 1
ATOM 5263 C C . ALA C 1 120 ? -13.425 31.950 -17.308 1.00 30.32 122 ALA C C 1
ATOM 5264 O O . ALA C 1 120 ? -13.072 32.953 -16.697 1.00 32.67 122 ALA C O 1
ATOM 5266 N N . GLY C 1 121 ? -14.601 31.364 -17.114 1.00 39.18 123 GLY C N 1
ATOM 5267 C CA . GLY C 1 121 ? -15.527 31.820 -16.094 1.00 38.69 123 GLY C CA 1
ATOM 5268 C C . GLY C 1 121 ? -16.026 33.233 -16.316 1.00 41.46 123 GLY C C 1
ATOM 5269 O O . GLY C 1 121 ? -16.288 33.964 -15.363 1.00 39.98 123 GLY C O 1
ATOM 5270 N N . ILE C 1 122 ? -16.150 33.625 -17.578 1.00 36.20 124 ILE C N 1
ATOM 5271 C CA . ILE C 1 122 ? -16.649 34.950 -17.902 1.00 33.86 124 ILE C CA 1
ATOM 5272 C C . ILE C 1 122 ? -18.164 34.959 -17.755 1.00 31.40 124 ILE C C 1
ATOM 5273 O O . ILE C 1 122 ? -18.855 34.124 -18.333 1.00 31.78 124 ILE C O 1
ATOM 5278 N N . ASP C 1 123 ? -18.679 35.901 -16.973 1.00 35.71 125 ASP C N 1
ATOM 5279 C CA . ASP C 1 123 ? -20.118 35.982 -16.736 1.00 36.62 125 ASP C CA 1
ATOM 5280 C C . ASP C 1 123 ? -20.753 37.007 -17.672 1.00 35.84 125 ASP C C 1
ATOM 5281 O O . ASP C 1 123 ? -21.197 36.665 -18.774 1.00 36.32 125 ASP C O 1
ATOM 5286 N N . CYS C 1 124 ? -20.799 38.258 -17.220 1.00 33.44 126 CYS C N 1
ATOM 5287 C CA . CYS C 1 124 ? -21.322 39.365 -18.019 1.00 36.48 126 CYS C CA 1
ATOM 5288 C C . CYS C 1 124 ? -22.744 39.117 -18.511 1.00 34.68 126 CYS C C 1
ATOM 5289 O O . CYS C 1 124 ? -23.078 39.474 -19.641 1.00 32.24 126 CYS C O 1
ATOM 5292 N N . PHE C 1 125 ? -23.562 38.501 -17.654 1.00 34.92 127 PHE C N 1
ATOM 5293 C CA . PHE C 1 125 ? -24.968 38.192 -17.936 1.00 35.38 127 PHE C CA 1
ATOM 5294 C C . PHE C 1 125 ? -25.146 37.095 -18.983 1.00 36.17 127 PHE C C 1
ATOM 5295 O O . PHE C 1 125 ? -26.265 36.841 -19.419 1.00 36.71 127 PHE C O 1
ATOM 5303 N N . GLY C 1 126 ? -24.052 36.455 -19.387 1.00 37.31 128 GLY C N 1
ATOM 5304 C CA . GLY C 1 126 ? -24.094 35.459 -20.446 1.00 29.88 128 GLY C CA 1
ATOM 5305 C C . GLY C 1 126 ? -25.111 34.359 -20.203 1.00 35.88 128 GLY C C 1
ATOM 5306 O O . GLY C 1 126 ? -25.052 33.659 -19.195 1.00 31.56 128 GLY C O 1
ATOM 5307 N N . SER C 1 127 ? -26.057 34.217 -21.126 1.00 34.47 129 SER C N 1
ATOM 5308 C CA . SER C 1 127 ? -27.084 33.191 -21.013 1.00 36.57 129 SER C CA 1
ATOM 5309 C C . SER C 1 127 ? -26.446 31.809 -21.112 1.00 41.51 129 SER C C 1
ATOM 5310 O O . SER C 1 127 ? -26.680 30.936 -20.268 1.00 32.29 129 SER C O 1
ATOM 5313 N N . ASN C 1 128 ? -25.623 31.640 -22.146 1.00 35.90 130 ASN C N 1
ATOM 5314 C CA . ASN C 1 128 ? -24.930 30.391 -22.425 1.00 35.84 130 ASN C CA 1
ATOM 5315 C C . ASN C 1 128 ? -23.815 30.654 -23.439 1.00 34.49 130 ASN C C 1
ATOM 5316 O O . ASN C 1 128 ? -24.025 30.563 -24.650 1.00 31.44 130 ASN C O 1
ATOM 5321 N N . TRP C 1 129 ? -22.629 30.977 -22.937 1.00 29.11 131 TRP C N 1
ATOM 5322 C CA . TRP C 1 129 ? -21.531 31.385 -23.802 1.00 32.06 131 TRP C CA 1
ATOM 5323 C C . TRP C 1 129 ? -21.106 30.271 -24.749 1.00 29.13 131 TRP C C 1
ATOM 5324 O O . TRP C 1 129 ? -20.642 30.546 -25.854 1.00 29.40 131 TRP C O 1
ATOM 5335 N N . THR C 1 130 ? -21.280 29.021 -24.325 1.00 28.76 132 THR C N 1
ATOM 5336 C CA . THR C 1 130 ? -20.978 27.875 -25.177 1.00 24.53 132 THR C CA 1
ATOM 5337 C C . THR C 1 130 ? -21.876 27.897 -26.412 1.00 30.48 132 THR C C 1
ATOM 5338 O O . THR C 1 130 ? -21.426 27.602 -27.524 1.00 30.75 132 THR C O 1
ATOM 5342 N N . GLN C 1 131 ? -23.144 28.258 -26.213 1.00 26.79 133 GLN C N 1
ATOM 5343 C CA . GLN C 1 131 ? -24.071 28.417 -27.326 1.00 30.64 133 GLN C CA 1
ATOM 5344 C C . GLN C 1 131 ? -23.646 29.589 -28.203 1.00 28.61 133 GLN C C 1
ATOM 5345 O O . GLN C 1 131 ? -23.640 29.487 -29.428 1.00 31.12 133 GLN C O 1
ATOM 5351 N N . THR C 1 132 ? -23.304 30.704 -27.562 1.00 27.70 134 THR C N 1
ATOM 5352 C CA . THR C 1 132 ? -22.833 31.893 -28.267 1.00 28.91 134 THR C CA 1
ATOM 5353 C C . THR C 1 132 ? -21.593 31.566 -29.094 1.00 26.73 134 THR C C 1
ATOM 5354 O O . THR C 1 132 ? -21.474 31.972 -30.250 1.00 26.60 134 THR C O 1
ATOM 5358 N N . LYS C 1 133 ? -20.687 30.808 -28.485 1.00 29.48 135 LYS C N 1
ATOM 5359 C CA . LYS C 1 133 ? -19.448 30.367 -29.118 1.00 26.22 135 LYS C CA 1
ATOM 5360 C C . LYS C 1 133 ? -19.706 29.525 -30.368 1.00 25.78 135 LYS C C 1
ATOM 5361 O O . LYS C 1 133 ? -19.155 29.800 -31.437 1.00 24.32 135 LYS C O 1
ATOM 5367 N N . LYS C 1 134 ? -20.547 28.505 -30.228 1.00 26.32 136 LYS C N 1
ATOM 5368 C CA . LYS C 1 134 ? -20.908 27.640 -31.348 1.00 24.32 136 LYS C CA 1
ATOM 5369 C C . LYS C 1 134 ? -21.514 28.446 -32.501 1.00 27.45 136 LYS C C 1
ATOM 5370 O O . LYS C 1 134 ? -21.156 28.240 -33.664 1.00 25.41 136 LYS C O 1
ATOM 5376 N N . ASP C 1 135 ? -22.419 29.367 -32.171 1.00 27.11 137 ASP C N 1
ATOM 5377 C CA . ASP C 1 135 ? -23.059 30.221 -33.174 1.00 27.36 137 ASP C CA 1
ATOM 5378 C C . ASP C 1 135 ? -22.063 31.160 -33.850 1.00 28.04 137 ASP C C 1
ATOM 5379 O O . ASP C 1 135 ? -22.097 31.340 -35.069 1.00 28.02 137 ASP C O 1
ATOM 5384 N N . PHE C 1 136 ? -21.189 31.763 -33.050 1.00 27.29 138 PHE C N 1
ATOM 5385 C CA . PHE C 1 136 ? -20.196 32.707 -33.554 1.00 26.30 138 PHE C CA 1
ATOM 5386 C C . PHE C 1 136 ? -19.251 32.040 -34.542 1.00 22.72 138 PHE C C 1
ATOM 5387 O O . PHE C 1 136 ? -19.082 32.509 -35.665 1.00 25.78 138 PHE C O 1
ATOM 5395 N N . TYR C 1 137 ? -18.640 30.938 -34.126 1.00 26.00 139 TYR C N 1
ATOM 5396 C CA . TYR C 1 137 ? -17.694 30.248 -34.992 1.00 26.43 139 TYR C CA 1
ATOM 5397 C C . TYR C 1 137 ? -18.367 29.674 -36.239 1.00 28.92 139 TYR C C 1
ATOM 5398 O O . TYR C 1 137 ? -17.737 29.583 -37.293 1.00 29.04 139 TYR C O 1
ATOM 5407 N N . SER C 1 138 ? -19.643 29.308 -36.129 1.00 21.80 140 SER C N 1
ATOM 5408 C CA . SER C 1 138 ? -20.403 28.847 -37.296 1.00 29.18 140 SER C CA 1
ATOM 5409 C C . SER C 1 138 ? -20.475 29.923 -38.381 1.00 25.66 140 SER C C 1
ATOM 5410 O O . SER C 1 138 ? -20.253 29.639 -39.560 1.00 26.73 140 SER C O 1
ATOM 5413 N N . ARG C 1 139 ? -20.777 31.158 -37.987 1.00 28.09 141 ARG C N 1
ATOM 5414 C CA . ARG C 1 139 ? -20.844 32.252 -38.956 1.00 30.22 141 ARG C CA 1
ATOM 5415 C C . ARG C 1 139 ? -19.461 32.565 -39.517 1.00 28.47 141 ARG C C 1
ATOM 5416 O O . ARG C 1 139 ? -19.310 32.804 -40.716 1.00 29.31 141 ARG C O 1
ATOM 5424 N N . ILE C 1 140 ? -18.457 32.570 -38.643 1.00 24.45 142 ILE C N 1
ATOM 5425 C CA . ILE C 1 140 ? -17.066 32.778 -39.057 1.00 23.12 142 ILE C CA 1
ATOM 5426 C C . ILE C 1 140 ? -16.657 31.780 -40.132 1.00 24.64 142 ILE C C 1
ATOM 5427 O O . ILE C 1 140 ? -16.145 32.161 -41.188 1.00 22.35 142 ILE C O 1
ATOM 5432 N N . TYR C 1 141 ? -16.890 30.498 -39.859 1.00 23.68 143 TYR C N 1
ATOM 5433 C CA . TYR C 1 141 ? -16.476 29.431 -40.769 1.00 25.34 143 TYR C CA 1
ATOM 5434 C C . TYR C 1 141 ? -17.204 29.540 -42.106 1.00 28.33 143 TYR C C 1
ATOM 5435 O O . TYR C 1 141 ? -16.636 29.282 -43.167 1.00 28.81 143 TYR C O 1
ATOM 5444 N N . GLU C 1 142 ? -18.473 29.922 -42.035 1.00 30.82 144 GLU C N 1
ATOM 5445 C CA . GLU C 1 142 ? -19.319 30.045 -43.210 1.00 34.37 144 GLU C CA 1
ATOM 5446 C C . GLU C 1 142 ? -18.864 31.195 -44.103 1.00 32.71 144 GLU C C 1
ATOM 5447 O O . GLU C 1 142 ? -18.833 31.063 -45.321 1.00 32.67 144 GLU C O 1
ATOM 5453 N N . ALA C 1 143 ? -18.508 32.322 -43.496 1.00 25.17 145 ALA C N 1
ATOM 5454 C CA . ALA C 1 143 ? -17.999 33.452 -44.265 1.00 27.88 145 ALA C CA 1
ATOM 5455 C C . ALA C 1 143 ? -16.608 33.157 -44.805 1.00 25.88 145 ALA C C 1
ATOM 5456 O O . ALA C 1 143 ? -16.282 33.501 -45.939 1.00 25.50 145 ALA C O 1
ATOM 5458 N N . ALA C 1 144 ? -15.793 32.504 -43.986 1.00 27.14 146 ALA C N 1
ATOM 5459 C CA . ALA C 1 144 ? -14.400 32.249 -44.336 1.00 30.26 146 ALA C CA 1
ATOM 5460 C C . ALA C 1 144 ? -14.249 31.332 -45.554 1.00 28.24 146 ALA C C 1
ATOM 5461 O O . ALA C 1 144 ? -13.293 31.459 -46.318 1.00 24.77 146 ALA C O 1
ATOM 5463 N N . ARG C 1 145 ? -15.195 30.418 -45.739 1.00 29.18 147 ARG C N 1
ATOM 5464 C CA . ARG C 1 145 ? -15.093 29.411 -46.797 1.00 36.52 147 ARG C CA 1
ATOM 5465 C C . ARG C 1 145 ? -15.068 30.041 -48.193 1.00 33.53 147 ARG C C 1
ATOM 5466 O O . ARG C 1 145 ? -14.412 29.521 -49.094 1.00 32.53 147 ARG C O 1
ATOM 5474 N N . SER C 1 146 ? -15.756 31.171 -48.349 1.00 31.22 148 SER C N 1
ATOM 5475 C CA . SER C 1 146 ? -15.847 31.873 -49.633 1.00 32.56 148 SER C CA 1
ATOM 5476 C C . SER C 1 146 ? -14.952 33.112 -49.696 1.00 32.93 148 SER C C 1
ATOM 5477 O O . SER C 1 146 ? -15.048 33.907 -50.635 1.00 28.31 148 SER C O 1
ATOM 5480 N N . SER C 1 147 ? -14.084 33.273 -48.702 1.00 25.94 149 SER C N 1
ATOM 5481 C CA . SER C 1 147 ? -13.270 34.475 -48.598 1.00 23.64 149 SER C CA 1
ATOM 5482 C C . SER C 1 147 ? -11.790 34.160 -48.757 1.00 27.82 149 SER C C 1
ATOM 5483 O O . SER C 1 147 ? -11.336 33.079 -48.396 1.00 27.50 149 SER C O 1
ATOM 5486 N N . THR C 1 148 ? -11.035 35.108 -49.299 1.00 30.34 150 THR C N 1
ATOM 5487 C CA . THR C 1 148 ? -9.588 34.959 -49.352 1.00 27.98 150 THR C CA 1
ATOM 5488 C C . THR C 1 148 ? -8.979 35.450 -48.042 1.00 25.07 150 THR C C 1
ATOM 5489 O O . THR C 1 148 ? -8.031 34.856 -47.533 1.00 26.49 150 THR C O 1
ATOM 5493 N N . CYS C 1 149 ? -9.538 36.522 -47.485 1.00 27.66 151 CYS C N 1
ATOM 5494 C CA . CYS C 1 149 ? -8.969 37.133 -46.283 1.00 27.46 151 CYS C CA 1
ATOM 5495 C C . CYS C 1 149 ? -9.962 37.229 -45.135 1.00 24.94 151 CYS C C 1
ATOM 5496 O O . CYS C 1 149 ? -11.152 36.970 -45.292 1.00 24.93 151 CYS C O 1
ATOM 5499 N N . MET C 1 150 ? -9.450 37.620 -43.976 1.00 25.91 152 MET C N 1
ATOM 5500 C CA . MET C 1 150 ? -10.279 37.907 -42.815 1.00 25.20 152 MET C CA 1
ATOM 5501 C C . MET C 1 150 ? -9.594 38.960 -41.960 1.00 22.16 152 MET C C 1
ATOM 5502 O O . MET C 1 150 ? -8.373 38.953 -41.831 1.00 24.70 152 MET C O 1
ATOM 5507 N N . THR C 1 151 ? -10.371 39.866 -41.381 1.00 21.29 153 THR C N 1
ATOM 5508 C CA . THR C 1 151 ? -9.829 40.777 -40.386 1.00 22.38 153 THR C CA 1
ATOM 5509 C C . THR C 1 151 ? -10.888 41.149 -39.359 1.00 21.67 153 THR C C 1
ATOM 5510 O O . THR C 1 151 ? -12.065 41.290 -39.684 1.00 26.22 153 THR C O 1
ATOM 5514 N N . LEU C 1 152 ? -10.459 41.273 -38.109 1.00 22.53 154 LEU C N 1
ATOM 5515 C CA . LEU C 1 152 ? -11.271 41.909 -37.092 1.00 22.59 154 LEU C CA 1
ATOM 5516 C C . LEU C 1 152 ? -11.473 43.362 -37.505 1.00 23.66 154 LEU C C 1
ATOM 5517 O O . LEU C 1 152 ? -10.577 43.981 -38.080 1.00 23.65 154 LEU C O 1
ATOM 5522 N N . VAL C 1 153 ? -12.662 43.886 -37.244 1.00 25.16 155 VAL C N 1
ATOM 5523 C CA . VAL C 1 153 ? -12.907 45.315 -37.327 1.00 26.06 155 VAL C CA 1
ATOM 5524 C C . VAL C 1 153 ? -13.108 45.769 -35.889 1.00 28.85 155 VAL C C 1
ATOM 5525 O O . VAL C 1 153 ? -14.155 45.513 -35.291 1.00 27.11 155 VAL C O 1
ATOM 5529 N N . ASN C 1 154 ? -12.082 46.398 -35.321 1.00 25.18 156 ASN C N 1
ATOM 5530 C CA . ASN C 1 154 ? -12.049 46.635 -33.883 1.00 27.54 156 ASN C CA 1
ATOM 5531 C C . ASN C 1 154 ? -12.852 47.858 -33.454 1.00 28.18 156 ASN C C 1
ATOM 5532 O O . ASN C 1 154 ? -13.008 48.105 -32.261 1.00 30.59 156 ASN C O 1
ATOM 5537 N N . SER C 1 155 ? -13.376 48.610 -34.418 1.00 27.68 157 SER C N 1
ATOM 5538 C CA . SER C 1 155 ? -14.277 49.717 -34.098 1.00 31.94 157 SER C CA 1
ATOM 5539 C C . SER C 1 155 ? -15.220 50.059 -35.250 1.00 32.85 157 SER C C 1
ATOM 5540 O O . SER C 1 155 ? -14.793 50.560 -36.290 1.00 31.65 157 SER C O 1
ATOM 5543 N N . LEU C 1 156 ? -16.504 49.779 -35.047 1.00 27.97 158 LEU C N 1
ATOM 5544 C CA . LEU C 1 156 ? -17.562 50.189 -35.966 1.00 29.26 158 LEU C CA 1
ATOM 5545 C C . LEU C 1 156 ? -17.922 51.652 -35.720 1.00 30.22 158 LEU C C 1
ATOM 5546 O O . LEU C 1 156 ? -17.908 52.099 -34.577 1.00 32.61 158 LEU C O 1
ATOM 5551 N N . ASP C 1 157 ? -18.253 52.396 -36.772 1.00 31.89 159 ASP C N 1
ATOM 5552 C CA . ASP C 1 157 ? -18.810 53.735 -36.583 1.00 34.06 159 ASP C CA 1
ATOM 5553 C C . ASP C 1 157 ? -20.202 53.602 -35.985 1.00 35.29 159 ASP C C 1
ATOM 5554 O O . ASP C 1 157 ? -21.071 52.969 -36.581 1.00 32.96 159 ASP C O 1
ATOM 5559 N N . THR C 1 158 ? -20.409 54.179 -34.804 1.00 27.94 160 THR C N 1
ATOM 5560 C CA . THR C 1 158 ? -21.713 54.122 -34.153 1.00 31.97 160 THR C CA 1
ATOM 5561 C C . THR C 1 158 ? -22.165 55.494 -33.653 1.00 36.33 160 THR C C 1
ATOM 5562 O O . THR C 1 158 ? -21.343 56.361 -33.355 1.00 35.79 160 THR C O 1
ATOM 5566 N N . LYS C 1 159 ? -23.478 55.676 -33.551 1.00 43.69 161 LYS C N 1
ATOM 5567 C CA . LYS C 1 159 ? -24.053 56.915 -33.036 1.00 42.87 161 LYS C CA 1
ATOM 5568 C C . LYS C 1 159 ? -25.385 56.633 -32.345 1.00 45.04 161 LYS C C 1
ATOM 5569 O O . LYS C 1 159 ? -26.277 56.025 -32.936 1.00 45.75 161 LYS C O 1
ATOM 5575 N N . ILE C 1 160 ? -25.517 57.062 -31.093 1.00 40.40 162 ILE C N 1
ATOM 5576 C CA . ILE C 1 160 ? -26.778 56.906 -30.371 1.00 36.28 162 ILE C CA 1
ATOM 5577 C C . ILE C 1 160 ? -27.560 58.217 -30.396 1.00 40.61 162 ILE C C 1
ATOM 5578 O O . ILE C 1 160 ? -26.993 59.282 -30.633 1.00 40.49 162 ILE C O 1
ATOM 5583 N N . SER C 1 161 ? -28.864 58.134 -30.153 1.00 43.49 163 SER C N 1
ATOM 5584 C CA . SER C 1 161 ? -29.735 59.302 -30.240 1.00 47.44 163 SER C CA 1
ATOM 5585 C C . SER C 1 161 ? -29.768 60.074 -28.932 1.00 46.01 163 SER C C 1
ATOM 5586 O O . SER C 1 161 ? -29.839 61.303 -28.924 1.00 54.53 163 SER C O 1
ATOM 5589 N N . SER C 1 162 ? -29.718 59.350 -27.823 1.00 39.30 164 SER C N 1
ATOM 5590 C CA . SER C 1 162 ? -29.855 59.971 -26.517 1.00 41.52 164 SER C CA 1
ATOM 5591 C C . SER C 1 162 ? -28.644 60.811 -26.140 1.00 48.62 164 SER C C 1
ATOM 5592 O O . SER C 1 162 ? -27.512 60.506 -26.525 1.00 46.05 164 SER C O 1
ATOM 5595 N N . THR C 1 163 ? -28.902 61.867 -25.376 1.00 47.05 165 THR C N 1
ATOM 5596 C CA . THR C 1 163 ? -27.854 62.727 -24.844 1.00 47.96 165 THR C CA 1
ATOM 5597 C C . THR C 1 163 ? -27.660 62.465 -23.364 1.00 46.58 165 THR C C 1
ATOM 5598 O O . THR C 1 163 ? -26.692 62.929 -22.768 1.00 60.23 165 THR C O 1
ATOM 5602 N N . THR C 1 164 ? -28.593 61.729 -22.770 1.00 54.84 166 THR C N 1
ATOM 5603 C CA . THR C 1 164 ? -28.531 61.428 -21.346 1.00 58.28 166 THR C CA 1
ATOM 5604 C C . THR C 1 164 ? -28.031 60.007 -21.095 1.00 57.21 166 THR C C 1
ATOM 5605 O O . THR C 1 164 ? -27.641 59.667 -19.976 1.00 58.65 166 THR C O 1
ATOM 5609 N N . ALA C 1 165 ? -28.041 59.180 -22.138 1.00 44.48 167 ALA C N 1
ATOM 5610 C CA . ALA C 1 165 ? -27.604 57.791 -22.012 1.00 44.16 167 ALA C CA 1
ATOM 5611 C C . ALA C 1 165 ? -26.123 57.708 -21.644 1.00 42.97 167 ALA C C 1
ATOM 5612 O O . ALA C 1 165 ? -25.302 58.453 -22.175 1.00 38.72 167 ALA C O 1
ATOM 5614 N N . THR C 1 166 ? -25.793 56.795 -20.735 1.00 50.35 168 THR C N 1
ATOM 5615 C CA . THR C 1 166 ? -24.432 56.673 -20.211 1.00 50.90 168 THR C CA 1
ATOM 5616 C C . THR C 1 166 ? -23.921 55.223 -20.304 1.00 47.28 168 THR C C 1
ATOM 5617 O O . THR C 1 166 ? -24.702 54.278 -20.189 1.00 44.88 168 THR C O 1
ATOM 5621 N N . ALA C 1 167 ? -22.617 55.067 -20.541 1.00 45.67 169 ALA C N 1
ATOM 5622 C CA . ALA C 1 167 ? -21.961 53.761 -20.626 1.00 42.73 169 ALA C CA 1
ATOM 5623 C C . ALA C 1 167 ? -22.334 52.837 -19.469 1.00 39.54 169 ALA C C 1
ATOM 5624 O O . ALA C 1 167 ? -22.156 53.182 -18.304 1.00 44.64 169 ALA C O 1
ATOM 5626 N N . GLY C 1 168 ? -22.846 51.658 -19.799 1.00 34.05 170 GLY C N 1
ATOM 5627 C CA . GLY C 1 168 ? -23.295 50.715 -18.790 1.00 39.02 170 GLY C CA 1
ATOM 5628 C C . GLY C 1 168 ? -22.189 49.859 -18.200 1.00 42.23 170 GLY C C 1
ATOM 5629 O O . GLY C 1 168 ? -21.243 49.474 -18.893 1.00 40.96 170 GLY C O 1
ATOM 5630 N N . THR C 1 169 ? -22.253 49.566 -16.917 1.00 43.67 171 THR C N 1
ATOM 5631 C CA . THR C 1 169 ? -21.312 48.656 -16.277 1.00 49.21 171 THR C CA 1
ATOM 5632 C C . THR C 1 169 ? -22.025 47.768 -15.310 1.00 46.05 171 THR C C 1
ATOM 5633 O O . THR C 1 169 ? -23.072 48.081 -14.843 1.00 49.02 171 THR C O 1
ATOM 5637 N N . ALA C 1 170 ? -21.428 46.642 -15.016 1.00 41.28 172 ALA C N 1
ATOM 5638 C CA . ALA C 1 170 ? -22.060 45.615 -14.186 1.00 43.94 172 ALA C CA 1
ATOM 5639 C C . ALA C 1 170 ? -21.057 44.830 -13.344 1.00 40.97 172 ALA C C 1
ATOM 5640 O O . ALA C 1 170 ? -19.950 44.535 -13.794 1.00 37.52 172 ALA C O 1
ATOM 5642 N N . SER C 1 171 ? -21.457 44.491 -12.120 1.00 41.15 173 SER C N 1
ATOM 5643 C CA . SER C 1 171 ? -20.630 43.682 -11.225 1.00 42.25 173 SER C CA 1
ATOM 5644 C C . SER C 1 171 ? -20.306 42.316 -11.817 1.00 37.32 173 SER C C 1
ATOM 5645 O O . SER C 1 171 ? -19.229 41.773 -11.592 1.00 38.86 173 SER C O 1
ATOM 5648 N N . SER C 1 172 ? -21.247 41.761 -12.571 1.00 39.87 174 SER C N 1
ATOM 5649 C CA . SER C 1 172 ? -21.059 40.447 -13.173 1.00 43.65 174 SER C CA 1
ATOM 5650 C C . SER C 1 172 ? -20.043 40.475 -14.323 1.00 39.95 174 SER C C 1
ATOM 5651 O O . SER C 1 172 ? -19.672 39.426 -14.852 1.00 41.57 174 SER C O 1
ATOM 5654 N N . CYS C 1 173 ? -19.600 41.672 -14.704 1.00 38.11 175 CYS C N 1
ATOM 5655 C CA . CYS C 1 173 ? -18.633 41.834 -15.791 1.00 36.45 175 CYS C CA 1
ATOM 5656 C C . CYS C 1 173 ? -17.438 42.640 -15.300 1.00 39.87 175 CYS C C 1
ATOM 5657 O O . CYS C 1 173 ? -17.044 43.629 -15.925 1.00 38.31 175 CYS C O 1
ATOM 5660 N N . SER C 1 174 ? -16.887 42.220 -14.162 1.00 40.72 176 SER C N 1
ATOM 5661 C CA . SER C 1 174 ? -15.685 42.826 -13.593 1.00 39.78 176 SER C CA 1
ATOM 5662 C C . SER C 1 174 ? -15.838 44.326 -13.359 1.00 39.14 176 SER C C 1
ATOM 5663 O O . SER C 1 174 ? -14.879 45.082 -13.509 1.00 41.73 176 SER C O 1
ATOM 5666 N N . SER C 1 175 ? -17.048 44.738 -12.982 1.00 42.61 177 SER C N 1
ATOM 5667 C CA . SER C 1 175 ? -17.376 46.148 -12.762 1.00 49.23 177 SER C CA 1
ATOM 5668 C C . SER C 1 175 ? -17.076 46.986 -13.997 1.00 47.45 177 SER C C 1
ATOM 5669 O O . SER C 1 175 ? -16.676 48.145 -13.892 1.00 51.02 177 SER C O 1
ATOM 5672 N N . SER C 1 176 ? -17.278 46.384 -15.163 1.00 37.55 178 SER C N 1
ATOM 5673 C CA . SER C 1 176 ? -17.031 47.039 -16.438 1.00 35.91 178 SER C CA 1
ATOM 5674 C C . SER C 1 176 ? -18.008 46.472 -17.464 1.00 35.73 178 SER C C 1
ATOM 5675 O O . SER C 1 176 ? -19.097 46.033 -17.098 1.00 36.88 178 SER C O 1
ATOM 5678 N N . TRP C 1 177 ? -17.617 46.472 -18.738 1.00 37.36 179 TRP C N 1
ATOM 5679 C CA . TRP C 1 177 ? -18.423 45.861 -19.794 1.00 35.18 179 TRP C CA 1
ATOM 5680 C C . TRP C 1 177 ? -17.562 45.465 -21.007 1.00 35.27 179 TRP C C 1
ATOM 5681 O O . TRP C 1 177 ? -16.403 45.865 -21.112 1.00 39.39 179 TRP C O 1
ATOM 5692 N N . MET C 1 178 ? -18.138 44.665 -21.902 1.00 36.88 180 MET C N 1
ATOM 5693 C CA . MET C 1 178 ? -17.495 44.255 -23.152 1.00 32.98 180 MET C CA 1
ATOM 5694 C C . MET C 1 178 ? -17.061 45.437 -24.013 1.00 35.02 180 MET C C 1
ATOM 5695 O O . MET C 1 178 ? -17.586 46.539 -23.876 1.00 34.58 180 MET C O 1
ATOM 5700 N N . LYS C 1 179 ? -16.125 45.194 -24.926 1.00 28.90 181 LYS C N 1
ATOM 5701 C CA . LYS C 1 179 ? -15.809 46.175 -25.957 1.00 31.17 181 LYS C CA 1
ATOM 5702 C C . LYS C 1 179 ? -16.936 46.220 -26.984 1.00 28.67 181 LYS C C 1
ATOM 5703 O O . LYS C 1 179 ? -17.230 47.268 -27.555 1.00 28.26 181 LYS C O 1
ATOM 5709 N N . SER C 1 180 ? -17.551 45.061 -27.210 1.00 28.25 182 SER C N 1
ATOM 5710 C CA . SER C 1 180 ? -18.680 44.912 -28.125 1.00 27.23 182 SER C CA 1
ATOM 5711 C C . SER C 1 180 ? -19.599 43.808 -27.595 1.00 29.66 182 SER C C 1
ATOM 5712 O O . SER C 1 180 ? -19.128 42.724 -27.258 1.00 31.10 182 SER C O 1
ATOM 5715 N N . PRO C 1 181 ? -20.910 44.078 -27.508 1.00 30.59 183 PRO C N 1
ATOM 5716 C CA . PRO C 1 181 ? -21.590 45.328 -27.866 1.00 31.56 183 PRO C CA 1
ATOM 5717 C C . PRO C 1 181 ? -21.405 46.418 -26.826 1.00 31.96 183 PRO C C 1
ATOM 5718 O O . PRO C 1 181 ? -21.161 46.110 -25.660 1.00 32.20 183 PRO C O 1
ATOM 5722 N N . LEU C 1 182 ? -21.520 47.675 -27.242 1.00 31.08 184 LEU C N 1
ATOM 5723 C CA . LEU C 1 182 ? -21.577 48.772 -26.283 1.00 35.53 184 LEU C CA 1
ATOM 5724 C C . LEU C 1 182 ? -22.904 48.732 -25.530 1.00 33.81 184 LEU C C 1
ATOM 5725 O O . LEU C 1 182 ? -23.944 48.404 -26.101 1.00 33.51 184 LEU C O 1
ATOM 5730 N N . TRP C 1 183 ? -22.852 49.069 -24.246 1.00 33.90 185 TRP C N 1
ATOM 5731 C CA . TRP C 1 183 ? -24.032 49.097 -23.388 1.00 37.66 185 TRP C CA 1
ATOM 5732 C C . TRP C 1 183 ? -24.336 50.521 -22.947 1.00 40.71 185 TRP C C 1
ATOM 5733 O O . TRP C 1 183 ? -23.561 51.122 -22.204 1.00 39.71 185 TRP C O 1
ATOM 5744 N N . TYR C 1 184 ? -25.464 51.056 -23.400 1.00 37.57 186 TYR C N 1
ATOM 5745 C CA . TYR C 1 184 ? -25.860 52.414 -23.040 1.00 38.39 186 TYR C CA 1
ATOM 5746 C C . TYR C 1 184 ? -27.080 52.411 -22.129 1.00 40.81 186 TYR C C 1
ATOM 5747 O O . TYR C 1 184 ? -28.116 51.836 -22.464 1.00 40.90 186 TYR C O 1
ATOM 5756 N N . ALA C 1 185 ? -26.953 53.069 -20.982 1.00 43.59 187 ALA C N 1
ATOM 5757 C CA . ALA C 1 185 ? -28.003 53.064 -19.972 1.00 42.47 187 ALA C CA 1
ATOM 5758 C C . ALA C 1 185 ? -28.476 54.469 -19.603 1.00 46.78 187 ALA C C 1
ATOM 5759 O O . ALA C 1 185 ? -27.667 55.382 -19.431 1.00 44.98 187 ALA C O 1
ATOM 5761 N N . GLU C 1 186 ? -29.790 54.627 -19.475 1.00 46.79 188 GLU C N 1
ATOM 5762 C CA . GLU C 1 186 ? -30.376 55.879 -19.013 1.00 46.04 188 GLU C CA 1
ATOM 5763 C C . GLU C 1 186 ? -30.525 55.851 -17.498 1.00 51.42 188 GLU C C 1
ATOM 5764 O O . GLU C 1 186 ? -31.448 55.231 -16.965 1.00 56.10 188 GLU C O 1
ATOM 5770 N N . SER C 1 187 ? -29.614 56.530 -16.808 1.00 47.73 189 SER C N 1
ATOM 5771 C CA . SER C 1 187 ? -29.583 56.520 -15.349 1.00 50.10 189 SER C CA 1
ATOM 5772 C C . SER C 1 187 ? -30.775 57.243 -14.728 1.00 54.04 189 SER C C 1
ATOM 5773 O O . SER C 1 187 ? -30.988 57.168 -13.519 1.00 50.72 189 SER C O 1
ATOM 5776 N N . SER C 1 188 ? -31.544 57.944 -15.557 1.00 60.12 190 SER C N 1
ATOM 5777 C CA . SER C 1 188 ? -32.670 58.739 -15.077 1.00 64.06 190 SER C CA 1
ATOM 5778 C C . SER C 1 188 ? -33.961 57.928 -14.973 1.00 63.73 190 SER C C 1
ATOM 5779 O O . SER C 1 188 ? -34.914 58.359 -14.327 1.00 68.66 190 SER C O 1
ATOM 5782 N N . VAL C 1 189 ? -33.994 56.760 -15.607 1.00 51.18 191 VAL C N 1
ATOM 5783 C CA . VAL C 1 189 ? -35.198 55.938 -15.594 1.00 53.00 191 VAL C CA 1
ATOM 5784 C C . VAL C 1 189 ? -35.360 55.203 -14.266 1.00 54.15 191 VAL C C 1
ATOM 5785 O O . VAL C 1 189 ? -34.497 54.417 -13.872 1.00 51.81 191 VAL C O 1
ATOM 5789 N N . ASN C 1 190 ? -36.471 55.473 -13.582 1.00 43.79 192 ASN C N 1
ATOM 5790 C CA . ASN C 1 190 ? -36.769 54.839 -12.304 1.00 48.44 192 ASN C CA 1
ATOM 5791 C C . ASN C 1 190 ? -38.266 54.615 -12.121 1.00 58.42 192 ASN C C 1
ATOM 5792 O O . ASN C 1 190 ? -39.001 55.549 -11.795 1.00 54.93 192 ASN C O 1
ATOM 5797 N N . PRO C 1 191 ? -38.721 53.370 -12.337 1.00 75.70 193 PRO C N 1
ATOM 5798 C CA . PRO C 1 191 ? -40.121 52.971 -12.150 1.00 71.78 193 PRO C CA 1
ATOM 5799 C C . PRO C 1 191 ? -40.479 52.772 -10.678 1.00 72.98 193 PRO C C 1
ATOM 5800 O O . PRO C 1 191 ? -40.334 53.699 -9.879 1.00 79.24 193 PRO C O 1
ATOM 5804 N N . PRO C 1 195 ? -43.471 59.072 -8.212 1.00 68.37 197 PRO C N 1
ATOM 5805 C CA . PRO C 1 195 ? -44.244 58.539 -9.332 1.00 71.97 197 PRO C CA 1
ATOM 5806 C C . PRO C 1 195 ? -43.346 57.642 -10.190 1.00 74.92 197 PRO C C 1
ATOM 5807 O O . PRO C 1 195 ? -42.700 56.751 -9.628 1.00 69.09 197 PRO C O 1
ATOM 5811 N N . GLN C 1 196 ? -43.281 57.848 -11.506 1.00 68.23 198 GLN C N 1
ATOM 5812 C CA . GLN C 1 196 ? -42.387 56.999 -12.297 1.00 68.20 198 GLN C CA 1
ATOM 5813 C C . GLN C 1 196 ? -41.579 57.966 -13.150 1.00 61.35 198 GLN C C 1
ATOM 5814 O O . GLN C 1 196 ? -42.144 58.946 -13.636 1.00 62.43 198 GLN C O 1
ATOM 5820 N N . VAL C 1 197 ? -40.331 57.629 -13.461 1.00 58.15 199 VAL C N 1
ATOM 5821 C CA . VAL C 1 197 ? -39.588 58.289 -14.545 1.00 51.73 199 VAL C CA 1
ATOM 5822 C C . VAL C 1 197 ? -39.264 57.264 -15.643 1.00 54.27 199 VAL C C 1
ATOM 5823 O O . VAL C 1 197 ? -38.490 56.335 -15.410 1.00 54.41 199 VAL C O 1
ATOM 5827 N N . CYS C 1 198 ? -39.849 57.418 -16.830 1.00 57.16 200 CYS C N 1
ATOM 5828 C CA . CYS C 1 198 ? -39.748 56.373 -17.857 1.00 60.54 200 CYS C CA 1
ATOM 5829 C C . CYS C 1 198 ? -38.841 56.718 -19.040 1.00 63.37 200 CYS C C 1
ATOM 5830 O O . CYS C 1 198 ? -38.531 55.851 -19.859 1.00 63.15 200 CYS C O 1
ATOM 5833 N N . GLY C 1 199 ? -38.426 57.978 -19.130 1.00 56.59 201 GLY C N 1
ATOM 5834 C CA . GLY C 1 199 ? -37.538 58.416 -20.193 1.00 54.31 201 GLY C CA 1
ATOM 5835 C C . GLY C 1 199 ? -38.089 58.212 -21.593 1.00 56.38 201 GLY C C 1
ATOM 5836 O O . GLY C 1 199 ? -39.264 57.883 -21.772 1.00 51.08 201 GLY C O 1
ATOM 5837 N N . THR C 1 200 ? -37.225 58.406 -22.588 1.00 62.36 202 THR C N 1
ATOM 5838 C CA . THR C 1 200 ? -37.598 58.280 -23.994 1.00 59.90 202 THR C CA 1
ATOM 5839 C C . THR C 1 200 ? -36.887 57.096 -24.650 1.00 59.15 202 THR C C 1
ATOM 5840 O O . THR C 1 200 ? -35.765 56.753 -24.272 1.00 59.34 202 THR C O 1
ATOM 5844 N N . GLU C 1 201 ? -37.552 56.480 -25.624 1.00 51.99 203 GLU C N 1
ATOM 5845 C CA . GLU C 1 201 ? -36.999 55.364 -26.385 1.00 50.29 203 GLU C CA 1
ATOM 5846 C C . GLU C 1 201 ? -35.597 55.663 -26.907 1.00 49.85 203 GLU C C 1
ATOM 5847 O O . GLU C 1 201 ? -35.345 56.740 -27.444 1.00 49.05 203 GLU C O 1
ATOM 5853 N N . GLN C 1 202 ? -34.683 54.714 -26.739 1.00 48.83 204 GLN C N 1
ATOM 5854 C CA . GLN C 1 202 ? -33.327 54.896 -27.243 1.00 47.97 204 GLN C CA 1
ATOM 5855 C C . GLN C 1 202 ? -33.212 54.452 -28.693 1.00 40.89 204 GLN C C 1
ATOM 5856 O O . GLN C 1 202 ? -33.865 53.503 -29.118 1.00 45.89 204 GLN C O 1
ATOM 5862 N N . SER C 1 203 ? -32.374 55.153 -29.445 1.00 52.23 205 SER C N 1
ATOM 5863 C CA . SER C 1 203 ? -32.126 54.828 -30.842 1.00 49.99 205 SER C CA 1
ATOM 5864 C C . SER C 1 203 ? -30.633 54.916 -31.135 1.00 50.65 205 SER C C 1
ATOM 5865 O O . SER C 1 203 ? -29.896 55.614 -30.433 1.00 48.47 205 SER C O 1
ATOM 5868 N N . ALA C 1 204 ? -30.192 54.213 -32.172 1.00 38.62 206 ALA C N 1
ATOM 5869 C CA . ALA C 1 204 ? -28.781 54.192 -32.530 1.00 39.14 206 ALA C CA 1
ATOM 5870 C C . ALA C 1 204 ? -28.589 53.673 -33.946 1.00 38.49 206 ALA C C 1
ATOM 5871 O O . ALA C 1 204 ? -29.478 53.038 -34.506 1.00 42.15 206 ALA C O 1
ATOM 5873 N N . THR C 1 205 ? -27.435 53.963 -34.535 1.00 36.60 207 THR C N 1
ATOM 5874 C CA . THR C 1 205 ? -27.052 53.309 -35.778 1.00 36.38 207 THR C CA 1
ATOM 5875 C C . THR C 1 205 ? -25.638 52.760 -35.662 1.00 33.45 207 THR C C 1
ATOM 5876 O O . THR C 1 205 ? -24.832 53.249 -34.871 1.00 30.98 207 THR C O 1
ATOM 5880 N N . PHE C 1 206 ? -25.347 51.723 -36.436 1.00 35.16 208 PHE C N 1
ATOM 5881 C CA . PHE C 1 206 ? -23.985 51.229 -36.540 1.00 35.40 208 PHE C CA 1
ATOM 5882 C C . PHE C 1 206 ? -23.690 50.933 -37.993 1.00 35.20 208 PHE C C 1
ATOM 5883 O O . PHE C 1 206 ? -24.565 50.476 -38.733 1.00 38.65 208 PHE C O 1
ATOM 5891 N N . THR C 1 207 ? -22.461 51.216 -38.406 1.00 30.68 209 THR C N 1
ATOM 5892 C CA . THR C 1 207 ? -22.101 51.099 -39.807 1.00 34.59 209 THR C CA 1
ATOM 5893 C C . THR C 1 207 ? -21.077 49.999 -40.039 1.00 32.42 209 THR C C 1
ATOM 5894 O O . THR C 1 207 ? -20.006 49.986 -39.429 1.00 32.49 209 THR C O 1
ATOM 5898 N N . LEU C 1 208 ? -21.420 49.071 -40.922 1.00 28.31 210 LEU C N 1
ATOM 5899 C CA . LEU C 1 208 ? -20.483 48.048 -41.351 1.00 27.82 210 LEU C CA 1
ATOM 5900 C C . LEU C 1 208 ? -19.806 48.523 -42.626 1.00 29.01 210 LEU C C 1
ATOM 5901 O O . LEU C 1 208 ? -20.456 48.675 -43.657 1.00 35.66 210 LEU C O 1
ATOM 5906 N N . PRO C 1 209 ? -18.493 48.776 -42.553 1.00 31.15 211 PRO C N 1
ATOM 5907 C CA . PRO C 1 209 ? -17.734 49.399 -43.643 1.00 27.38 211 PRO C CA 1
ATOM 5908 C C . PRO C 1 209 ? -17.528 48.495 -44.855 1.00 29.69 211 PRO C C 1
ATOM 5909 O O . PRO C 1 209 ? -17.629 47.272 -44.761 1.00 27.17 211 PRO C O 1
ATOM 5913 N N . THR C 1 210 ? -17.226 49.116 -45.990 1.00 32.98 212 THR C N 1
ATOM 5914 C CA . THR C 1 210 ? -16.963 48.402 -47.230 1.00 28.42 212 THR C CA 1
ATOM 5915 C C . THR C 1 210 ? -15.495 48.017 -47.309 1.00 31.01 212 THR C C 1
ATOM 5916 O O . THR C 1 210 ? -15.081 47.277 -48.203 1.00 29.08 212 THR C O 1
ATOM 5920 N N . SER C 1 211 ? -14.711 48.532 -46.364 1.00 26.67 213 SER C N 1
ATOM 5921 C CA . SER C 1 211 ? -13.310 48.155 -46.238 1.00 27.82 213 SER C CA 1
ATOM 5922 C C . SER C 1 211 ? -12.789 48.442 -44.836 1.00 28.40 213 SER C C 1
ATOM 5923 O O . SER C 1 211 ? -13.387 49.203 -44.078 1.00 27.64 213 SER C O 1
ATOM 5926 N N . PHE C 1 212 ? -11.672 47.818 -44.489 1.00 23.50 214 PHE C N 1
ATOM 5927 C CA . PHE C 1 212 ? -11.010 48.100 -43.220 1.00 29.22 214 PHE C CA 1
ATOM 5928 C C . PHE C 1 212 ? -9.519 47.925 -43.429 1.00 30.11 214 PHE C C 1
ATOM 5929 O O . PHE C 1 212 ? -9.045 46.809 -43.657 1.00 26.61 214 PHE C O 1
ATOM 5937 N N . GLY C 1 213 ? -8.787 49.034 -43.380 1.00 32.68 215 GLY C N 1
ATOM 5938 C CA . GLY C 1 213 ? -7.381 49.027 -43.732 1.00 28.96 215 GLY C CA 1
ATOM 5939 C C . GLY C 1 213 ? -7.227 48.579 -45.171 1.00 28.67 215 GLY C C 1
ATOM 5940 O O . GLY C 1 213 ? -7.924 49.070 -46.058 1.00 30.94 215 GLY C O 1
ATOM 5941 N N . ILE C 1 214 ? -6.332 47.625 -45.397 1.00 31.56 216 ILE C N 1
ATOM 5942 C CA . ILE C 1 214 ? -6.094 47.081 -46.730 1.00 29.68 216 ILE C CA 1
ATOM 5943 C C . ILE C 1 214 ? -7.136 46.029 -47.122 1.00 28.94 216 ILE C C 1
ATOM 5944 O O . ILE C 1 214 ? -7.156 45.563 -48.260 1.00 27.81 216 ILE C O 1
ATOM 5949 N N . TYR C 1 215 ? -8.005 45.663 -46.184 1.00 26.45 217 TYR C N 1
ATOM 5950 C CA . TYR C 1 215 ? -8.959 44.581 -46.428 1.00 30.74 217 TYR C CA 1
ATOM 5951 C C . TYR C 1 215 ? -10.287 45.037 -47.023 1.00 27.72 217 TYR C C 1
ATOM 5952 O O . TYR C 1 215 ? -10.918 45.979 -46.544 1.00 28.24 217 TYR C O 1
ATOM 5961 N N . LYS C 1 216 ? -10.700 44.351 -48.081 1.00 31.33 218 LYS C N 1
ATOM 5962 C CA . LYS C 1 216 ? -12.004 44.574 -48.679 1.00 26.49 218 LYS C CA 1
ATOM 5963 C C . LYS C 1 216 ? -13.070 43.795 -47.920 1.00 27.76 218 LYS C C 1
ATOM 5964 O O . LYS C 1 216 ? -12.892 42.609 -47.643 1.00 27.25 218 LYS C O 1
ATOM 5970 N N . CYS C 1 217 ? -14.177 44.455 -47.593 1.00 25.92 219 CYS C N 1
ATOM 5971 C CA . CYS C 1 217 ? -15.273 43.795 -46.895 1.00 28.76 219 CYS C CA 1
ATOM 5972 C C . CYS C 1 217 ? -16.495 43.616 -47.790 1.00 32.88 219 CYS C C 1
ATOM 5973 O O . CYS C 1 217 ? -17.133 44.594 -48.180 1.00 28.37 219 CYS C O 1
ATOM 5976 N N . ASN C 1 218 ? -16.820 42.368 -48.114 1.00 27.72 220 ASN C N 1
ATOM 5977 C CA . ASN C 1 218 ? -18.081 42.061 -48.787 1.00 30.88 220 ASN C CA 1
ATOM 5978 C C . ASN C 1 218 ? -19.103 41.516 -47.796 1.00 29.75 220 ASN C C 1
ATOM 5979 O O . ASN C 1 218 ? -20.311 41.662 -47.987 1.00 31.84 220 ASN C O 1
ATOM 5984 N N . LYS C 1 219 ? -18.609 40.885 -46.735 1.00 26.80 221 LYS C N 1
ATOM 5985 C CA . LYS C 1 219 ? -19.472 40.332 -45.693 1.00 27.67 221 LYS C CA 1
ATOM 5986 C C . LYS C 1 219 ? -18.935 40.697 -44.315 1.00 26.22 221 LYS C C 1
ATOM 5987 O O . LYS C 1 219 ? -17.739 40.935 -44.153 1.00 26.39 221 LYS C O 1
ATOM 5993 N N . HIS C 1 220 ? -19.829 40.749 -43.333 1.00 27.63 222 HIS C N 1
ATOM 5994 C CA . HIS C 1 220 ? -19.468 41.021 -41.946 1.00 26.78 222 HIS C CA 1
ATOM 5995 C C . HIS C 1 220 ? -20.141 40.014 -41.024 1.00 27.54 222 HIS C C 1
ATOM 5996 O O . HIS C 1 220 ? -21.327 39.748 -41.168 1.00 27.57 222 HIS C O 1
ATOM 6003 N N . VAL C 1 221 ? -19.392 39.466 -40.073 1.00 25.26 223 VAL C N 1
ATOM 6004 C CA . VAL C 1 221 ? -19.994 38.703 -38.985 1.00 23.19 223 VAL C CA 1
ATOM 6005 C C . VAL C 1 221 ? -20.162 39.598 -37.759 1.00 26.74 223 VAL C C 1
ATOM 6006 O O . VAL C 1 221 ? -19.189 40.162 -37.256 1.00 25.99 223 VAL C O 1
ATOM 6010 N N . VAL C 1 222 ? -21.399 39.732 -37.288 1.00 25.58 224 VAL C N 1
ATOM 6011 C CA . VAL C 1 222 ? -21.707 40.583 -36.141 1.00 30.52 224 VAL C CA 1
ATOM 6012 C C . VAL C 1 222 ? -22.642 39.873 -35.172 1.00 28.48 224 VAL C C 1
ATOM 6013 O O . VAL C 1 222 ? -23.319 38.918 -35.544 1.00 29.52 224 VAL C O 1
ATOM 6017 N N . GLN C 1 223 ? -22.689 40.355 -33.935 1.00 24.32 225 GLN C N 1
ATOM 6018 C CA . GLN C 1 223 ? -23.651 39.853 -32.964 1.00 26.99 225 GLN C CA 1
ATOM 6019 C C . GLN C 1 223 ? -24.787 40.846 -32.800 1.00 31.33 225 GLN C C 1
ATOM 6020 O O . GLN C 1 223 ? -24.558 42.053 -32.705 1.00 31.25 225 GLN C O 1
ATOM 6026 N N . LEU C 1 224 ? -26.013 40.332 -32.778 1.00 31.44 226 LEU C N 1
ATOM 6027 C CA . LEU C 1 224 ? -27.190 41.153 -32.526 1.00 28.20 226 LEU C CA 1
ATOM 6028 C C . LEU C 1 224 ? -27.755 40.813 -31.157 1.00 34.54 226 LEU C C 1
ATOM 6029 O O . LEU C 1 224 ? -28.705 40.040 -31.038 1.00 33.34 226 LEU C O 1
ATOM 6034 N N . CYS C 1 225 ? -27.154 41.391 -30.124 1.00 33.79 227 CYS C N 1
ATOM 6035 C CA . CYS C 1 225 ? -27.461 41.015 -28.753 1.00 32.99 227 CYS C CA 1
ATOM 6036 C C . CYS C 1 225 ? -28.726 41.685 -28.225 1.00 35.38 227 CYS C C 1
ATOM 6037 O O . CYS C 1 225 ? -29.161 42.720 -28.733 1.00 35.89 227 CYS C O 1
ATOM 6040 N N . TYR C 1 226 ? -29.302 41.070 -27.198 1.00 30.72 228 TYR C N 1
ATOM 6041 C CA . TYR C 1 226 ? -30.519 41.545 -26.551 1.00 37.20 228 TYR C CA 1
ATOM 6042 C C . TYR C 1 226 ? -30.561 40.968 -25.143 1.00 37.01 228 TYR C C 1
ATOM 6043 O O . TYR C 1 226 ? -30.051 39.873 -24.907 1.00 36.98 228 TYR C O 1
ATOM 6052 N N . PHE C 1 227 ? -31.153 41.696 -24.205 1.00 38.06 229 PHE C N 1
ATOM 6053 C CA . PHE C 1 227 ? -31.281 41.182 -22.846 1.00 38.47 229 PHE C CA 1
ATOM 6054 C C . PHE C 1 227 ? -32.513 40.294 -22.737 1.00 40.90 229 PHE C C 1
ATOM 6055 O O . PHE C 1 227 ? -33.493 40.481 -23.458 1.00 44.10 229 PHE C O 1
ATOM 6063 N N . VAL C 1 228 ? -32.452 39.319 -21.840 1.00 36.16 230 VAL C N 1
ATOM 6064 C CA . VAL C 1 228 ? -33.559 38.393 -21.640 1.00 38.93 230 VAL C CA 1
ATOM 6065 C C . VAL C 1 228 ? -34.050 38.433 -20.194 1.00 43.07 230 VAL C C 1
ATOM 6066 O O . VAL C 1 228 ? -33.279 38.211 -19.257 1.00 43.55 230 VAL C O 1
ATOM 6070 N N . TYR C 1 229 ? -35.336 38.717 -20.020 1.00 41.88 231 TYR C N 1
ATOM 6071 C CA . TYR C 1 229 ? -35.928 38.807 -18.692 1.00 43.66 231 TYR C CA 1
ATOM 6072 C C . TYR C 1 229 ? -36.910 37.673 -18.422 1.00 49.62 231 TYR C C 1
ATOM 6073 O O . TYR C 1 229 ? -37.481 37.100 -19.349 1.00 46.23 231 TYR C O 1
ATOM 6082 N N . GLU C 1 230 ? -37.099 37.361 -17.141 1.00 59.09 232 GLU C N 1
ATOM 6083 C CA . GLU C 1 230 ? -38.019 36.308 -16.718 1.00 58.33 232 GLU C CA 1
ATOM 6084 C C . GLU C 1 230 ? -39.466 36.637 -17.076 1.00 56.29 232 GLU C C 1
ATOM 6085 O O . GLU C 1 230 ? -40.192 35.800 -17.620 1.00 58.16 232 GLU C O 1
ATOM 6091 N N . ASN C 1 231 ? -39.877 37.860 -16.761 1.00 52.83 233 ASN C N 1
ATOM 6092 C CA . ASN C 1 231 ? -41.216 38.338 -17.079 1.00 54.58 233 ASN C CA 1
ATOM 6093 C C . ASN C 1 231 ? -41.273 39.858 -17.002 1.00 53.46 233 ASN C C 1
ATOM 6094 O O . ASN C 1 231 ? -40.291 40.505 -16.635 1.00 51.53 233 ASN C O 1
ATOM 6099 N N . LYS C 1 232 ? -42.425 40.419 -17.350 1.00 54.33 234 LYS C N 1
ATOM 6100 C CA . LYS C 1 232 ? -42.601 41.864 -17.397 1.00 51.42 234 LYS C CA 1
ATOM 6101 C C . LYS C 1 232 ? -42.447 42.491 -16.017 1.00 53.15 234 LYS C C 1
ATOM 6102 O O . LYS C 1 232 ? -41.960 43.613 -15.882 1.00 57.21 234 LYS C O 1
ATOM 6108 N N . ALA C 1 233 ? -42.858 41.749 -14.995 1.00 55.59 235 ALA C N 1
ATOM 6109 C CA . ALA C 1 233 ? -42.799 42.222 -13.617 1.00 56.74 235 ALA C CA 1
ATOM 6110 C C . ALA C 1 233 ? -41.366 42.488 -13.171 1.00 53.86 235 ALA C C 1
ATOM 6111 O O . ALA C 1 233 ? -41.073 43.528 -12.588 1.00 55.13 235 ALA C O 1
ATOM 6113 N N . LYS C 1 234 ? -40.476 41.542 -13.451 1.00 63.12 236 LYS C N 1
ATOM 6114 C CA . LYS C 1 234 ? -39.088 41.666 -13.018 1.00 63.35 236 LYS C CA 1
ATOM 6115 C C . LYS C 1 234 ? -38.326 42.683 -13.860 1.00 59.14 236 LYS C C 1
ATOM 6116 O O . LYS C 1 234 ? -37.340 43.266 -13.402 1.00 56.46 236 LYS C O 1
ATOM 6122 N N . PHE C 1 235 ? -38.788 42.905 -15.086 1.00 52.77 237 PHE C N 1
ATOM 6123 C CA . PHE C 1 235 ? -38.201 43.937 -15.927 1.00 50.97 237 PHE C CA 1
ATOM 6124 C C . PHE C 1 235 ? -38.511 45.332 -15.394 1.00 52.64 237 PHE C C 1
ATOM 6125 O O . PHE C 1 235 ? -37.710 46.254 -15.552 1.00 48.88 237 PHE C O 1
ATOM 6133 N N . ASN C 1 236 ? -39.670 45.486 -14.757 1.00 56.49 238 ASN C N 1
ATOM 6134 C CA . ASN C 1 236 ? -40.118 46.804 -14.307 1.00 56.93 238 ASN C CA 1
ATOM 6135 C C . ASN C 1 236 ? -39.351 47.313 -13.091 1.00 58.39 238 ASN C C 1
ATOM 6136 O O . ASN C 1 236 ? -39.652 48.381 -12.558 1.00 60.92 238 ASN C O 1
ATOM 6141 N N . THR C 1 237 ? -38.360 46.542 -12.660 1.00 56.71 239 THR C N 1
ATOM 6142 C CA . THR C 1 237 ? -37.396 47.009 -11.677 1.00 52.16 239 THR C CA 1
ATOM 6143 C C . THR C 1 237 ? -36.466 48.034 -12.328 1.00 49.56 239 THR C C 1
ATOM 6144 O O . THR C 1 237 ? -35.893 48.891 -11.653 1.00 52.02 239 THR C O 1
ATOM 6148 N N . PHE C 1 238 ? -36.335 47.949 -13.650 1.00 53.70 240 PHE C N 1
ATOM 6149 C CA . PHE C 1 238 ? -35.371 48.770 -14.383 1.00 52.19 240 PHE C CA 1
ATOM 6150 C C . PHE C 1 238 ? -36.032 49.732 -15.368 1.00 49.00 240 PHE C C 1
ATOM 6151 O O . PHE C 1 238 ? -35.684 50.909 -15.419 1.00 52.12 240 PHE C O 1
ATOM 6159 N N . GLY C 1 239 ? -36.976 49.222 -16.153 1.00 47.20 241 GLY C N 1
ATOM 6160 C CA . GLY C 1 239 ? -37.637 50.023 -17.168 1.00 51.09 241 GLY C CA 1
ATOM 6161 C C . GLY C 1 239 ? -39.147 49.890 -17.115 1.00 61.79 241 GLY C C 1
ATOM 6162 O O . GLY C 1 239 ? -39.670 48.955 -16.507 1.00 60.35 241 GLY C O 1
ATOM 6163 N N . CYS C 1 240 ? -39.849 50.822 -17.757 1.00 60.36 242 CYS C N 1
ATOM 6164 C CA . CYS C 1 240 ? -41.310 50.840 -17.724 1.00 60.25 242 CYS C CA 1
ATOM 6165 C C . CYS C 1 240 ? -41.953 49.977 -18.810 1.00 62.59 242 CYS C C 1
ATOM 6166 O O . CYS C 1 240 ? -41.978 50.353 -19.974 1.00 69.25 242 CYS C O 1
ATOM 6169 N N . GLY C 1 241 ? -42.464 48.814 -18.418 1.00 78.29 243 GLY C N 1
ATOM 6170 C CA . GLY C 1 241 ? -43.339 48.012 -19.261 1.00 76.31 243 GLY C CA 1
ATOM 6171 C C . GLY C 1 241 ? -42.825 47.391 -20.550 1.00 72.71 243 GLY C C 1
ATOM 6172 O O . GLY C 1 241 ? -43.357 46.381 -21.009 1.00 81.57 243 GLY C O 1
ATOM 6173 N N . ASP C 1 242 ? -41.796 47.976 -21.146 1.00 93.90 244 ASP C N 1
ATOM 6174 C CA . ASP C 1 242 ? -41.405 47.588 -22.497 1.00 89.05 244 ASP C CA 1
ATOM 6175 C C . ASP C 1 242 ? -40.744 46.220 -22.633 1.00 82.94 244 ASP C C 1
ATOM 6176 O O . ASP C 1 242 ? -41.354 45.259 -23.102 1.00 94.14 244 ASP C O 1
ATOM 6181 N N . TYR C 1 243 ? -39.517 46.152 -22.130 1.00 62.44 245 TYR C N 1
ATOM 6182 C CA . TYR C 1 243 ? -38.368 45.571 -22.832 1.00 59.72 245 TYR C CA 1
ATOM 6183 C C . TYR C 1 243 ? -38.569 45.217 -24.299 1.00 50.37 245 TYR C C 1
ATOM 6184 O O . TYR C 1 243 ? -39.397 44.386 -24.661 1.00 54.36 245 TYR C O 1
ATOM 6193 N N . TYR C 1 244 ? -37.740 45.841 -25.126 1.00 42.12 246 TYR C N 1
ATOM 6194 C CA . TYR C 1 244 ? -37.597 45.476 -26.525 1.00 44.38 246 TYR C CA 1
ATOM 6195 C C . TYR C 1 244 ? -36.260 46.010 -27.031 1.00 45.03 246 TYR C C 1
ATOM 6196 O O . TYR C 1 244 ? -35.771 47.040 -26.560 1.00 41.22 246 TYR C O 1
ATOM 6205 N N . GLN C 1 245 ? -35.658 45.289 -27.969 1.00 47.87 247 GLN C N 1
ATOM 6206 C CA . GLN C 1 245 ? -34.423 45.726 -28.611 1.00 48.30 247 GLN C CA 1
ATOM 6207 C C . GLN C 1 245 ? -34.448 45.233 -30.050 1.00 42.66 247 GLN C C 1
ATOM 6208 O O . GLN C 1 245 ? -34.223 44.058 -30.305 1.00 41.36 247 GLN C O 1
ATOM 6214 N N . ASN C 1 246 ? -34.748 46.127 -30.987 1.00 40.78 248 ASN C N 1
ATOM 6215 C CA . ASN C 1 246 ? -34.935 45.725 -32.378 1.00 41.67 248 ASN C CA 1
ATOM 6216 C C . ASN C 1 246 ? -33.854 46.254 -33.322 1.00 40.78 248 ASN C C 1
ATOM 6217 O O . ASN C 1 246 ? -33.395 47.389 -33.183 1.00 35.96 248 ASN C O 1
ATOM 6222 N N . TYR C 1 247 ? -33.463 45.420 -34.284 1.00 37.67 249 TYR C N 1
ATOM 6223 C CA . TYR C 1 247 ? -32.466 45.788 -35.282 1.00 36.80 249 TYR C CA 1
ATOM 6224 C C . TYR C 1 247 ? -33.109 45.889 -36.664 1.00 39.17 249 TYR C C 1
ATOM 6225 O O . TYR C 1 247 ? -33.903 45.032 -37.044 1.00 40.51 249 TYR C O 1
ATOM 6234 N N . TYR C 1 248 ? -32.763 46.931 -37.414 1.00 41.72 250 TYR C N 1
ATOM 6235 C CA . TYR C 1 248 ? -33.324 47.126 -38.748 1.00 43.94 250 TYR C CA 1
ATOM 6236 C C . TYR C 1 248 ? -32.237 47.429 -39.773 1.00 43.92 250 TYR C C 1
ATOM 6237 O O . TYR C 1 248 ? -31.258 48.107 -39.460 1.00 42.65 250 TYR C O 1
ATOM 6246 N N . ASP C 1 249 ? -32.410 46.947 -41.002 1.00 45.07 251 ASP C N 1
ATOM 6247 C CA . ASP C 1 249 ? -31.484 47.321 -42.070 1.00 49.91 251 ASP C CA 1
ATOM 6248 C C . ASP C 1 249 ? -31.852 48.692 -42.645 1.00 49.21 251 ASP C C 1
ATOM 6249 O O . ASP C 1 249 ? -32.658 49.422 -42.064 1.00 51.78 251 ASP C O 1
ATOM 6254 N N . GLY C 1 250 ? -31.256 49.036 -43.781 1.00 51.14 252 GLY C N 1
ATOM 6255 C CA . GLY C 1 250 ? -31.454 50.342 -44.383 1.00 59.72 252 GLY C CA 1
ATOM 6256 C C . GLY C 1 250 ? -32.853 50.594 -44.917 1.00 65.63 252 GLY C C 1
ATOM 6257 O O . GLY C 1 250 ? -33.241 51.743 -45.130 1.00 72.29 252 GLY C O 1
ATOM 6258 N N . ASN C 1 251 ? -33.616 49.527 -45.133 1.00 67.05 253 ASN C N 1
ATOM 6259 C CA . ASN C 1 251 ? -34.961 49.660 -45.681 1.00 67.88 253 ASN C CA 1
ATOM 6260 C C . ASN C 1 251 ? -36.040 49.704 -44.606 1.00 70.15 253 ASN C C 1
ATOM 6261 O O . ASN C 1 251 ? -37.164 50.140 -44.860 1.00 76.90 253 ASN C O 1
ATOM 6266 N N . GLY C 1 252 ? -35.695 49.259 -43.403 1.00 57.06 254 GLY C N 1
ATOM 6267 C CA . GLY C 1 252 ? -36.641 49.254 -42.304 1.00 52.61 254 GLY C CA 1
ATOM 6268 C C . GLY C 1 252 ? -37.041 47.849 -41.909 1.00 50.43 254 GLY C C 1
ATOM 6269 O O . GLY C 1 252 ? -37.914 47.658 -41.065 1.00 49.87 254 GLY C O 1
ATOM 6270 N N . ASN C 1 253 ? -36.392 46.861 -42.515 1.00 53.17 255 ASN C N 1
ATOM 6271 C CA . ASN C 1 253 ? -36.699 45.462 -42.235 1.00 56.24 255 ASN C CA 1
ATOM 6272 C C . ASN C 1 253 ? -36.063 44.962 -40.944 1.00 54.04 255 ASN C C 1
ATOM 6273 O O . ASN C 1 253 ? -34.870 45.151 -40.714 1.00 51.40 255 ASN C O 1
ATOM 6278 N N . LEU C 1 254 ? -36.872 44.322 -40.109 1.00 50.24 256 LEU C N 1
ATOM 6279 C CA . LEU C 1 254 ? -36.396 43.745 -38.861 1.00 47.82 256 LEU C CA 1
ATOM 6280 C C . LEU C 1 254 ? -35.407 42.614 -39.142 1.00 49.59 256 LEU C C 1
ATOM 6281 O O . LEU C 1 254 ? -35.703 41.713 -39.926 1.00 51.30 256 LEU C O 1
ATOM 6286 N N . ILE C 1 255 ? -34.232 42.658 -38.518 1.00 37.57 257 ILE C N 1
ATOM 6287 C CA . ILE C 1 255 ? -33.230 41.625 -38.765 1.00 39.01 257 ILE C CA 1
ATOM 6288 C C . ILE C 1 255 ? -32.741 40.957 -37.490 1.00 36.86 257 ILE C C 1
ATOM 6289 O O . ILE C 1 255 ? -31.894 40.067 -37.542 1.00 40.10 257 ILE C O 1
ATOM 6294 N N . GLY C 1 256 ? -33.262 41.379 -36.343 1.00 37.15 258 GLY C N 1
ATOM 6295 C CA . GLY C 1 256 ? -32.863 40.753 -35.098 1.00 32.54 258 GLY C CA 1
ATOM 6296 C C . GLY C 1 256 ? -33.327 41.448 -33.839 1.00 37.25 258 GLY C C 1
ATOM 6297 O O . GLY C 1 256 ? -34.015 42.471 -33.885 1.00 39.19 258 GLY C O 1
ATOM 6298 N N . GLY C 1 257 ? -32.932 40.881 -32.705 1.00 29.00 259 GLY C N 1
ATOM 6299 C CA . GLY C 1 257 ? -33.277 41.416 -31.404 1.00 33.00 259 GLY C CA 1
ATOM 6300 C C . GLY C 1 257 ? -34.389 40.626 -30.743 1.00 37.96 259 GLY C C 1
ATOM 6301 O O . GLY C 1 257 ? -34.688 39.504 -31.149 1.00 34.40 259 GLY C O 1
ATOM 6302 N N . MET C 1 258 ? -34.994 41.208 -29.711 1.00 41.77 260 MET C N 1
ATOM 6303 C CA . MET C 1 258 ? -36.185 40.628 -29.102 1.00 45.46 260 MET C CA 1
ATOM 6304 C C . MET C 1 258 ? -37.167 41.711 -28.674 1.00 52.10 260 MET C C 1
ATOM 6305 O O . MET C 1 258 ? -36.804 42.648 -27.961 1.00 50.38 260 MET C O 1
ATOM 6310 N N . ASP C 1 259 ? -38.415 41.564 -29.105 1.00 47.49 261 ASP C N 1
ATOM 6311 C CA . ASP C 1 259 ? -39.463 42.530 -28.807 1.00 46.12 261 ASP C CA 1
ATOM 6312 C C . ASP C 1 259 ? -40.514 41.920 -27.877 1.00 48.62 261 ASP C C 1
ATOM 6313 O O . ASP C 1 259 ? -41.377 41.168 -28.321 1.00 48.58 261 ASP C O 1
ATOM 6318 N N . ASN C 1 260 ? -40.450 42.249 -26.590 1.00 47.32 262 ASN C N 1
ATOM 6319 C CA . ASN C 1 260 ? -41.385 41.666 -25.627 1.00 53.69 262 ASN C CA 1
ATOM 6320 C C . ASN C 1 260 ? -42.718 42.407 -25.556 1.00 52.72 262 ASN C C 1
ATOM 6321 O O . ASN C 1 260 ? -43.428 42.328 -24.554 1.00 48.55 262 ASN C O 1
ATOM 6326 N N . ARG C 1 261 ? -43.048 43.121 -26.627 1.00 55.82 263 ARG C N 1
ATOM 6327 C CA . ARG C 1 261 ? -44.387 43.661 -26.818 1.00 58.32 263 ARG C CA 1
ATOM 6328 C C . ARG C 1 261 ? -45.155 42.700 -27.717 1.00 59.29 263 ARG C C 1
ATOM 6329 O O . ARG C 1 261 ? -46.379 42.765 -27.820 1.00 69.80 263 ARG C O 1
ATOM 6337 N N . VAL C 1 262 ? -44.412 41.802 -28.357 1.00 53.43 264 VAL C N 1
ATOM 6338 C CA . VAL C 1 262 ? -44.973 40.833 -29.292 1.00 57.15 264 VAL C CA 1
ATOM 6339 C C . VAL C 1 262 ? -44.677 39.407 -28.835 1.00 55.08 264 VAL C C 1
ATOM 6340 O O . VAL C 1 262 ? -45.545 38.536 -28.870 1.00 54.23 264 VAL C O 1
ATOM 6344 N N . ALA C 1 263 ? -43.439 39.182 -28.408 1.00 44.77 265 ALA C N 1
ATOM 6345 C CA . ALA C 1 263 ? -42.983 37.851 -28.026 1.00 46.29 265 ALA C CA 1
ATOM 6346 C C . ALA C 1 263 ? -42.981 37.674 -26.512 1.00 45.54 265 ALA C C 1
ATOM 6347 O O . ALA C 1 263 ? -42.715 38.615 -25.764 1.00 45.70 265 ALA C O 1
ATOM 6349 N N . ALA C 1 264 ? -43.274 36.457 -26.070 1.00 56.94 266 ALA C N 1
ATOM 6350 C CA . ALA C 1 264 ? -43.328 36.143 -24.648 1.00 53.72 266 ALA C CA 1
ATOM 6351 C C . ALA C 1 264 ? -41.951 36.202 -23.994 1.00 52.86 266 ALA C C 1
ATOM 6352 O O . ALA C 1 264 ? -40.943 35.892 -24.623 1.00 53.31 266 ALA C O 1
ATOM 6354 N N . TYR C 1 265 ? -41.920 36.610 -22.730 1.00 51.84 267 TYR C N 1
ATOM 6355 C CA . TYR C 1 265 ? -40.710 36.523 -21.924 1.00 51.23 267 TYR C CA 1
ATOM 6356 C C . TYR C 1 265 ? -40.328 35.059 -21.739 1.00 54.24 267 TYR C C 1
ATOM 6357 O O . TYR C 1 265 ? -41.186 34.224 -21.452 1.00 57.90 267 TYR C O 1
ATOM 6366 N N . ARG C 1 266 ? -39.046 34.747 -21.897 1.00 53.88 268 ARG C N 1
ATOM 6367 C CA . ARG C 1 266 ? -38.587 33.370 -21.757 1.00 49.01 268 ARG C CA 1
ATOM 6368 C C . ARG C 1 266 ? -37.310 33.260 -20.929 1.00 48.07 268 ARG C C 1
ATOM 6369 O O . ARG C 1 266 ? -36.525 32.335 -21.112 1.00 48.36 268 ARG C O 1
ATOM 6377 N N . GLY C 1 267 ? -37.111 34.200 -20.012 1.00 56.23 269 GLY C N 1
ATOM 6378 C CA . GLY C 1 267 ? -35.990 34.127 -19.093 1.00 53.12 269 GLY C CA 1
ATOM 6379 C C . GLY C 1 267 ? -36.147 32.961 -18.135 1.00 63.78 269 GLY C C 1
ATOM 6380 O O . GLY C 1 267 ? -37.184 32.830 -17.480 1.00 60.02 269 GLY C O 1
ATOM 6381 N N . ILE C 1 268 ? -35.123 32.111 -18.062 1.00 68.25 270 ILE C N 1
ATOM 6382 C CA . ILE C 1 268 ? -35.154 30.925 -17.208 1.00 64.54 270 ILE C CA 1
ATOM 6383 C C . ILE C 1 268 ? -35.453 31.305 -15.758 1.00 69.84 270 ILE C C 1
ATOM 6384 O O . ILE C 1 268 ? -34.831 32.210 -15.200 1.00 65.65 270 ILE C O 1
ATOM 6389 N N . ALA C 1 269 ? -36.423 30.604 -15.176 1.00 74.73 271 ALA C N 1
ATOM 6390 C CA . ALA C 1 269 ? -37.012 30.936 -13.879 1.00 73.05 271 ALA C CA 1
ATOM 6391 C C . ALA C 1 269 ? -36.008 31.355 -12.804 1.00 71.93 271 ALA C C 1
ATOM 6392 O O . ALA C 1 269 ? -35.124 30.588 -12.423 1.00 72.01 271 ALA C O 1
ATOM 6394 N N . ASN C 1 270 ? -36.159 32.591 -12.337 1.00 75.64 272 ASN C N 1
ATOM 6395 C CA . ASN C 1 270 ? -35.373 33.143 -11.233 1.00 75.69 272 ASN C CA 1
ATOM 6396 C C . ASN C 1 270 ? -33.863 33.188 -11.469 1.00 69.53 272 ASN C C 1
ATOM 6397 O O . ASN C 1 270 ? -33.087 33.262 -10.517 1.00 68.09 272 ASN C O 1
ATOM 6402 N N . ALA C 1 271 ? -33.449 33.172 -12.732 1.00 55.85 273 ALA C N 1
ATOM 6403 C CA . ALA C 1 271 ? -32.028 33.246 -13.066 1.00 56.12 273 ALA C CA 1
ATOM 6404 C C . ALA C 1 271 ? -31.502 34.679 -13.030 1.00 50.99 273 ALA C C 1
ATOM 6405 O O . ALA C 1 271 ? -30.294 34.900 -12.947 1.00 54.15 273 ALA C O 1
ATOM 6407 N N . GLY C 1 272 ? -32.406 35.651 -13.090 1.00 56.09 274 GLY C N 1
ATOM 6408 C CA . GLY C 1 272 ? -32.006 37.039 -13.252 1.00 54.13 274 GLY C CA 1
ATOM 6409 C C . GLY C 1 272 ? -31.834 37.357 -14.729 1.00 52.34 274 GLY C C 1
ATOM 6410 O O . GLY C 1 272 ? -32.003 36.478 -15.578 1.00 49.12 274 GLY C O 1
ATOM 6411 N N . VAL C 1 273 ? -31.495 38.603 -15.047 1.00 43.99 275 VAL C N 1
ATOM 6412 C CA . VAL C 1 273 ? -31.384 39.006 -16.446 1.00 44.14 275 VAL C CA 1
ATOM 6413 C C . VAL C 1 273 ? -30.181 38.343 -17.120 1.00 37.64 275 VAL C C 1
ATOM 6414 O O . VAL C 1 273 ? -29.102 38.236 -16.536 1.00 38.12 275 VAL C O 1
ATOM 6418 N N . LYS C 1 274 ? -30.384 37.871 -18.343 1.00 38.87 276 LYS C N 1
ATOM 6419 C CA . LYS C 1 274 ? -29.292 37.326 -19.133 1.00 37.69 276 LYS C CA 1
ATOM 6420 C C . LYS C 1 274 ? -29.180 38.066 -20.455 1.00 39.95 276 LYS C C 1
ATOM 6421 O O . LYS C 1 274 ? -30.087 38.805 -20.844 1.00 40.24 276 LYS C O 1
ATOM 6427 N N . ILE C 1 275 ? -28.060 37.872 -21.141 1.00 40.97 277 ILE C N 1
ATOM 6428 C CA . ILE C 1 275 ? -27.884 38.426 -22.475 1.00 36.55 277 ILE C CA 1
ATOM 6429 C C . ILE C 1 275 ? -27.643 37.279 -23.454 1.00 33.97 277 ILE C C 1
ATOM 6430 O O . ILE C 1 275 ? -26.944 36.318 -23.138 1.00 38.44 277 ILE C O 1
ATOM 6435 N N . GLU C 1 276 ? -28.261 37.362 -24.625 1.00 30.38 278 GLU C N 1
ATOM 6436 C CA . GLU C 1 276 ? -28.001 36.409 -25.694 1.00 33.59 278 GLU C CA 1
ATOM 6437 C C . GLU C 1 276 ? -27.351 37.159 -26.844 1.00 26.13 278 GLU C C 1
ATOM 6438 O O . GLU C 1 276 ? -27.716 38.298 -27.121 1.00 29.01 278 GLU C O 1
ATOM 6444 N N . CYS C 1 277 ? -26.385 36.535 -27.509 1.00 33.45 279 CYS C N 1
ATOM 6445 C CA . CYS C 1 277 ? -25.660 37.221 -28.575 1.00 30.66 279 CYS C CA 1
ATOM 6446 C C . CYS C 1 277 ? -25.483 36.376 -29.825 1.00 29.08 279 CYS C C 1
ATOM 6447 O O . CYS C 1 277 ? -24.366 35.980 -30.145 1.00 29.67 279 CYS C O 1
ATOM 6450 N N . PRO C 1 278 ? -26.583 36.115 -30.549 1.00 31.86 280 PRO C N 1
ATOM 6451 C CA . PRO C 1 278 ? -26.471 35.345 -31.790 1.00 30.20 280 PRO C CA 1
ATOM 6452 C C . PRO C 1 278 ? -25.682 36.116 -32.839 1.00 34.37 280 PRO C C 1
ATOM 6453 O O . PRO C 1 278 ? -25.805 37.338 -32.921 1.00 33.14 280 PRO C O 1
ATOM 6457 N N . SER C 1 279 ? -24.864 35.410 -33.612 1.00 25.39 281 SER C N 1
ATOM 6458 C CA . SER C 1 279 ? -24.100 36.042 -34.668 1.00 28.01 281 SER C CA 1
ATOM 6459 C C . SER C 1 279 ? -24.867 35.951 -35.973 1.00 33.05 281 SER C C 1
ATOM 6460 O O . SER C 1 279 ? -25.593 34.986 -36.215 1.00 32.20 281 SER C O 1
ATOM 6463 N N . LYS C 1 280 ? -24.717 36.971 -36.808 1.00 32.20 282 LYS C N 1
ATOM 6464 C CA . LYS C 1 280 ? -25.353 36.975 -38.114 1.00 33.62 282 LYS C CA 1
ATOM 6465 C C . LYS C 1 280 ? -24.382 37.493 -39.156 1.00 34.04 282 LYS C C 1
ATOM 6466 O O . LYS C 1 280 ? -23.517 38.319 -38.860 1.00 33.61 282 LYS C O 1
ATOM 6472 N N . ILE C 1 281 ? -24.514 36.988 -40.375 1.00 30.05 283 ILE C N 1
ATOM 6473 C CA . ILE C 1 281 ? -23.719 37.478 -41.485 1.00 28.47 283 ILE C CA 1
ATOM 6474 C C . ILE C 1 281 ? -24.489 38.592 -42.188 1.00 33.45 283 ILE C C 1
ATOM 6475 O O . ILE C 1 281 ? -25.607 38.378 -42.651 1.00 30.27 283 ILE C O 1
ATOM 6480 N N . LEU C 1 282 ? -23.894 39.780 -42.245 1.00 29.89 284 LEU C N 1
ATOM 6481 C CA . LEU C 1 282 ? -24.563 40.955 -42.799 1.00 32.29 284 LEU C CA 1
ATOM 6482 C C . LEU C 1 282 ? -23.720 41.657 -43.862 1.00 30.37 284 LEU C C 1
ATOM 6483 O O . LEU C 1 282 ? -22.494 41.575 -43.854 1.00 30.11 284 LEU C O 1
ATOM 6488 N N . ASN C 1 283 ? -24.389 42.354 -44.771 1.00 27.31 285 ASN C N 1
ATOM 6489 C CA . ASN C 1 283 ? -23.709 43.134 -45.796 1.00 32.35 285 ASN C CA 1
ATOM 6490 C C . ASN C 1 283 ? -23.241 44.471 -45.252 1.00 29.83 285 ASN C C 1
ATOM 6491 O O . ASN C 1 283 ? -23.818 44.986 -44.293 1.00 30.31 285 ASN C O 1
ATOM 6496 N N . PRO C 1 284 ? -22.195 45.044 -45.866 1.00 30.09 286 PRO C N 1
ATOM 6497 C CA . PRO C 1 284 ? -21.807 46.405 -45.497 1.00 30.89 286 PRO C CA 1
ATOM 6498 C C . PRO C 1 284 ? -22.994 47.351 -45.647 1.00 33.68 286 PRO C C 1
ATOM 6499 O O . PRO C 1 284 ? -23.832 47.137 -46.522 1.00 30.30 286 PRO C O 1
ATOM 6503 N N . GLY C 1 285 ? -23.068 48.363 -44.791 1.00 31.11 287 GLY C N 1
ATOM 6504 C CA . GLY C 1 285 ? -24.149 49.328 -44.837 1.00 32.91 287 GLY C CA 1
ATOM 6505 C C . GLY C 1 285 ? -24.393 49.937 -43.474 1.00 27.71 287 GLY C C 1
ATOM 6506 O O . GLY C 1 285 ? -23.621 49.724 -42.541 1.00 28.53 287 GLY C O 1
ATOM 6507 N N . THR C 1 286 ? -25.471 50.702 -43.357 1.00 34.19 288 THR C N 1
ATOM 6508 C CA . THR C 1 286 ? -25.835 51.317 -42.085 1.00 38.32 288 THR C CA 1
ATOM 6509 C C . THR C 1 286 ? -27.095 50.659 -41.539 1.00 37.19 288 THR C C 1
ATOM 6510 O O . THR C 1 286 ? -28.032 50.394 -42.284 1.00 41.14 288 THR C O 1
ATOM 6514 N N . TYR C 1 287 ? -27.106 50.382 -40.240 1.00 33.60 289 TYR C N 1
ATOM 6515 C CA . TYR C 1 287 ? -28.213 49.660 -39.635 1.00 36.72 289 TYR C CA 1
ATOM 6516 C C . TYR C 1 287 ? -28.780 50.440 -38.453 1.00 39.90 289 TYR C C 1
ATOM 6517 O O . TYR C 1 287 ? -28.072 51.226 -37.829 1.00 37.89 289 TYR C O 1
ATOM 6526 N N . SER C 1 288 ? -30.062 50.233 -38.164 1.00 36.22 290 SER C N 1
ATOM 6527 C CA . SER C 1 288 ? -30.752 50.991 -37.126 1.00 36.06 290 SER C CA 1
ATOM 6528 C C . SER C 1 288 ? -31.062 50.126 -35.919 1.00 35.88 290 SER C C 1
ATOM 6529 O O . SER C 1 288 ? -31.192 48.908 -36.036 1.00 33.11 290 SER C O 1
ATOM 6532 N N . ILE C 1 289 ? -31.197 50.771 -34.764 1.00 35.19 291 ILE C N 1
ATOM 6533 C CA . ILE C 1 289 ? -31.610 50.095 -33.545 1.00 34.27 291 ILE C CA 1
ATOM 6534 C C . ILE C 1 289 ? -32.667 50.914 -32.808 1.00 40.33 291 ILE C C 1
ATOM 6535 O O . ILE C 1 289 ? -32.584 52.142 -32.756 1.00 38.24 291 ILE C O 1
ATOM 6540 N N . LYS C 1 290 ? -33.663 50.219 -32.261 1.00 38.21 292 LYS C N 1
ATOM 6541 C CA . LYS C 1 290 ? -34.657 50.796 -31.360 1.00 39.52 292 LYS C CA 1
ATOM 6542 C C . LYS C 1 290 ? -34.697 49.986 -30.063 1.00 41.33 292 LYS C C 1
ATOM 6543 O O . LYS C 1 290 ? -34.746 48.757 -30.106 1.00 38.19 292 LYS C O 1
ATOM 6549 N N . SER C 1 291 ? -34.684 50.655 -28.912 1.00 41.75 293 SER C N 1
ATOM 6550 C CA . SER C 1 291 ? -34.758 49.930 -27.647 1.00 39.72 293 SER C CA 1
ATOM 6551 C C . SER C 1 291 ? -35.560 50.657 -26.574 1.00 43.66 293 SER C C 1
ATOM 6552 O O . SER C 1 291 ? -35.794 51.861 -26.663 1.00 48.60 293 SER C O 1
ATOM 6555 N N . THR C 1 292 ? -35.969 49.901 -25.559 1.00 41.94 294 THR C N 1
ATOM 6556 C CA . THR C 1 292 ? -36.580 50.457 -24.361 1.00 41.92 294 THR C CA 1
ATOM 6557 C C . THR C 1 292 ? -35.643 51.512 -23.778 1.00 45.59 294 THR C C 1
ATOM 6558 O O . THR C 1 292 ? -34.420 51.365 -23.863 1.00 44.39 294 THR C O 1
ATOM 6562 N N . PRO C 1 293 ? -36.210 52.592 -23.212 1.00 43.48 295 PRO C N 1
ATOM 6563 C CA . PRO C 1 293 ? -35.421 53.733 -22.735 1.00 43.44 295 PRO C CA 1
ATOM 6564 C C . PRO C 1 293 ? -34.247 53.352 -21.832 1.00 43.58 295 PRO C C 1
ATOM 6565 O O . PRO C 1 293 ? -33.144 53.855 -22.027 1.00 43.87 295 PRO C O 1
ATOM 6569 N N . ARG C 1 294 ? -34.482 52.465 -20.874 1.00 42.89 296 ARG C N 1
ATOM 6570 C CA . ARG C 1 294 ? -33.482 52.148 -19.862 1.00 44.72 296 ARG C CA 1
ATOM 6571 C C . ARG C 1 294 ? -32.186 51.555 -20.425 1.00 42.66 296 ARG C C 1
ATOM 6572 O O . ARG C 1 294 ? -31.095 51.946 -20.009 1.00 39.26 296 ARG C O 1
ATOM 6580 N N . PHE C 1 295 ? -32.310 50.622 -21.367 1.00 45.03 297 PHE C N 1
ATOM 6581 C CA . PHE C 1 295 ? -31.166 49.833 -21.835 1.00 45.25 297 PHE C CA 1
ATOM 6582 C C . PHE C 1 295 ? -31.035 49.756 -23.352 1.00 41.08 297 PHE C C 1
ATOM 6583 O O . PHE C 1 295 ? -31.995 49.432 -24.053 1.00 38.91 297 PHE C O 1
ATOM 6591 N N . LEU C 1 296 ? -29.831 50.027 -23.847 1.00 42.86 298 LEU C N 1
ATOM 6592 C CA . LEU C 1 296 ? -29.538 49.931 -25.276 1.00 38.80 298 LEU C CA 1
ATOM 6593 C C . LEU C 1 296 ? -28.222 49.190 -25.544 1.00 38.05 298 LEU C C 1
ATOM 6594 O O . LEU C 1 296 ? -27.198 49.480 -24.926 1.00 35.52 298 LEU C O 1
ATOM 6599 N N . LEU C 1 297 ? -28.257 48.239 -26.472 1.00 38.13 299 LEU C N 1
ATOM 6600 C CA . LEU C 1 297 ? -27.054 47.520 -26.891 1.00 36.66 299 LEU C CA 1
ATOM 6601 C C . LEU C 1 297 ? -26.682 47.864 -28.331 1.00 33.03 299 LEU C C 1
ATOM 6602 O O . LEU C 1 297 ? -27.523 47.801 -29.228 1.00 35.51 299 LEU C O 1
ATOM 6607 N N . VAL C 1 298 ? -25.419 48.223 -28.548 1.00 28.46 300 VAL C N 1
ATOM 6608 C CA . VAL C 1 298 ? -24.943 48.580 -29.879 1.00 26.92 300 VAL C CA 1
ATOM 6609 C C . VAL C 1 298 ? -23.710 47.756 -30.256 1.00 28.77 300 VAL C C 1
ATOM 6610 O O . VAL C 1 298 ? -22.697 47.800 -29.558 1.00 31.04 300 VAL C O 1
ATOM 6614 N N . PRO C 1 299 ? -23.796 46.990 -31.356 1.00 29.24 301 PRO C N 1
ATOM 6615 C CA . PRO C 1 299 ? -22.625 46.268 -31.868 1.00 30.02 301 PRO C CA 1
ATOM 6616 C C . PRO C 1 299 ? -21.486 47.233 -32.173 1.00 29.79 301 PRO C C 1
ATOM 6617 O O . PRO C 1 299 ? -21.734 48.295 -32.740 1.00 30.99 301 PRO C O 1
ATOM 6621 N N . LYS C 1 300 ? -20.263 46.872 -31.801 1.00 28.24 302 LYS C N 1
ATOM 6622 C CA . LYS C 1 300 ? -19.134 47.795 -31.889 1.00 25.91 302 LYS C CA 1
ATOM 6623 C C . LYS C 1 300 ? -17.966 47.164 -32.652 1.00 25.29 302 LYS C C 1
ATOM 6624 O O . LYS C 1 300 ? -16.986 47.833 -32.974 1.00 22.81 302 LYS C O 1
ATOM 6630 N N . ARG C 1 301 ? -18.079 45.872 -32.945 1.00 24.68 303 ARG C N 1
ATOM 6631 C CA . ARG C 1 301 ? -17.035 45.154 -33.672 1.00 25.58 303 ARG C CA 1
ATOM 6632 C C . ARG C 1 301 ? -17.626 44.193 -34.691 1.00 21.43 303 ARG C C 1
ATOM 6633 O O . ARG C 1 301 ? -18.821 43.914 -34.675 1.00 26.52 303 ARG C O 1
ATOM 6641 N N . SER C 1 302 ? -16.786 43.693 -35.585 1.00 21.76 304 SER C N 1
ATOM 6642 C CA . SER C 1 302 ? -17.209 42.675 -36.534 1.00 20.78 304 SER C CA 1
ATOM 6643 C C . SER C 1 302 ? -15.992 41.946 -37.073 1.00 20.12 304 SER C C 1
ATOM 6644 O O . SER C 1 302 ? -14.859 42.327 -36.788 1.00 22.63 304 SER C O 1
ATOM 6647 N N . TYR C 1 303 ? -16.228 40.887 -37.836 1.00 22.64 305 TYR C N 1
ATOM 6648 C CA . TYR C 1 303 ? -15.172 40.287 -38.633 1.00 22.11 305 TYR C CA 1
ATOM 6649 C C . TYR C 1 303 ? -15.497 40.518 -40.101 1.00 24.31 305 TYR C C 1
ATOM 6650 O O . TYR C 1 303 ? -16.582 40.182 -40.579 1.00 26.46 305 TYR C O 1
ATOM 6659 N N . CYS C 1 304 ? -14.541 41.120 -40.798 1.00 24.83 306 CYS C N 1
ATOM 6660 C CA . CYS C 1 304 ? -14.685 41.512 -42.193 1.00 21.64 306 CYS C CA 1
ATOM 6661 C C . CYS C 1 304 ? -14.186 40.414 -43.143 1.00 25.50 306 CYS C C 1
ATOM 6662 O O . CYS C 1 304 ? -13.056 39.947 -43.019 1.00 24.57 306 CYS C O 1
ATOM 6665 N N . PHE C 1 305 ? -15.034 39.995 -44.081 1.00 23.72 307 PHE C N 1
ATOM 6666 C CA . PHE C 1 305 ? -14.683 38.968 -45.064 1.00 23.19 307 PHE C CA 1
ATOM 6667 C C . PHE C 1 305 ? -14.911 39.485 -46.490 1.00 25.65 307 PHE C C 1
ATOM 6668 O O . PHE C 1 305 ? -15.743 40.363 -46.705 1.00 27.14 307 PHE C O 1
ATOM 6676 N N . ASP C 1 306 ? -14.185 38.938 -47.461 1.00 20.20 308 ASP C N 1
ATOM 6677 C CA . ASP C 1 306 ? -14.476 39.237 -48.861 1.00 24.95 308 ASP C CA 1
ATOM 6678 C C . ASP C 1 306 ? -15.199 38.064 -49.517 1.00 30.96 308 ASP C C 1
ATOM 6679 O O . ASP C 1 306 ? -15.523 37.074 -48.854 1.00 23.35 308 ASP C O 1
ATOM 6684 N N . THR C 1 307 ? -15.460 38.188 -50.816 1.00 30.66 309 THR C N 1
ATOM 6685 C CA . THR C 1 307 ? -16.088 37.120 -51.585 1.00 27.69 309 THR C CA 1
ATOM 6686 C C . THR C 1 307 ? -15.261 36.813 -52.826 1.00 33.99 309 THR C C 1
ATOM 6687 O O . THR C 1 307 ? -15.798 36.482 -53.882 1.00 37.01 309 THR C O 1
ATOM 6691 N N . ASP C 1 308 ? -13.946 36.922 -52.692 1.00 30.26 310 ASP C N 1
ATOM 6692 C CA . ASP C 1 308 ? -13.041 36.643 -53.798 1.00 31.71 310 ASP C CA 1
ATOM 6693 C C . ASP C 1 308 ? -12.776 35.147 -53.936 1.00 35.06 310 ASP C C 1
ATOM 6694 O O . ASP C 1 308 ? -12.053 34.714 -54.831 1.00 37.61 310 ASP C O 1
ATOM 6699 N N . GLY C 1 309 ? -13.368 34.361 -53.043 1.00 31.97 311 GLY C N 1
ATOM 6700 C CA . GLY C 1 309 ? -13.248 32.918 -53.108 1.00 31.17 311 GLY C CA 1
ATOM 6701 C C . GLY C 1 309 ? -12.168 32.365 -52.201 1.00 35.26 311 GLY C C 1
ATOM 6702 O O . GLY C 1 309 ? -11.242 33.078 -51.801 1.00 33.91 311 GLY C O 1
ATOM 6703 N N . GLY C 1 310 ? -12.294 31.083 -51.878 1.00 36.38 312 GLY C N 1
ATOM 6704 C CA . GLY C 1 310 ? -11.326 30.393 -51.049 1.00 33.28 312 GLY C CA 1
ATOM 6705 C C . GLY C 1 310 ? -11.599 28.905 -51.013 1.00 34.23 312 GLY C C 1
ATOM 6706 O O . GLY C 1 310 ? -12.550 28.423 -51.622 1.00 36.97 312 GLY C O 1
ATOM 6707 N N . TYR C 1 311 ? -10.762 28.179 -50.283 1.00 33.23 313 TYR C N 1
ATOM 6708 C CA . TYR C 1 311 ? -10.867 26.730 -50.180 1.00 31.76 313 TYR C CA 1
ATOM 6709 C C . TYR C 1 311 ? -11.660 26.291 -48.956 1.00 29.80 313 TYR C C 1
ATOM 6710 O O . TYR C 1 311 ? -11.946 27.110 -48.078 1.00 27.30 313 TYR C O 1
ATOM 6719 N N . PRO C 1 312 ? -12.030 24.997 -48.895 1.00 35.82 314 PRO C N 1
ATOM 6720 C CA . PRO C 1 312 ? -12.535 24.504 -47.612 1.00 28.04 314 PRO C CA 1
ATOM 6721 C C . PRO C 1 312 ? -11.514 24.774 -46.520 1.00 25.71 314 PRO C C 1
ATOM 6722 O O . PRO C 1 312 ? -10.307 24.663 -46.759 1.00 24.73 314 PRO C O 1
ATOM 6726 N N . ILE C 1 313 ? -11.995 25.172 -45.350 1.00 23.70 315 ILE C N 1
ATOM 6727 C CA . ILE C 1 313 ? -11.119 25.562 -44.260 1.00 21.91 315 ILE C CA 1
ATOM 6728 C C . ILE C 1 313 ? -10.811 24.375 -43.365 1.00 23.25 315 ILE C C 1
ATOM 6729 O O . ILE C 1 313 ? -11.510 23.360 -43.406 1.00 21.75 315 ILE C O 1
ATOM 6734 N N . GLN C 1 314 ? -9.764 24.511 -42.555 1.00 18.02 316 GLN C N 1
ATOM 6735 C CA . GLN C 1 314 ? -9.450 23.514 -41.543 1.00 18.90 316 GLN C CA 1
ATOM 6736 C C . GLN C 1 314 ? -9.557 24.118 -40.151 1.00 21.46 316 GLN C C 1
ATOM 6737 O O . GLN C 1 314 ? -8.979 25.174 -39.871 1.00 21.68 316 GLN C O 1
ATOM 6743 N N . VAL C 1 315 ? -10.323 23.453 -39.291 1.00 23.74 317 VAL C N 1
ATOM 6744 C CA . VAL C 1 315 ? -10.463 23.858 -37.899 1.00 19.94 317 VAL C CA 1
ATOM 6745 C C . VAL C 1 315 ? -9.843 22.793 -37.002 1.00 21.92 317 VAL C C 1
ATOM 6746 O O . VAL C 1 315 ? -10.165 21.611 -37.104 1.00 20.12 317 VAL C O 1
ATOM 6750 N N . VAL C 1 316 ? -8.932 23.217 -36.142 1.00 18.57 318 VAL C N 1
ATOM 6751 C CA . VAL C 1 316 ? -8.243 22.306 -35.248 1.00 18.31 318 VAL C CA 1
ATOM 6752 C C . VAL C 1 316 ? -8.865 22.389 -33.861 1.00 23.19 318 VAL C C 1
ATOM 6753 O O . VAL C 1 316 ? -9.054 23.489 -33.316 1.00 20.41 318 VAL C O 1
ATOM 6757 N N . GLN C 1 317 ? -9.208 21.221 -33.320 1.00 20.79 319 GLN C N 1
ATOM 6758 C CA . GLN C 1 317 ? -9.736 21.075 -31.967 1.00 21.38 319 GLN C CA 1
ATOM 6759 C C . GLN C 1 317 ? -8.987 21.955 -30.988 1.00 20.57 319 GLN C C 1
ATOM 6760 O O . GLN C 1 317 ? -7.763 21.937 -30.960 1.00 22.96 319 GLN C O 1
ATOM 6766 N N . SER C 1 318 ? -9.716 22.739 -30.201 1.00 23.40 320 SER C N 1
ATOM 6767 C CA . SER C 1 318 ? -9.077 23.681 -29.287 1.00 22.74 320 SER C CA 1
ATOM 6768 C C . SER C 1 318 ? -9.618 23.522 -27.873 1.00 24.69 320 SER C C 1
ATOM 6769 O O . SER C 1 318 ? -10.563 24.213 -27.476 1.00 24.48 320 SER C O 1
ATOM 6772 N N . GLU C 1 319 ? -8.999 22.613 -27.120 1.00 19.14 321 GLU C N 1
ATOM 6773 C CA . GLU C 1 319 ? -9.433 22.267 -25.772 1.00 25.18 321 GLU C CA 1
ATOM 6774 C C . GLU C 1 319 ? -8.260 22.293 -24.786 1.00 24.28 321 GLU C C 1
ATOM 6775 O O . GLU C 1 319 ? -7.099 22.171 -25.186 1.00 24.25 321 GLU C O 1
ATOM 6781 N N . TRP C 1 320 ? -8.568 22.454 -23.500 1.00 25.07 322 TRP C N 1
ATOM 6782 C CA . TRP C 1 320 ? -7.553 22.399 -22.448 1.00 24.76 322 TRP C CA 1
ATOM 6783 C C . TRP C 1 320 ? -7.157 20.961 -22.130 1.00 29.81 322 TRP C C 1
ATOM 6784 O O . TRP C 1 320 ? -7.785 20.012 -22.602 1.00 25.17 322 TRP C O 1
ATOM 6795 N N . SER C 1 321 ? -6.132 20.807 -21.297 1.00 26.57 323 SER C N 1
ATOM 6796 C CA . SER C 1 321 ? -5.840 19.520 -20.673 1.00 27.24 323 SER C CA 1
ATOM 6797 C C . SER C 1 321 ? -7.005 19.132 -19.763 1.00 31.16 323 SER C C 1
ATOM 6798 O O . SER C 1 321 ? -7.858 19.970 -19.455 1.00 26.23 323 SER C O 1
ATOM 6801 N N . ALA C 1 322 ? -7.028 17.876 -19.315 1.00 28.06 324 ALA C N 1
ATOM 6802 C CA . ALA C 1 322 ? -8.168 17.337 -18.561 1.00 26.40 324 ALA C CA 1
ATOM 6803 C C . ALA C 1 322 ? -8.490 18.126 -17.295 1.00 26.31 324 ALA C C 1
ATOM 6804 O O . ALA C 1 322 ? -9.635 18.144 -16.848 1.00 32.9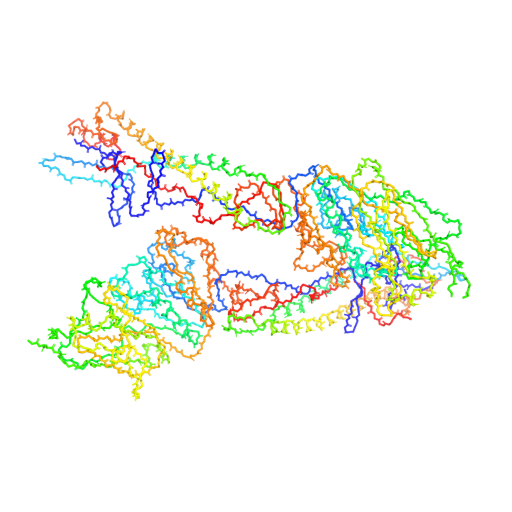2 324 ALA C O 1
ATOM 6806 N N . SER C 1 323 ? -7.487 18.785 -16.726 1.00 30.95 325 SER C N 1
ATOM 6807 C CA . SER C 1 323 ? -7.661 19.507 -15.466 1.00 38.28 325 SER C CA 1
ATOM 6808 C C . SER C 1 323 ? -8.551 20.754 -15.584 1.00 41.81 325 SER C C 1
ATOM 6809 O O . SER C 1 323 ? -9.016 21.281 -14.577 1.00 45.28 325 SER C O 1
ATOM 6812 N N . ARG C 1 324 ? -8.791 21.228 -16.803 1.00 35.55 326 ARG C N 1
ATOM 6813 C CA . ARG C 1 324 ? -9.616 22.417 -16.982 1.00 34.70 326 ARG C CA 1
ATOM 6814 C C . ARG C 1 324 ? -10.925 22.117 -17.713 1.00 31.96 326 ARG C C 1
ATOM 6815 O O . ARG C 1 324 ? -11.098 21.052 -18.303 1.00 31.65 326 ARG C O 1
ATOM 6823 N N . ARG C 1 325 ? -11.851 23.068 -17.662 1.00 34.40 327 ARG C N 1
ATOM 6824 C CA . ARG C 1 325 ? -13.168 22.872 -18.253 1.00 32.57 327 ARG C CA 1
ATOM 6825 C C . ARG C 1 325 ? -13.222 23.383 -19.689 1.00 30.04 327 ARG C C 1
ATOM 6826 O O . ARG C 1 325 ? -13.144 24.586 -19.934 1.00 29.31 327 ARG C O 1
ATOM 6834 N N . SER C 1 326 ? -13.360 22.448 -20.625 1.00 25.82 328 SER C N 1
ATOM 6835 C CA . SER C 1 326 ? -13.361 22.750 -22.051 1.00 29.99 328 SER C CA 1
ATOM 6836 C C . SER C 1 326 ? -14.759 22.691 -22.663 1.00 26.36 328 SER C C 1
ATOM 6837 O O . SER C 1 326 ? -15.742 22.421 -21.975 1.00 25.40 328 SER C O 1
ATOM 6840 N N . ASP C 1 327 ? -14.834 22.954 -23.964 1.00 29.04 329 ASP C N 1
ATOM 6841 C CA . ASP C 1 327 ? -16.047 22.705 -24.730 1.00 27.66 329 ASP C CA 1
ATOM 6842 C C . ASP C 1 327 ? -15.665 22.264 -26.129 1.00 28.93 329 ASP C C 1
ATOM 6843 O O . ASP C 1 327 ? -14.517 22.443 -26.553 1.00 26.65 329 ASP C O 1
ATOM 6848 N N . ASN C 1 328 ? -16.621 21.699 -26.856 1.00 23.11 330 ASN C N 1
ATOM 6849 C CA . ASN C 1 328 ? -16.357 21.296 -28.230 1.00 23.40 330 ASN C CA 1
ATOM 6850 C C . ASN C 1 328 ? -17.187 22.124 -29.204 1.00 20.48 330 ASN C C 1
ATOM 6851 O O . ASN C 1 328 ? -17.602 21.639 -30.255 1.00 18.94 330 ASN C O 1
ATOM 6856 N N . ALA C 1 329 ? -17.418 23.382 -28.837 1.00 25.25 331 ALA C N 1
ATOM 6857 C CA . ALA C 1 329 ? -18.238 24.282 -29.637 1.00 25.33 331 ALA C CA 1
ATOM 6858 C C . ALA C 1 329 ? -17.671 24.496 -31.044 1.00 25.18 331 ALA C C 1
ATOM 6859 O O . ALA C 1 329 ? -18.424 24.487 -32.016 1.00 25.90 331 ALA C O 1
ATOM 6861 N N . THR C 1 330 ? -16.357 24.679 -31.166 1.00 23.14 332 THR C N 1
ATOM 6862 C CA . THR C 1 330 ? -15.772 24.879 -32.492 1.00 22.28 332 THR C CA 1
ATOM 6863 C C . THR C 1 330 ? -15.862 23.592 -33.302 1.00 21.73 332 THR C C 1
ATOM 6864 O O . THR C 1 330 ? -15.935 23.628 -34.525 1.00 23.64 332 THR C O 1
ATOM 6868 N N . GLU C 1 331 ? -15.869 22.453 -32.617 1.00 25.54 333 GLU C N 1
ATOM 6869 C CA . GLU C 1 331 ? -16.023 21.166 -33.288 1.00 24.45 333 GLU C CA 1
ATOM 6870 C C . GLU C 1 331 ? -17.389 21.034 -33.958 1.00 26.95 333 GLU C C 1
ATOM 6871 O O . GLU C 1 331 ? -17.485 20.632 -35.118 1.00 24.80 333 GLU C O 1
ATOM 6877 N N . GLU C 1 332 ? -18.444 21.375 -33.225 1.00 22.76 334 GLU C N 1
ATOM 6878 C CA . GLU C 1 332 ? -19.798 21.197 -33.726 1.00 24.46 334 GLU C CA 1
ATOM 6879 C C . GLU C 1 332 ? -20.122 22.275 -34.745 1.00 28.35 334 GLU C C 1
ATOM 6880 O O . GLU C 1 332 ? -20.847 22.030 -35.707 1.00 29.94 334 GLU C O 1
ATOM 6886 N N . ALA C 1 333 ? -19.556 23.462 -34.538 1.00 25.73 335 ALA C N 1
ATOM 6887 C CA . ALA C 1 333 ? -19.716 24.566 -35.470 1.00 26.75 335 ALA C CA 1
ATOM 6888 C C . ALA C 1 333 ? -19.136 24.181 -36.823 1.00 25.95 335 ALA C C 1
ATOM 6889 O O . ALA C 1 333 ? -19.739 24.436 -37.861 1.00 25.69 335 ALA C O 1
ATOM 6891 N N . CYS C 1 334 ? -17.963 23.554 -36.794 1.00 23.19 336 CYS C N 1
ATOM 6892 C CA . CYS C 1 334 ? -17.311 23.074 -38.007 1.00 25.46 336 CYS C CA 1
ATOM 6893 C C . CYS C 1 334 ? -18.100 21.932 -38.657 1.00 29.86 336 CYS C C 1
ATOM 6894 O O . CYS C 1 334 ? -18.256 21.891 -39.877 1.00 27.19 336 CYS C O 1
ATOM 6897 N N . LEU C 1 335 ? -18.594 21.011 -37.836 1.00 25.43 337 LEU C N 1
ATOM 6898 C CA . LEU C 1 335 ? -19.381 19.882 -38.325 1.00 30.58 337 LEU C CA 1
ATOM 6899 C C . LEU C 1 335 ? -20.657 20.325 -39.042 1.00 29.15 337 LEU C C 1
ATOM 6900 O O . LEU C 1 335 ? -21.067 19.706 -40.017 1.00 31.27 337 LEU C O 1
ATOM 6905 N N . GLN C 1 336 ? -21.285 21.394 -38.563 1.00 27.71 338 GLN C N 1
ATOM 6906 C CA . GLN C 1 336 ? -22.535 21.847 -39.162 1.00 30.96 338 GLN C CA 1
ATOM 6907 C C . GLN C 1 336 ? -22.316 22.882 -40.264 1.00 34.57 338 GLN C C 1
ATOM 6908 O O . GLN C 1 336 ? -23.277 23.448 -40.778 1.00 30.29 338 GLN C O 1
ATOM 6914 N N . THR C 1 337 ? -21.060 23.124 -40.633 1.00 29.61 339 THR C N 1
ATOM 6915 C CA . THR C 1 337 ? -20.768 24.154 -41.626 1.00 29.26 339 THR C CA 1
ATOM 6916 C C . THR C 1 337 ? -20.125 23.570 -42.870 1.00 30.61 339 THR C C 1
ATOM 6917 O O . THR C 1 337 ? -19.047 22.983 -42.802 1.00 29.75 339 THR C O 1
ATOM 6921 N N . GLU C 1 338 ? -20.792 23.741 -44.006 1.00 26.15 340 GLU C N 1
ATOM 6922 C CA . GLU C 1 338 ? -20.269 23.264 -45.280 1.00 33.63 340 GLU C CA 1
ATOM 6923 C C . GLU C 1 338 ? -18.888 23.834 -45.567 1.00 30.32 340 GLU C C 1
ATOM 6924 O O . GLU C 1 338 ? -18.626 25.003 -45.303 1.00 29.38 340 GLU C O 1
ATOM 6930 N N . GLY C 1 339 ? -18.012 23.001 -46.115 1.00 28.67 341 GLY C N 1
ATOM 6931 C CA . GLY C 1 339 ? -16.677 23.436 -46.463 1.00 32.64 341 GLY C CA 1
ATOM 6932 C C . GLY C 1 339 ? -15.715 23.481 -45.290 1.00 32.24 341 GLY C C 1
ATOM 6933 O O . GLY C 1 339 ? -14.617 24.010 -45.421 1.00 33.83 341 GLY C O 1
ATOM 6934 N N . CYS C 1 340 ? -16.114 22.936 -44.142 1.00 27.30 342 CYS C N 1
ATOM 6935 C CA . CYS C 1 340 ? -15.229 22.916 -42.977 1.00 27.45 342 CYS C CA 1
ATOM 6936 C C . CYS C 1 340 ? -14.708 21.507 -42.673 1.00 28.02 342 CYS C C 1
ATOM 6937 O O . CYS C 1 340 ? -15.474 20.549 -42.616 1.00 30.53 342 CYS C O 1
ATOM 6940 N N . ILE C 1 341 ? -13.394 21.399 -42.492 1.00 23.96 343 ILE C N 1
ATOM 6941 C CA . ILE C 1 341 ? -12.736 20.148 -42.124 1.00 23.95 343 ILE C CA 1
ATOM 6942 C C . ILE C 1 341 ? -12.218 20.227 -40.689 1.00 24.54 343 ILE C C 1
ATOM 6943 O O . ILE C 1 341 ? -11.490 21.154 -40.338 1.00 24.13 343 ILE C O 1
ATOM 6948 N N . PHE C 1 342 ? -12.581 19.255 -39.859 1.00 23.31 344 PHE C N 1
ATOM 6949 C CA . PHE C 1 342 ? -12.174 19.278 -38.454 1.00 23.27 344 PHE C CA 1
ATOM 6950 C C . PHE C 1 342 ? -11.005 18.333 -38.209 1.00 22.40 344 PHE C C 1
ATOM 6951 O O . PHE C 1 342 ? -11.013 17.196 -38.678 1.00 24.39 344 PHE C O 1
ATOM 6959 N N . ILE C 1 343 ? -9.993 18.817 -37.494 1.00 24.17 345 ILE C N 1
ATOM 6960 C CA . ILE C 1 343 ? -8.849 18.001 -37.096 1.00 24.05 345 ILE C CA 1
ATOM 6961 C C . ILE C 1 343 ? -8.918 17.730 -35.590 1.00 26.25 345 ILE C C 1
ATOM 6962 O O . ILE C 1 343 ? -8.904 18.660 -34.775 1.00 21.81 345 ILE C O 1
ATOM 6967 N N . LYS C 1 344 ? -8.990 16.455 -35.222 1.00 26.54 346 LYS C N 1
ATOM 6968 C CA . LYS C 1 344 ? -9.284 16.076 -33.842 1.00 24.56 346 LYS C CA 1
ATOM 6969 C C . LYS C 1 344 ? -8.243 15.118 -33.262 1.00 23.35 346 LYS C C 1
ATOM 6970 O O . LYS C 1 344 ? -7.812 14.189 -33.929 1.00 29.22 346 LYS C O 1
ATOM 6976 N N . LYS C 1 345 ? -7.839 15.355 -32.020 1.00 26.75 347 LYS C N 1
ATOM 6977 C CA . LYS C 1 345 ? -6.954 14.431 -31.311 1.00 30.08 347 LYS C CA 1
ATOM 6978 C C . LYS C 1 345 ? -7.716 13.189 -30.841 1.00 29.09 347 LYS C C 1
ATOM 6979 O O . LYS C 1 345 ? -8.933 13.233 -30.660 1.00 29.06 347 LYS C O 1
ATOM 6985 N N . THR C 1 346 ? -6.986 12.090 -30.650 1.00 27.56 348 THR C N 1
ATOM 6986 C CA . THR C 1 346 ? -7.554 10.843 -30.138 1.00 30.51 348 THR C CA 1
ATOM 6987 C C . THR C 1 346 ? -7.227 10.649 -28.663 1.00 32.70 348 THR C C 1
ATOM 6988 O O . THR C 1 346 ? -7.763 9.751 -28.012 1.00 31.66 348 THR C O 1
ATOM 6992 N N . THR C 1 347 ? -6.332 11.485 -28.144 1.00 28.45 349 THR C N 1
ATOM 6993 C CA . THR C 1 347 ? -5.931 11.408 -26.742 1.00 31.85 349 THR C CA 1
ATOM 6994 C C . THR C 1 347 ? -6.125 12.780 -26.103 1.00 31.22 349 THR C C 1
ATOM 6995 O O . THR C 1 347 ? -6.297 13.770 -26.815 1.00 30.38 349 THR C O 1
ATOM 6999 N N . PRO C 1 348 ? -6.129 12.852 -24.763 1.00 34.42 350 PRO C N 1
ATOM 7000 C CA . PRO C 1 348 ? -6.240 14.192 -24.170 1.00 34.69 350 PRO C CA 1
ATOM 7001 C C . PRO C 1 348 ? -5.042 15.084 -24.481 1.00 30.65 350 PRO C C 1
ATOM 7002 O O . PRO C 1 348 ? -3.990 14.598 -24.897 1.00 30.05 350 PRO C O 1
ATOM 7006 N N . TYR C 1 349 ? -5.217 16.388 -24.291 1.00 27.49 351 TYR C N 1
ATOM 7007 C CA . TYR C 1 349 ? -4.131 17.339 -24.485 1.00 26.98 351 TYR C CA 1
ATOM 7008 C C . TYR C 1 349 ? -3.203 17.302 -23.276 1.00 25.77 351 TYR C C 1
ATOM 7009 O O . TYR C 1 349 ? -3.635 17.552 -22.158 1.00 25.47 351 TYR C O 1
ATOM 7018 N N . VAL C 1 350 ? -1.933 16.983 -23.494 1.00 27.64 352 VAL C N 1
ATOM 7019 C CA . VAL C 1 350 ? -0.953 17.024 -22.411 1.00 28.46 352 VAL C CA 1
ATOM 7020 C C . VAL C 1 350 ? 0.243 17.858 -22.845 1.00 30.16 352 VAL C C 1
ATOM 7021 O O . VAL C 1 350 ? 1.041 17.431 -23.683 1.00 30.17 352 VAL C O 1
ATOM 7025 N N . GLY C 1 351 ? 0.355 19.053 -22.276 1.00 30.80 353 GLY C N 1
ATOM 7026 C CA . GLY C 1 351 ? 1.341 20.020 -22.720 1.00 35.42 353 GLY C CA 1
ATOM 7027 C C . GLY C 1 351 ? 2.714 19.879 -22.092 1.00 41.89 353 GLY C C 1
ATOM 7028 O O . GLY C 1 351 ? 2.851 19.601 -20.902 1.00 44.49 353 GLY C O 1
ATOM 7029 N N . GLU C 1 352 ? 3.737 20.079 -22.913 1.00 45.55 354 GLU C N 1
ATOM 7030 C CA . GLU C 1 352 ? 5.118 20.068 -22.457 1.00 47.91 354 GLU C CA 1
ATOM 7031 C C . GLU C 1 352 ? 5.414 21.323 -21.640 1.00 52.14 354 GLU C C 1
ATOM 7032 O O . GLU C 1 352 ? 6.203 21.295 -20.694 1.00 52.36 354 GLU C O 1
ATOM 7038 N N . ALA C 1 353 ? 4.768 22.427 -22.005 1.00 60.10 355 ALA C N 1
ATOM 7039 C CA . ALA C 1 353 ? 5.037 23.699 -21.349 1.00 60.83 355 ALA C CA 1
ATOM 7040 C C . ALA C 1 353 ? 4.424 23.727 -19.960 1.00 68.49 355 ALA C C 1
ATOM 7041 O O . ALA C 1 353 ? 4.949 23.110 -19.030 1.00 76.06 355 ALA C O 1
ATOM 7043 N N . ALA C 1 354 ? 3.313 24.445 -19.821 1.00 51.07 356 ALA C N 1
ATOM 7044 C CA . ALA C 1 354 ? 2.646 24.577 -18.530 1.00 45.69 356 ALA C CA 1
ATOM 7045 C C . ALA C 1 354 ? 1.338 23.794 -18.519 1.00 44.54 356 ALA C C 1
ATOM 7046 O O . ALA C 1 354 ? 0.266 24.369 -18.314 1.00 44.74 356 ALA C O 1
ATOM 7048 N N . ASP C 1 355 ? 1.449 22.489 -18.772 1.00 47.07 357 ASP C N 1
ATOM 7049 C CA . ASP C 1 355 ? 0.322 21.551 -18.857 1.00 39.96 357 ASP C CA 1
ATOM 7050 C C . ASP C 1 355 ? -0.583 21.751 -20.081 1.00 38.92 357 ASP C C 1
ATOM 7051 O O . ASP C 1 355 ? -1.192 20.796 -20.558 1.00 36.96 357 ASP C O 1
ATOM 7056 N N . ASN C 1 356 ? -0.669 22.969 -20.604 1.00 31.29 358 ASN C N 1
ATOM 7057 C CA . ASN C 1 356 ? -1.692 23.249 -21.611 1.00 31.40 358 ASN C CA 1
ATOM 7058 C C . ASN C 1 356 ? -1.188 23.749 -22.961 1.00 26.59 358 ASN C C 1
ATOM 7059 O O . ASN C 1 356 ? -1.968 24.247 -23.777 1.00 26.94 358 ASN C O 1
ATOM 7064 N N . ALA C 1 357 ? 0.103 23.588 -23.212 1.00 26.43 359 ALA C N 1
ATOM 7065 C CA . ALA C 1 357 ? 0.664 23.991 -24.495 1.00 28.00 359 ALA C CA 1
ATOM 7066 C C . ALA C 1 357 ? 1.859 23.124 -24.876 1.00 30.10 359 ALA C C 1
ATOM 7067 O O . ALA C 1 357 ? 2.807 23.002 -24.107 1.00 32.68 359 ALA C O 1
ATOM 7069 N N . GLY C 1 358 ? 1.806 22.522 -26.063 1.00 24.75 360 GLY C N 1
ATOM 7070 C CA . GLY C 1 358 ? 2.911 21.722 -26.571 1.00 29.74 360 GLY C CA 1
ATOM 7071 C C . GLY C 1 358 ? 2.660 20.234 -26.430 1.00 28.02 360 GLY C C 1
ATOM 7072 O O . GLY C 1 358 ? 3.310 19.564 -25.633 1.00 28.58 360 GLY C O 1
ATOM 7073 N N . ASP C 1 359 ? 1.715 19.726 -27.217 1.00 29.54 361 ASP C N 1
ATOM 7074 C CA . ASP C 1 359 ? 1.220 18.357 -27.085 1.00 30.25 361 ASP C CA 1
ATOM 7075 C C . ASP C 1 359 ? 1.795 17.461 -28.178 1.00 30.68 361 ASP C C 1
ATOM 7076 O O . ASP C 1 359 ? 1.824 17.836 -29.351 1.00 25.01 361 ASP C O 1
ATOM 7081 N N . ILE C 1 360 ? 2.253 16.277 -27.785 1.00 27.18 362 ILE C N 1
ATOM 7082 C CA . ILE C 1 360 ? 2.934 15.369 -28.704 1.00 28.92 362 ILE C CA 1
ATOM 7083 C C . ILE C 1 360 ? 2.042 14.929 -29.865 1.00 23.10 362 ILE C C 1
ATOM 7084 O O . ILE C 1 360 ? 2.472 14.929 -31.016 1.00 25.69 362 ILE C O 1
ATOM 7089 N N . GLU C 1 361 ? 0.797 14.566 -29.575 1.00 31.64 363 GLU C N 1
ATOM 7090 C CA . GLU C 1 361 ? -0.096 14.122 -30.641 1.00 32.08 363 GLU C CA 1
ATOM 7091 C C . GLU C 1 361 ? -0.445 15.271 -31.591 1.00 27.93 363 GLU C C 1
ATOM 7092 O O . GLU C 1 361 ? -0.499 15.077 -32.804 1.00 30.17 363 GLU C O 1
ATOM 7098 N N . MET C 1 362 ? -0.686 16.462 -31.050 1.00 24.02 364 MET C N 1
ATOM 7099 C CA . MET C 1 362 ? -1.051 17.594 -31.905 1.00 25.22 364 MET C CA 1
ATOM 7100 C C . MET C 1 362 ? 0.101 18.003 -32.813 1.00 24.91 364 MET C C 1
ATOM 7101 O O . MET C 1 362 ? -0.124 18.380 -33.958 1.00 26.04 364 MET C O 1
ATOM 7106 N N . ARG C 1 363 ? 1.333 17.929 -32.312 1.00 27.42 365 ARG C N 1
ATOM 7107 C CA . ARG C 1 363 ? 2.490 18.216 -33.158 1.00 30.45 365 ARG C CA 1
ATOM 7108 C C . ARG C 1 363 ? 2.545 17.228 -34.331 1.00 31.55 365 ARG C C 1
ATOM 7109 O O . ARG C 1 363 ? 2.872 17.605 -35.456 1.00 31.36 365 ARG C O 1
ATOM 7117 N N . GLN C 1 364 ? 2.190 15.973 -34.072 1.00 30.03 366 GLN C N 1
ATOM 7118 C CA . GLN C 1 364 ? 2.104 14.971 -35.131 1.00 29.46 366 GLN C CA 1
ATOM 7119 C C . GLN C 1 364 ? 1.000 15.321 -36.126 1.00 29.13 366 GLN C C 1
ATOM 7120 O O . GLN C 1 364 ? 1.215 15.297 -37.337 1.00 27.59 366 GLN C O 1
ATOM 7126 N N . LEU C 1 365 ? -0.178 15.656 -35.612 1.00 30.26 367 LEU C N 1
ATOM 7127 C CA . LEU C 1 365 ? -1.325 15.969 -36.465 1.00 34.98 367 LEU C CA 1
ATOM 7128 C C . LEU C 1 365 ? -1.132 17.249 -37.277 1.00 31.42 367 LEU C C 1
ATOM 7129 O O . LEU C 1 365 ? -1.720 17.410 -38.349 1.00 32.52 367 LEU C O 1
ATOM 7134 N N . LEU C 1 366 ? -0.309 18.157 -36.772 1.00 29.11 368 LEU C N 1
ATOM 7135 C CA . LEU C 1 366 ? -0.098 19.432 -37.451 1.00 28.52 368 LEU C CA 1
ATOM 7136 C C . LEU C 1 366 ? 1.204 19.468 -38.253 1.00 28.25 368 LEU C C 1
ATOM 7137 O O . LEU C 1 366 ? 1.475 20.450 -38.943 1.00 27.40 368 LEU C O 1
ATOM 7142 N N . SER C 1 367 ? 2.001 18.399 -38.181 1.00 27.39 369 SER C N 1
ATOM 7143 C CA . SER C 1 367 ? 3.303 18.383 -38.852 1.00 30.65 369 SER C CA 1
ATOM 7144 C C . SER C 1 367 ? 3.171 18.537 -40.365 1.00 28.13 369 SER C C 1
ATOM 7145 O O . SER C 1 367 ? 4.087 19.025 -41.023 1.00 26.87 369 SER C O 1
ATOM 7148 N N . GLY C 1 368 ? 2.025 18.145 -40.913 1.00 24.59 370 GLY C N 1
ATOM 7149 C CA . GLY C 1 368 ? 1.787 18.266 -42.341 1.00 25.05 370 GLY C CA 1
ATOM 7150 C C . GLY C 1 368 ? 1.752 19.688 -42.886 1.00 29.27 370 GLY C C 1
ATOM 7151 O O . GLY C 1 368 ? 1.774 19.887 -44.099 1.00 26.01 370 GLY C O 1
ATOM 7152 N N . LEU C 1 369 ? 1.745 20.681 -41.998 1.00 31.76 371 LEU C N 1
ATOM 7153 C CA . LEU C 1 369 ? 1.465 22.068 -42.386 1.00 30.71 371 LEU C CA 1
ATOM 7154 C C . LEU C 1 369 ? 2.535 23.036 -42.967 1.00 30.90 371 LEU C C 1
ATOM 7155 O O . LEU C 1 369 ? 2.140 24.113 -43.401 1.00 42.46 371 LEU C O 1
ATOM 7160 N N . GLY C 1 370 ? 3.833 22.744 -43.038 1.00 30.90 372 GLY C N 1
ATOM 7161 C CA . GLY C 1 370 ? 4.472 21.467 -42.854 1.00 31.61 372 GLY C CA 1
ATOM 7162 C C . GLY C 1 370 ? 5.163 21.093 -44.156 1.00 39.23 372 GLY C C 1
ATOM 7163 O O . GLY C 1 370 ? 6.228 21.620 -44.487 1.00 35.62 372 GLY C O 1
ATOM 7164 N N . ASN C 1 371 ? 4.518 20.210 -44.914 1.00 33.44 373 ASN C N 1
ATOM 7165 C CA . ASN C 1 371 ? 5.120 19.578 -46.077 1.00 26.80 373 ASN C CA 1
ATOM 7166 C C . ASN C 1 371 ? 5.079 20.408 -47.358 1.00 31.33 373 ASN C C 1
ATOM 7167 O O . ASN C 1 371 ? 4.274 21.331 -47.496 1.00 28.32 373 ASN C O 1
ATOM 7172 N N . ASN C 1 372 ? 5.943 20.054 -48.305 1.00 30.68 374 ASN C N 1
ATOM 7173 C CA . ASN C 1 372 ? 6.000 20.754 -49.580 1.00 38.84 374 ASN C CA 1
ATOM 7174 C C . ASN C 1 372 ? 5.372 19.943 -50.709 1.00 42.68 374 ASN C C 1
ATOM 7175 O O . ASN C 1 372 ? 5.383 20.371 -51.865 1.00 43.68 374 ASN C O 1
ATOM 7180 N N . ASP C 1 373 ? 4.813 18.780 -50.379 1.00 30.46 375 ASP C N 1
ATOM 7181 C CA . ASP C 1 373 ? 4.335 17.874 -51.420 1.00 32.01 375 ASP C CA 1
ATOM 7182 C C . ASP C 1 373 ? 2.938 17.289 -51.190 1.00 30.77 375 ASP C C 1
ATOM 7183 O O . ASP C 1 373 ? 2.605 16.249 -51.754 1.00 29.54 375 ASP C O 1
ATOM 7188 N N . THR C 1 374 ? 2.118 17.952 -50.383 1.00 34.34 376 THR C N 1
ATOM 7189 C CA . THR C 1 374 ? 0.719 17.557 -50.246 1.00 30.39 376 THR C CA 1
ATOM 7190 C C . THR C 1 374 ? -0.064 18.033 -51.466 1.00 30.91 376 THR C C 1
ATOM 7191 O O . THR C 1 374 ? 0.101 19.176 -51.890 1.00 27.46 376 THR C O 1
ATOM 7195 N N . VAL C 1 375 ? -0.905 17.167 -52.037 1.00 26.90 377 VAL C N 1
ATOM 7196 C CA . VAL C 1 375 ? -1.671 17.533 -53.232 1.00 25.26 377 VAL C CA 1
ATOM 7197 C C . VAL C 1 375 ? -3.174 17.558 -52.973 1.00 27.22 377 VAL C C 1
ATOM 7198 O O . VAL C 1 375 ? -3.935 18.171 -53.723 1.00 26.35 377 VAL C O 1
ATOM 7202 N N . CYS C 1 376 ? -3.596 16.894 -51.906 1.00 27.58 378 CYS C N 1
ATOM 7203 C CA . CYS C 1 376 ? -5.007 16.783 -51.580 1.00 26.73 378 CYS C CA 1
ATOM 7204 C C . CYS C 1 376 ? -5.208 16.841 -50.071 1.00 24.04 378 CYS C C 1
ATOM 7205 O O . CYS C 1 376 ? -4.522 16.157 -49.323 1.00 27.03 378 CYS C O 1
ATOM 7208 N N . VAL C 1 377 ? -6.148 17.667 -49.637 1.00 24.92 379 VAL C N 1
ATOM 7209 C CA . VAL C 1 377 ? -6.519 17.756 -48.232 1.00 24.13 379 VAL C CA 1
ATOM 7210 C C . VAL C 1 377 ? -7.988 17.363 -48.090 1.00 23.50 379 VAL C C 1
ATOM 7211 O O . VAL C 1 377 ? -8.831 17.872 -48.820 1.00 23.71 379 VAL C O 1
ATOM 7215 N N . SER C 1 378 ? -8.288 16.449 -47.168 1.00 24.59 380 SER C N 1
ATOM 7216 C CA . SER C 1 378 ? -9.653 15.957 -46.989 1.00 24.23 380 SER C CA 1
ATOM 7217 C C . SER C 1 378 ? -10.001 15.721 -45.519 1.00 28.23 380 SER C C 1
ATOM 7218 O O . SER C 1 378 ? -9.133 15.772 -44.647 1.00 24.63 380 SER C O 1
ATOM 7221 N N . GLN C 1 379 ? -11.278 15.459 -45.251 1.00 25.15 381 GLN C N 1
ATOM 7222 C CA . GLN C 1 379 ? -11.715 15.109 -43.905 1.00 25.66 381 GLN C CA 1
ATOM 7223 C C . GLN C 1 379 ? -11.144 13.749 -43.478 1.00 26.20 381 GLN C C 1
ATOM 7224 O O . GLN C 1 379 ? -11.097 13.435 -42.285 1.00 25.90 381 GLN C O 1
ATOM 7230 N N . SER C 1 380 ? -10.699 12.951 -44.447 1.00 21.93 382 SER C N 1
ATOM 7231 C CA . SER C 1 380 ? -10.036 11.681 -44.139 1.00 28.64 382 SER C CA 1
ATOM 7232 C C . SER C 1 380 ? -8.546 11.884 -43.859 1.00 28.75 382 SER C C 1
ATOM 7233 O O . SER C 1 380 ? -7.881 11.021 -43.283 1.00 26.88 382 SER C O 1
ATOM 7236 N N . GLY C 1 381 ? -8.024 13.031 -44.277 1.00 28.47 383 GLY C N 1
ATOM 7237 C CA . GLY C 1 381 ? -6.607 13.312 -44.145 1.00 28.26 383 GLY C CA 1
ATOM 7238 C C . GLY C 1 381 ? -6.026 13.817 -45.452 1.00 32.21 383 GLY C C 1
ATOM 7239 O O . GLY C 1 381 ? -6.764 14.154 -46.377 1.00 30.19 383 GLY C O 1
ATOM 7240 N N . TYR C 1 382 ? -4.702 13.870 -45.536 1.00 28.37 384 TYR C N 1
ATOM 7241 C CA . TYR C 1 382 ? -4.060 14.454 -46.703 1.00 27.83 384 TYR C CA 1
ATOM 7242 C C . TYR C 1 382 ? -3.165 13.452 -47.421 1.00 28.15 384 TYR C C 1
ATOM 7243 O O . TYR C 1 382 ? -2.673 12.500 -46.821 1.00 28.13 384 TYR C O 1
ATOM 7252 N N . THR C 1 383 ? -2.970 13.665 -48.721 1.00 27.20 385 THR C N 1
ATOM 7253 C CA . THR C 1 383 ? -2.193 12.731 -49.526 1.00 27.85 385 THR C CA 1
ATOM 7254 C C . THR C 1 383 ? -1.140 13.406 -50.399 1.00 29.01 385 THR C C 1
ATOM 7255 O O . THR C 1 383 ? -1.255 14.588 -50.739 1.00 29.35 385 THR C O 1
ATOM 7259 N N . LYS C 1 384 ? -0.113 12.638 -50.757 1.00 31.47 386 LYS C N 1
ATOM 7260 C CA . LYS C 1 384 ? 0.854 13.059 -51.762 1.00 31.47 386 LYS C CA 1
ATOM 7261 C C . LYS C 1 384 ? 0.378 12.617 -53.146 1.00 31.56 386 LYS C C 1
ATOM 7262 O O . LYS C 1 384 ? -0.589 11.870 -53.261 1.00 31.58 386 LYS C O 1
ATOM 7268 N N . GLY C 1 385 ? 1.065 13.066 -54.192 1.00 36.48 387 GLY C N 1
ATOM 7269 C CA . GLY C 1 385 ? 0.655 12.757 -55.552 1.00 37.31 387 GLY C CA 1
ATOM 7270 C C . GLY C 1 385 ? 1.327 11.526 -56.134 1.00 38.49 387 GLY C C 1
ATOM 7271 O O . GLY C 1 385 ? 1.884 11.576 -57.226 1.00 42.75 387 GLY C O 1
ATOM 7272 N N . GLU C 1 386 ? 1.262 10.411 -55.414 1.00 39.62 388 GLU C N 1
ATOM 7273 C CA . GLU C 1 386 ? 1.930 9.185 -55.846 1.00 40.63 388 GLU C CA 1
ATOM 7274 C C . GLU C 1 386 ? 1.119 8.388 -56.868 1.00 35.81 388 GLU C C 1
ATOM 7275 O O . GLU C 1 386 ? 1.656 7.946 -57.881 1.00 40.30 388 GLU C O 1
ATOM 7281 N N . THR C 1 387 ? -0.161 8.172 -56.578 1.00 31.57 389 THR C N 1
ATOM 7282 C CA . THR C 1 387 ? -1.059 7.466 -57.491 1.00 33.53 389 THR C CA 1
ATOM 7283 C C . THR C 1 387 ? -2.405 8.178 -57.523 1.00 34.23 389 THR C C 1
ATOM 7284 O O . THR C 1 387 ? -2.675 9.023 -56.670 1.00 28.96 389 THR C O 1
ATOM 7288 N N . PRO C 1 388 ? -3.262 7.845 -58.503 1.00 35.66 390 PRO C N 1
ATOM 7289 C CA . PRO C 1 388 ? -4.578 8.488 -58.491 1.00 31.98 390 PRO C CA 1
ATOM 7290 C C . PRO C 1 388 ? -5.621 7.728 -57.667 1.00 32.73 390 PRO C C 1
ATOM 7291 O O . PRO C 1 388 ? -6.786 8.116 -57.687 1.00 29.91 390 PRO C O 1
ATOM 7295 N N . PHE C 1 389 ? -5.216 6.682 -56.949 1.00 30.99 391 PHE C N 1
ATOM 7296 C CA . PHE C 1 389 ? -6.181 5.851 -56.226 1.00 32.88 391 PHE C CA 1
ATOM 7297 C C . PHE C 1 389 ? -5.897 5.714 -54.730 1.00 33.39 391 PHE C C 1
ATOM 7298 O O . PHE C 1 389 ? -4.755 5.833 -54.286 1.00 35.67 391 PHE C O 1
ATOM 7306 N N . VAL C 1 390 ? -6.953 5.438 -53.970 1.00 32.16 392 VAL C N 1
ATOM 7307 C CA . VAL C 1 390 ? -6.843 5.131 -52.549 1.00 30.70 392 VAL C CA 1
ATOM 7308 C C . VAL C 1 390 ? -7.675 3.902 -52.188 1.00 35.32 392 VAL C C 1
ATOM 7309 O O . VAL C 1 390 ? -8.573 3.511 -52.934 1.00 34.73 392 VAL C O 1
ATOM 7313 N N . LYS C 1 391 ? -7.372 3.303 -51.039 1.00 34.20 393 LYS C N 1
ATOM 7314 C CA . LYS C 1 391 ? -8.075 2.109 -50.576 1.00 35.12 393 LYS C CA 1
ATOM 7315 C C . LYS C 1 391 ? -9.501 2.440 -50.141 1.00 39.52 393 LYS C C 1
ATOM 7316 O O . LYS C 1 391 ? -10.447 1.740 -50.505 1.00 35.82 393 LYS C O 1
ATOM 7322 N N . ASP C 1 392 ? -9.651 3.507 -49.360 1.00 35.14 394 ASP C N 1
ATOM 7323 C CA . ASP C 1 392 ? -10.970 3.943 -48.921 1.00 37.10 394 ASP C CA 1
ATOM 7324 C C . ASP C 1 392 ? -11.268 5.322 -49.488 1.00 39.30 394 ASP C C 1
ATOM 7325 O O . ASP C 1 392 ? -10.353 6.052 -49.871 1.00 38.05 394 ASP C O 1
ATOM 7330 N N . TYR C 1 393 ? -12.547 5.677 -49.544 1.00 33.81 395 TYR C N 1
ATOM 7331 C CA . TYR C 1 393 ? -12.940 6.998 -50.007 1.00 36.12 395 TYR C CA 1
ATOM 7332 C C . TYR C 1 393 ? -12.254 8.088 -49.190 1.00 36.38 395 TYR C C 1
ATOM 7333 O O . TYR C 1 393 ? -12.021 7.928 -47.991 1.00 33.05 395 TYR C O 1
ATOM 7342 N N . LEU C 1 394 ? -11.904 9.184 -49.852 1.00 36.02 396 LEU C N 1
ATOM 7343 C CA . LEU C 1 394 ? -11.477 10.379 -49.147 1.00 32.98 396 LEU C CA 1
ATOM 7344 C C . LEU C 1 394 ? -12.745 11.140 -48.815 1.00 32.62 396 LEU C C 1
ATOM 7345 O O . LEU C 1 394 ? -13.447 11.606 -49.714 1.00 35.11 396 LEU C O 1
ATOM 7350 N N . SER C 1 395 ? -13.064 11.234 -47.529 1.00 30.96 397 SER C N 1
ATOM 7351 C CA . SER C 1 395 ? -14.311 11.865 -47.125 1.00 30.38 397 SER C CA 1
ATOM 7352 C C . SER C 1 395 ? -14.227 13.366 -47.342 1.00 33.36 397 SER C C 1
ATOM 7353 O O . SER C 1 395 ? -13.202 13.984 -47.039 1.00 32.69 397 SER C O 1
ATOM 7356 N N . PRO C 1 396 ? -15.304 13.953 -47.879 1.00 30.29 398 PRO C N 1
ATOM 7357 C CA . PRO C 1 396 ? -15.438 15.403 -48.009 1.00 27.54 398 PRO C CA 1
ATOM 7358 C C . PRO C 1 396 ? -15.660 16.044 -46.636 1.00 27.36 398 PRO C C 1
ATOM 7359 O O . PRO C 1 396 ? -16.006 15.331 -45.701 1.00 28.21 398 PRO C O 1
ATOM 7363 N N . PRO C 1 397 ? -15.460 17.365 -46.508 1.00 26.83 399 PRO C N 1
ATOM 7364 C CA . PRO C 1 397 ? -14.997 18.292 -47.545 1.00 26.18 399 PRO C CA 1
ATOM 7365 C C . PRO C 1 397 ? -13.562 18.009 -47.970 1.00 27.57 399 PRO C C 1
ATOM 7366 O O . PRO C 1 397 ? -12.786 17.476 -47.179 1.00 28.25 399 PRO C O 1
ATOM 7370 N N . LYS C 1 398 ? -13.232 18.317 -49.220 1.00 27.80 400 LYS C N 1
ATOM 7371 C CA . LYS C 1 398 ? -11.887 18.059 -49.714 1.00 29.34 400 LYS C CA 1
ATOM 7372 C C . LYS C 1 398 ? -11.573 18.903 -50.940 1.00 26.56 400 LYS C C 1
ATOM 7373 O O . LYS C 1 398 ? -12.474 19.389 -51.621 1.00 28.40 400 LYS C O 1
ATOM 7379 N N . TYR C 1 399 ? -10.286 19.075 -51.211 1.00 26.34 401 TYR C N 1
ATOM 7380 C CA . TYR C 1 399 ? -9.862 19.879 -52.347 1.00 32.71 401 TYR C CA 1
ATOM 7381 C C . TYR C 1 399 ? -8.443 19.519 -52.755 1.00 27.43 401 TYR C C 1
ATOM 7382 O O . TYR C 1 399 ? -7.677 18.969 -51.957 1.00 28.00 401 TYR C O 1
ATOM 7391 N N . GLY C 1 400 ? -8.100 19.826 -54.001 1.00 29.64 402 GLY C N 1
ATOM 7392 C CA . GLY C 1 400 ? -6.796 19.489 -54.545 1.00 27.85 402 GLY C CA 1
ATOM 7393 C C . GLY C 1 400 ? -6.898 18.343 -55.536 1.00 31.77 402 GLY C C 1
ATOM 7394 O O . GLY C 1 400 ? -7.974 18.064 -56.063 1.00 31.83 402 GLY C O 1
ATOM 7395 N N . ARG C 1 401 ? -5.776 17.678 -55.791 1.00 32.03 403 ARG C N 1
ATOM 7396 C CA . ARG C 1 401 ? -5.744 16.551 -56.718 1.00 35.60 403 ARG C CA 1
ATOM 7397 C C . ARG C 1 401 ? -6.020 15.280 -55.939 1.00 32.16 403 ARG C C 1
ATOM 7398 O O . ARG C 1 401 ? -5.103 14.606 -55.472 1.00 35.38 403 ARG C O 1
ATOM 7406 N N . CYS C 1 402 ? -7.298 14.968 -55.781 1.00 34.01 404 CYS C N 1
ATOM 7407 C CA . CYS C 1 402 ? -7.701 13.982 -54.795 1.00 30.76 404 CYS C CA 1
ATOM 7408 C C . CYS C 1 402 ? -7.913 12.609 -55.415 1.00 33.94 404 CYS C C 1
ATOM 7409 O O . CYS C 1 402 ? -8.524 12.480 -56.474 1.00 30.83 404 CYS C O 1
ATOM 7412 N N . GLN C 1 403 ? -7.378 11.591 -54.748 1.00 29.36 405 GLN C N 1
ATOM 7413 C CA . GLN C 1 403 ? -7.426 10.224 -55.252 1.00 30.46 405 GLN C CA 1
ATOM 7414 C C . GLN C 1 403 ? -8.843 9.664 -55.251 1.00 28.23 405 GLN C C 1
ATOM 7415 O O . GLN C 1 403 ? -9.721 10.160 -54.549 1.00 30.53 405 GLN C O 1
ATOM 7421 N N . LEU C 1 404 ? -9.055 8.617 -56.040 1.00 28.44 406 LEU C N 1
ATOM 7422 C CA . LEU C 1 404 ? -10.352 7.962 -56.114 1.00 28.21 406 LEU C CA 1
ATOM 7423 C C . LEU C 1 404 ? -10.257 6.536 -55.607 1.00 33.61 406 LEU C C 1
ATOM 7424 O O . LEU C 1 404 ? -9.262 5.853 -55.838 1.00 29.21 406 LEU C O 1
ATOM 7429 N N . LYS C 1 405 ? -11.299 6.077 -54.924 1.00 29.97 407 LYS C N 1
ATOM 7430 C CA . LYS C 1 405 ? -11.323 4.696 -54.473 1.00 33.14 407 LYS C CA 1
ATOM 7431 C C . LYS C 1 405 ? -11.701 3.762 -55.609 1.00 32.23 407 LYS C C 1
ATOM 7432 O O . LYS C 1 405 ? -12.675 3.991 -56.322 1.00 30.82 407 LYS C O 1
ATOM 7438 N N . THR C 1 406 ? -10.907 2.716 -55.783 1.00 33.39 408 THR C N 1
ATOM 7439 C CA . THR C 1 406 ? -11.262 1.635 -56.679 1.00 37.71 408 THR C CA 1
ATOM 7440 C C . THR C 1 406 ? -10.949 0.329 -55.971 1.00 36.93 408 THR C C 1
ATOM 7441 O O . THR C 1 406 ? -10.061 0.282 -55.114 1.00 41.48 408 THR C O 1
ATOM 7445 N N . ASP C 1 407 ? -11.692 -0.721 -56.302 1.00 41.81 409 ASP C N 1
ATOM 7446 C CA . ASP C 1 407 ? -11.409 -2.042 -55.748 1.00 55.69 409 ASP C CA 1
ATOM 7447 C C . ASP C 1 407 ? -10.022 -2.510 -56.176 1.00 51.90 409 ASP C C 1
ATOM 7448 O O . ASP C 1 407 ? -9.557 -2.181 -57.267 1.00 52.20 409 ASP C O 1
ATOM 7453 N N . SER C 1 408 ? -9.372 -3.275 -55.304 1.00 50.36 410 SER C N 1
ATOM 7454 C CA . SER C 1 408 ? -8.094 -3.902 -55.615 1.00 50.49 410 SER C CA 1
ATOM 7455 C C . SER C 1 408 ? -8.169 -4.723 -56.901 1.00 48.26 410 SER C C 1
ATOM 7456 O O . SER C 1 408 ? -7.269 -4.667 -57.737 1.00 50.59 410 SER C O 1
ATOM 7459 N N . GLY C 1 409 ? -9.259 -5.469 -57.057 1.00 45.98 411 GLY C N 1
ATOM 7460 C CA . GLY C 1 409 ? -9.421 -6.386 -58.175 1.00 49.10 411 GLY C CA 1
ATOM 7461 C C . GLY C 1 409 ? -9.460 -5.761 -59.559 1.00 50.03 411 GLY C C 1
ATOM 7462 O O . GLY C 1 409 ? -9.270 -6.456 -60.559 1.00 55.30 411 GLY C O 1
ATOM 7463 N N . ARG C 1 410 ? -9.705 -4.454 -59.624 1.00 55.99 412 ARG C N 1
ATOM 7464 C CA . ARG C 1 410 ? -9.790 -3.751 -60.904 1.00 54.09 412 ARG C CA 1
ATOM 7465 C C . ARG C 1 410 ? -8.476 -3.065 -61.259 1.00 51.96 412 ARG C C 1
ATOM 7466 O O . ARG C 1 410 ? -8.394 -2.328 -62.239 1.00 51.89 412 ARG C O 1
ATOM 7474 N N . ILE C 1 411 ? -7.450 -3.306 -60.452 1.00 52.77 413 ILE C N 1
ATOM 7475 C CA . ILE C 1 411 ? -6.128 -2.751 -60.714 1.00 48.81 413 ILE C CA 1
ATOM 7476 C C . ILE C 1 411 ? -5.384 -3.615 -61.733 1.00 53.63 413 ILE C C 1
ATOM 7477 O O . ILE C 1 411 ? -4.974 -4.738 -61.428 1.00 52.26 413 ILE C O 1
ATOM 7482 N N . PRO C 1 412 ? -5.206 -3.091 -62.955 1.00 54.56 414 PRO C N 1
ATOM 7483 C CA . PRO C 1 412 ? -4.602 -3.874 -64.037 1.00 56.09 414 PRO C CA 1
ATOM 7484 C C . PRO C 1 412 ? -3.086 -3.971 -63.907 1.00 55.01 414 PRO C C 1
ATOM 7485 O O . PRO C 1 412 ? -2.446 -3.066 -63.369 1.00 52.53 414 PRO C O 1
ATOM 7489 N N . THR C 1 413 ? -2.524 -5.070 -64.399 1.00 52.68 415 THR C N 1
ATOM 7490 C CA . THR C 1 413 ? -1.097 -5.328 -64.272 1.00 48.87 415 THR C CA 1
ATOM 7491 C C . THR C 1 413 ? -0.412 -5.380 -65.633 1.00 44.87 415 THR C C 1
ATOM 7492 O O . THR C 1 413 ? -1.060 -5.259 -66.669 1.00 48.89 415 THR C O 1
ATOM 7496 N N . LEU C 1 414 ? 0.905 -5.556 -65.615 1.00 36.66 416 LEU C N 1
ATOM 7497 C CA . LEU C 1 414 ? 1.698 -5.667 -66.832 1.00 36.47 416 LEU C CA 1
ATOM 7498 C C . LEU C 1 414 ? 2.551 -6.928 -66.781 1.00 39.09 416 LEU C C 1
ATOM 7499 O O . LEU C 1 414 ? 3.030 -7.307 -65.715 1.00 38.91 416 LEU C O 1
ATOM 7504 N N . PRO C 1 415 ? 2.745 -7.579 -67.936 1.00 41.18 417 PRO C N 1
ATOM 7505 C CA . PRO C 1 415 ? 3.620 -8.752 -67.992 1.00 36.81 417 PRO C CA 1
ATOM 7506 C C . PRO C 1 415 ? 5.036 -8.413 -67.550 1.00 37.79 417 PRO C C 1
ATOM 7507 O O . PRO C 1 415 ? 5.491 -7.288 -67.750 1.00 35.40 417 PRO C O 1
ATOM 7511 N N . SER C 1 416 ? 5.710 -9.379 -66.937 1.00 37.50 418 SER C N 1
ATOM 7512 C CA . SER C 1 416 ? 7.079 -9.199 -66.471 1.00 43.64 418 SER C CA 1
ATOM 7513 C C . SER C 1 416 ? 7.784 -10.545 -66.438 1.00 39.29 418 SER C C 1
ATOM 7514 O O . SER C 1 416 ? 7.176 -11.576 -66.724 1.00 36.66 418 SER C O 1
ATOM 7517 N N . GLY C 1 417 ? 9.065 -10.537 -66.088 1.00 46.30 419 GLY C N 1
ATOM 7518 C CA . GLY C 1 417 ? 9.852 -11.757 -66.087 1.00 43.09 419 GLY C CA 1
ATOM 7519 C C . GLY C 1 417 ? 10.093 -12.256 -67.500 1.00 42.28 419 GLY C C 1
ATOM 7520 O O . GLY C 1 417 ? 10.191 -11.458 -68.436 1.00 40.63 419 GLY C O 1
ATOM 7521 N N . LEU C 1 418 ? 10.194 -13.573 -67.655 1.00 32.41 420 LEU C N 1
ATOM 7522 C CA . LEU C 1 418 ? 10.389 -14.176 -68.968 1.00 36.25 420 LEU C CA 1
ATOM 7523 C C . LEU C 1 418 ? 9.149 -13.950 -69.826 1.00 33.54 420 LEU C C 1
ATOM 7524 O O . LEU C 1 418 ? 8.038 -14.325 -69.451 1.00 38.22 420 LEU C O 1
ATOM 7529 N N . ILE C 1 419 ? 9.366 -13.341 -70.983 1.00 30.78 421 ILE C N 1
ATOM 7530 C CA . ILE C 1 419 ? 8.298 -12.854 -71.844 1.00 32.30 421 ILE C CA 1
ATOM 7531 C C . ILE C 1 419 ? 8.498 -13.326 -73.289 1.00 32.31 421 ILE C C 1
ATOM 7532 O O . ILE C 1 419 ? 9.615 -13.324 -73.803 1.00 33.45 421 ILE C O 1
ATOM 7537 N N . ILE C 1 420 ? 7.414 -13.752 -73.931 1.00 31.28 422 ILE C N 1
ATOM 7538 C CA . ILE C 1 420 ? 7.456 -14.205 -75.317 1.00 30.05 422 ILE C CA 1
ATOM 7539 C C . ILE C 1 420 ? 6.353 -13.531 -76.117 1.00 32.97 422 ILE C C 1
ATOM 7540 O O . ILE C 1 420 ? 5.185 -13.595 -75.732 1.00 31.85 422 ILE C O 1
ATOM 7545 N N . PRO C 1 421 ? 6.717 -12.887 -77.240 1.00 31.56 423 PRO C N 1
ATOM 7546 C CA . PRO C 1 421 ? 5.726 -12.156 -78.034 1.00 29.42 423 PRO C CA 1
ATOM 7547 C C . PRO C 1 421 ? 4.821 -13.091 -78.825 1.00 34.17 423 PRO C C 1
ATOM 7548 O O . PRO C 1 421 ? 5.265 -14.152 -79.268 1.00 31.50 423 PRO C O 1
ATOM 7552 N N . GLN C 1 422 ? 3.562 -12.701 -78.992 1.00 32.78 424 GLN C N 1
ATOM 7553 C CA . GLN C 1 422 ? 2.625 -13.490 -79.778 1.00 31.69 424 GLN C CA 1
ATOM 7554 C C . GLN C 1 422 ? 1.823 -12.596 -80.713 1.00 33.87 424 GLN C C 1
ATOM 7555 O O . GLN C 1 422 ? 1.359 -11.520 -80.326 1.00 33.21 424 GLN C O 1
ATOM 7561 N N . ALA C 1 423 ? 1.677 -13.055 -81.951 1.00 33.79 425 ALA C N 1
ATOM 7562 C CA . ALA C 1 423 ? 0.922 -12.341 -82.969 1.00 33.81 425 ALA C CA 1
ATOM 7563 C C . ALA C 1 423 ? 0.361 -13.342 -83.963 1.00 32.59 425 ALA C C 1
ATOM 7564 O O . ALA C 1 423 ? 0.832 -14.474 -84.044 1.00 35.67 425 ALA C O 1
ATOM 7566 N N . GLY C 1 424 ? -0.652 -12.924 -84.712 1.00 33.86 426 GLY C N 1
ATOM 7567 C CA . GLY C 1 424 ? -1.305 -13.810 -85.655 1.00 36.91 426 GLY C CA 1
ATOM 7568 C C . GLY C 1 424 ? -2.142 -14.833 -84.916 1.00 34.81 426 GLY C C 1
ATOM 7569 O O . GLY C 1 424 ? -2.290 -14.756 -83.698 1.00 32.88 426 GLY C O 1
ATOM 7570 N N . THR C 1 425 ? -2.697 -15.790 -85.649 1.00 34.22 427 THR C N 1
ATOM 7571 C CA . THR C 1 425 ? -3.517 -16.830 -85.043 1.00 34.43 427 THR C CA 1
ATOM 7572 C C . THR C 1 425 ? -2.683 -18.055 -84.658 1.00 34.87 427 THR C C 1
ATOM 7573 O O . THR C 1 425 ? -3.124 -18.881 -83.865 1.00 38.88 427 THR C O 1
ATOM 7577 N N . ASP C 1 426 ? -1.482 -18.159 -85.224 1.00 37.58 428 ASP C N 1
ATOM 7578 C CA . ASP C 1 426 ? -0.602 -19.310 -85.012 1.00 46.15 428 ASP C CA 1
ATOM 7579 C C . ASP C 1 426 ? -1.295 -20.638 -85.342 1.00 45.49 428 ASP C C 1
ATOM 7580 O O . ASP C 1 426 ? -1.092 -21.639 -84.655 1.00 48.09 428 ASP C O 1
ATOM 7585 N N . SER C 1 427 ? -2.109 -20.639 -86.396 1.00 45.00 429 SER C N 1
ATOM 7586 C CA . SER C 1 427 ? -2.814 -21.848 -86.820 1.00 50.98 429 SER C CA 1
ATOM 7587 C C . SER C 1 427 ? -2.358 -22.319 -88.201 1.00 52.41 429 SER C C 1
ATOM 7588 O O . SER C 1 427 ? -1.438 -21.754 -88.793 1.00 49.58 429 SER C O 1
ATOM 7591 N N . PHE D 2 9 ? 9.593 -23.767 -84.273 1.00 60.88 9 PHE D N 1
ATOM 7592 C CA . PHE D 2 9 ? 8.831 -23.547 -85.495 1.00 58.01 9 PHE D CA 1
ATOM 7593 C C . PHE D 2 9 ? 9.151 -22.166 -86.065 1.00 54.62 9 PHE D C 1
ATOM 7594 O O . PHE D 2 9 ? 8.647 -21.784 -87.119 1.00 60.67 9 PHE D O 1
ATOM 7602 N N . GLY D 2 10 ? 9.987 -21.415 -85.354 1.00 49.52 10 GLY D N 1
ATOM 7603 C CA . GLY D 2 10 ? 10.500 -20.151 -85.858 1.00 48.78 10 GLY D CA 1
ATOM 7604 C C . GLY D 2 10 ? 9.679 -18.878 -85.690 1.00 52.83 10 GLY D C 1
ATOM 7605 O O . GLY D 2 10 ? 8.830 -18.555 -86.528 1.00 58.59 10 GLY D O 1
ATOM 7606 N N . LEU D 2 11 ? 9.936 -18.173 -84.591 1.00 43.00 11 LEU D N 1
ATOM 7607 C CA . LEU D 2 11 ? 9.617 -16.743 -84.388 1.00 42.39 11 LEU D CA 1
ATOM 7608 C C . LEU D 2 11 ? 8.242 -16.178 -84.791 1.00 37.32 11 LEU D C 1
ATOM 7609 O O . LEU D 2 11 ? 7.837 -15.140 -84.267 1.00 32.86 11 LEU D O 1
ATOM 7614 N N . LEU D 2 12 ? 7.534 -16.822 -85.711 1.00 26.22 12 LEU D N 1
ATOM 7615 C CA . LEU D 2 12 ? 6.170 -16.408 -86.018 1.00 28.89 12 LEU D CA 1
ATOM 7616 C C . LEU D 2 12 ? 5.168 -17.235 -85.219 1.00 29.15 12 LEU D C 1
ATOM 7617 O O . LEU D 2 12 ? 3.971 -16.964 -85.245 1.00 36.18 12 LEU D O 1
ATOM 7622 N N . PHE D 2 13 ? 5.666 -18.243 -84.509 1.00 30.52 13 PHE D N 1
ATOM 7623 C CA . PHE D 2 13 ? 4.802 -19.172 -83.785 1.00 33.73 13 PHE D CA 1
ATOM 7624 C C . PHE D 2 13 ? 5.230 -19.344 -82.338 1.00 32.14 13 PHE D C 1
ATOM 7625 O O . PHE D 2 13 ? 6.415 -19.284 -82.020 1.00 28.10 13 PHE D O 1
ATOM 7633 N N . VAL D 2 14 ? 4.249 -19.578 -81.472 1.00 37.65 14 VAL D N 1
ATOM 7634 C CA . VAL D 2 14 ? 4.498 -19.968 -80.092 1.00 36.23 14 VAL D CA 1
ATOM 7635 C C . VAL D 2 14 ? 3.753 -21.269 -79.806 1.00 40.79 14 VAL D C 1
ATOM 7636 O O . VAL D 2 14 ? 2.539 -21.342 -79.982 1.00 44.04 14 VAL D O 1
ATOM 7640 N N . GLY D 2 15 ? 4.483 -22.298 -79.382 1.00 35.33 15 GLY D N 1
ATOM 7641 C CA . GLY D 2 15 ? 3.880 -23.587 -79.097 1.00 39.20 15 GLY D CA 1
ATOM 7642 C C . GLY D 2 15 ? 3.683 -23.801 -77.609 1.00 41.95 15 GLY D C 1
ATOM 7643 O O . GLY D 2 15 ? 4.255 -23.078 -76.796 1.00 37.82 15 GLY D O 1
ATOM 7644 N N . PHE D 2 16 ? 2.870 -24.793 -77.254 1.00 59.84 16 PHE D N 1
ATOM 7645 C CA . PHE D 2 16 ? 2.603 -25.108 -75.854 1.00 59.69 16 PHE D CA 1
ATOM 7646 C C . PHE D 2 16 ? 3.138 -26.488 -75.487 1.00 66.48 16 PHE D C 1
ATOM 7647 O O . PHE D 2 16 ? 3.183 -27.391 -76.321 1.00 68.56 16 PHE D O 1
ATOM 7655 N N . VAL D 2 17 ? 3.539 -26.642 -74.230 1.00 55.78 17 VAL D N 1
ATOM 7656 C CA . VAL D 2 17 ? 4.011 -27.919 -73.716 1.00 54.84 17 VAL D CA 1
ATOM 7657 C C . VAL D 2 17 ? 3.364 -28.218 -72.368 1.00 60.69 17 VAL D C 1
ATOM 7658 O O . VAL D 2 17 ? 3.021 -27.302 -71.619 1.00 56.43 17 VAL D O 1
ATOM 7662 N N . ALA D 2 18 ? 3.202 -29.502 -72.063 1.00 82.03 18 ALA D N 1
ATOM 7663 C CA . ALA D 2 18 ? 2.484 -29.924 -70.863 1.00 78.35 18 ALA D CA 1
ATOM 7664 C C . ALA D 2 18 ? 3.421 -30.272 -69.716 1.00 80.10 18 ALA D C 1
ATOM 7665 O O . ALA D 2 18 ? 4.637 -30.358 -69.899 1.00 85.97 18 ALA D O 1
ATOM 7667 N N . GLY D 2 19 ? 2.835 -30.465 -68.536 1.00 93.51 19 GLY D N 1
ATOM 7668 C CA . GLY D 2 19 ? 3.545 -30.958 -67.367 1.00 95.34 19 GLY D CA 1
ATOM 7669 C C . GLY D 2 19 ? 4.792 -30.175 -67.019 1.00 93.90 19 GLY D C 1
ATOM 7670 O O . GLY D 2 19 ? 4.722 -28.982 -66.736 1.00 96.47 19 GLY D O 1
ATOM 7671 N N . GLY D 2 20 ? 5.936 -30.854 -67.036 1.00 81.13 20 GLY D N 1
ATOM 7672 C CA . GLY D 2 20 ? 7.216 -30.199 -66.844 1.00 72.38 20 GLY D CA 1
ATOM 7673 C C . GLY D 2 20 ? 7.538 -29.372 -68.070 1.00 75.19 20 GLY D C 1
ATOM 7674 O O . GLY D 2 20 ? 6.745 -28.518 -68.463 1.00 79.53 20 GLY D O 1
ATOM 7675 N N . VAL D 2 21 ? 8.692 -29.638 -68.676 1.00 64.89 21 VAL D N 1
ATOM 7676 C CA . VAL D 2 21 ? 9.114 -28.973 -69.911 1.00 61.45 21 VAL D CA 1
ATOM 7677 C C . VAL D 2 21 ? 9.155 -27.448 -69.778 1.00 57.56 21 VAL D C 1
ATOM 7678 O O . VAL D 2 21 ? 8.124 -26.776 -69.820 1.00 54.15 21 VAL D O 1
ATOM 7682 N N . ALA D 2 22 ? 10.359 -26.911 -69.626 1.00 50.94 22 ALA D N 1
ATOM 7683 C CA . ALA D 2 22 ? 10.547 -25.480 -69.446 1.00 48.08 22 ALA D CA 1
ATOM 7684 C C . ALA D 2 22 ? 10.050 -24.694 -70.657 1.00 47.32 22 ALA D C 1
ATOM 7685 O O . ALA D 2 22 ? 10.114 -25.173 -71.786 1.00 46.18 22 ALA D O 1
ATOM 7687 N N . GLY D 2 23 ? 9.538 -23.494 -70.411 1.00 44.42 23 GLY D N 1
ATOM 7688 C CA . GLY D 2 23 ? 9.152 -22.601 -71.487 1.00 40.90 23 GLY D CA 1
ATOM 7689 C C . GLY D 2 23 ? 10.277 -21.627 -71.777 1.00 38.56 23 GLY D C 1
ATOM 7690 O O . GLY D 2 23 ? 11.169 -21.443 -70.947 1.00 39.64 23 GLY D O 1
ATOM 7691 N N . GLY D 2 24 ? 10.245 -21.010 -72.954 1.00 38.37 24 GLY D N 1
ATOM 7692 C CA . GLY D 2 24 ? 11.246 -20.025 -73.322 1.00 37.44 24 GLY D CA 1
ATOM 7693 C C . GLY D 2 24 ? 11.680 -20.116 -74.773 1.00 39.63 24 GLY D C 1
ATOM 7694 O O . GLY D 2 24 ? 10.876 -20.403 -75.663 1.00 40.19 24 GLY D O 1
ATOM 7695 N N . TYR D 2 25 ? 12.962 -19.860 -75.004 1.00 38.37 25 TYR D N 1
ATOM 7696 C CA . TYR D 2 25 ? 13.548 -19.902 -76.338 1.00 41.88 25 TYR D CA 1
ATOM 7697 C C . TYR D 2 25 ? 14.577 -21.023 -76.406 1.00 44.35 25 TYR D C 1
ATOM 7698 O O . TYR D 2 25 ? 15.491 -21.079 -75.587 1.00 47.08 25 TYR D O 1
ATOM 7707 N N . PHE D 2 26 ? 14.424 -21.910 -77.385 1.00 38.53 26 PHE D N 1
ATOM 7708 C CA . PHE D 2 26 ? 15.284 -23.086 -77.512 1.00 43.01 26 PHE D CA 1
ATOM 7709 C C . PHE D 2 26 ? 15.749 -23.253 -78.957 1.00 45.12 26 PHE D C 1
ATOM 7710 O O . PHE D 2 26 ? 15.259 -22.569 -79.854 1.00 40.19 26 PHE D O 1
ATOM 7718 N N . TRP D 2 27 ? 16.699 -24.158 -79.178 1.00 48.74 27 TRP D N 1
ATOM 7719 C CA . TRP D 2 27 ? 17.162 -24.467 -80.528 1.00 49.08 27 TRP D CA 1
ATOM 7720 C C . TRP D 2 27 ? 16.483 -25.717 -81.078 1.00 52.17 27 TRP D C 1
ATOM 7721 O O . TRP D 2 27 ? 16.398 -26.738 -80.397 1.00 54.95 27 TRP D O 1
ATOM 7732 N N . GLY D 2 28 ? 16.005 -25.624 -82.314 1.00 51.87 28 GLY D N 1
ATOM 7733 C CA . GLY D 2 28 ? 15.376 -26.744 -82.986 1.00 56.63 28 GLY D CA 1
ATOM 7734 C C . GLY D 2 28 ? 15.972 -26.968 -84.360 1.00 60.55 28 GLY D C 1
ATOM 7735 O O . GLY D 2 28 ? 16.235 -26.016 -85.093 1.00 54.65 28 GLY D O 1
ATOM 7736 N N . ARG D 2 29 ? 16.181 -28.238 -84.696 1.00 64.97 29 ARG D N 1
ATOM 7737 C CA . ARG D 2 29 ? 16.808 -28.657 -85.947 1.00 67.22 29 ARG D CA 1
ATOM 7738 C C . ARG D 2 29 ? 15.829 -29.528 -86.728 1.00 77.27 29 ARG D C 1
ATOM 7739 O O . ARG D 2 29 ? 14.685 -29.673 -86.312 1.00 82.69 29 ARG D O 1
ATOM 7747 N N . SER D 2 30 ? 16.248 -30.135 -87.833 1.00 89.82 30 SER D N 1
ATOM 7748 C CA . SER D 2 30 ? 15.286 -30.940 -88.579 1.00 96.59 30 SER D CA 1
ATOM 7749 C C . SER D 2 30 ? 15.778 -32.308 -89.058 1.00 107.12 30 SER D C 1
ATOM 7750 O O . SER D 2 30 ? 15.807 -33.274 -88.291 1.00 110.27 30 SER D O 1
ATOM 7753 N N . ASN D 2 31 ? 16.153 -32.386 -90.333 1.00 127.85 31 ASN D N 1
ATOM 7754 C CA . ASN D 2 31 ? 16.292 -33.663 -91.039 1.00 134.21 31 ASN D CA 1
ATOM 7755 C C . ASN D 2 31 ? 17.658 -34.336 -90.947 1.00 140.73 31 ASN D C 1
ATOM 7756 O O . ASN D 2 31 ? 18.477 -34.006 -90.091 1.00 135.44 31 ASN D O 1
ATOM 7761 N N . GLY D 2 32 ? 17.890 -35.282 -91.855 1.00 145.56 32 GLY D N 1
ATOM 7762 C CA . GLY D 2 32 ? 19.145 -36.007 -91.926 1.00 150.51 32 GLY D CA 1
ATOM 7763 C C . GLY D 2 32 ? 19.090 -37.202 -92.864 1.00 160.06 32 GLY D C 1
ATOM 7764 O O . GLY D 2 32 ? 19.750 -37.219 -93.906 1.00 163.49 32 GLY D O 1
ATOM 7765 N N . GLY D 2 33 ? 18.292 -38.202 -92.499 1.00 173.42 33 GLY D N 1
ATOM 7766 C CA . GLY D 2 33 ? 18.226 -39.448 -93.247 1.00 175.60 33 GLY D CA 1
ATOM 7767 C C . GLY D 2 33 ? 17.097 -39.536 -94.260 1.00 171.73 33 GLY D C 1
ATOM 7768 O O . GLY D 2 33 ? 17.256 -40.140 -95.322 1.00 170.16 33 GLY D O 1
ATOM 7769 N N . GLY D 2 34 ? 15.951 -38.947 -93.929 1.00 135.39 34 GLY D N 1
ATOM 7770 C CA . GLY D 2 34 ? 14.807 -38.936 -94.825 1.00 132.69 34 GLY D CA 1
ATOM 7771 C C . GLY D 2 34 ? 14.022 -40.237 -94.850 1.00 133.69 34 GLY D C 1
ATOM 7772 O O . GLY D 2 34 ? 14.396 -41.180 -95.548 1.00 128.75 34 GLY D O 1
ATOM 7773 N N . GLY D 2 35 ? 12.929 -40.291 -94.093 1.00 147.93 35 GLY D N 1
ATOM 7774 C CA . GLY D 2 35 ? 12.505 -39.180 -93.261 1.00 148.49 35 GLY D CA 1
ATOM 7775 C C . GLY D 2 35 ? 12.931 -39.376 -91.820 1.00 145.97 35 GLY D C 1
ATOM 7776 O O . GLY D 2 35 ? 12.713 -40.438 -91.238 1.00 143.93 35 GLY D O 1
ATOM 7777 N N . GLY D 2 36 ? 13.540 -38.348 -91.241 1.00 145.24 36 GLY D N 1
ATOM 7778 C CA . GLY D 2 36 ? 14.066 -38.448 -89.894 1.00 142.41 36 GLY D CA 1
ATOM 7779 C C . GLY D 2 36 ? 13.033 -38.217 -88.809 1.00 138.87 36 GLY D C 1
ATOM 7780 O O . GLY D 2 36 ? 11.845 -38.489 -88.986 1.00 136.40 36 GLY D O 1
ATOM 7781 N N . ALA D 2 37 ? 13.510 -37.726 -87.671 1.00 155.59 37 ALA D N 1
ATOM 7782 C CA . ALA D 2 37 ? 12.671 -37.373 -86.532 1.00 151.97 37 ALA D CA 1
ATOM 7783 C C . ALA D 2 37 ? 13.471 -36.410 -85.665 1.00 147.61 37 ALA D C 1
ATOM 7784 O O . ALA D 2 37 ? 14.531 -36.759 -85.148 1.00 145.10 37 ALA D O 1
ATOM 7786 N N . SER D 2 38 ? 12.963 -35.195 -85.507 1.00 126.91 38 SER D N 1
ATOM 7787 C CA . SER D 2 38 ? 13.813 -34.067 -85.131 1.00 115.29 38 SER D CA 1
ATOM 7788 C C . SER D 2 38 ? 13.827 -33.707 -83.630 1.00 107.85 38 SER D C 1
ATOM 7789 O O . SER D 2 38 ? 13.005 -34.197 -82.857 1.00 107.70 38 SER D O 1
ATOM 7792 N N . VAL D 2 39 ? 14.760 -32.837 -83.232 1.00 84.02 39 VAL D N 1
ATOM 7793 C CA . VAL D 2 39 ? 15.046 -32.554 -81.815 1.00 76.21 39 VAL D CA 1
ATOM 7794 C C . VAL D 2 39 ? 14.896 -31.067 -81.418 1.00 73.36 39 VAL D C 1
ATOM 7795 O O . VAL D 2 39 ? 15.057 -30.165 -82.243 1.00 70.51 39 VAL D O 1
ATOM 7799 N N . SER D 2 40 ? 14.521 -30.838 -80.158 1.00 67.10 40 SER D N 1
ATOM 7800 C CA . SER D 2 40 ? 14.543 -29.517 -79.534 1.00 64.47 40 SER D CA 1
ATOM 7801 C C . SER D 2 40 ? 15.432 -29.546 -78.292 1.00 64.79 40 SER D C 1
ATOM 7802 O O . SER D 2 40 ? 15.250 -30.388 -77.412 1.00 62.91 40 SER D O 1
ATOM 7805 N N . SER D 2 41 ? 16.391 -28.629 -78.220 1.00 67.71 41 SER D N 1
ATOM 7806 C CA . SER D 2 41 ? 17.324 -28.581 -77.097 1.00 72.13 41 SER D CA 1
ATOM 7807 C C . SER D 2 41 ? 16.658 -28.132 -75.804 1.00 74.81 41 SER D C 1
ATOM 7808 O O . SER D 2 41 ? 15.435 -28.168 -75.666 1.00 75.36 41 SER D O 1
ATOM 7811 N N . THR D 2 42 ? 17.476 -27.710 -74.850 1.00 88.44 42 THR D N 1
ATOM 7812 C CA . THR D 2 42 ? 16.952 -27.061 -73.664 1.00 88.62 42 THR D CA 1
ATOM 7813 C C . THR D 2 42 ? 17.737 -25.759 -73.471 1.00 90.65 42 THR D C 1
ATOM 7814 O O . THR D 2 42 ? 18.607 -25.651 -72.607 1.00 91.66 42 THR D O 1
ATOM 7818 N N . GLN D 2 43 ? 17.440 -24.800 -74.349 1.00 117.98 43 GLN D N 1
ATOM 7819 C CA . GLN D 2 43 ? 17.888 -23.413 -74.237 1.00 118.52 43 GLN D CA 1
ATOM 7820 C C . GLN D 2 43 ? 19.375 -23.288 -74.528 1.00 129.07 43 GLN D C 1
ATOM 7821 O O . GLN D 2 43 ? 20.162 -24.191 -74.229 1.00 133.71 43 GLN D O 1
ATOM 7827 N N . ALA D 2 44 ? 19.753 -22.171 -75.139 1.00 146.84 44 ALA D N 1
ATOM 7828 C CA . ALA D 2 44 ? 21.166 -21.858 -75.317 1.00 150.58 44 ALA D CA 1
ATOM 7829 C C . ALA D 2 44 ? 21.525 -20.575 -74.587 1.00 151.86 44 ALA D C 1
ATOM 7830 O O . ALA D 2 44 ? 20.910 -20.240 -73.574 1.00 153.43 44 ALA D O 1
ATOM 7832 N N . GLY D 2 45 ? 22.531 -19.867 -75.090 1.00 96.97 45 GLY D N 1
ATOM 7833 C CA . GLY D 2 45 ? 23.038 -18.686 -74.414 1.00 96.32 45 GLY D CA 1
ATOM 7834 C C . GLY D 2 45 ? 22.536 -17.371 -74.978 1.00 97.62 45 GLY D C 1
ATOM 7835 O O . GLY D 2 45 ? 23.333 -16.458 -75.192 1.00 97.02 45 GLY D O 1
ATOM 7836 N N . PHE D 2 46 ? 21.227 -17.260 -75.214 1.00 88.82 46 PHE D N 1
ATOM 7837 C CA . PHE D 2 46 ? 20.653 -16.003 -75.694 1.00 82.28 46 PHE D CA 1
ATOM 7838 C C . PHE D 2 46 ? 20.514 -14.987 -74.560 1.00 81.55 46 PHE D C 1
ATOM 7839 O O . PHE D 2 46 ? 19.400 -14.641 -74.161 1.00 78.69 46 PHE D O 1
ATOM 7847 N N . ASP D 2 47 ? 21.636 -14.513 -74.032 1.00 80.56 47 ASP D N 1
ATOM 7848 C CA . ASP D 2 47 ? 21.582 -13.492 -72.994 1.00 80.05 47 ASP D CA 1
ATOM 7849 C C . ASP D 2 47 ? 21.153 -12.150 -73.587 1.00 75.47 47 ASP D C 1
ATOM 7850 O O . ASP D 2 47 ? 20.686 -11.266 -72.867 1.00 75.34 47 ASP D O 1
ATOM 7855 N N . LYS D 2 48 ? 21.321 -12.006 -74.900 1.00 54.68 48 LYS D N 1
ATOM 7856 C CA . LYS D 2 48 ? 20.848 -10.822 -75.608 1.00 49.34 48 LYS D CA 1
ATOM 7857 C C . LYS D 2 48 ? 19.357 -10.626 -75.353 1.00 48.84 48 LYS D C 1
ATOM 7858 O O . LYS D 2 48 ? 18.908 -9.518 -75.060 1.00 42.85 48 LYS D O 1
ATOM 7864 N N . ILE D 2 49 ? 18.601 -11.716 -75.461 1.00 44.21 49 ILE D N 1
ATOM 7865 C CA . ILE D 2 49 ? 17.170 -11.696 -75.193 1.00 42.71 49 ILE D CA 1
ATOM 7866 C C . ILE D 2 49 ? 16.898 -11.255 -73.767 1.00 43.43 49 ILE D C 1
ATOM 7867 O O . ILE D 2 49 ? 15.993 -10.457 -73.514 1.00 39.28 49 ILE D O 1
ATOM 7872 N N . GLY D 2 50 ? 17.697 -11.775 -72.840 1.00 39.72 50 GLY D N 1
ATOM 7873 C CA . GLY D 2 50 ? 17.552 -11.444 -71.437 1.00 38.20 50 GLY D CA 1
ATOM 7874 C C . GLY D 2 50 ? 17.756 -9.966 -71.173 1.00 39.10 50 GLY D C 1
ATOM 7875 O O . GLY D 2 50 ? 17.015 -9.352 -70.410 1.00 40.23 50 GLY D O 1
ATOM 7876 N N . LYS D 2 51 ? 18.759 -9.384 -71.817 1.00 48.47 51 LYS D N 1
ATOM 7877 C CA . LYS D 2 51 ? 19.076 -7.978 -71.588 1.00 53.86 51 LYS D CA 1
ATOM 7878 C C . LYS D 2 51 ? 18.066 -7.103 -72.334 1.00 44.19 51 LYS D C 1
ATOM 7879 O O . LYS D 2 51 ? 17.715 -6.015 -71.878 1.00 46.19 51 LYS D O 1
ATOM 7885 N N . ASP D 2 52 ? 17.597 -7.592 -73.479 1.00 38.98 52 ASP D N 1
ATOM 7886 C CA . ASP D 2 52 ? 16.561 -6.902 -74.243 1.00 40.68 52 ASP D CA 1
ATOM 7887 C C . ASP D 2 52 ? 15.270 -6.797 -73.439 1.00 36.75 52 ASP D C 1
ATOM 7888 O O . ASP D 2 52 ? 14.683 -5.726 -73.337 1.00 37.19 52 ASP D O 1
ATOM 7893 N N . ILE D 2 53 ? 14.833 -7.920 -72.877 1.00 36.88 53 ILE D N 1
ATOM 7894 C CA . ILE D 2 53 ? 13.631 -7.957 -72.050 1.00 34.65 53 ILE D CA 1
ATOM 7895 C C . ILE D 2 53 ? 13.738 -6.989 -70.875 1.00 38.70 53 ILE D C 1
ATOM 7896 O O . ILE D 2 53 ? 12.805 -6.235 -70.589 1.00 34.63 53 ILE D O 1
ATOM 7901 N N . GLN D 2 54 ? 14.889 -7.001 -70.210 1.00 44.27 54 GLN D N 1
ATOM 7902 C CA . GLN D 2 54 ? 15.123 -6.119 -69.075 1.00 47.26 54 GLN D CA 1
ATOM 7903 C C . GLN D 2 54 ? 15.019 -4.648 -69.480 1.00 48.69 54 GLN D C 1
ATOM 7904 O O . GLN D 2 54 ? 14.356 -3.858 -68.803 1.00 44.06 54 GLN D O 1
ATOM 7910 N N . GLN D 2 55 ? 15.668 -4.287 -70.585 1.00 41.83 55 GLN D N 1
ATOM 7911 C CA . GLN D 2 55 ? 15.616 -2.918 -71.087 1.00 40.54 55 GLN D CA 1
ATOM 7912 C C . GLN D 2 55 ? 14.194 -2.502 -71.460 1.00 41.48 55 GLN D C 1
ATOM 7913 O O . GLN D 2 55 ? 13.760 -1.390 -71.150 1.00 37.81 55 GLN D O 1
ATOM 7919 N N . LEU D 2 56 ? 13.470 -3.398 -72.124 1.00 36.48 56 LEU D N 1
ATOM 7920 C CA . LEU D 2 56 ? 12.105 -3.104 -72.549 1.00 38.67 56 LEU D CA 1
ATOM 7921 C C . LEU D 2 56 ? 11.172 -2.870 -71.362 1.00 43.31 56 LEU D C 1
ATOM 7922 O O . LEU D 2 56 ? 10.340 -1.964 -71.392 1.00 40.54 56 LEU D O 1
ATOM 7927 N N . ARG D 2 57 ? 11.310 -3.684 -70.319 1.00 49.63 57 ARG D N 1
ATOM 7928 C CA . ARG D 2 57 ? 10.400 -3.572 -69.186 1.00 59.34 57 ARG D CA 1
ATOM 7929 C C . ARG D 2 57 ? 10.672 -2.300 -68.385 1.00 56.56 57 ARG D C 1
ATOM 7930 O O . ARG D 2 57 ? 9.729 -1.604 -68.012 1.00 58.73 57 ARG D O 1
ATOM 7938 N N . ASN D 2 58 ? 11.937 -1.992 -68.115 1.00 44.58 58 ASN D N 1
ATOM 7939 C CA . ASN D 2 58 ? 12.252 -0.655 -67.605 1.00 55.96 58 ASN D CA 1
ATOM 7940 C C . ASN D 2 58 ? 11.653 0.503 -68.396 1.00 54.30 58 ASN D C 1
ATOM 7941 O O . ASN D 2 58 ? 11.203 1.504 -67.833 1.00 49.36 58 ASN D O 1
ATOM 7946 N N . ASP D 2 59 ? 11.673 0.370 -69.711 1.00 42.81 59 ASP D N 1
ATOM 7947 C CA . ASP D 2 59 ? 11.194 1.431 -70.580 1.00 40.67 59 ASP D CA 1
ATOM 7948 C C . ASP D 2 59 ? 9.725 1.727 -70.355 1.00 40.26 59 ASP D C 1
ATOM 7949 O O . ASP D 2 59 ? 9.245 2.775 -70.756 1.00 39.26 59 ASP D O 1
ATOM 7954 N N . THR D 2 60 ? 9.011 0.813 -69.708 1.00 38.92 60 THR D N 1
ATOM 7955 C CA . THR D 2 60 ? 7.576 0.989 -69.489 1.00 40.07 60 THR D CA 1
ATOM 7956 C C . THR D 2 60 ? 7.287 2.002 -68.381 1.00 44.86 60 THR D C 1
ATOM 7957 O O . THR D 2 60 ? 6.188 2.560 -68.307 1.00 46.21 60 THR D O 1
ATOM 7961 N N . ASN D 2 61 ? 8.277 2.236 -67.524 1.00 47.01 61 ASN D N 1
ATOM 7962 C CA . ASN D 2 61 ? 8.125 3.148 -66.395 1.00 47.29 61 ASN D CA 1
ATOM 7963 C C . ASN D 2 61 ? 7.689 4.539 -66.827 1.00 48.74 61 ASN D C 1
ATOM 7964 O O . ASN D 2 61 ? 6.916 5.196 -66.133 1.00 51.60 61 ASN D O 1
ATOM 7969 N N . ALA D 2 62 ? 8.183 4.975 -67.981 1.00 52.72 62 ALA D N 1
ATOM 7970 C CA . ALA D 2 62 ? 7.823 6.277 -68.533 1.00 56.88 62 ALA D CA 1
ATOM 7971 C C . ALA D 2 62 ? 6.310 6.414 -68.708 1.00 56.24 62 ALA D C 1
ATOM 7972 O O . ALA D 2 62 ? 5.722 7.431 -68.334 1.00 55.48 62 ALA D O 1
ATOM 7974 N N . ALA D 2 63 ? 5.683 5.387 -69.273 1.00 48.96 63 ALA D N 1
ATOM 7975 C CA . ALA D 2 63 ? 4.238 5.401 -69.472 1.00 49.81 63 ALA D CA 1
ATOM 7976 C C . ALA D 2 63 ? 3.501 5.242 -68.145 1.00 48.92 63 ALA D C 1
ATOM 7977 O O . ALA D 2 63 ? 2.442 5.837 -67.936 1.00 46.83 63 ALA D O 1
ATOM 7979 N N . ILE D 2 64 ? 4.070 4.443 -67.249 1.00 43.63 64 ILE D N 1
ATOM 7980 C CA . ILE D 2 64 ? 3.464 4.198 -65.946 1.00 49.73 64 ILE D CA 1
ATOM 7981 C C . ILE D 2 64 ? 3.460 5.459 -65.083 1.00 51.66 64 ILE D C 1
ATOM 7982 O O . ILE D 2 64 ? 2.434 5.829 -64.513 1.00 48.59 64 ILE D O 1
ATOM 7987 N N . GLU D 2 65 ? 4.613 6.113 -64.996 1.00 54.42 65 GLU D N 1
ATOM 7988 C CA . GLU D 2 65 ? 4.759 7.326 -64.197 1.00 55.54 65 GLU D CA 1
ATOM 7989 C C . GLU D 2 65 ? 3.865 8.449 -64.720 1.00 54.04 65 GLU D C 1
ATOM 7990 O O . GLU D 2 65 ? 3.302 9.216 -63.941 1.00 55.98 65 GLU D O 1
ATOM 7996 N N . GLY D 2 66 ? 3.736 8.539 -66.039 1.00 52.44 66 GLY D N 1
ATOM 7997 C CA . GLY D 2 66 ? 2.858 9.520 -66.648 1.00 50.37 66 GLY D CA 1
ATOM 7998 C C . GLY D 2 66 ? 1.425 9.391 -66.159 1.00 57.18 66 GLY D C 1
ATOM 7999 O O . GLY D 2 66 ? 0.777 10.388 -65.826 1.00 55.73 66 GLY D O 1
ATOM 8000 N N . PHE D 2 67 ? 0.927 8.159 -66.104 1.00 53.06 67 PHE D N 1
ATOM 8001 C CA . PHE D 2 67 ? -0.436 7.926 -65.639 1.00 55.40 67 PHE D CA 1
ATOM 8002 C C . PHE D 2 67 ? -0.577 8.282 -64.162 1.00 52.89 67 PHE D C 1
ATOM 8003 O O . PHE D 2 67 ? -1.453 9.062 -63.787 1.00 56.17 67 PHE D O 1
ATOM 8011 N N . ASN D 2 68 ? 0.295 7.711 -63.335 1.00 51.10 68 ASN D N 1
ATOM 8012 C CA . ASN D 2 68 ? 0.229 7.886 -61.887 1.00 52.61 68 ASN D CA 1
ATOM 8013 C C . ASN D 2 68 ? 0.369 9.341 -61.450 1.00 54.48 68 ASN D C 1
ATOM 8014 O O . ASN D 2 68 ? -0.100 9.716 -60.376 1.00 51.97 68 ASN D O 1
ATOM 8019 N N . GLY D 2 69 ? 1.006 10.154 -62.288 1.00 47.79 69 GLY D N 1
ATOM 8020 C CA . GLY D 2 69 ? 1.222 11.554 -61.976 1.00 46.89 69 GLY D CA 1
ATOM 8021 C C . GLY D 2 69 ? 0.134 12.489 -62.479 1.00 54.66 69 GLY D C 1
ATOM 8022 O O . GLY D 2 69 ? 0.275 13.712 -62.403 1.00 55.43 69 GLY D O 1
ATOM 8023 N N . ARG D 2 70 ? -0.952 11.925 -62.996 1.00 47.11 70 ARG D N 1
ATOM 8024 C CA . ARG D 2 70 ? -2.071 12.741 -63.454 1.00 48.13 70 ARG D CA 1
ATOM 8025 C C . ARG D 2 70 ? -3.289 12.517 -62.567 1.00 44.25 70 ARG D C 1
ATOM 8026 O O . ARG D 2 70 ? -3.959 11.490 -62.656 1.00 45.92 70 ARG D O 1
ATOM 8034 N N . ILE D 2 71 ? -3.561 13.484 -61.699 1.00 42.87 71 ILE D N 1
ATOM 8035 C CA . ILE D 2 71 ? -4.693 13.407 -60.786 1.00 44.18 71 ILE D CA 1
ATOM 8036 C C . ILE D 2 71 ? -5.519 14.685 -60.900 1.00 43.15 71 ILE D C 1
ATOM 8037 O O . ILE D 2 71 ? -4.997 15.778 -60.696 1.00 43.10 71 ILE D O 1
ATOM 8042 N N . ALA D 2 72 ? -6.799 14.546 -61.231 1.00 36.81 72 ALA D N 1
ATOM 8043 C CA . ALA D 2 72 ? -7.663 15.705 -61.462 1.00 37.31 72 ALA D CA 1
ATOM 8044 C C . ALA D 2 72 ? -7.904 16.524 -60.193 1.00 37.56 72 ALA D C 1
ATOM 8045 O O . ALA D 2 72 ? -8.079 15.973 -59.105 1.00 33.38 72 ALA D O 1
ATOM 8047 N N . HIS D 2 73 ? -7.920 17.844 -60.343 1.00 43.65 73 HIS D N 1
ATOM 8048 C CA . HIS D 2 73 ? -8.252 18.727 -59.234 1.00 35.28 73 HIS D CA 1
ATOM 8049 C C . HIS D 2 73 ? -9.735 18.617 -58.939 1.00 39.68 73 HIS D C 1
ATOM 8050 O O . HIS D 2 73 ? -10.530 18.333 -59.836 1.00 40.74 73 HIS D O 1
ATOM 8057 N N . ASP D 2 74 ? -10.100 18.840 -57.680 1.00 32.96 74 ASP D N 1
ATOM 8058 C CA . ASP D 2 74 ? -11.485 18.733 -57.247 1.00 32.15 74 ASP D CA 1
ATOM 8059 C C . ASP D 2 74 ? -11.698 19.650 -56.057 1.00 33.50 74 ASP D C 1
ATOM 8060 O O . ASP D 2 74 ? -10.743 20.049 -55.392 1.00 34.72 74 ASP D O 1
ATOM 8065 N N . GLU D 2 75 ? -12.948 19.998 -55.791 1.00 31.10 75 GLU D N 1
ATOM 8066 C CA . GLU D 2 75 ? -13.259 20.774 -54.605 1.00 33.27 75 GLU D CA 1
ATOM 8067 C C . GLU D 2 75 ? -14.674 20.477 -54.147 1.00 32.67 75 GLU D C 1
ATOM 8068 O O . GLU D 2 75 ? -15.633 20.795 -54.840 1.00 33.93 75 GLU D O 1
ATOM 8074 N N . GLN D 2 76 ? -14.800 19.853 -52.980 1.00 32.59 76 GLN D N 1
ATOM 8075 C CA . GLN D 2 76 ? -16.114 19.500 -52.453 1.00 33.48 76 GLN D CA 1
ATOM 8076 C C . GLN D 2 76 ? -16.326 20.096 -51.065 1.00 33.73 76 GLN D C 1
ATOM 8077 O O . GLN D 2 76 ? -15.521 19.891 -50.162 1.00 31.64 76 GLN D O 1
ATOM 8083 N N . ALA D 2 77 ? -17.408 20.849 -50.910 1.00 31.54 77 ALA D N 1
ATOM 8084 C CA . ALA D 2 77 ? -17.727 21.479 -49.636 1.00 33.53 77 ALA D CA 1
ATOM 8085 C C . ALA D 2 77 ? -18.756 20.665 -48.852 1.00 39.62 77 ALA D C 1
ATOM 8086 O O . ALA D 2 77 ? -18.871 20.801 -47.631 1.00 40.24 77 ALA D O 1
ATOM 8088 N N . ILE D 2 78 ? -19.502 19.827 -49.571 1.00 47.29 78 ILE D N 1
ATOM 8089 C CA . ILE D 2 78 ? -20.545 18.979 -48.993 1.00 49.21 78 ILE D CA 1
ATOM 8090 C C . ILE D 2 78 ? -19.972 18.044 -47.932 1.00 46.18 78 ILE D C 1
ATOM 8091 O O . ILE D 2 78 ? -18.822 17.618 -48.023 1.00 46.79 78 ILE D O 1
ATOM 8096 N N . LYS D 2 79 ? -20.769 17.733 -46.919 1.00 35.64 79 LYS D N 1
ATOM 8097 C CA . LYS D 2 79 ? -20.297 16.891 -45.829 1.00 37.24 79 LYS D CA 1
ATOM 8098 C C . LYS D 2 79 ? -20.526 15.399 -46.086 1.00 43.48 79 LYS D C 1
ATOM 8099 O O . LYS D 2 79 ? -19.940 14.552 -45.410 1.00 40.79 79 LYS D O 1
ATOM 8105 N N . ASN D 2 80 ? -21.377 15.076 -47.054 1.00 41.55 80 ASN D N 1
ATOM 8106 C CA . ASN D 2 80 ? -21.692 13.680 -47.334 1.00 49.78 80 ASN D CA 1
ATOM 8107 C C . ASN D 2 80 ? -21.112 13.182 -48.652 1.00 47.03 80 ASN D C 1
ATOM 8108 O O . ASN D 2 80 ? -21.284 13.807 -49.699 1.00 43.21 80 ASN D O 1
ATOM 8113 N N . LEU D 2 81 ? -20.435 12.041 -48.575 1.00 42.67 81 LEU D N 1
ATOM 8114 C CA . LEU D 2 81 ? -19.756 11.432 -49.709 1.00 42.99 81 LEU D CA 1
ATOM 8115 C C . LEU D 2 81 ? -20.660 11.277 -50.929 1.00 40.81 81 LEU D C 1
ATOM 8116 O O . LEU D 2 81 ? -21.764 10.744 -50.831 1.00 45.93 81 LEU D O 1
ATOM 8121 N N . ALA D 2 82 ? -20.194 11.762 -52.074 1.00 35.18 82 ALA D N 1
ATOM 8122 C CA . ALA D 2 82 ? -20.920 11.585 -53.325 1.00 39.04 82 ALA D CA 1
ATOM 8123 C C . ALA D 2 82 ? -20.464 10.281 -53.977 1.00 34.33 82 ALA D C 1
ATOM 8124 O O . ALA D 2 82 ? -19.734 10.290 -54.966 1.00 34.63 82 ALA D O 1
ATOM 8126 N N . LYS D 2 83 ? -20.904 9.165 -53.406 1.00 33.17 83 LYS D N 1
ATOM 8127 C CA . LYS D 2 83 ? -20.329 7.854 -53.702 1.00 38.73 83 LYS D CA 1
ATOM 8128 C C . LYS D 2 83 ? -20.441 7.454 -55.172 1.00 35.61 83 LYS D C 1
ATOM 8129 O O . LYS D 2 83 ? -19.480 6.954 -55.751 1.00 34.36 83 LYS D O 1
ATOM 8135 N N . GLU D 2 84 ? -21.605 7.688 -55.773 1.00 31.70 84 GLU D N 1
ATOM 8136 C CA . GLU D 2 84 ? -21.843 7.299 -57.162 1.00 33.13 84 GLU D CA 1
ATOM 8137 C C . GLU D 2 84 ? -20.976 8.097 -58.125 1.00 31.66 84 GLU D C 1
ATOM 8138 O O . GLU D 2 84 ? -20.438 7.548 -59.082 1.00 29.36 84 GLU D O 1
ATOM 8144 N N . ILE D 2 85 ? -20.848 9.395 -57.872 1.00 37.10 85 ILE D N 1
ATOM 8145 C CA . ILE D 2 85 ? -19.944 10.234 -58.650 1.00 37.66 85 ILE D CA 1
ATOM 8146 C C . ILE D 2 85 ? -18.517 9.736 -58.455 1.00 37.24 85 ILE D C 1
ATOM 8147 O O . ILE D 2 85 ? -17.761 9.593 -59.411 1.00 42.13 85 ILE D O 1
ATOM 8152 N N . GLU D 2 86 ? -18.170 9.445 -57.208 1.00 45.75 86 GLU D N 1
ATOM 8153 C CA . GLU D 2 86 ? -16.848 8.935 -56.864 1.00 45.48 86 GLU D CA 1
ATOM 8154 C C . GLU D 2 86 ? -16.540 7.611 -57.573 1.00 47.14 86 GLU D C 1
ATOM 8155 O O . GLU D 2 86 ? -15.410 7.366 -57.994 1.00 45.72 86 GLU D O 1
ATOM 8161 N N . ASP D 2 87 ? -17.546 6.754 -57.700 1.00 33.64 87 ASP D N 1
ATOM 8162 C CA . ASP D 2 87 ? -17.351 5.460 -58.340 1.00 31.76 87 ASP D CA 1
ATOM 8163 C C . ASP D 2 87 ? -17.259 5.589 -59.857 1.00 33.15 87 ASP D C 1
ATOM 8164 O O . ASP D 2 87 ? -16.456 4.908 -60.499 1.00 31.40 87 ASP D O 1
ATOM 8169 N N . ALA D 2 88 ? -18.078 6.466 -60.425 1.00 29.09 88 ALA D N 1
ATOM 8170 C CA . ALA D 2 88 ? -18.095 6.658 -61.865 1.00 34.90 88 ALA D CA 1
ATOM 8171 C C . ALA D 2 88 ? -16.768 7.230 -62.337 1.00 39.87 88 ALA D C 1
ATOM 8172 O O . ALA D 2 88 ? -16.227 6.796 -63.354 1.00 38.03 88 ALA D O 1
ATOM 8174 N N . ARG D 2 89 ? -16.251 8.202 -61.590 1.00 36.94 89 ARG D N 1
ATOM 8175 C CA . ARG D 2 89 ? -14.962 8.819 -61.889 1.00 39.81 89 ARG D CA 1
ATOM 8176 C C . ARG D 2 89 ? -13.824 7.805 -61.840 1.00 35.62 89 ARG D C 1
ATOM 8177 O O . ARG D 2 89 ? -12.932 7.814 -62.692 1.00 33.23 89 ARG D O 1
ATOM 8185 N N . ALA D 2 90 ? -13.855 6.944 -60.831 1.00 28.04 90 ALA D N 1
ATOM 8186 C CA . ALA D 2 90 ? -12.844 5.901 -60.683 1.00 31.70 90 ALA D CA 1
ATOM 8187 C C . ALA D 2 90 ? -12.945 4.901 -61.825 1.00 35.65 90 ALA D C 1
ATOM 8188 O O . ALA D 2 90 ? -11.929 4.462 -62.369 1.00 30.02 90 ALA D O 1
ATOM 8190 N N . GLU D 2 91 ? -14.180 4.555 -62.184 1.00 31.18 91 GLU D N 1
ATOM 8191 C CA . GLU D 2 91 ? -14.435 3.617 -63.272 1.00 34.22 91 GLU D CA 1
ATOM 8192 C C . GLU D 2 91 ? -13.928 4.165 -64.593 1.00 33.52 91 GLU D C 1
ATOM 8193 O O . GLU D 2 91 ? -13.339 3.438 -65.392 1.00 32.30 91 GLU D O 1
ATOM 8199 N N . ALA D 2 92 ? -14.160 5.452 -64.816 1.00 32.55 92 ALA D N 1
ATOM 8200 C CA . ALA D 2 92 ? -13.698 6.095 -66.029 1.00 37.74 92 ALA D CA 1
ATOM 8201 C C . ALA D 2 92 ? -12.172 6.042 -66.114 1.00 41.44 92 ALA D C 1
ATOM 8202 O O . ALA D 2 92 ? -11.625 5.737 -67.164 1.00 39.16 92 ALA D O 1
ATOM 8204 N N . LEU D 2 93 ? -11.496 6.302 -64.999 1.00 29.96 93 LEU D N 1
ATOM 8205 C CA . LEU D 2 93 ? -10.037 6.325 -64.973 1.00 32.84 93 LEU D CA 1
ATOM 8206 C C . LEU D 2 93 ? -9.429 4.927 -65.136 1.00 31.88 93 LEU D C 1
ATOM 8207 O O . LEU D 2 93 ? -8.389 4.769 -65.775 1.00 29.79 93 LEU D O 1
ATOM 8212 N N . VAL D 2 94 ? -10.069 3.921 -64.548 1.00 27.18 94 VAL D N 1
ATOM 8213 C CA . VAL D 2 94 ? -9.637 2.538 -64.726 1.00 33.73 94 VAL D CA 1
ATOM 8214 C C . VAL D 2 94 ? -9.785 2.120 -66.190 1.00 33.81 94 VAL D C 1
ATOM 8215 O O . VAL D 2 94 ? -8.984 1.344 -66.713 1.00 33.77 94 VAL D O 1
ATOM 8219 N N . GLY D 2 95 ? -10.802 2.666 -66.848 1.00 32.12 95 GLY D N 1
ATOM 8220 C CA . GLY D 2 95 ? -11.051 2.400 -68.252 1.00 36.64 95 GLY D CA 1
ATOM 8221 C C . GLY D 2 95 ? -9.965 2.967 -69.149 1.00 40.16 95 GLY D C 1
ATOM 8222 O O . GLY D 2 95 ? -9.532 2.303 -70.093 1.00 39.59 95 GLY D O 1
ATOM 8223 N N . GLU D 2 96 ? -9.525 4.192 -68.861 1.00 38.71 96 GLU D N 1
ATOM 8224 C CA . GLU D 2 96 ? -8.427 4.801 -69.610 1.00 43.18 96 GLU D CA 1
ATOM 8225 C C . GLU D 2 96 ? -7.120 4.070 -69.326 1.00 40.28 96 GLU D C 1
ATOM 8226 O O . GLU D 2 96 ? -6.250 3.980 -70.191 1.00 37.85 96 GLU D O 1
ATOM 8232 N N . LEU D 2 97 ? -6.989 3.546 -68.111 1.00 38.55 97 LEU D N 1
ATOM 8233 C CA . LEU D 2 97 ? -5.781 2.827 -67.730 1.00 37.59 97 LEU D CA 1
ATOM 8234 C C . LEU D 2 97 ? -5.696 1.496 -68.474 1.00 35.54 97 LEU D C 1
ATOM 8235 O O . LEU D 2 97 ? -4.605 1.003 -68.756 1.00 31.58 97 LEU D O 1
ATOM 8240 N N . GLY D 2 98 ? -6.852 0.921 -68.791 1.00 34.18 98 GLY D N 1
ATOM 8241 C CA . GLY D 2 98 ? -6.898 -0.320 -69.547 1.00 34.26 98 GLY D CA 1
ATOM 8242 C C . GLY D 2 98 ? -6.378 -0.124 -70.958 1.00 32.64 98 GLY D C 1
ATOM 8243 O O . GLY D 2 98 ? -5.601 -0.933 -71.469 1.00 32.79 98 GLY D O 1
ATOM 8244 N N . ILE D 2 99 ? -6.804 0.968 -71.582 1.00 32.66 99 ILE D N 1
ATOM 8245 C CA . ILE D 2 99 ? -6.363 1.313 -72.926 1.00 36.92 99 ILE D CA 1
ATOM 8246 C C . ILE D 2 99 ? -4.849 1.501 -72.979 1.00 38.14 99 ILE D C 1
ATOM 8247 O O . ILE D 2 99 ? -4.178 0.967 -73.864 1.00 32.77 99 ILE D O 1
ATOM 8252 N N . ILE D 2 100 ? -4.318 2.250 -72.019 1.00 37.25 100 ILE D N 1
ATOM 8253 C CA . ILE D 2 100 ? -2.880 2.462 -71.924 1.00 34.19 100 ILE D CA 1
ATOM 8254 C C . ILE D 2 100 ? -2.151 1.141 -71.691 1.00 35.42 100 ILE D C 1
ATOM 8255 O O . ILE D 2 100 ? -1.098 0.894 -72.282 1.00 30.63 100 ILE D O 1
ATOM 8260 N N . ARG D 2 101 ? -2.727 0.292 -70.845 1.00 30.91 101 ARG D N 1
ATOM 8261 C CA . ARG D 2 101 ? -2.199 -1.048 -70.617 1.00 31.34 101 ARG D CA 1
ATOM 8262 C C . ARG D 2 101 ? -2.113 -1.843 -71.914 1.00 29.14 101 ARG D C 1
ATOM 8263 O O . ARG D 2 101 ? -1.094 -2.470 -72.206 1.00 27.07 101 ARG D O 1
ATOM 8271 N N . SER D 2 102 ? -3.205 -1.835 -72.669 1.00 26.59 102 SER D N 1
ATOM 8272 C CA . SER D 2 102 ? -3.261 -2.536 -73.944 1.00 30.38 102 SER D CA 1
ATOM 8273 C C . SER D 2 102 ? -2.225 -1.980 -74.914 1.00 28.46 102 SER D C 1
ATOM 8274 O O . SER D 2 102 ? -1.655 -2.717 -75.711 1.00 29.36 102 SER D O 1
ATOM 8277 N N . LEU D 2 103 ? -1.979 -0.676 -74.835 1.00 25.40 103 LEU D N 1
ATOM 8278 C CA . LEU D 2 103 ? -0.981 -0.042 -75.682 1.00 27.74 103 LEU D CA 1
ATOM 8279 C C . LEU D 2 103 ? 0.426 -0.471 -75.285 1.00 26.99 103 LEU D C 1
ATOM 8280 O O . LEU D 2 103 ? 1.253 -0.790 -76.139 1.00 30.35 103 LEU D O 1
ATOM 8285 N N . ILE D 2 104 ? 0.690 -0.483 -73.984 1.00 28.11 104 ILE D N 1
ATOM 8286 C CA . ILE D 2 104 ? 2.004 -0.844 -73.476 1.00 30.49 104 ILE D CA 1
ATOM 8287 C C . ILE D 2 104 ? 2.336 -2.293 -73.809 1.00 28.87 104 ILE D C 1
ATOM 8288 O O . ILE D 2 104 ? 3.461 -2.596 -74.209 1.00 28.86 104 ILE D O 1
ATOM 8293 N N . VAL D 2 105 ? 1.354 -3.179 -73.652 1.00 24.47 105 VAL D N 1
ATOM 8294 C CA . VAL D 2 105 ? 1.549 -4.601 -73.930 1.00 27.94 105 VAL D CA 1
ATOM 8295 C C . VAL D 2 105 ? 1.961 -4.820 -75.382 1.00 29.21 105 VAL D C 1
ATOM 8296 O O . VAL D 2 105 ? 2.895 -5.567 -75.667 1.00 28.41 105 VAL D O 1
ATOM 8300 N N . ALA D 2 106 ? 1.270 -4.146 -76.292 1.00 26.96 106 ALA D N 1
ATOM 8301 C CA . ALA D 2 106 ? 1.580 -4.238 -77.713 1.00 28.15 106 ALA D CA 1
ATOM 8302 C C . ALA D 2 106 ? 2.958 -3.667 -78.009 1.00 29.51 106 ALA D C 1
ATOM 8303 O O . ALA D 2 106 ? 3.700 -4.200 -78.837 1.00 26.08 106 ALA D O 1
ATOM 8305 N N . ASN D 2 107 ? 3.290 -2.576 -77.325 1.00 24.94 107 ASN D N 1
ATOM 8306 C CA . ASN D 2 107 ? 4.564 -1.909 -77.534 1.00 28.54 107 ASN D CA 1
ATOM 8307 C C . ASN D 2 107 ? 5.715 -2.805 -77.094 1.00 24.97 107 ASN D C 1
ATOM 8308 O O . ASN D 2 107 ? 6.755 -2.853 -77.741 1.00 25.06 107 ASN D O 1
ATOM 8313 N N . ILE D 2 108 ? 5.513 -3.508 -75.985 1.00 28.37 108 ILE D N 1
ATOM 8314 C CA . ILE D 2 108 ? 6.443 -4.531 -75.519 1.00 28.35 108 ILE D CA 1
ATOM 8315 C C . ILE D 2 108 ? 6.514 -5.675 -76.532 1.00 30.05 108 ILE D C 1
ATOM 8316 O O . ILE D 2 108 ? 7.595 -6.102 -76.923 1.00 28.74 108 ILE D O 1
ATOM 8321 N N . SER D 2 109 ? 5.350 -6.150 -76.966 1.00 26.37 109 SER D N 1
ATOM 8322 C CA . SER D 2 109 ? 5.272 -7.254 -77.919 1.00 28.06 109 SER D CA 1
ATOM 8323 C C . SER D 2 109 ? 6.026 -6.967 -79.222 1.00 33.13 109 SER D C 1
ATOM 8324 O O . SER D 2 109 ? 6.840 -7.772 -79.678 1.00 29.03 109 SER D O 1
ATOM 8327 N N . MET D 2 110 ? 5.749 -5.813 -79.816 1.00 28.18 110 MET D N 1
ATOM 8328 C CA . MET D 2 110 ? 6.354 -5.453 -81.090 1.00 28.20 110 MET D CA 1
ATOM 8329 C C . MET D 2 110 ? 7.862 -5.240 -80.942 1.00 26.93 110 MET D C 1
ATOM 8330 O O . MET D 2 110 ? 8.643 -5.688 -81.775 1.00 26.42 110 MET D O 1
ATOM 8335 N N . ASN D 2 111 ? 8.279 -4.578 -79.872 1.00 25.20 111 ASN D N 1
ATOM 8336 C CA . ASN D 2 111 ? 9.697 -4.283 -79.715 1.00 29.52 111 ASN D CA 1
ATOM 8337 C C . ASN D 2 111 ? 10.523 -5.506 -79.321 1.00 28.09 111 ASN D C 1
ATOM 8338 O O . ASN D 2 111 ? 11.704 -5.593 -79.655 1.00 30.40 111 ASN D O 1
ATOM 8343 N N . LEU D 2 112 ? 9.909 -6.450 -78.617 1.00 29.12 112 LEU D N 1
ATOM 8344 C CA . LEU D 2 112 ? 10.580 -7.704 -78.295 1.00 27.11 112 LEU D CA 1
ATOM 8345 C C . LEU D 2 112 ? 10.709 -8.562 -79.549 1.00 31.08 112 LEU D C 1
ATOM 8346 O O . LEU D 2 112 ? 11.748 -9.175 -79.794 1.00 31.65 112 LEU D O 1
ATOM 8351 N N . LYS D 2 113 ? 9.638 -8.601 -80.332 1.00 31.39 113 LYS D N 1
ATOM 8352 C CA . LYS D 2 113 ? 9.630 -9.304 -81.605 1.00 35.72 113 LYS D CA 1
ATOM 8353 C C . LYS D 2 113 ? 10.729 -8.764 -82.528 1.00 37.53 113 LYS D C 1
ATOM 8354 O O . LYS D 2 113 ? 11.461 -9.533 -83.159 1.00 32.95 113 LYS D O 1
ATOM 8360 N N . GLU D 2 114 ? 10.856 -7.442 -82.582 1.00 32.58 114 GLU D N 1
ATOM 8361 C CA . GLU D 2 114 ? 11.885 -6.804 -83.400 1.00 34.34 114 GLU D CA 1
ATOM 8362 C C . GLU D 2 114 ? 13.287 -7.119 -82.884 1.00 33.38 114 GLU D C 1
ATOM 8363 O O . GLU D 2 114 ? 14.218 -7.292 -83.665 1.00 31.56 114 GLU D O 1
ATOM 8369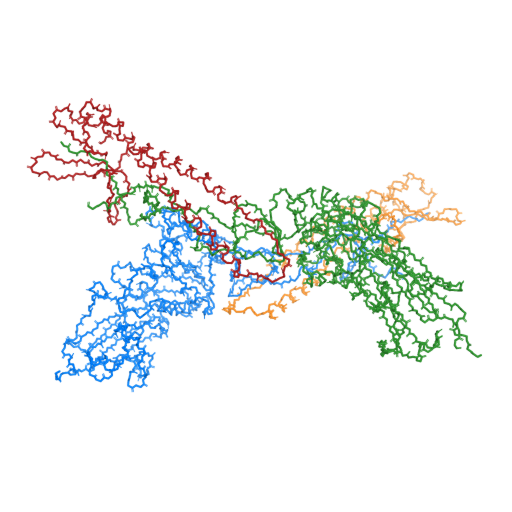 N N . SER D 2 115 ? 13.429 -7.191 -81.565 1.00 30.41 115 SER D N 1
ATOM 8370 C CA . SER D 2 115 ? 14.706 -7.526 -80.947 1.00 35.05 115 SER D CA 1
ATOM 8371 C C . SER D 2 115 ? 15.094 -8.969 -81.267 1.00 34.59 115 SER D C 1
ATOM 8372 O O . SER D 2 115 ? 16.273 -9.290 -81.422 1.00 35.45 115 SER D O 1
ATOM 8375 N N . LEU D 2 116 ? 14.089 -9.832 -81.360 1.00 30.40 116 LEU D N 1
ATOM 8376 C CA . LEU D 2 116 ? 14.296 -11.215 -81.758 1.00 29.28 116 LEU D CA 1
ATOM 8377 C C . LEU D 2 116 ? 14.683 -11.283 -83.235 1.00 34.56 116 LEU D C 1
ATOM 8378 O O . LEU D 2 116 ? 15.574 -12.044 -83.612 1.00 31.90 116 LEU D O 1
ATOM 8383 N N . TYR D 2 117 ? 14.018 -10.483 -84.067 1.00 34.69 117 TYR D N 1
ATOM 8384 C CA . TYR D 2 117 ? 14.377 -10.397 -85.481 1.00 40.61 117 TYR D CA 1
ATOM 8385 C C . TYR D 2 117 ? 15.819 -9.922 -85.628 1.00 41.43 117 TYR D C 1
ATOM 8386 O O . TYR D 2 117 ? 16.523 -10.325 -86.550 1.00 42.62 117 TYR D O 1
ATOM 8395 N N . GLU D 2 118 ? 16.247 -9.062 -84.708 1.00 36.06 118 GLU D N 1
ATOM 8396 C CA . GLU D 2 118 ? 17.587 -8.496 -84.749 1.00 38.46 118 GLU D CA 1
ATOM 8397 C C . GLU D 2 118 ? 18.635 -9.530 -84.325 1.00 37.99 118 GLU D C 1
ATOM 8398 O O . GLU D 2 118 ? 19.746 -9.545 -84.853 1.00 38.21 118 GLU D O 1
ATOM 8404 N N . LEU D 2 119 ? 18.274 -10.403 -83.392 1.00 35.63 119 LEU D N 1
ATOM 8405 C CA . LEU D 2 119 ? 19.148 -11.519 -83.025 1.00 40.07 119 LEU D CA 1
ATOM 8406 C C . LEU D 2 119 ? 19.313 -12.501 -84.191 1.00 42.24 119 LEU D C 1
ATOM 8407 O O . LEU D 2 119 ? 20.432 -12.869 -84.551 1.00 45.05 119 LEU D O 1
ATOM 8412 N N . ALA D 2 120 ? 18.193 -12.918 -84.773 1.00 33.26 120 ALA D N 1
ATOM 8413 C CA . ALA D 2 120 ? 18.209 -13.838 -85.904 1.00 38.35 120 ALA D CA 1
ATOM 8414 C C . ALA D 2 120 ? 18.968 -13.258 -87.093 1.00 42.33 120 ALA D C 1
ATOM 8415 O O . ALA D 2 120 ? 19.598 -13.993 -87.853 1.00 37.46 120 ALA D O 1
ATOM 8417 N N . ASN D 2 121 ? 18.907 -11.938 -87.248 1.00 41.22 121 ASN D N 1
ATOM 8418 C CA . ASN D 2 121 ? 19.603 -11.266 -88.338 1.00 42.97 121 ASN D CA 1
ATOM 8419 C C . ASN D 2 121 ? 21.122 -11.303 -88.155 1.00 48.86 121 ASN D C 1
ATOM 8420 O O . ASN D 2 121 ? 21.876 -11.355 -89.130 1.00 48.86 121 ASN D O 1
ATOM 8425 N N . GLN D 2 122 ? 21.569 -11.277 -86.904 1.00 53.57 122 GLN D N 1
ATOM 8426 C CA . GLN D 2 122 ? 22.991 -11.385 -86.612 1.00 59.19 122 GLN D CA 1
ATOM 8427 C C . GLN D 2 122 ? 23.483 -12.796 -86.899 1.00 60.91 122 GLN D C 1
ATOM 8428 O O . GLN D 2 122 ? 24.650 -13.002 -87.234 1.00 60.35 122 GLN D O 1
ATOM 8434 N N . ILE D 2 123 ? 22.581 -13.764 -86.773 1.00 50.73 123 ILE D N 1
ATOM 8435 C CA . ILE D 2 123 ? 22.910 -15.156 -87.045 1.00 51.12 123 ILE D CA 1
ATOM 8436 C C . ILE D 2 123 ? 23.056 -15.390 -88.551 1.00 55.27 123 ILE D C 1
ATOM 8437 O O . ILE D 2 123 ? 23.969 -16.089 -88.992 1.00 59.05 123 ILE D O 1
ATOM 8442 N N . THR D 2 124 ? 22.171 -14.783 -89.335 1.00 45.00 124 THR D N 1
ATOM 8443 C CA . THR D 2 124 ? 22.253 -14.852 -90.791 1.00 48.13 124 THR D CA 1
ATOM 8444 C C . THR D 2 124 ? 23.589 -14.306 -91.294 1.00 53.58 124 THR D C 1
ATOM 8445 O O . THR D 2 124 ? 24.171 -14.834 -92.242 1.00 53.73 124 THR D O 1
ATOM 8449 N N . LYS D 2 125 ? 24.076 -13.252 -90.646 1.00 55.72 125 LYS D N 1
ATOM 8450 C CA . LYS D 2 125 ? 25.328 -12.626 -91.052 1.00 59.94 125 LYS D CA 1
ATOM 8451 C C . LYS D 2 125 ? 26.563 -13.349 -90.518 1.00 61.81 125 LYS D C 1
ATOM 8452 O O . LYS D 2 125 ? 27.643 -13.224 -91.093 1.00 62.78 125 LYS D O 1
ATOM 8458 N N . ARG D 2 126 ? 26.418 -14.093 -89.424 1.00 58.01 126 ARG D N 1
ATOM 8459 C CA . ARG D 2 126 ? 27.559 -14.824 -88.883 1.00 64.83 126 ARG D CA 1
ATOM 8460 C C . ARG D 2 126 ? 27.945 -15.914 -89.871 1.00 66.47 126 ARG D C 1
ATOM 8461 O O . ARG D 2 126 ? 29.125 -16.150 -90.127 1.00 70.02 126 ARG D O 1
ATOM 8469 N N . GLY D 2 127 ? 26.937 -16.568 -90.436 1.00 76.00 127 GLY D N 1
ATOM 8470 C CA . GLY D 2 127 ? 27.143 -17.411 -91.594 1.00 75.80 127 GLY D CA 1
ATOM 8471 C C . GLY D 2 127 ? 27.075 -16.509 -92.809 1.00 81.49 127 GLY D C 1
ATOM 8472 O O . GLY D 2 127 ? 27.685 -15.439 -92.834 1.00 80.35 127 GLY D O 1
ATOM 8473 N N . GLY D 2 128 ? 26.323 -16.926 -93.817 1.00 91.54 128 GLY D N 1
ATOM 8474 C CA . GLY D 2 128 ? 26.037 -16.053 -94.938 1.00 86.62 128 GLY D CA 1
ATOM 8475 C C . GLY D 2 128 ? 27.066 -16.116 -96.044 1.00 91.63 128 GLY D C 1
ATOM 8476 O O . GLY D 2 128 ? 28.227 -15.761 -95.841 1.00 89.28 128 GLY D O 1
ATOM 8477 N N . GLY D 2 129 ? 26.634 -16.548 -97.227 1.00 77.60 129 GLY D N 1
ATOM 8478 C CA . GLY D 2 129 ? 25.240 -16.886 -97.466 1.00 66.04 129 GLY D CA 1
ATOM 8479 C C . GLY D 2 129 ? 24.917 -18.331 -97.144 1.00 70.72 129 GLY D C 1
ATOM 8480 O O . GLY D 2 129 ? 23.952 -18.894 -97.663 1.00 73.48 129 GLY D O 1
ATOM 8481 N N . ILE D 2 130 ? 25.733 -18.925 -96.281 1.00 64.37 130 ILE D N 1
ATOM 8482 C CA . ILE D 2 130 ? 25.548 -20.300 -95.844 1.00 66.78 130 ILE D CA 1
ATOM 8483 C C . ILE D 2 130 ? 24.215 -20.494 -95.124 1.00 64.71 130 ILE D C 1
ATOM 8484 O O . ILE D 2 130 ? 23.517 -21.485 -95.348 1.00 66.50 130 ILE D O 1
ATOM 8489 N N . ALA D 2 131 ? 23.876 -19.531 -94.268 1.00 87.92 131 ALA D N 1
ATOM 8490 C CA . ALA D 2 131 ? 22.689 -19.596 -93.413 1.00 75.09 131 ALA D CA 1
ATOM 8491 C C . ALA D 2 131 ? 21.395 -19.821 -94.188 1.00 73.13 131 ALA D C 1
ATOM 8492 O O . ALA D 2 131 ? 20.757 -20.856 -94.030 1.00 82.75 131 ALA D O 1
ATOM 8494 N N . GLN D 2 132 ? 21.007 -18.842 -95.000 1.00 72.82 132 GLN D N 1
ATOM 8495 C CA . GLN D 2 132 ? 19.787 -18.916 -95.810 1.00 74.12 132 GLN D CA 1
ATOM 8496 C C . GLN D 2 132 ? 18.486 -18.936 -94.998 1.00 75.15 132 GLN D C 1
ATOM 8497 O O . GLN D 2 132 ? 18.063 -19.971 -94.482 1.00 73.69 132 GLN D O 1
ATOM 8503 N N . GLU D 2 133 ? 17.834 -17.781 -94.934 1.00 64.76 133 GLU D N 1
ATOM 8504 C CA . GLU D 2 133 ? 16.636 -17.601 -94.127 1.00 61.19 133 GLU D CA 1
ATOM 8505 C C . GLU D 2 133 ? 15.419 -18.347 -94.668 1.00 56.48 133 GLU D C 1
ATOM 8506 O O . GLU D 2 133 ? 15.118 -18.290 -95.860 1.00 55.77 133 GLU D O 1
ATOM 8512 N N . ALA D 2 134 ? 14.721 -19.045 -93.778 1.00 54.36 134 ALA D N 1
ATOM 8513 C CA . ALA D 2 134 ? 13.438 -19.656 -94.109 1.00 59.24 134 ALA D CA 1
ATOM 8514 C C . ALA D 2 134 ? 12.354 -19.030 -93.244 1.00 56.06 134 ALA D C 1
ATOM 8515 O O . ALA D 2 134 ? 11.719 -19.705 -92.434 1.00 54.79 134 ALA D O 1
ATOM 8517 N N . GLY D 2 135 ? 12.151 -17.729 -93.416 1.00 51.14 135 GLY D N 1
ATOM 8518 C CA . GLY D 2 135 ? 11.319 -16.972 -92.504 1.00 48.95 135 GLY D CA 1
ATOM 8519 C C . GLY D 2 135 ? 12.158 -16.557 -91.310 1.00 49.47 135 GLY D C 1
ATOM 8520 O O . GLY D 2 135 ? 13.285 -17.031 -91.150 1.00 48.24 135 GLY D O 1
ATOM 8521 N N . PRO D 2 136 ? 11.618 -15.667 -90.464 1.00 46.35 136 PRO D N 1
ATOM 8522 C CA . PRO D 2 136 ? 12.373 -15.169 -89.309 1.00 40.27 136 PRO D CA 1
ATOM 8523 C C . PRO D 2 136 ? 12.631 -16.247 -88.257 1.00 37.71 136 PRO D C 1
ATOM 8524 O O . PRO D 2 136 ? 11.701 -16.928 -87.830 1.00 38.56 136 PRO D O 1
ATOM 8528 N N . GLY D 2 137 ? 13.888 -16.399 -87.856 1.00 46.12 137 GLY D N 1
ATOM 8529 C CA . GLY D 2 137 ? 14.252 -17.365 -86.834 1.00 47.90 137 GLY D CA 1
ATOM 8530 C C . GLY D 2 137 ? 14.363 -18.792 -87.334 1.00 46.42 137 GLY D C 1
ATOM 8531 O O . GLY D 2 137 ? 14.470 -19.719 -86.538 1.00 46.93 137 GLY D O 1
ATOM 8532 N N . CYS D 2 138 ? 14.321 -18.970 -88.651 1.00 46.58 138 CYS D N 1
ATOM 8533 C CA . CYS D 2 138 ? 14.514 -20.285 -89.263 1.00 47.57 138 CYS D CA 1
ATOM 8534 C C . CYS D 2 138 ? 15.525 -20.200 -90.399 1.00 53.22 138 CYS D C 1
ATOM 8535 O O . CYS D 2 138 ? 15.567 -19.210 -91.132 1.00 50.86 138 CYS D O 1
ATOM 8538 N N . TRP D 2 139 ? 16.339 -21.240 -90.542 1.00 54.91 139 TRP D N 1
ATOM 8539 C CA . TRP D 2 139 ? 17.342 -21.278 -91.598 1.00 55.01 139 TRP D CA 1
ATOM 8540 C C . TRP D 2 139 ? 17.426 -22.647 -92.255 1.00 58.73 139 TRP D C 1
ATOM 8541 O O . TRP D 2 139 ? 17.193 -23.672 -91.611 1.00 54.59 139 TRP D O 1
ATOM 8552 N N . TYR D 2 140 ? 17.761 -22.652 -93.542 1.00 58.74 140 TYR D N 1
ATOM 8553 C CA . TYR D 2 140 ? 18.071 -23.886 -94.248 1.00 61.27 140 TYR D CA 1
ATOM 8554 C C . TYR D 2 140 ? 19.574 -24.023 -94.440 1.00 64.59 140 TYR D C 1
ATOM 8555 O O . TYR D 2 140 ? 20.200 -23.241 -95.155 1.00 62.80 140 TYR D O 1
ATOM 8564 N N . VAL D 2 141 ? 20.142 -25.027 -93.782 1.00 58.17 141 VAL D N 1
ATOM 8565 C CA . VAL D 2 141 ? 21.576 -25.266 -93.816 1.00 66.71 141 VAL D CA 1
ATOM 8566 C C . VAL D 2 141 ? 21.855 -26.551 -94.601 1.00 74.31 141 VAL D C 1
ATOM 8567 O O . VAL D 2 141 ? 21.283 -27.608 -94.326 1.00 73.83 141 VAL D O 1
ATOM 8571 N N . ASP D 2 142 ? 22.713 -26.440 -95.608 1.00 79.04 142 ASP D N 1
ATOM 8572 C CA . ASP D 2 142 ? 22.953 -27.533 -96.546 1.00 88.91 142 ASP D CA 1
ATOM 8573 C C . ASP D 2 142 ? 24.096 -28.418 -96.062 1.00 92.91 142 ASP D C 1
ATOM 8574 O O . ASP D 2 142 ? 25.244 -27.994 -96.075 1.00 93.75 142 ASP D O 1
ATOM 8579 N N . SER D 2 143 ? 23.785 -29.645 -95.647 1.00 131.87 143 SER D N 1
ATOM 8580 C CA . SER D 2 143 ? 24.804 -30.590 -95.174 1.00 137.62 143 SER D CA 1
ATOM 8581 C C . SER D 2 143 ? 25.905 -30.803 -96.220 1.00 140.72 143 SER D C 1
ATOM 8582 O O . SER D 2 143 ? 26.023 -31.877 -96.811 1.00 145.93 143 SER D O 1
ATOM 8585 N N . GLU D 2 144 ? 26.720 -29.769 -96.405 1.00 131.22 144 GLU D N 1
ATOM 8586 C CA . GLU D 2 144 ? 27.637 -29.621 -97.538 1.00 129.81 144 GLU D CA 1
ATOM 8587 C C . GLU D 2 144 ? 28.744 -28.684 -97.117 1.00 131.79 144 GLU D C 1
ATOM 8588 O O . GLU D 2 144 ? 29.912 -28.827 -97.475 1.00 135.72 144 GLU D O 1
ATOM 8594 N N . ASN D 2 145 ? 28.326 -27.773 -96.260 1.00 144.64 145 ASN D N 1
ATOM 8595 C CA . ASN D 2 145 ? 28.859 -26.439 -96.129 1.00 141.59 145 ASN D CA 1
ATOM 8596 C C . ASN D 2 145 ? 29.796 -26.294 -94.978 1.00 142.94 145 ASN D C 1
ATOM 8597 O O . ASN D 2 145 ? 30.755 -25.536 -95.009 1.00 145.51 145 ASN D O 1
ATOM 8602 N N . CYS D 2 146 ? 29.430 -27.030 -93.949 1.00 159.99 146 CYS D N 1
ATOM 8603 C CA . CYS D 2 146 ? 29.707 -26.703 -92.589 1.00 155.79 146 CYS D CA 1
ATOM 8604 C C . CYS D 2 146 ? 29.422 -27.957 -91.807 1.00 151.49 146 CYS D C 1
ATOM 8605 O O . CYS D 2 146 ? 28.318 -28.511 -91.862 1.00 146.37 146 CYS D O 1
ATOM 8608 N N . ASP D 2 147 ? 30.472 -28.416 -91.142 1.00 122.12 147 ASP D N 1
ATOM 8609 C CA . ASP D 2 147 ? 30.444 -29.686 -90.449 1.00 118.99 147 ASP D CA 1
ATOM 8610 C C . ASP D 2 147 ? 29.506 -29.612 -89.225 1.00 113.00 147 ASP D C 1
ATOM 8611 O O . ASP D 2 147 ? 28.296 -29.820 -89.332 1.00 112.72 147 ASP D O 1
ATOM 8616 N N . ALA D 2 148 ? 30.089 -29.308 -88.076 1.00 104.17 148 ALA D N 1
ATOM 8617 C CA . ALA D 2 148 ? 29.322 -29.236 -86.842 1.00 100.18 148 ALA D CA 1
ATOM 8618 C C . ALA D 2 148 ? 29.831 -28.078 -85.997 1.00 102.97 148 ALA D C 1
ATOM 8619 O O . ALA D 2 148 ? 29.043 -27.326 -85.429 1.00 101.52 148 ALA D O 1
ATOM 8621 N N . SER D 2 149 ? 31.153 -27.930 -85.937 1.00 148.62 149 SER D N 1
ATOM 8622 C CA . SER D 2 149 ? 31.741 -26.778 -85.274 1.00 147.43 149 SER D CA 1
ATOM 8623 C C . SER D 2 149 ? 31.438 -25.524 -86.086 1.00 147.00 149 SER D C 1
ATOM 8624 O O . SER D 2 149 ? 31.488 -24.416 -85.562 1.00 143.56 149 SER D O 1
ATOM 8627 N N . CYS D 2 150 ? 31.117 -25.708 -87.363 1.00 87.16 150 CYS D N 1
ATOM 8628 C CA . CYS D 2 150 ? 30.655 -24.612 -88.202 1.00 88.71 150 CYS D CA 1
ATOM 8629 C C . CYS D 2 1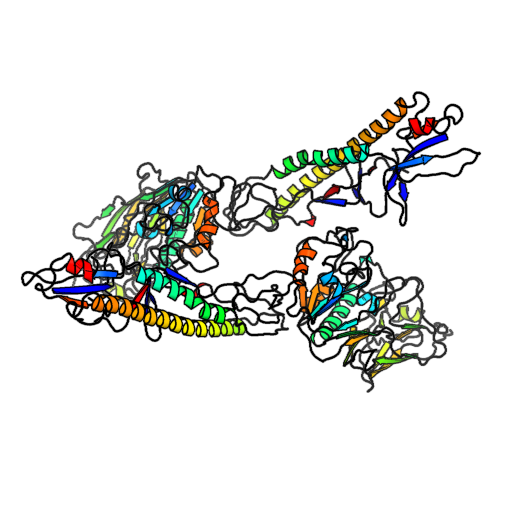50 ? 29.238 -24.206 -87.793 1.00 82.99 150 CYS D C 1
ATOM 8630 O O . CYS D 2 150 ? 28.971 -23.021 -87.595 1.00 76.44 150 CYS D O 1
ATOM 8633 N N . LYS D 2 151 ? 28.338 -25.183 -87.663 1.00 76.30 151 LYS D N 1
ATOM 8634 C CA . LYS D 2 151 ? 26.998 -24.909 -87.151 1.00 71.97 151 LYS D CA 1
ATOM 8635 C C . LYS D 2 151 ? 27.112 -24.280 -85.767 1.00 70.73 151 LYS D C 1
ATOM 8636 O O . LYS D 2 151 ? 26.386 -23.342 -85.429 1.00 63.11 151 LYS D O 1
ATOM 8642 N N . GLU D 2 152 ? 28.057 -24.793 -84.987 1.00 94.10 152 GLU D N 1
ATOM 8643 C CA . GLU D 2 152 ? 28.344 -24.264 -83.663 1.00 91.16 152 GLU D CA 1
ATOM 8644 C C . GLU D 2 152 ? 28.973 -22.874 -83.748 1.00 87.60 152 GLU D C 1
ATOM 8645 O O . GLU D 2 152 ? 28.925 -22.105 -82.790 1.00 90.76 152 GLU D O 1
ATOM 8651 N N . TYR D 2 153 ? 29.565 -22.549 -84.893 1.00 88.42 153 TYR D N 1
ATOM 8652 C CA . TYR D 2 153 ? 30.080 -21.202 -85.108 1.00 87.31 153 TYR D CA 1
ATOM 8653 C C . TYR D 2 153 ? 28.933 -20.258 -85.441 1.00 83.29 153 TYR D C 1
ATOM 8654 O O . TYR D 2 153 ? 28.804 -19.187 -84.849 1.00 82.11 153 TYR D O 1
ATOM 8663 N N . ILE D 2 154 ? 28.097 -20.671 -86.389 1.00 71.60 154 ILE D N 1
ATOM 8664 C CA . ILE D 2 154 ? 26.971 -19.860 -86.838 1.00 70.28 154 ILE D CA 1
ATOM 8665 C C . ILE D 2 154 ? 25.879 -19.737 -85.779 1.00 67.03 154 ILE D C 1
ATOM 8666 O O . ILE D 2 154 ? 25.509 -18.632 -85.380 1.00 58.61 154 ILE D O 1
ATOM 8671 N N . PHE D 2 155 ? 25.370 -20.877 -85.325 1.00 61.74 155 PHE D N 1
ATOM 8672 C CA . PHE D 2 155 ? 24.195 -20.893 -84.464 1.00 56.13 155 PHE D CA 1
ATOM 8673 C C . PHE D 2 155 ? 24.542 -20.931 -82.986 1.00 62.66 155 PHE D C 1
ATOM 8674 O O . PHE D 2 155 ? 23.670 -20.723 -82.143 1.00 60.22 155 PHE D O 1
ATOM 8682 N N . ASN D 2 156 ? 25.810 -21.194 -82.682 1.00 77.37 156 ASN D N 1
ATOM 8683 C CA . ASN D 2 156 ? 26.271 -21.287 -81.302 1.00 76.53 156 ASN D CA 1
ATOM 8684 C C . ASN D 2 156 ? 25.350 -22.189 -80.476 1.00 75.17 156 ASN D C 1
ATOM 8685 O O . ASN D 2 156 ? 24.585 -21.678 -79.652 1.00 79.38 156 ASN D O 1
ATOM 8690 N N . PHE D 2 157 ? 25.406 -23.496 -80.783 1.00 85.38 157 PHE D N 1
ATOM 8691 C CA . PHE D 2 157 ? 24.785 -24.644 -80.073 1.00 90.32 157 PHE D CA 1
ATOM 8692 C C . PHE D 2 157 ? 23.769 -25.405 -80.934 1.00 86.03 157 PHE D C 1
ATOM 8693 O O . PHE D 2 157 ? 23.540 -25.084 -82.100 1.00 84.47 157 PHE D O 1
#

Organism: NCBI:txid1173138

Sequence (1146 aa):
ELICIVQRVNESFSLHSGFGGNVYSMKTEPMTGFTNVTKGASVINQKDWIGFGDARTDLTNDQFPASSDVPLAVAKKFRSLSGASLMLSAFGPPGKVDYLYQGCGKEKVFYEGVNWSPEAGIDCFGSNWTQTKKDFYSRIYEAARSSTCMTLVNSLDTKISSTTATAGTASSCSSSWMKSPLWYAESSVNPPQVCGTEQSATFTLPTSFGIYKCNKHVVQLCYFVYENKAKFNTFGCGDYYQNYYDGNGNLIGGMDNRVAAYRGIANAGVKIECPSKILNPGTYSIKSTPRFLLVPKRSYCFDTDGGYPIQVVQSEWSASRRSDNATEEACLQTEGCIFIKKTTPYVGEAADNAGDIEMRQLLSGLGNNDTVCVSQSGYTKGETPFVKDYLSPPKYGRCQLKTDSGRIPTLPSGLIIPQAGTDSFGLLFVGFVAGGVAGGYFWGRSNGGGGGASVSSTQAGFDKIGKDIQQLRNDTNAAIEGFNGRIAHDEQAIKNLAKEIEDARAEALVGELGIIRSLIVANISMNLKESLYELANQITKRGGGIAQEAGPGCWYVDSENCDASCKEYIFNFELICIVQRVNESFSLHSGFGGNVYSMKTEPMTGFTNVTKGASVINQKDWIGFGDARTDLTNDQFPASSDVPLAVAKKFRSLSGASLMLSAFGPPGKVDYLYQGCGKEKVFYEGVNWSPEAGIDCFGSNWTQTKKDFYSRIYEAARSSTCMTLVNSLDTKISSTTATAGTASSCSSSWMKSPLWYAESSVNPPQVCGTEQSATFTLPTSFGIYKCNKHVVQLCYFVYENKAKFNTFGCGDYYQNYYDGNGNLIGGMDNRVAAYRGIANAGVKIECPSKILNPGTYSIKSTPRFLLVPKRSYCFDTDGGYPIQVVQSEWSASRRSDNATEEACLQTEGCIFIKKTTPYVGEAADNAGDIEMRQLLSGLGNNDTVCVSQSGYTKGETPFVKDYLSPPKYGRCQLKTDSGRIPTLPSGLIIPQAGTDSFGLLFVGFVAGGVAGGYFWGRSNGGGGGASVSSTQAGFDKIGKDIQQLRNDTNAAIEGFNGRIAHDEQAIKNLAKEIEDARAEALVGELGIIRSLIVANISMNLKESLYELANQITKRGGGIAQEAGPGCWYVDSENCDASCKEYIFNF

Foldseek 3Di:
DDDDDDDDDDPLWDWADDDVWIKTFNDWFFPADAFDFDFFDADQDLVFEAEEEEQQLACPDPLPPLQHLEDPVLSVRYDYYHQDAPVCLQWVAPPGDHGKDKDFGLEYEYAYDASPFVLVVQPQQAPDVLVQSLLQLLQVQQQSQQFGMKTKFNFWDKDKPDPQWDWDADPSRVRHGISWWTKTFHPPDALVPHAADKIKMKTFADCADVVGGFFKKKWWQKEKADQDQVLVSRGHDDRWWKFKAFPVRDTDDTDDVVPDPGHDDPVPHMHMDTRIDMDGTHMMMMITGRGIYIHGTMIMGGDRNGHAQYEYEQHHFFPVGGGDRSSVSSQVPHPSYAYRDDPDGAQGRSHRGGHRPRSSSNHVNHPDNAWFKQANSHTTGPRDQAHCDDRHDPMDGSHHYHDHPVVRDIGHDDDMDMDDDPPD/DALVDDDDDDDDDDDDDWDKDADDPVRRDIDIDRDAPPVVLVVQLVVLVVVLVVLVCVLVVDDDDDDDPDDDDPPVVVVVVVVVSVVVVVVSVVVSVVVSVVSSSVSQQVVQVVLCVQPVVQFPDDHHGHTDHDCVVDPVVRCCRRVVD/DDDDDDDDDDVLWDWADDDVWIKIFNDWFFPFDAFDFDFFDADQDLVFEAEEEEQQLACPDPPPPLQHLEDPVLSVRYDYYHQDAPVCLQWVAPPGDHGWDKDFGQEYEYAYDASDFVLVVQPQQAPDVLVQSLQQLLVVLQQSQQFGMKTKFNFWDKDKDDPQWDFDADVSRVRHGISWWTKTFRPQAAVVGRADDKMKMKTFADCADVVGGFFKKKWWDKEKADQAQVLCSRFHPRWFWKFKFFPVRDTDDTGTCVPDGGDPDPPPGMHMDIRIDMDGTGMMMMIGGRGIYIHGTMIMGGDRNGHAQYEYEQHHFAPVGGGDRSSVVSQVPHASYAYRYDPDGAQGSPPRGGRGPRSSSNCCNNPDNAWFKQANSHTTGPRGQAHCDDGHDPMDGSHHYYDDPVVRDIGHDDDMDMDDDPPD/DALVDDDDDDDDQDDDDWDWDAPDDPRDDIDTDRDDPPCLLVVQLVVLVVVCVVLVVVLVPDDDDDDDPDPDDPVVVVVVVVVVSVVVVVVSVVVSVVVSVVSSSVSQQVVQVVLCVQDPVQFDDPDHGDTDHDCPGAPVVRCCSRVVD